Protein AF-A0A2V1DFB5-F1 (afdb_monomer_lite)

Structure (mmCIF, N/CA/C/O backbone):
data_AF-A0A2V1DFB5-F1
#
_entry.id   AF-A0A2V1DFB5-F1
#
loop_
_atom_site.group_PDB
_atom_site.id
_atom_site.type_symbol
_atom_site.label_atom_id
_atom_site.label_alt_id
_atom_site.label_comp_id
_atom_site.label_asym_id
_atom_site.label_entity_id
_atom_site.label_seq_id
_atom_site.pdbx_PDB_ins_code
_atom_site.Cartn_x
_atom_site.Cartn_y
_atom_site.Cartn_z
_atom_site.occupancy
_atom_site.B_iso_or_equiv
_atom_site.auth_seq_id
_atom_site.auth_comp_id
_atom_site.auth_asym_id
_atom_site.auth_atom_id
_atom_site.pdbx_PDB_model_num
ATOM 1 N N . MET A 1 1 ? 1.384 6.848 34.977 1.00 49.12 1 MET A N 1
ATOM 2 C CA . MET A 1 1 ? 0.399 6.509 36.018 1.00 49.12 1 MET A CA 1
ATOM 3 C C . MET A 1 1 ? -0.889 6.221 35.273 1.00 49.12 1 MET A C 1
ATOM 5 O O . MET A 1 1 ? -1.389 7.138 34.641 1.00 49.12 1 MET A O 1
ATOM 9 N N . TYR A 1 2 ? -1.302 4.958 35.193 1.00 61.12 2 TYR A N 1
ATOM 10 C CA . TYR A 1 2 ? -2.570 4.574 34.565 1.00 61.12 2 TYR A CA 1
ATOM 11 C C . TYR A 1 2 ? -3.671 4.611 35.627 1.00 61.12 2 TYR A C 1
ATOM 13 O O . TYR A 1 2 ? -3.387 4.361 36.799 1.00 61.12 2 TYR A O 1
ATOM 21 N N . ILE A 1 3 ? -4.899 4.942 35.231 1.00 80.81 3 ILE A N 1
ATOM 22 C CA . ILE A 1 3 ? -6.068 4.782 36.099 1.00 80.81 3 ILE A CA 1
ATOM 23 C C . ILE A 1 3 ? -6.546 3.346 35.912 1.00 80.81 3 ILE A C 1
ATOM 25 O O . ILE A 1 3 ? -6.857 2.950 34.791 1.00 80.81 3 ILE A O 1
ATOM 29 N N . GLU A 1 4 ? -6.554 2.558 36.980 1.00 89.75 4 GLU A N 1
ATOM 30 C CA . GLU A 1 4 ? -7.180 1.237 36.982 1.00 89.75 4 GLU A CA 1
ATOM 31 C C . GLU A 1 4 ? -8.681 1.412 37.240 1.00 89.75 4 GLU A C 1
ATOM 33 O O . GLU A 1 4 ? -9.066 2.104 38.180 1.00 89.75 4 GLU A O 1
ATOM 38 N N . LEU A 1 5 ? -9.507 0.860 36.350 1.00 92.69 5 LEU A N 1
ATOM 39 C CA . LEU A 1 5 ? -10.963 0.992 36.358 1.00 92.69 5 LEU A CA 1
ATOM 40 C C . LEU A 1 5 ? -11.615 -0.317 36.790 1.00 92.69 5 LEU A C 1
ATOM 42 O O . LEU A 1 5 ? -11.270 -1.388 36.276 1.00 92.69 5 LEU A O 1
ATOM 46 N N . GLU A 1 6 ? -12.630 -0.213 37.640 1.00 94.62 6 GLU A N 1
ATOM 47 C CA . GLU A 1 6 ? -13.480 -1.346 38.009 1.00 94.62 6 GLU A CA 1
ATOM 48 C C . GLU A 1 6 ? -14.325 -1.838 36.817 1.00 94.62 6 GLU A C 1
ATOM 50 O O . GLU A 1 6 ? -14.562 -1.112 35.846 1.00 94.62 6 GLU A O 1
ATOM 55 N N . GLU A 1 7 ? -14.816 -3.084 36.871 1.00 93.75 7 GLU A N 1
ATOM 56 C CA . GLU A 1 7 ? -15.579 -3.700 35.764 1.00 93.75 7 GLU A CA 1
ATOM 57 C C . GLU A 1 7 ? -16.826 -2.876 35.376 1.00 93.75 7 GLU A C 1
ATOM 59 O O . GLU A 1 7 ? -17.157 -2.738 34.194 1.00 93.75 7 GLU A O 1
ATOM 64 N N . SER A 1 8 ? -17.487 -2.267 36.365 1.00 95.50 8 SER A N 1
ATOM 65 C CA . SER A 1 8 ? -18.646 -1.386 36.181 1.00 95.50 8 SER A CA 1
ATOM 66 C C . SER A 1 8 ? -18.286 -0.061 35.499 1.00 95.50 8 SER A C 1
ATOM 68 O O . SER A 1 8 ? -19.004 0.380 34.601 1.00 95.50 8 SER A O 1
ATOM 70 N N . GLU A 1 9 ? -17.164 0.555 35.873 1.00 96.19 9 GLU A N 1
ATOM 71 C CA . GLU A 1 9 ? -16.670 1.804 35.283 1.00 96.19 9 GLU A CA 1
ATOM 72 C C . GLU A 1 9 ? -16.213 1.584 33.838 1.00 96.19 9 GLU A C 1
ATOM 74 O O . GLU A 1 9 ? -16.610 2.322 32.932 1.00 96.19 9 GLU A O 1
ATOM 79 N N . ALA A 1 10 ? -15.441 0.518 33.606 1.00 95.56 10 ALA A N 1
ATOM 80 C CA . ALA A 1 10 ? -14.996 0.097 32.283 1.00 95.56 10 ALA A CA 1
ATOM 81 C C . ALA A 1 10 ? -16.187 -0.173 31.345 1.00 95.56 10 ALA A C 1
ATOM 83 O O . ALA A 1 10 ? -16.200 0.290 30.200 1.00 95.56 10 ALA A O 1
ATOM 84 N N . THR A 1 11 ? -17.222 -0.856 31.845 1.00 97.06 11 THR A N 1
ATOM 85 C CA . THR A 1 11 ? -18.464 -1.104 31.098 1.00 97.06 11 THR A CA 1
ATOM 86 C C . THR A 1 11 ? -19.204 0.199 30.788 1.00 97.06 11 THR A C 1
ATOM 88 O O . THR A 1 11 ? -19.535 0.445 29.629 1.00 97.06 11 THR A O 1
ATOM 91 N N . ALA A 1 12 ? -19.391 1.083 31.774 1.00 97.06 12 ALA A N 1
ATOM 92 C CA . ALA A 1 12 ? -20.092 2.356 31.586 1.00 97.06 12 ALA A CA 1
ATOM 93 C C . ALA A 1 12 ? -19.401 3.278 30.561 1.00 97.06 12 ALA A C 1
ATOM 95 O O . ALA A 1 12 ? -20.073 3.918 29.744 1.00 97.06 12 ALA A O 1
ATOM 96 N N . VAL A 1 13 ? -18.061 3.323 30.555 1.00 95.81 13 VAL A N 1
ATOM 97 C CA . VAL A 1 13 ? -17.281 4.056 29.542 1.00 95.81 13 VAL A CA 1
ATOM 98 C C . VAL A 1 13 ? -17.542 3.485 28.148 1.00 95.81 13 VAL A C 1
ATOM 100 O O . VAL A 1 13 ? -17.885 4.240 27.234 1.00 95.81 13 VAL A O 1
ATOM 103 N N . LEU A 1 14 ? -17.436 2.162 27.981 1.00 96.56 14 LEU A N 1
ATOM 104 C CA . LEU A 1 14 ? -17.668 1.501 26.695 1.00 96.56 14 LEU A CA 1
ATOM 105 C C . LEU A 1 14 ? -19.101 1.697 26.191 1.00 96.56 14 LEU A C 1
ATOM 107 O O . LEU A 1 14 ? -19.289 2.031 25.022 1.00 96.56 14 LEU A O 1
ATOM 111 N N . GLU A 1 15 ? -20.116 1.541 27.039 1.00 96.25 15 GLU A N 1
ATOM 112 C CA . GLU A 1 15 ? -21.518 1.757 26.661 1.00 96.25 15 GLU A CA 1
ATOM 113 C C . GLU A 1 15 ? -21.765 3.198 26.203 1.00 96.25 15 GLU A C 1
ATOM 115 O O . GLU A 1 15 ? -22.344 3.424 25.134 1.00 96.25 15 GLU A O 1
ATOM 120 N N . GLN A 1 16 ? -21.262 4.185 26.955 1.00 96.75 16 GLN A N 1
ATOM 121 C CA . GLN A 1 16 ? -21.379 5.597 26.592 1.00 96.75 16 GLN A CA 1
ATOM 122 C C . GLN A 1 16 ? -20.705 5.890 25.241 1.00 96.75 16 GLN A C 1
ATOM 124 O O . GLN A 1 16 ? -21.236 6.651 24.426 1.00 96.75 16 GLN A O 1
ATOM 129 N N . TYR A 1 17 ? -19.540 5.288 25.001 1.00 95.44 17 TYR A N 1
ATOM 130 C CA . TYR A 1 17 ? -18.753 5.472 23.786 1.00 95.44 17 TYR A CA 1
ATOM 131 C C . TYR A 1 17 ? -19.462 4.831 22.580 1.00 95.44 17 TYR A C 1
ATOM 133 O O . TYR A 1 17 ? -19.752 5.517 21.595 1.00 95.44 17 TYR A O 1
ATOM 141 N N . ASN A 1 18 ? -19.856 3.560 22.681 1.00 95.00 18 ASN A N 1
ATOM 142 C CA . ASN A 1 18 ? -20.587 2.853 21.626 1.00 95.00 18 ASN A CA 1
ATOM 143 C C . ASN A 1 18 ? -21.924 3.518 21.281 1.00 95.00 18 ASN A C 1
ATOM 145 O O . ASN A 1 18 ? -22.264 3.623 20.101 1.00 95.00 18 ASN A O 1
ATOM 149 N N . LYS A 1 19 ? -22.663 4.012 22.283 1.00 96.00 19 LYS A N 1
ATOM 150 C CA . LYS A 1 19 ? -23.903 4.769 22.067 1.00 96.00 19 LYS A CA 1
ATOM 151 C C . LYS A 1 19 ? -23.648 6.010 21.205 1.00 96.00 19 LYS A C 1
ATOM 153 O O . LYS A 1 19 ? -24.245 6.136 20.137 1.00 96.00 19 LYS A O 1
ATOM 158 N N . LYS A 1 20 ? -22.689 6.861 21.598 1.00 97.00 20 LYS A N 1
ATOM 159 C CA . LYS A 1 20 ? -22.300 8.069 20.842 1.00 97.00 20 LYS A CA 1
ATOM 160 C C . LYS A 1 20 ? -21.826 7.746 19.420 1.00 97.00 20 LYS A C 1
ATOM 162 O O . LYS A 1 20 ? -22.148 8.489 18.489 1.00 97.00 20 LYS A O 1
ATOM 167 N N . ALA A 1 21 ? -21.079 6.653 19.240 1.00 96.19 21 ALA A N 1
ATOM 168 C CA . ALA A 1 21 ? -20.609 6.198 17.931 1.00 96.19 21 ALA A CA 1
ATOM 169 C C . ALA A 1 21 ? -21.779 5.800 17.017 1.00 96.19 21 ALA A C 1
ATOM 171 O O . ALA A 1 21 ? -21.898 6.316 15.905 1.00 96.19 21 ALA A O 1
ATOM 172 N N . ARG A 1 22 ? -22.681 4.936 17.507 1.00 95.94 22 ARG A N 1
ATOM 173 C CA . ARG A 1 22 ? -23.849 4.441 16.756 1.00 95.94 22 ARG A CA 1
ATOM 174 C C . ARG A 1 22 ? -24.841 5.561 16.431 1.00 95.94 22 ARG A C 1
ATOM 176 O O . ARG A 1 22 ? -25.293 5.643 15.293 1.00 95.94 22 ARG A O 1
ATOM 183 N N . GLU A 1 23 ? -25.120 6.465 17.372 1.00 97.56 23 GLU A N 1
ATOM 184 C CA . GLU A 1 23 ? -25.956 7.658 17.142 1.00 97.56 23 GLU A CA 1
ATOM 185 C C . GLU A 1 23 ? -25.367 8.570 16.052 1.00 97.56 23 GLU A C 1
ATOM 187 O O . GLU A 1 23 ? -26.082 9.023 15.156 1.00 97.56 23 GLU A O 1
ATOM 192 N N . SER A 1 24 ? -24.049 8.802 16.088 1.00 97.88 24 SER A N 1
ATOM 193 C CA . SER A 1 24 ? -23.359 9.627 15.088 1.00 97.88 24 SER A CA 1
ATOM 194 C C . SER A 1 24 ? -23.340 8.955 13.711 1.00 97.88 24 SER A C 1
ATOM 196 O O . SER A 1 24 ? -23.660 9.604 12.718 1.00 97.88 24 SER A O 1
ATOM 198 N N . GLN A 1 25 ? -23.042 7.651 13.636 1.00 97.25 25 GLN A N 1
ATOM 199 C CA . GLN A 1 25 ? -23.090 6.899 12.378 1.00 97.25 25 GLN A CA 1
ATOM 200 C C . GLN A 1 25 ? -24.505 6.872 11.785 1.00 97.25 25 GLN A C 1
ATOM 202 O O . GLN A 1 25 ? -24.658 7.082 10.584 1.00 97.25 25 GLN A O 1
ATOM 207 N N . GLN A 1 26 ? -25.539 6.651 12.601 1.00 97.50 26 GLN A N 1
ATOM 208 C CA . GLN A 1 26 ? -26.917 6.603 12.111 1.00 97.50 26 GLN A CA 1
ATOM 209 C C . GLN A 1 26 ? -27.374 7.965 11.571 1.00 97.50 26 GLN A C 1
ATOM 211 O O . GLN A 1 26 ? -27.994 8.012 10.510 1.00 97.50 26 GLN A O 1
ATOM 216 N N . TYR A 1 27 ? -27.005 9.069 12.232 1.00 97.44 27 TYR A N 1
ATOM 217 C CA . TYR A 1 27 ? -27.226 10.417 11.701 1.00 97.44 27 TYR A CA 1
ATOM 218 C C . TYR A 1 27 ? -26.557 10.606 10.328 1.00 97.44 27 TYR A C 1
ATOM 220 O O . TYR A 1 27 ? -27.208 11.039 9.377 1.00 97.44 27 TYR A O 1
ATOM 228 N N . LEU A 1 28 ? -25.278 10.229 10.201 1.00 97.12 28 LEU A N 1
ATOM 229 C CA . LEU A 1 28 ? -24.540 10.331 8.936 1.00 97.12 28 LEU A CA 1
ATOM 230 C C . LEU A 1 28 ? -25.157 9.466 7.831 1.00 97.12 28 LEU A C 1
ATOM 232 O O . LEU A 1 28 ? -25.250 9.917 6.692 1.00 97.12 28 LEU A O 1
ATOM 236 N N . ARG A 1 29 ? -25.615 8.253 8.160 1.00 95.81 29 ARG A N 1
ATOM 237 C CA . ARG A 1 29 ? -26.290 7.344 7.224 1.00 95.81 29 ARG A CA 1
ATOM 238 C C . ARG A 1 29 ? -27.566 7.968 6.665 1.00 95.81 29 ARG A C 1
ATOM 240 O O . ARG A 1 29 ? -27.700 8.043 5.445 1.00 95.81 29 ARG A O 1
ATOM 247 N N . CYS A 1 30 ? -28.438 8.492 7.529 1.00 94.12 30 CYS A N 1
ATOM 248 C CA . CYS A 1 30 ? -29.645 9.201 7.100 1.00 94.12 30 CYS A CA 1
ATOM 249 C C . CYS A 1 30 ? -29.307 10.436 6.244 1.00 94.12 30 CYS A C 1
ATOM 251 O O . CYS A 1 30 ? -29.884 10.620 5.176 1.00 94.12 30 CYS A O 1
ATOM 253 N N . ALA A 1 31 ? -28.336 11.254 6.663 1.00 93.69 31 ALA A N 1
ATOM 254 C CA . ALA A 1 31 ? -27.957 12.470 5.941 1.00 93.69 31 ALA A CA 1
ATOM 255 C C . ALA A 1 31 ? -27.337 12.191 4.556 1.00 93.69 31 ALA A C 1
ATOM 257 O O . ALA A 1 31 ? -27.604 12.929 3.607 1.00 93.69 31 ALA A O 1
ATOM 258 N N . VAL A 1 32 ? -26.543 11.123 4.412 1.00 92.88 32 VAL A N 1
ATOM 259 C CA . VAL A 1 32 ? -25.976 10.695 3.120 1.00 92.88 32 VAL A CA 1
ATOM 260 C C . VAL A 1 32 ? -27.054 10.118 2.200 1.00 92.88 32 VAL A C 1
ATOM 262 O O . VAL A 1 32 ? -27.052 10.436 1.014 1.00 92.88 32 VAL A O 1
ATOM 265 N N . GLN A 1 33 ? -27.994 9.327 2.728 1.00 91.19 33 GLN A N 1
ATOM 266 C CA . GLN A 1 33 ? -29.121 8.799 1.948 1.00 91.19 33 GLN A CA 1
ATOM 267 C C . GLN A 1 33 ? -30.043 9.923 1.449 1.00 91.19 33 GLN A C 1
ATOM 269 O O . GLN A 1 33 ? -30.415 9.945 0.277 1.00 91.19 33 GLN A O 1
ATOM 274 N N . GLN A 1 34 ? -30.367 10.887 2.314 1.00 91.25 34 GLN A N 1
ATOM 275 C CA . GLN A 1 34 ? -31.292 11.974 1.997 1.00 91.25 34 GLN A CA 1
ATOM 276 C C . GLN A 1 34 ? -30.652 13.056 1.104 1.00 91.25 34 GLN A C 1
ATOM 278 O O . GLN A 1 34 ? -31.250 13.476 0.114 1.00 91.25 34 GLN A O 1
ATOM 283 N N . HIS A 1 35 ? -29.419 13.483 1.411 1.00 92.44 35 HIS A N 1
ATOM 284 C CA . HIS A 1 35 ? -28.790 14.678 0.824 1.00 92.44 35 HIS A CA 1
ATOM 285 C C . HIS A 1 35 ? -27.415 14.433 0.170 1.00 92.44 35 HIS A C 1
ATOM 287 O O . HIS A 1 35 ? -26.695 15.396 -0.107 1.00 92.44 35 HIS A O 1
ATOM 293 N N . GLY A 1 36 ? -27.008 13.185 -0.082 1.00 92.06 36 GLY A N 1
ATOM 294 C CA . GLY A 1 36 ? -25.667 12.834 -0.577 1.00 92.06 36 GLY A CA 1
ATOM 295 C C . GLY A 1 36 ? -25.199 13.620 -1.812 1.00 92.06 36 GLY A C 1
ATOM 296 O O . GLY A 1 36 ? -24.069 14.116 -1.850 1.00 92.06 36 GLY A O 1
ATOM 297 N N . ASP A 1 37 ? -26.081 13.825 -2.790 1.00 92.31 37 ASP A N 1
ATOM 298 C CA . ASP A 1 37 ? -25.801 14.588 -4.011 1.00 92.31 37 ASP A CA 1
ATOM 299 C C . ASP A 1 37 ? -25.687 16.100 -3.755 1.00 92.31 37 ASP A C 1
ATOM 301 O O . ASP A 1 37 ? -24.896 16.785 -4.417 1.00 92.31 37 ASP A O 1
ATOM 305 N N . ASP A 1 38 ? -26.452 16.635 -2.798 1.00 92.50 38 ASP A N 1
ATOM 306 C CA . ASP A 1 38 ? -26.371 18.041 -2.386 1.00 92.50 38 ASP A CA 1
ATOM 307 C C . ASP A 1 38 ? -25.082 18.299 -1.605 1.00 92.50 38 ASP A C 1
ATOM 309 O O . ASP A 1 38 ? -24.395 19.284 -1.879 1.00 92.50 38 ASP A O 1
ATOM 313 N N . ILE A 1 39 ? -24.712 17.391 -0.694 1.00 93.69 39 ILE A N 1
ATOM 314 C CA . ILE A 1 39 ? -23.444 17.395 0.050 1.00 93.69 39 ILE A CA 1
ATOM 315 C C . ILE A 1 39 ? -22.273 17.387 -0.940 1.00 93.69 39 ILE A C 1
ATOM 317 O O . ILE A 1 39 ? -21.429 18.290 -0.912 1.00 93.69 39 ILE A O 1
ATOM 321 N N . LEU A 1 40 ? -22.264 16.436 -1.883 1.00 92.19 40 LEU A N 1
ATOM 322 C CA . LEU A 1 40 ? -21.267 16.341 -2.953 1.00 92.19 40 LEU A CA 1
ATOM 323 C C . LEU A 1 40 ? -21.186 17.637 -3.776 1.00 92.19 40 LEU A C 1
ATOM 325 O O . LEU A 1 40 ? -20.095 18.160 -4.028 1.00 92.19 40 LEU A O 1
ATOM 329 N N . THR A 1 41 ? -22.336 18.180 -4.182 1.00 91.94 41 THR A N 1
ATOM 330 C CA . THR A 1 41 ? -22.415 19.387 -5.016 1.00 91.94 41 THR A CA 1
ATOM 331 C C . THR A 1 41 ? -21.947 20.635 -4.264 1.00 91.94 41 THR A C 1
ATOM 333 O O . THR A 1 41 ? -21.150 21.411 -4.800 1.00 91.94 41 THR A O 1
ATOM 336 N N . ARG A 1 42 ? -22.397 20.833 -3.019 1.00 93.94 42 ARG A N 1
ATOM 337 C CA . ARG A 1 42 ? -22.006 21.959 -2.155 1.00 93.94 42 ARG A CA 1
ATOM 338 C C . ARG A 1 42 ? -20.515 21.897 -1.813 1.00 93.94 42 ARG A C 1
ATOM 340 O O . ARG A 1 42 ? -19.849 22.931 -1.873 1.00 93.94 42 ARG A O 1
ATOM 347 N N . TRP A 1 43 ? -19.964 20.713 -1.535 1.00 94.06 43 TRP A N 1
ATOM 348 C CA . TRP A 1 43 ? -18.533 20.540 -1.260 1.00 94.06 43 TRP A CA 1
ATOM 349 C C . TRP A 1 43 ? -17.655 20.801 -2.492 1.00 94.06 43 TRP A C 1
ATOM 351 O O . TRP A 1 43 ? -16.703 21.589 -2.429 1.00 94.06 43 TRP A O 1
ATOM 361 N N . ARG A 1 44 ? -18.005 20.217 -3.648 1.00 91.38 44 ARG A N 1
ATOM 362 C CA . ARG A 1 44 ? -17.266 20.423 -4.906 1.00 91.38 44 ARG A CA 1
ATOM 363 C C . ARG A 1 44 ? -17.255 21.888 -5.341 1.00 91.38 44 ARG A C 1
ATOM 365 O O . ARG A 1 44 ? -16.193 22.377 -5.720 1.00 91.38 44 ARG A O 1
ATOM 372 N N . LYS A 1 45 ? -18.382 22.603 -5.219 1.00 93.31 45 LYS A N 1
ATOM 373 C CA . LYS A 1 45 ? -18.502 24.034 -5.574 1.00 93.31 45 LYS A CA 1
ATOM 374 C C . LYS A 1 45 ? -17.704 24.985 -4.665 1.00 93.31 45 LYS A C 1
ATOM 376 O O . LYS A 1 45 ? -17.466 26.126 -5.059 1.00 93.31 45 LYS A O 1
ATOM 381 N N . ARG A 1 46 ? -17.282 24.569 -3.463 1.00 94.38 46 ARG A N 1
ATOM 382 C CA . ARG A 1 46 ? -16.434 25.400 -2.586 1.00 94.38 46 ARG A CA 1
ATOM 383 C C . ARG A 1 46 ? -14.995 25.456 -3.110 1.00 94.38 46 ARG A C 1
ATOM 385 O O . ARG A 1 46 ? -14.422 24.439 -3.492 1.00 94.38 46 ARG A O 1
ATOM 392 N N . THR A 1 47 ? -14.402 26.652 -3.087 1.00 95.00 47 THR A N 1
ATOM 393 C CA . THR A 1 47 ? -12.966 26.863 -3.340 1.00 95.00 47 THR A CA 1
ATOM 394 C C . THR A 1 47 ? -12.125 26.268 -2.210 1.00 95.00 47 THR A C 1
ATOM 396 O O . THR A 1 47 ? -12.639 26.063 -1.110 1.00 95.00 47 THR A O 1
ATOM 399 N N . LYS A 1 48 ? -10.822 26.045 -2.436 1.00 94.25 48 LYS A N 1
ATOM 400 C CA . LYS A 1 48 ? -9.919 25.477 -1.418 1.00 94.25 48 LYS A CA 1
ATOM 401 C C . LYS A 1 48 ? -9.981 26.226 -0.076 1.00 94.25 48 LYS A C 1
ATOM 403 O O . LYS A 1 48 ? -10.232 25.608 0.951 1.00 94.25 48 LYS A O 1
ATOM 408 N N . ALA A 1 49 ? -9.906 27.559 -0.099 1.00 95.88 49 ALA A N 1
ATOM 409 C CA . ALA A 1 49 ? -10.050 28.390 1.102 1.00 95.88 49 ALA A CA 1
ATOM 410 C C . ALA A 1 49 ? -11.423 28.234 1.796 1.00 95.88 49 ALA A C 1
ATOM 412 O O . ALA A 1 49 ? -11.490 28.125 3.017 1.00 95.88 49 ALA A O 1
ATOM 413 N N . LYS A 1 50 ? -12.527 28.150 1.033 1.00 96.12 50 LYS A N 1
ATOM 414 C CA . LYS A 1 50 ? -13.882 27.926 1.583 1.00 96.12 50 LYS A CA 1
ATOM 415 C C . LYS A 1 50 ? -14.103 26.505 2.116 1.00 96.12 50 LYS A C 1
ATOM 417 O O . LYS A 1 50 ? -15.052 26.303 2.872 1.00 96.12 50 LYS A O 1
ATOM 422 N N . ARG A 1 51 ? -13.289 25.531 1.691 1.00 96.38 51 ARG A N 1
ATOM 423 C CA . ARG A 1 51 ? -13.239 24.176 2.259 1.00 96.38 51 ARG A CA 1
ATOM 424 C C . ARG A 1 51 ? -12.459 24.185 3.570 1.00 96.38 51 ARG A C 1
ATOM 426 O O . ARG A 1 51 ? -13.019 23.774 4.577 1.00 96.38 51 ARG A O 1
ATOM 433 N N . ALA A 1 52 ? -11.245 24.740 3.573 1.00 96.06 52 ALA A N 1
ATOM 434 C CA . ALA A 1 52 ? -10.415 24.875 4.772 1.00 96.06 52 ALA A CA 1
ATOM 435 C C . ALA A 1 52 ? -11.167 25.582 5.914 1.00 96.06 52 ALA A C 1
ATOM 437 O O . ALA A 1 52 ? -11.281 25.027 6.997 1.00 96.06 52 ALA A O 1
ATOM 438 N N . ALA A 1 53 ? -11.795 26.733 5.641 1.00 96.38 53 ALA A N 1
ATOM 439 C CA . ALA A 1 53 ? -12.568 27.471 6.644 1.00 96.38 53 ALA A CA 1
ATOM 440 C C . ALA A 1 53 ? -13.748 26.670 7.240 1.00 96.38 53 ALA A C 1
ATOM 442 O O . ALA A 1 53 ? -14.030 26.800 8.427 1.00 96.38 53 ALA A O 1
ATOM 443 N N . LEU A 1 54 ? -14.421 25.826 6.443 1.00 96.81 54 LEU A N 1
ATOM 444 C CA . LEU A 1 54 ? -15.498 24.952 6.930 1.00 96.81 54 LEU A CA 1
ATOM 445 C C . LEU A 1 54 ? -14.941 23.846 7.836 1.00 96.81 54 LEU A C 1
ATOM 447 O O . LEU A 1 54 ? -15.512 23.573 8.890 1.00 96.81 54 LEU A O 1
ATOM 451 N N . LEU A 1 55 ? -13.811 23.245 7.448 1.00 95.75 55 LEU A N 1
ATOM 452 C CA . LEU A 1 55 ? -13.129 22.222 8.243 1.00 95.75 55 LEU A CA 1
ATOM 453 C C . LEU A 1 55 ? -12.634 22.791 9.578 1.00 95.75 55 LEU A C 1
ATOM 455 O O . LEU A 1 55 ? -12.929 22.204 10.609 1.00 95.75 55 LEU A O 1
ATOM 459 N N . SER A 1 56 ? -11.991 23.963 9.579 1.00 93.81 56 SER A N 1
ATOM 460 C CA . SER A 1 56 ? -11.561 24.651 10.807 1.00 93.81 56 SER A CA 1
ATOM 461 C C . SER A 1 56 ? -12.725 25.096 11.698 1.00 93.81 56 SER A C 1
ATOM 463 O O . SER A 1 56 ? -12.554 25.189 12.907 1.00 93.81 56 SER A O 1
ATOM 465 N N . HIS A 1 57 ? -13.910 25.365 11.138 1.00 94.19 57 HIS A N 1
ATOM 466 C CA . HIS A 1 57 ? -15.109 25.630 11.941 1.00 94.19 57 HIS A CA 1
ATOM 467 C C . HIS A 1 57 ? -15.717 24.341 12.522 1.00 94.19 57 HIS A C 1
ATOM 469 O O . HIS A 1 57 ? -16.244 24.357 13.630 1.00 94.19 57 HIS A O 1
ATOM 475 N N . ALA A 1 58 ? -15.636 23.219 11.797 1.00 94.25 58 ALA A N 1
ATOM 476 C CA . ALA A 1 58 ? -16.092 21.914 12.282 1.00 94.25 58 ALA A CA 1
ATOM 477 C C . ALA A 1 58 ? -15.145 21.300 13.327 1.00 94.25 58 ALA A C 1
ATOM 479 O O . ALA A 1 58 ? -15.596 20.574 14.211 1.00 94.25 58 ALA A O 1
ATOM 480 N N . GLU A 1 59 ? -13.844 21.550 13.197 1.00 92.31 59 GLU A N 1
ATOM 481 C CA . GLU A 1 59 ? -12.794 21.044 14.074 1.00 92.31 59 GLU A CA 1
ATOM 482 C C . GLU A 1 59 ? -11.600 22.017 14.071 1.00 92.31 59 GLU A C 1
ATOM 484 O O . GLU A 1 59 ? -10.730 21.927 13.198 1.00 92.31 59 GLU A O 1
ATOM 489 N N . PRO A 1 60 ? -11.541 22.968 15.024 1.00 90.00 60 PRO A N 1
ATOM 490 C CA . PRO A 1 60 ? -10.450 23.942 15.113 1.00 90.00 60 PRO A CA 1
ATOM 491 C C . PRO A 1 60 ? -9.078 23.288 15.287 1.00 90.00 60 PRO A C 1
ATOM 493 O O . PRO A 1 60 ? -8.071 23.817 14.819 1.00 90.00 60 PRO A O 1
ATOM 496 N N . ASP A 1 61 ? -9.046 22.119 15.928 1.00 86.06 61 ASP A N 1
ATOM 497 C CA . ASP A 1 61 ? -7.828 21.378 16.232 1.00 86.06 61 ASP A CA 1
ATOM 498 C C . ASP A 1 61 ? -7.346 20.466 15.087 1.00 86.06 61 ASP A C 1
ATOM 500 O O . ASP A 1 61 ? -6.313 19.803 15.227 1.00 86.06 61 ASP A O 1
ATOM 504 N N . LEU A 1 62 ? -8.041 20.428 13.945 1.00 89.31 62 LEU A N 1
ATOM 505 C CA . LEU A 1 62 ? -7.711 19.535 12.833 1.00 89.31 62 LEU A CA 1
ATOM 506 C C . LEU A 1 62 ? -6.275 19.790 12.318 1.00 89.31 62 LEU A C 1
ATOM 508 O O . LEU A 1 62 ? -5.921 20.945 12.046 1.00 89.31 62 LEU A O 1
ATOM 512 N N . PRO A 1 63 ? -5.432 18.749 12.147 1.00 90.12 63 PRO A N 1
ATOM 513 C CA . PRO A 1 63 ? -4.095 18.915 11.586 1.00 90.12 63 PRO A CA 1
ATOM 514 C C . PRO A 1 63 ? -4.145 19.611 10.228 1.00 90.12 63 PRO A C 1
ATOM 516 O O . PRO A 1 63 ? -4.931 19.239 9.360 1.00 90.12 63 PRO A O 1
ATOM 519 N N . GLN A 1 64 ? -3.309 20.629 10.035 1.00 89.19 64 GLN A N 1
ATOM 520 C CA . GLN A 1 64 ? -3.287 21.358 8.766 1.00 89.19 64 GLN A CA 1
ATOM 521 C C . GLN A 1 64 ? -2.558 20.551 7.682 1.00 89.19 64 GLN A C 1
ATOM 523 O O . GLN A 1 64 ? -3.104 20.346 6.602 1.00 89.19 64 GLN A O 1
ATOM 528 N N . ARG A 1 65 ? -1.367 20.042 8.025 1.00 86.44 65 ARG A N 1
ATOM 529 C CA . ARG A 1 65 ? -0.415 19.379 7.122 1.00 86.44 65 ARG A CA 1
ATOM 530 C C . ARG A 1 65 ? -0.654 17.877 6.995 1.00 86.44 65 ARG A C 1
ATOM 532 O O . ARG A 1 65 ? -1.014 17.228 7.975 1.00 86.44 65 ARG A O 1
ATOM 539 N N . GLU A 1 66 ? -0.326 17.314 5.834 1.00 82.50 66 GLU A N 1
ATOM 540 C CA . GLU A 1 66 ? -0.320 15.859 5.608 1.00 82.50 66 GLU A CA 1
ATOM 541 C C . GLU A 1 66 ? 0.755 15.140 6.445 1.00 82.50 66 GLU A C 1
ATOM 543 O O . GLU A 1 66 ? 0.491 14.119 7.073 1.00 82.50 66 GLU A O 1
ATOM 548 N N . ASP A 1 67 ? 1.943 15.733 6.560 1.00 85.12 67 ASP A N 1
ATOM 549 C CA . ASP A 1 67 ? 3.097 15.175 7.279 1.00 85.12 67 ASP A CA 1
ATOM 550 C C . ASP A 1 67 ? 3.119 15.456 8.800 1.00 85.12 67 ASP A C 1
ATOM 552 O O . ASP A 1 67 ? 4.169 15.343 9.439 1.00 85.12 67 ASP A O 1
ATOM 556 N N . PHE A 1 68 ? 1.982 15.819 9.410 1.00 85.88 68 PHE A N 1
ATOM 557 C CA . PHE A 1 68 ? 1.945 16.383 10.769 1.00 85.88 68 PHE A CA 1
ATOM 558 C C . PHE A 1 68 ? 2.558 15.482 11.856 1.00 85.88 68 PHE A C 1
ATOM 560 O O . PHE A 1 68 ? 3.248 15.994 12.734 1.00 85.88 68 PHE A O 1
ATOM 567 N N . ILE A 1 69 ? 2.366 14.159 11.791 1.00 85.44 69 ILE A N 1
ATOM 568 C CA . ILE A 1 69 ? 2.956 13.204 12.751 1.00 85.44 69 ILE A CA 1
ATOM 569 C C . ILE A 1 69 ? 4.483 13.231 12.670 1.00 85.44 69 ILE A C 1
ATOM 571 O O . ILE A 1 69 ? 5.165 13.329 13.689 1.00 85.44 69 ILE A O 1
ATOM 575 N N . VAL A 1 70 ? 5.028 13.195 11.453 1.00 86.50 70 VAL A N 1
ATOM 576 C CA . VAL A 1 70 ? 6.474 13.282 11.223 1.00 86.50 70 VAL A CA 1
ATOM 577 C C . VAL A 1 70 ? 7.001 14.642 11.661 1.00 86.50 70 VAL A C 1
ATOM 579 O O . VAL A 1 70 ? 8.055 14.714 12.293 1.00 86.50 70 VAL A O 1
ATOM 582 N N . HIS A 1 71 ? 6.268 15.715 11.360 1.00 84.12 71 HIS A N 1
ATOM 583 C CA . HIS A 1 71 ? 6.641 17.062 11.762 1.00 84.12 71 HIS A CA 1
ATOM 584 C C . HIS A 1 71 ? 6.724 17.196 13.288 1.00 84.12 71 HIS A C 1
ATOM 586 O O . HIS A 1 71 ? 7.766 17.618 13.773 1.00 84.12 71 HIS A O 1
ATOM 592 N N . LEU A 1 72 ? 5.698 16.772 14.038 1.00 79.56 72 LEU A N 1
ATOM 593 C CA . LEU A 1 72 ? 5.686 16.802 15.509 1.00 79.56 72 LEU A CA 1
ATOM 594 C C . LEU A 1 72 ? 6.849 15.992 16.103 1.00 79.56 72 LEU A C 1
ATOM 596 O O . LEU A 1 72 ? 7.620 16.510 16.911 1.00 79.56 72 LEU A O 1
ATOM 600 N N . ASN A 1 73 ? 7.049 14.760 15.623 1.00 79.44 73 ASN A N 1
ATOM 601 C CA . ASN A 1 73 ? 8.127 13.886 16.094 1.00 79.44 73 ASN A CA 1
ATOM 602 C C . ASN A 1 73 ? 9.536 14.464 15.823 1.00 79.44 73 ASN A C 1
ATOM 604 O O . ASN A 1 73 ? 10.469 14.179 16.568 1.00 79.44 73 ASN A O 1
ATOM 608 N N . ASN A 1 74 ? 9.702 15.289 14.779 1.00 78.00 74 ASN A N 1
ATOM 609 C CA . ASN A 1 74 ? 10.972 15.940 14.412 1.00 78.00 74 ASN A CA 1
ATOM 610 C C . ASN A 1 74 ? 11.047 17.436 14.801 1.00 78.00 74 ASN A C 1
ATOM 612 O O . ASN A 1 74 ? 12.027 18.115 14.473 1.00 78.00 74 ASN A O 1
ATOM 616 N N . ALA A 1 75 ? 10.026 17.964 15.481 1.00 73.56 75 ALA A N 1
ATOM 617 C CA . ALA A 1 75 ? 9.979 19.336 15.991 1.00 73.56 75 ALA A CA 1
ATOM 618 C C . ALA A 1 75 ? 10.483 19.451 17.441 1.00 73.56 75 ALA A C 1
ATOM 620 O O . ALA A 1 75 ? 10.563 20.559 17.963 1.00 73.56 75 ALA A O 1
ATOM 621 N N . GLY A 1 76 ? 10.815 18.329 18.093 1.00 68.12 76 GLY A N 1
ATOM 622 C CA . GLY A 1 76 ? 11.188 18.308 19.511 1.00 68.12 76 GLY A CA 1
ATOM 623 C C . GLY A 1 76 ? 10.007 18.597 20.444 1.00 68.12 76 GLY A C 1
ATOM 624 O O . GLY A 1 76 ? 10.207 19.086 21.552 1.00 68.12 76 GLY A O 1
ATOM 625 N N . THR A 1 77 ? 8.770 18.342 19.998 1.00 71.62 77 THR A N 1
ATOM 626 C CA . THR A 1 77 ? 7.567 18.573 20.806 1.00 71.62 77 THR A CA 1
ATOM 627 C C . THR A 1 77 ? 7.609 17.712 22.079 1.00 71.62 77 THR A C 1
ATOM 629 O O . THR A 1 77 ? 7.756 16.493 21.969 1.00 71.62 77 THR A O 1
ATOM 632 N N . PRO A 1 78 ? 7.459 18.295 23.286 1.00 71.69 78 PRO A N 1
ATOM 633 C CA . PRO A 1 78 ? 7.496 17.536 24.533 1.00 71.69 78 PRO A CA 1
ATOM 634 C C . PRO A 1 78 ? 6.452 16.415 24.578 1.00 71.69 78 PRO A C 1
ATOM 636 O O . PRO A 1 78 ? 5.298 16.612 24.190 1.00 71.69 78 PRO A O 1
ATOM 639 N N . TRP A 1 79 ? 6.832 15.254 25.119 1.00 68.75 79 TRP A N 1
ATOM 640 C CA . TRP A 1 79 ? 5.989 14.049 25.126 1.00 68.75 79 TRP A CA 1
ATOM 641 C C . TRP A 1 79 ? 4.607 14.265 25.768 1.00 68.75 79 TRP A C 1
ATOM 643 O O . TRP A 1 79 ? 3.624 13.688 25.315 1.00 68.75 79 TRP A O 1
ATOM 653 N N . HIS A 1 80 ? 4.498 15.123 26.786 1.00 70.62 80 HIS A N 1
ATOM 654 C CA . HIS A 1 80 ? 3.222 15.416 27.447 1.00 70.62 80 HIS A CA 1
ATOM 655 C C . HIS A 1 80 ? 2.278 16.232 26.549 1.00 70.62 80 HIS A C 1
ATOM 657 O O . HIS A 1 80 ? 1.069 16.009 26.562 1.00 70.62 80 HIS A O 1
ATOM 663 N N . MET A 1 81 ? 2.817 17.130 25.712 1.00 69.12 81 MET A N 1
ATOM 664 C CA . MET A 1 81 ? 2.024 17.811 24.687 1.00 69.12 81 MET A CA 1
ATOM 665 C C . MET A 1 81 ? 1.573 16.809 23.627 1.00 69.12 81 MET A C 1
ATOM 667 O O . MET A 1 81 ? 0.393 16.781 23.293 1.00 69.12 81 MET A O 1
ATOM 671 N N . VAL A 1 82 ? 2.482 15.948 23.155 1.00 69.06 82 VAL A N 1
ATOM 672 C CA . VAL A 1 82 ? 2.183 14.865 22.203 1.00 69.06 82 VAL A CA 1
ATOM 673 C C . VAL A 1 82 ? 1.018 13.992 22.699 1.00 69.06 82 VAL A C 1
ATOM 675 O O . VAL A 1 82 ? 0.059 13.793 21.956 1.00 69.06 82 VAL A O 1
ATOM 678 N N . ARG A 1 83 ? 1.033 13.567 23.971 1.00 67.94 83 ARG A N 1
ATOM 679 C CA . ARG A 1 83 ? -0.031 12.743 24.578 1.00 67.94 83 ARG A CA 1
ATOM 680 C C . ARG A 1 83 ? -1.388 13.421 24.701 1.00 67.94 83 ARG A C 1
ATOM 682 O O . ARG A 1 83 ? -2.410 12.765 24.517 1.00 67.94 83 ARG A O 1
ATOM 689 N N . ALA A 1 84 ? -1.419 14.728 24.957 1.00 63.00 84 ALA A N 1
ATOM 690 C CA . ALA A 1 84 ? -2.675 15.475 25.039 1.00 63.00 84 ALA A CA 1
ATOM 691 C C . ALA A 1 84 ? -3.437 15.540 23.693 1.00 63.00 84 ALA A C 1
ATOM 693 O O . ALA A 1 84 ? -4.618 15.888 23.659 1.00 63.00 84 ALA A O 1
ATOM 694 N N . HIS A 1 85 ? -2.785 15.218 22.569 1.00 65.62 85 HIS A N 1
ATOM 695 C CA . HIS A 1 85 ? -3.342 15.399 21.232 1.00 65.62 85 HIS A CA 1
ATOM 696 C C . HIS A 1 85 ? -3.965 14.110 20.674 1.00 65.62 85 HIS A C 1
ATOM 698 O O . HIS A 1 85 ? -3.299 13.298 20.034 1.00 65.62 85 HIS A O 1
ATOM 704 N N . ARG A 1 86 ? -5.300 14.002 20.730 1.00 72.12 86 ARG A N 1
ATOM 705 C CA . ARG A 1 86 ? -6.096 12.943 20.052 1.00 72.12 86 ARG A CA 1
ATOM 706 C C . ARG A 1 86 ? -5.904 12.872 18.523 1.00 72.12 86 ARG A C 1
ATOM 708 O O . ARG A 1 86 ? -6.384 11.954 17.867 1.00 72.12 86 ARG A O 1
ATOM 715 N N . LYS A 1 87 ? -5.166 13.825 17.947 1.00 72.19 87 LYS A N 1
ATOM 716 C CA . LYS A 1 87 ? -4.805 13.928 16.524 1.00 72.19 87 LYS A CA 1
ATOM 717 C C . LYS A 1 87 ? -4.025 12.701 16.023 1.00 72.19 87 LYS A C 1
ATOM 719 O O . LYS A 1 87 ? -4.141 12.352 14.854 1.00 72.19 87 LYS A O 1
ATOM 724 N N . TYR A 1 88 ? -3.304 11.999 16.903 1.00 77.12 88 TYR A N 1
ATOM 725 C CA . TYR A 1 88 ? -2.607 10.748 16.568 1.00 77.12 88 TYR A CA 1
ATOM 726 C C . TYR A 1 88 ? -3.540 9.564 16.256 1.00 77.12 88 TYR A C 1
ATOM 728 O O . TYR A 1 88 ? -3.093 8.596 15.650 1.00 77.12 88 TYR A O 1
ATOM 736 N N . PHE A 1 89 ? -4.829 9.626 16.614 1.00 83.94 89 PHE A N 1
ATOM 737 C CA . PHE A 1 89 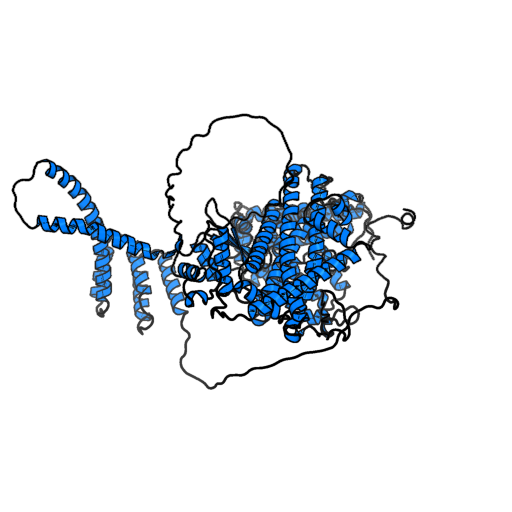? -5.781 8.542 16.337 1.00 83.94 89 PHE A CA 1
ATOM 738 C C . PHE A 1 89 ? -6.101 8.380 14.842 1.00 83.94 89 PHE A C 1
ATOM 740 O O . PHE A 1 89 ? -6.481 7.298 14.400 1.00 83.94 89 PHE A O 1
ATOM 747 N N . LEU A 1 90 ? -5.977 9.460 14.064 1.00 89.69 90 LEU A N 1
ATOM 748 C CA . LEU A 1 90 ? -6.456 9.550 12.683 1.00 89.69 90 LEU A CA 1
ATOM 749 C C . LEU A 1 90 ? -5.330 10.090 11.775 1.00 89.69 90 LEU A C 1
ATOM 751 O O . LEU A 1 90 ? -5.426 11.210 11.276 1.00 89.69 90 LEU A O 1
ATOM 755 N N . PRO A 1 91 ? -4.250 9.313 11.541 1.00 87.38 91 PRO A N 1
ATOM 756 C CA . PRO A 1 91 ? -3.033 9.777 10.857 1.00 87.38 91 PRO A CA 1
ATOM 757 C C . PRO A 1 91 ? -3.263 10.260 9.414 1.00 87.38 91 PRO A C 1
ATOM 759 O O . PRO A 1 91 ? -2.468 11.025 8.880 1.00 87.38 91 PRO A O 1
ATOM 762 N N . TYR A 1 92 ? -4.357 9.831 8.784 1.00 87.94 92 TYR A N 1
ATOM 763 C CA . TYR A 1 92 ? -4.766 10.209 7.428 1.00 87.94 92 TYR A CA 1
ATOM 764 C C . TYR A 1 92 ? -5.682 11.450 7.374 1.00 87.94 92 TYR A C 1
ATOM 766 O O . TYR A 1 92 ? -6.108 11.846 6.287 1.00 87.94 92 TYR A O 1
ATOM 774 N N . LEU A 1 93 ? -6.043 12.044 8.520 1.00 90.75 93 LEU A N 1
ATOM 775 C CA . LEU A 1 93 ? -7.038 13.114 8.606 1.00 90.75 93 LEU A CA 1
ATOM 776 C C . LEU A 1 93 ? -6.380 14.487 8.817 1.00 90.75 93 LEU A C 1
ATOM 778 O O . LEU A 1 93 ? -5.967 14.835 9.920 1.00 90.75 93 LEU A O 1
ATOM 782 N N . ASN A 1 94 ? -6.318 15.284 7.751 1.00 90.81 94 ASN A N 1
ATOM 783 C CA . ASN A 1 94 ? -5.749 16.633 7.763 1.00 90.81 94 ASN A CA 1
ATOM 784 C C . ASN A 1 94 ? -6.427 17.554 6.727 1.00 90.81 94 ASN A C 1
ATOM 786 O O . ASN A 1 94 ? -7.100 17.084 5.805 1.00 90.81 94 ASN A O 1
ATOM 790 N N . VAL A 1 95 ? -6.265 18.871 6.885 1.00 92.44 95 VAL A N 1
ATOM 791 C CA . VAL A 1 95 ? -6.884 19.883 6.012 1.00 92.44 95 VAL A CA 1
ATOM 792 C C . VAL A 1 95 ? -6.359 19.786 4.583 1.00 92.44 95 VAL A C 1
ATOM 794 O O . VAL A 1 95 ? -7.180 19.741 3.665 1.00 92.44 95 VAL A O 1
ATOM 797 N N . ASP A 1 96 ? -5.042 19.710 4.379 1.00 88.25 96 ASP A N 1
ATOM 798 C CA . ASP A 1 96 ? -4.437 19.672 3.041 1.00 88.25 96 ASP A CA 1
ATOM 799 C C . ASP A 1 96 ? -5.043 18.550 2.175 1.00 88.25 96 ASP A C 1
ATOM 801 O O . ASP A 1 96 ? -5.543 18.817 1.075 1.00 88.25 96 ASP A O 1
ATOM 805 N N . LYS A 1 97 ? -5.143 17.321 2.705 1.00 86.19 97 LYS A N 1
ATOM 806 C CA . LYS A 1 97 ? -5.718 16.154 2.007 1.00 86.19 97 LYS A CA 1
ATOM 807 C C . LYS A 1 97 ? -7.187 16.331 1.627 1.00 86.19 97 LYS A C 1
ATOM 809 O O . LYS A 1 97 ? -7.591 16.005 0.505 1.00 86.19 97 LYS A O 1
ATOM 814 N N . LEU A 1 98 ? -7.997 16.832 2.562 1.00 89.88 98 LEU A N 1
ATOM 815 C CA . LEU A 1 98 ? -9.445 17.004 2.384 1.00 89.88 98 LEU A CA 1
ATOM 816 C C . LEU A 1 98 ? -9.776 18.180 1.452 1.00 89.88 98 LEU A C 1
ATOM 818 O O . LEU A 1 98 ? -10.791 18.172 0.750 1.00 89.88 98 LEU A O 1
ATOM 822 N N . VAL A 1 99 ? -8.925 19.207 1.433 1.00 91.19 99 VAL A N 1
ATOM 823 C CA . VAL A 1 99 ? -9.096 20.409 0.611 1.00 91.19 99 VAL A CA 1
ATOM 824 C C . VAL A 1 99 ? -8.614 20.189 -0.823 1.00 91.19 99 VAL A C 1
ATOM 826 O O . VAL A 1 99 ? -9.289 20.642 -1.760 1.00 91.19 99 VAL A O 1
ATOM 829 N N . GLN A 1 100 ? -7.476 19.505 -0.996 1.00 84.12 100 GLN A N 1
ATOM 830 C CA . GLN A 1 100 ? -6.811 19.282 -2.282 1.00 84.12 100 GLN A CA 1
ATOM 831 C C . GLN A 1 100 ? -7.686 18.470 -3.244 1.00 84.12 100 GLN A C 1
ATOM 833 O O . GLN A 1 100 ? -7.987 18.955 -4.339 1.00 84.12 100 GLN A O 1
ATOM 838 N N . ASN A 1 101 ? -8.147 17.287 -2.824 1.00 81.62 101 ASN A N 1
ATOM 839 C CA . ASN A 1 101 ? -9.039 16.437 -3.612 1.00 81.62 101 ASN A CA 1
ATOM 840 C C . ASN A 1 101 ? -10.439 16.402 -2.961 1.00 81.62 101 ASN A C 1
ATOM 842 O O . ASN A 1 101 ? -10.602 15.791 -1.909 1.00 81.62 101 ASN A O 1
ATOM 846 N N . PRO A 1 102 ? -11.486 17.002 -3.566 1.00 84.19 102 PRO A N 1
ATOM 847 C CA . PRO A 1 102 ? -12.819 17.029 -2.962 1.00 84.19 102 PRO A CA 1
ATOM 848 C C . PRO A 1 102 ? -13.459 15.645 -2.797 1.00 84.19 102 PRO A C 1
ATOM 850 O O . PRO A 1 102 ? -14.414 15.525 -2.032 1.00 84.19 102 PRO A O 1
ATOM 853 N N . SER A 1 103 ? -12.981 14.620 -3.507 1.00 84.69 103 SER A N 1
ATOM 854 C CA . SER A 1 103 ? -13.502 13.259 -3.391 1.00 84.69 103 SER A CA 1
ATOM 855 C C . SER A 1 103 ? -13.079 12.571 -2.084 1.00 84.69 103 SER A C 1
ATOM 857 O O . SER A 1 103 ? -13.789 11.669 -1.657 1.00 84.69 103 SER A O 1
ATOM 859 N N . THR A 1 104 ? -11.993 12.983 -1.410 1.00 87.38 104 THR A N 1
ATOM 860 C CA . THR A 1 104 ? -11.500 12.296 -0.192 1.00 87.38 104 THR A CA 1
ATOM 861 C C . THR A 1 104 ? -12.452 12.455 0.991 1.00 87.38 104 THR A C 1
ATOM 863 O O . THR A 1 104 ? -12.842 11.454 1.585 1.00 87.38 104 THR A O 1
ATOM 866 N N . LEU A 1 105 ? -12.915 13.679 1.286 1.00 92.50 105 LEU A N 1
ATOM 867 C CA . LEU A 1 105 ? -13.918 13.922 2.336 1.00 92.50 105 LEU A CA 1
ATOM 868 C C . LEU A 1 105 ? -15.227 13.172 2.056 1.00 92.50 105 LEU A C 1
ATOM 870 O O . LEU A 1 105 ? -15.820 12.595 2.963 1.00 92.50 105 LEU A O 1
ATOM 874 N N . VAL A 1 106 ? -15.681 13.189 0.800 1.00 91.44 106 VAL A N 1
ATOM 875 C CA . VAL A 1 106 ? -16.932 12.536 0.395 1.00 91.44 106 VAL A CA 1
ATOM 876 C C . VAL A 1 106 ? -16.807 11.013 0.498 1.00 91.44 106 VAL A C 1
ATOM 878 O O . VAL A 1 106 ? -17.723 10.365 0.997 1.00 91.44 106 VAL A O 1
ATOM 881 N N . GLY A 1 107 ? -15.660 10.457 0.098 1.00 90.31 107 GLY A N 1
ATOM 882 C CA . GLY A 1 107 ? -15.317 9.050 0.287 1.00 90.31 107 GLY A CA 1
ATOM 883 C C . GLY A 1 107 ? -15.307 8.649 1.759 1.00 90.31 107 GLY A C 1
ATOM 884 O O . GLY A 1 107 ? -16.012 7.719 2.139 1.00 90.31 107 GLY A O 1
ATOM 885 N N . LEU A 1 108 ? -14.597 9.411 2.599 1.00 93.50 108 LEU A N 1
ATOM 886 C CA . LEU A 1 108 ? -14.540 9.206 4.051 1.00 93.50 108 LEU A CA 1
ATOM 887 C C . LEU A 1 108 ? -15.938 9.174 4.681 1.00 93.50 108 LEU A C 1
ATOM 889 O O . LEU A 1 108 ? -16.268 8.256 5.429 1.00 93.50 108 LEU A O 1
ATOM 893 N N . LEU A 1 109 ? -16.761 10.172 4.348 1.00 95.06 109 LEU A N 1
ATOM 894 C CA . LEU A 1 109 ? -18.133 10.298 4.825 1.00 95.06 109 LEU A CA 1
ATOM 895 C C . LEU A 1 109 ? -18.982 9.094 4.405 1.00 95.06 109 LEU A C 1
ATOM 897 O O . LEU A 1 109 ? -19.592 8.449 5.256 1.00 95.06 109 LEU A O 1
ATOM 901 N N . HIS A 1 110 ? -19.003 8.772 3.111 1.00 92.25 110 HIS A N 1
ATOM 902 C CA . HIS A 1 110 ? -19.780 7.654 2.585 1.00 92.25 110 HIS A CA 1
ATOM 903 C C . HIS A 1 110 ? -19.342 6.319 3.208 1.00 92.25 110 HIS A C 1
ATOM 905 O O . HIS A 1 110 ? -20.178 5.564 3.698 1.00 92.25 110 HIS A O 1
ATOM 911 N N . ALA A 1 111 ? -18.037 6.041 3.248 1.00 91.94 111 ALA A N 1
ATOM 912 C CA . ALA A 1 111 ? -17.495 4.772 3.728 1.00 91.94 111 ALA A CA 1
ATOM 913 C C . ALA A 1 111 ? -17.683 4.563 5.248 1.00 91.94 111 ALA A C 1
ATOM 915 O O . ALA A 1 111 ? -17.849 3.432 5.702 1.00 91.94 111 ALA A O 1
ATOM 916 N N . ARG A 1 112 ? -17.715 5.643 6.045 1.00 95.12 112 ARG A N 1
ATOM 917 C CA . ARG A 1 112 ? -18.010 5.583 7.493 1.00 95.12 112 ARG A CA 1
ATOM 918 C C . ARG A 1 112 ? -19.506 5.627 7.827 1.00 95.12 112 ARG A C 1
ATOM 920 O O . ARG A 1 112 ? -19.888 5.200 8.915 1.00 95.12 112 ARG A O 1
ATOM 927 N N . ALA A 1 113 ? -20.352 6.113 6.917 1.00 94.62 113 ALA A N 1
ATOM 928 C CA . ALA A 1 113 ? -21.813 6.078 7.045 1.00 94.62 113 ALA A CA 1
ATOM 929 C C . ALA A 1 113 ? -22.423 4.740 6.578 1.00 94.62 113 ALA A C 1
ATOM 931 O O . ALA A 1 113 ? -23.443 4.292 7.110 1.00 94.62 113 ALA A O 1
ATOM 932 N N . LYS A 1 114 ? -21.805 4.102 5.578 1.00 92.19 114 LYS A N 1
ATOM 933 C CA . LYS A 1 114 ? -22.236 2.825 5.003 1.00 92.19 114 LYS A CA 1
ATOM 934 C C . LYS A 1 114 ? -21.898 1.655 5.928 1.00 92.19 114 LYS A C 1
ATOM 936 O O . LYS A 1 114 ? -22.803 1.113 6.563 1.00 92.19 114 LYS A O 1
ATOM 941 N N . ASP A 1 115 ? -20.620 1.290 5.991 1.00 93.62 115 ASP A N 1
ATOM 942 C CA . ASP A 1 115 ? -20.122 0.083 6.655 1.00 93.62 115 ASP A CA 1
ATOM 943 C C . ASP A 1 115 ? -20.137 0.208 8.197 1.00 93.62 115 ASP A C 1
ATOM 945 O O . ASP A 1 115 ? -20.146 1.309 8.755 1.00 93.62 115 ASP A O 1
ATOM 949 N N . SER A 1 116 ? -20.190 -0.919 8.905 1.00 94.00 116 SER A N 1
ATOM 950 C CA . SER A 1 116 ? -20.355 -0.977 10.368 1.00 94.00 116 SER A CA 1
ATOM 951 C C . SER A 1 116 ? -19.089 -0.608 11.157 1.00 94.00 116 SER A C 1
ATOM 953 O O . SER A 1 116 ? -17.976 -0.589 10.629 1.00 94.00 116 SER A O 1
ATOM 955 N N . LEU A 1 117 ? -19.250 -0.316 12.454 1.00 95.50 117 LEU A N 1
ATOM 956 C CA . LEU A 1 117 ? -18.122 -0.019 13.348 1.00 95.50 117 LEU A CA 1
ATOM 957 C C . LEU A 1 117 ? -17.194 -1.232 13.514 1.00 95.50 117 LEU A C 1
ATOM 959 O O . LEU A 1 117 ? -15.973 -1.059 13.543 1.00 95.50 117 LEU A O 1
ATOM 963 N N . GLU A 1 118 ? -17.751 -2.449 13.570 1.00 93.88 118 GLU A N 1
ATOM 964 C CA . GLU A 1 118 ? -16.952 -3.672 13.664 1.00 93.88 118 GLU A CA 1
ATOM 965 C C . GLU A 1 118 ? -16.146 -3.981 12.390 1.00 93.88 118 GLU A C 1
ATOM 967 O O . GLU A 1 118 ? -14.997 -4.406 12.493 1.00 93.88 118 GLU A O 1
ATOM 972 N N . GLU A 1 119 ? -16.676 -3.707 11.190 1.00 92.94 119 GLU A N 1
ATOM 973 C CA . GLU A 1 119 ? -15.931 -3.878 9.927 1.00 92.94 119 GLU A CA 1
ATOM 974 C C . GLU A 1 119 ? -14.715 -2.940 9.842 1.00 92.94 119 GLU A C 1
ATOM 976 O O . GLU A 1 119 ? -13.686 -3.288 9.260 1.00 92.94 119 GLU A O 1
ATOM 981 N N . TRP A 1 120 ? -14.807 -1.755 10.449 1.00 94.75 120 TRP A N 1
ATOM 982 C CA . TRP A 1 120 ? -13.714 -0.784 10.501 1.00 94.75 120 TRP A CA 1
ATOM 983 C C . TRP A 1 120 ? -12.691 -1.046 11.617 1.00 94.75 120 TRP A C 1
ATOM 985 O O . TRP A 1 120 ? -11.547 -0.593 11.509 1.00 94.75 120 TRP A O 1
ATOM 995 N N . ALA A 1 121 ? -13.049 -1.806 12.655 1.00 94.19 121 ALA A N 1
ATOM 996 C CA . ALA A 1 121 ? -12.207 -2.012 13.832 1.00 94.19 121 ALA A CA 1
ATOM 997 C C . ALA A 1 121 ? -10.790 -2.564 13.539 1.00 94.19 121 ALA A C 1
ATOM 999 O O . ALA A 1 121 ? -9.844 -2.060 14.148 1.00 94.19 121 ALA A O 1
ATOM 1000 N N . PRO A 1 122 ? -10.563 -3.510 12.596 1.00 92.38 122 PRO A N 1
ATOM 1001 C CA . PRO A 1 122 ? -9.210 -3.948 12.233 1.00 92.38 122 PRO A CA 1
ATOM 1002 C C . PRO A 1 122 ? -8.344 -2.825 11.642 1.00 92.38 122 PRO A C 1
ATOM 1004 O O . PRO A 1 122 ? -7.158 -2.726 11.954 1.00 92.38 122 PRO A O 1
ATOM 1007 N N . PHE A 1 123 ? -8.936 -1.956 10.815 1.00 93.19 123 PHE A N 1
ATOM 1008 C CA . PHE A 1 123 ? -8.238 -0.819 10.215 1.00 93.19 123 PHE A CA 1
ATOM 1009 C C . PHE A 1 123 ? -7.886 0.236 11.265 1.00 93.19 123 PHE A C 1
ATOM 1011 O O . PHE A 1 123 ? -6.741 0.692 11.311 1.00 93.19 123 PHE A O 1
ATOM 1018 N N . ASP A 1 124 ? -8.862 0.597 12.105 1.00 94.62 124 ASP A N 1
ATOM 1019 C CA . ASP A 1 124 ? -8.707 1.596 13.167 1.00 94.62 124 ASP A CA 1
ATOM 1020 C C . ASP A 1 124 ? -7.688 1.131 14.224 1.00 94.62 124 ASP A C 1
ATOM 1022 O O . ASP A 1 124 ? -6.881 1.929 14.700 1.00 94.62 124 ASP A O 1
ATOM 1026 N N . HIS A 1 125 ? -7.630 -0.178 14.503 1.00 93.06 125 HIS A N 1
ATOM 1027 C CA . HIS A 1 125 ? -6.594 -0.780 15.343 1.00 93.06 125 HIS A CA 1
ATOM 1028 C C . HIS A 1 125 ? -5.175 -0.537 14.791 1.00 93.06 125 HIS A C 1
ATOM 1030 O O . HIS A 1 125 ? -4.295 -0.096 15.534 1.00 93.06 125 HIS A O 1
ATOM 1036 N N . GLU A 1 126 ? -4.936 -0.766 13.496 1.00 90.88 126 GLU A N 1
ATOM 1037 C CA . GLU A 1 126 ? -3.605 -0.563 12.893 1.00 90.88 126 GLU A CA 1
ATOM 1038 C C . GLU A 1 126 ? -3.188 0.916 12.861 1.00 90.88 126 GLU A C 1
ATOM 1040 O O . GLU A 1 126 ? -1.998 1.215 12.961 1.00 90.88 126 GLU A O 1
ATOM 1045 N N . GLN A 1 127 ? -4.132 1.865 12.783 1.00 89.88 127 GLN A N 1
ATOM 1046 C CA . GLN A 1 127 ? -3.785 3.297 12.803 1.00 89.88 127 GLN A CA 1
ATOM 1047 C C . GLN A 1 127 ? -3.126 3.707 14.122 1.00 89.88 127 GLN A C 1
ATOM 1049 O O . GLN A 1 127 ? -2.165 4.474 14.133 1.00 89.88 127 GLN A O 1
ATOM 1054 N N . LEU A 1 128 ? -3.604 3.140 15.231 1.00 90.56 128 LEU A N 1
ATOM 1055 C CA . LEU A 1 128 ? -3.132 3.431 16.584 1.00 90.56 128 LEU A CA 1
ATOM 1056 C C . LEU A 1 128 ? -1.790 2.762 16.919 1.00 90.56 128 LEU A C 1
ATOM 1058 O O . LEU A 1 128 ? -1.314 2.882 18.048 1.00 90.56 128 LEU A O 1
ATOM 1062 N N . ARG A 1 129 ? -1.208 1.976 16.004 1.00 90.00 129 ARG A N 1
ATOM 1063 C CA . ARG A 1 129 ? -0.009 1.156 16.236 1.00 90.00 129 ARG A CA 1
ATOM 1064 C C . ARG A 1 129 ? 1.220 1.991 16.596 1.00 90.00 129 ARG A C 1
ATOM 1066 O O . ARG A 1 129 ? 1.758 1.845 17.688 1.00 90.00 129 ARG A O 1
ATOM 1073 N N . ASN A 1 130 ? 1.591 2.937 15.733 1.00 88.06 130 ASN A N 1
ATOM 1074 C CA . ASN A 1 130 ? 2.784 3.768 15.921 1.00 88.06 130 ASN A CA 1
ATOM 1075 C C . ASN A 1 130 ? 2.733 4.599 17.215 1.00 88.06 130 ASN A C 1
ATOM 1077 O O . ASN A 1 130 ? 3.668 4.587 18.011 1.00 88.06 130 ASN A O 1
ATOM 1081 N N . SER A 1 131 ? 1.615 5.283 17.453 1.00 85.44 131 SER A N 1
ATOM 1082 C CA . SER A 1 131 ? 1.402 6.112 18.643 1.00 85.44 131 SER A CA 1
ATOM 1083 C C . SER A 1 131 ? 1.361 5.302 19.943 1.00 85.44 131 SER A C 1
ATOM 1085 O O . SER A 1 131 ? 1.740 5.807 20.994 1.00 85.44 131 SER A O 1
ATOM 1087 N N . TRP A 1 132 ? 0.944 4.036 19.886 1.00 87.88 132 TRP A N 1
ATOM 1088 C CA . TRP A 1 132 ? 0.989 3.118 21.025 1.00 87.88 132 TRP A CA 1
ATOM 1089 C C . TRP A 1 132 ? 2.404 2.603 21.294 1.00 87.88 132 TRP A C 1
ATOM 1091 O O . TRP A 1 132 ? 2.885 2.728 22.416 1.00 87.88 132 TRP A O 1
ATOM 1101 N N . GLY A 1 133 ? 3.112 2.124 20.265 1.00 87.69 133 GLY A N 1
ATOM 1102 C CA . GLY A 1 133 ? 4.500 1.658 20.384 1.00 87.69 133 GLY A CA 1
ATOM 1103 C C . GLY A 1 133 ? 5.491 2.734 20.844 1.00 87.69 133 GLY A C 1
ATOM 1104 O O . GLY A 1 133 ? 6.541 2.410 21.401 1.00 87.69 133 GLY A O 1
ATOM 1105 N N . LEU A 1 134 ? 5.159 4.011 20.632 1.00 83.50 134 LEU A N 1
ATOM 1106 C CA . LEU A 1 134 ? 5.912 5.173 21.115 1.00 83.50 134 LEU A CA 1
ATOM 1107 C C . LEU A 1 134 ? 5.428 5.708 22.479 1.00 83.50 134 LEU A C 1
ATOM 1109 O O . LEU A 1 134 ? 6.029 6.640 23.009 1.00 83.50 134 LEU A O 1
ATOM 1113 N N . GLY A 1 135 ? 4.362 5.149 23.064 1.00 82.38 135 GLY A N 1
ATOM 1114 C CA . GLY A 1 135 ? 3.807 5.626 24.336 1.00 82.38 135 GLY A CA 1
ATOM 1115 C C . GLY A 1 135 ? 3.269 7.061 24.260 1.00 82.38 135 GLY A C 1
ATOM 1116 O O . GLY A 1 135 ? 3.435 7.834 25.205 1.00 82.38 135 GLY A O 1
ATOM 1117 N N . PHE A 1 136 ? 2.666 7.432 23.127 1.00 81.00 136 PHE A N 1
ATOM 1118 C CA . PHE A 1 136 ? 2.108 8.759 22.827 1.00 81.00 136 PHE A CA 1
ATOM 1119 C C . PHE A 1 136 ? 0.605 8.874 23.119 1.00 81.00 136 PHE A C 1
ATOM 1121 O O . PHE A 1 136 ? -0.018 9.858 22.736 1.00 81.00 136 PHE A O 1
ATOM 1128 N N . ILE A 1 137 ? 0.008 7.890 23.788 1.00 80.94 137 ILE A N 1
ATOM 1129 C CA . ILE A 1 137 ? -1.405 7.904 24.174 1.00 80.94 137 ILE A CA 1
ATOM 1130 C C . ILE A 1 137 ? -1.496 7.490 25.643 1.00 80.94 137 ILE A C 1
ATOM 1132 O O . ILE A 1 137 ? -0.931 6.464 26.022 1.00 80.94 137 ILE A O 1
ATOM 1136 N N . ASP A 1 138 ? -2.190 8.282 26.461 1.00 79.12 138 ASP A N 1
ATOM 1137 C CA . ASP A 1 138 ? -2.534 7.888 27.829 1.00 79.12 138 ASP A CA 1
ATOM 1138 C C . ASP A 1 138 ? -3.710 6.903 27.821 1.00 79.12 138 ASP A C 1
ATOM 1140 O O . ASP A 1 138 ? -4.628 7.006 27.005 1.00 79.12 138 ASP A O 1
ATOM 1144 N N . VAL A 1 139 ? -3.656 5.916 28.715 1.00 82.75 139 VAL A N 1
ATOM 1145 C CA . VAL A 1 139 ? -4.580 4.779 28.734 1.00 82.75 139 VAL A CA 1
ATOM 1146 C C . VAL A 1 139 ? -5.067 4.482 30.143 1.00 82.75 139 VAL A C 1
ATOM 1148 O O . VAL A 1 139 ? -4.281 4.453 31.092 1.00 82.75 139 VAL A O 1
ATOM 1151 N N . ASP A 1 140 ? -6.362 4.196 30.241 1.00 88.56 140 ASP A N 1
ATOM 1152 C CA . ASP A 1 140 ? -6.970 3.641 31.444 1.00 88.56 140 ASP A CA 1
ATOM 1153 C C . ASP A 1 140 ? -6.944 2.110 31.348 1.00 88.56 140 ASP A C 1
ATOM 1155 O O . ASP A 1 140 ? -7.172 1.531 30.278 1.00 88.56 140 ASP A O 1
ATOM 1159 N N . PHE A 1 141 ? -6.632 1.455 32.461 1.00 92.19 141 PHE A N 1
ATOM 1160 C CA . PHE A 1 141 ? -6.411 0.020 32.547 1.00 92.19 141 PHE A CA 1
ATOM 1161 C C . PHE A 1 141 ? -7.627 -0.717 33.111 1.00 92.19 141 PHE A C 1
ATOM 1163 O O . PHE A 1 141 ? -8.276 -0.260 34.043 1.00 92.19 141 PHE A O 1
ATOM 1170 N N . ASN A 1 142 ? -7.904 -1.891 32.553 1.00 95.31 142 ASN A N 1
ATOM 1171 C CA . ASN A 1 142 ? -8.775 -2.906 33.130 1.00 95.31 142 ASN A CA 1
ATOM 1172 C C . ASN A 1 142 ? -8.281 -4.264 32.603 1.00 95.31 142 ASN A C 1
ATOM 1174 O O . ASN A 1 142 ? -7.867 -4.356 31.444 1.00 95.31 142 ASN A O 1
ATOM 1178 N N . ALA A 1 143 ? -8.315 -5.309 33.434 1.00 93.81 143 ALA A N 1
ATOM 1179 C CA . ALA A 1 143 ? -7.813 -6.642 33.077 1.00 93.81 143 ALA A CA 1
ATOM 1180 C C . ALA A 1 143 ? -8.699 -7.403 32.061 1.00 93.81 143 ALA A C 1
ATOM 1182 O O . ALA A 1 143 ? -8.335 -8.483 31.592 1.00 93.81 143 ALA A O 1
ATOM 1183 N N . GLY A 1 144 ? -9.876 -6.864 31.739 1.00 95.75 144 GLY A N 1
ATOM 1184 C CA . GLY A 1 144 ? -10.793 -7.402 30.748 1.00 95.75 144 GLY A CA 1
ATOM 1185 C C . GLY A 1 144 ? -10.383 -7.141 29.295 1.00 95.75 144 GLY A C 1
ATOM 1186 O O . GLY A 1 144 ? -9.401 -6.476 28.954 1.00 95.75 144 GLY A O 1
ATOM 1187 N N . ALA A 1 145 ? -11.208 -7.674 28.408 1.00 97.56 145 ALA A N 1
ATOM 1188 C CA . ALA A 1 145 ? -11.130 -7.529 26.967 1.00 97.56 145 ALA A CA 1
ATOM 1189 C C . ALA A 1 145 ? -12.473 -7.037 26.426 1.00 97.56 145 ALA A C 1
ATOM 1191 O O . ALA A 1 145 ? -13.478 -7.034 27.132 1.00 97.56 145 ALA A O 1
ATOM 1192 N N . VAL A 1 146 ? -12.512 -6.642 25.162 1.00 98.25 146 VAL A N 1
ATOM 1193 C CA . VAL A 1 146 ? -13.715 -6.125 24.506 1.00 98.25 146 VAL A CA 1
ATOM 1194 C C . VAL A 1 146 ? -13.939 -6.881 23.207 1.00 98.25 146 VAL A C 1
ATOM 1196 O O . VAL A 1 146 ? -12.989 -7.130 22.464 1.00 98.25 146 VAL A O 1
ATOM 1199 N N . PHE A 1 147 ? -15.189 -7.246 22.928 1.00 97.56 147 PHE A N 1
ATOM 1200 C CA . PHE A 1 147 ? -15.572 -7.869 21.661 1.00 97.56 147 PHE A CA 1
ATOM 1201 C C . PHE A 1 147 ? -15.429 -6.894 20.493 1.00 97.56 147 PHE A C 1
ATOM 1203 O O . PHE A 1 147 ? -15.988 -5.798 20.524 1.00 97.56 147 PHE A O 1
ATOM 1210 N N . MET A 1 148 ? -14.739 -7.324 19.434 1.00 95.75 148 MET A N 1
ATOM 1211 C CA . MET A 1 148 ? -14.449 -6.489 18.260 1.00 95.75 148 MET A CA 1
ATOM 1212 C C . MET A 1 148 ? -15.241 -6.897 17.006 1.00 95.75 148 MET A C 1
ATOM 1214 O O . MET A 1 148 ? -14.915 -6.454 15.909 1.00 95.75 148 MET A O 1
ATOM 1218 N N . TYR A 1 149 ? -16.295 -7.711 17.151 1.00 93.56 149 TYR A N 1
ATOM 1219 C CA . TYR A 1 149 ? -17.141 -8.164 16.040 1.00 93.56 149 TYR A CA 1
ATOM 1220 C C . TYR A 1 149 ? -18.631 -8.265 16.404 1.00 93.56 149 TYR A C 1
ATOM 1222 O O . TYR A 1 149 ? -19.003 -8.560 17.544 1.00 93.56 149 TYR A O 1
ATOM 1230 N N . GLY A 1 150 ? -19.479 -8.093 15.386 1.00 91.06 150 GLY A N 1
ATOM 1231 C CA . GLY A 1 150 ? -20.905 -8.416 15.409 1.00 91.06 150 GLY A CA 1
ATOM 1232 C C . GLY A 1 150 ? -21.736 -7.644 16.447 1.00 91.06 150 GLY A C 1
ATOM 1233 O O . GLY A 1 150 ? -21.316 -6.610 16.967 1.00 91.06 150 GLY A O 1
ATOM 1234 N N . PRO A 1 151 ? -22.914 -8.174 16.837 1.00 92.12 151 PRO A N 1
ATOM 1235 C CA . PRO A 1 151 ? -23.822 -7.500 17.771 1.00 92.12 151 PRO A CA 1
ATOM 1236 C C . PRO A 1 151 ? -23.214 -7.184 19.145 1.00 92.12 151 PRO A C 1
ATOM 1238 O O . PRO A 1 151 ? -23.700 -6.294 19.836 1.00 92.12 151 PRO A O 1
ATOM 1241 N N . ARG A 1 152 ? -22.151 -7.901 19.536 1.00 93.94 152 ARG A N 1
ATOM 1242 C CA . ARG A 1 152 ? -21.419 -7.701 20.795 1.00 93.94 152 ARG A CA 1
ATOM 1243 C C . ARG A 1 152 ? -20.326 -6.634 20.701 1.00 93.94 152 ARG A C 1
ATOM 1245 O O . ARG A 1 152 ? -19.680 -6.382 21.717 1.00 93.94 152 ARG A O 1
ATOM 1252 N N . TYR A 1 153 ? -20.108 -6.022 19.532 1.00 96.31 153 TYR A N 1
ATOM 1253 C CA . TYR A 1 153 ? -19.076 -5.008 19.324 1.00 96.31 153 TYR A CA 1
ATOM 1254 C C . TYR A 1 153 ? -19.091 -3.943 20.422 1.00 96.31 153 TYR A C 1
ATOM 1256 O O . TYR A 1 153 ? -20.111 -3.281 20.645 1.00 96.31 153 TYR A O 1
ATOM 1264 N N . GLY A 1 154 ? -17.948 -3.794 21.090 1.00 96.88 154 GLY A N 1
ATOM 1265 C CA . GLY A 1 154 ? -17.747 -2.821 22.149 1.00 96.88 154 GLY A CA 1
ATOM 1266 C C . GLY A 1 154 ? -18.205 -3.254 23.546 1.00 96.88 154 GLY A C 1
ATOM 1267 O O . GLY A 1 154 ? -18.119 -2.442 24.459 1.00 96.88 154 GLY A O 1
ATOM 1268 N N . THR A 1 155 ? -18.659 -4.498 23.746 1.00 97.38 155 THR A N 1
ATOM 1269 C CA . THR A 1 155 ? -19.011 -5.029 25.081 1.00 97.38 155 THR A CA 1
ATOM 1270 C C . THR A 1 155 ? -17.816 -5.674 25.787 1.00 97.38 155 THR A C 1
ATOM 1272 O O . THR A 1 155 ? -16.994 -6.334 25.145 1.00 97.38 155 THR A O 1
ATOM 1275 N N . LEU A 1 156 ? -17.727 -5.482 27.109 1.00 97.81 156 LEU A N 1
ATOM 1276 C CA . LEU A 1 156 ? -16.668 -6.031 27.962 1.00 97.81 156 LEU A CA 1
ATOM 1277 C C . LEU A 1 156 ? -16.804 -7.559 28.126 1.00 97.81 156 LEU A C 1
ATOM 1279 O O . LEU A 1 156 ? -17.897 -8.127 28.062 1.00 97.81 156 LEU A O 1
ATOM 1283 N N . THR A 1 157 ? -15.676 -8.237 28.317 1.00 97.12 157 THR A N 1
ATOM 1284 C CA . THR A 1 157 ? -15.568 -9.682 28.534 1.00 97.12 157 THR A CA 1
ATOM 1285 C C . THR A 1 157 ? -14.263 -10.034 29.244 1.00 97.12 157 THR A C 1
ATOM 1287 O O . THR A 1 157 ? -13.347 -9.221 29.340 1.00 97.12 157 THR A O 1
ATOM 1290 N N . LYS A 1 158 ? -14.139 -11.275 29.718 1.00 96.50 158 LYS A N 1
ATOM 1291 C CA . LYS A 1 158 ? -12.867 -11.804 30.226 1.00 96.50 158 LYS A CA 1
ATOM 1292 C C . LYS A 1 158 ? -11.889 -12.051 29.074 1.00 96.50 158 LYS A C 1
ATOM 1294 O O . LYS A 1 158 ? -12.310 -12.393 27.967 1.00 96.50 158 LYS A O 1
ATOM 1299 N N . TRP A 1 159 ? -10.595 -11.884 29.346 1.00 94.94 159 TRP A N 1
ATOM 1300 C CA . TRP A 1 159 ? -9.520 -12.216 28.410 1.00 94.94 159 TRP A CA 1
ATOM 1301 C C . TRP A 1 159 ? -9.469 -13.728 28.134 1.00 94.94 159 TRP A C 1
ATOM 1303 O O . TRP A 1 159 ? -9.608 -14.541 29.047 1.00 94.94 159 TRP A O 1
ATOM 1313 N N . GLU A 1 160 ? -9.264 -14.100 26.871 1.00 95.38 160 GLU A N 1
ATOM 1314 C CA . GLU A 1 160 ? -9.165 -15.483 26.391 1.00 95.38 160 GLU A CA 1
ATOM 1315 C C . GLU A 1 160 ? -8.155 -15.510 25.235 1.00 95.38 160 GLU A C 1
ATOM 1317 O O . GLU A 1 160 ? -8.321 -14.796 24.243 1.00 95.38 160 GLU A O 1
ATOM 1322 N N . ALA A 1 161 ? -7.080 -16.288 25.374 1.00 93.81 161 ALA A N 1
ATOM 1323 C CA . ALA A 1 161 ? -5.920 -16.202 24.485 1.00 93.81 161 ALA A CA 1
ATOM 1324 C C . ALA A 1 161 ? -6.239 -16.573 23.024 1.00 93.81 161 ALA A C 1
ATOM 1326 O O . ALA A 1 161 ? -5.743 -15.933 22.099 1.00 93.81 161 ALA A O 1
ATOM 1327 N N . GLY A 1 162 ? -7.094 -17.570 22.791 1.00 93.00 162 GLY A N 1
ATOM 1328 C CA . GLY A 1 162 ? -7.525 -17.976 21.456 1.00 93.00 162 GLY A CA 1
ATOM 1329 C C . GLY A 1 162 ? -8.321 -16.882 20.742 1.00 93.00 162 GLY A C 1
ATOM 1330 O O . GLY A 1 162 ? -8.020 -16.556 19.594 1.00 93.00 162 GLY A O 1
ATOM 1331 N N . ALA A 1 163 ? -9.315 -16.294 21.408 1.00 94.62 163 ALA A N 1
ATOM 1332 C CA . ALA A 1 163 ? -10.089 -15.165 20.898 1.00 94.62 163 ALA A CA 1
ATOM 1333 C C . ALA A 1 163 ? -9.213 -13.928 20.653 1.00 94.62 163 ALA A C 1
ATOM 1335 O O . ALA A 1 163 ? -9.377 -13.260 19.631 1.00 94.62 163 ALA A O 1
ATOM 1336 N N . ALA A 1 164 ? -8.248 -13.652 21.534 1.00 94.06 164 ALA A N 1
ATOM 1337 C CA . ALA A 1 164 ? -7.291 -12.566 21.348 1.00 94.06 164 ALA A CA 1
ATOM 1338 C C . ALA A 1 164 ? -6.400 -12.788 20.113 1.00 94.06 164 ALA A C 1
ATOM 1340 O O . ALA A 1 164 ? -6.302 -11.912 19.253 1.00 94.06 164 ALA A O 1
ATOM 1341 N N . HIS A 1 165 ? -5.820 -13.984 19.956 1.00 91.75 165 HIS A N 1
ATOM 1342 C CA . HIS A 1 165 ? -5.005 -14.330 18.785 1.00 91.75 165 HIS A CA 1
ATOM 1343 C C . HIS A 1 165 ? -5.800 -14.250 17.472 1.00 91.75 165 HIS A C 1
ATOM 1345 O O . HIS A 1 165 ? -5.275 -13.757 16.474 1.00 91.75 165 HIS A O 1
ATOM 1351 N N . ARG A 1 166 ? -7.085 -14.638 17.481 1.00 93.25 166 ARG A N 1
ATOM 1352 C CA . ARG A 1 166 ? -8.006 -14.484 16.336 1.00 93.25 166 ARG A CA 1
ATOM 1353 C C . ARG A 1 166 ? -8.465 -13.039 16.088 1.00 93.25 166 ARG A C 1
ATOM 1355 O O . ARG A 1 166 ? -9.056 -12.781 15.038 1.00 93.25 166 ARG A O 1
ATOM 1362 N N . HIS A 1 167 ? -8.172 -12.103 17.000 1.00 92.88 167 HIS A N 1
ATOM 1363 C CA . HIS A 1 167 ? -8.707 -10.729 17.041 1.00 92.88 167 HIS A CA 1
ATOM 1364 C C . HIS A 1 167 ? -10.246 -10.670 17.146 1.00 92.88 167 HIS A C 1
ATOM 1366 O O . HIS A 1 167 ? -10.870 -9.700 16.720 1.00 92.88 167 HIS A O 1
ATOM 1372 N N . ASP A 1 168 ? -10.855 -11.694 17.749 1.00 95.00 168 ASP A N 1
ATOM 1373 C CA . ASP A 1 168 ? -12.269 -11.696 18.156 1.00 95.00 168 ASP A CA 1
ATOM 1374 C C . ASP A 1 168 ? -12.498 -10.732 19.338 1.00 95.00 168 ASP A C 1
ATOM 1376 O O . ASP A 1 168 ? -13.544 -10.085 19.456 1.00 95.00 168 ASP A O 1
ATOM 1380 N N . ILE A 1 169 ? -11.494 -10.629 20.213 1.00 97.00 169 ILE A N 1
ATOM 1381 C CA . ILE A 1 169 ? -11.431 -9.685 21.330 1.00 97.00 169 ILE A CA 1
ATOM 1382 C C . ILE A 1 169 ? -10.109 -8.914 21.294 1.00 97.00 169 ILE A C 1
ATOM 1384 O O . ILE A 1 169 ? -9.108 -9.403 20.771 1.00 97.00 169 ILE A O 1
ATOM 1388 N N . VAL A 1 170 ? -10.097 -7.720 21.882 1.00 96.94 170 VAL A N 1
ATOM 1389 C CA . VAL A 1 170 ? -8.891 -6.904 22.103 1.00 96.94 170 VAL A CA 1
ATOM 1390 C C . VAL A 1 170 ? -8.873 -6.445 23.564 1.00 96.94 170 VAL A C 1
ATOM 1392 O O . VAL A 1 170 ? -9.928 -6.169 24.133 1.00 96.94 170 VAL A O 1
ATOM 1395 N N . GLY A 1 171 ? -7.693 -6.385 24.190 1.00 96.50 171 GLY A N 1
ATOM 1396 C CA . GLY A 1 171 ? -7.550 -5.967 25.592 1.00 96.50 171 GLY A CA 1
ATOM 1397 C C . GLY A 1 171 ? -8.114 -4.561 25.825 1.00 96.50 171 GLY A C 1
ATOM 1398 O O . GLY A 1 171 ? -7.948 -3.681 24.974 1.00 96.50 171 GLY A O 1
ATOM 1399 N N . TYR A 1 172 ? -8.783 -4.345 26.963 1.00 96.69 172 TYR A N 1
ATOM 1400 C CA . TYR A 1 172 ? -9.580 -3.138 27.221 1.00 96.69 172 TYR A CA 1
ATOM 1401 C C . TYR A 1 172 ? -8.886 -1.803 26.877 1.00 96.69 172 TYR A C 1
ATOM 1403 O O . TYR A 1 172 ? -9.494 -1.017 26.139 1.00 96.69 172 TYR A O 1
ATOM 1411 N N . PRO A 1 173 ? -7.626 -1.539 27.294 1.00 93.62 173 PRO A N 1
ATOM 1412 C CA . PRO A 1 173 ? -6.982 -0.246 27.043 1.00 93.62 173 PRO A CA 1
ATOM 1413 C C . PRO A 1 173 ? -6.864 0.063 25.547 1.00 93.62 173 PRO A C 1
ATOM 1415 O O . PRO A 1 173 ? -7.040 1.197 25.107 1.00 93.62 173 PRO A O 1
ATOM 1418 N N . ARG A 1 174 ? -6.607 -0.972 24.742 1.00 94.00 174 ARG A N 1
ATOM 1419 C CA . ARG A 1 174 ? -6.453 -0.876 23.290 1.00 94.00 174 ARG A CA 1
ATOM 1420 C C . ARG A 1 174 ? -7.807 -0.776 22.586 1.00 94.00 174 ARG A C 1
ATOM 1422 O O . ARG A 1 174 ? -7.955 0.023 21.664 1.00 94.00 174 ARG A O 1
ATOM 1429 N N . ALA A 1 175 ? -8.797 -1.544 23.039 1.00 96.44 175 ALA A N 1
ATOM 1430 C CA . ALA A 1 175 ? -10.142 -1.542 22.470 1.00 96.44 175 ALA A CA 1
ATOM 1431 C C . ALA A 1 175 ? -10.880 -0.214 22.684 1.00 96.44 175 ALA A C 1
ATOM 1433 O O . ALA A 1 175 ? -11.513 0.292 21.756 1.00 96.44 175 ALA A O 1
ATOM 1434 N N . ARG A 1 176 ? -10.743 0.398 23.869 1.00 94.38 176 ARG A N 1
ATOM 1435 C CA . ARG A 1 176 ? -11.299 1.729 24.140 1.00 94.38 176 ARG A CA 1
ATOM 1436 C C . ARG A 1 176 ? -10.784 2.767 23.144 1.00 94.38 176 ARG A C 1
ATOM 1438 O O . ARG A 1 176 ? -11.596 3.499 22.588 1.00 94.38 176 ARG A O 1
ATOM 1445 N N . LEU A 1 177 ? -9.475 2.800 22.878 1.00 93.19 177 LEU A N 1
ATOM 1446 C CA . LEU A 1 177 ? -8.881 3.752 21.931 1.00 93.19 177 LEU A CA 1
ATOM 1447 C C . LEU A 1 177 ? -9.410 3.581 20.500 1.00 93.19 177 LEU A C 1
ATOM 1449 O O . LEU A 1 177 ? -9.584 4.573 19.797 1.00 93.19 177 LEU A O 1
ATOM 1453 N N . ILE A 1 178 ? -9.701 2.348 20.072 1.00 95.88 178 ILE A N 1
ATOM 1454 C CA . ILE A 1 178 ? -10.305 2.070 18.756 1.00 95.88 178 ILE A CA 1
ATOM 1455 C C . ILE A 1 178 ? -11.694 2.715 18.666 1.00 95.88 178 ILE A C 1
ATOM 1457 O O . ILE A 1 178 ? -11.981 3.450 17.720 1.00 95.88 178 ILE A O 1
ATOM 1461 N N . ILE A 1 179 ? -12.539 2.495 19.675 1.00 96.06 179 ILE A N 1
ATOM 1462 C CA . ILE A 1 179 ? -13.898 3.056 19.721 1.00 96.06 179 ILE A CA 1
ATOM 1463 C C . ILE A 1 179 ? -13.839 4.588 19.873 1.00 96.06 179 ILE A C 1
ATOM 1465 O O . ILE A 1 179 ? -14.615 5.310 19.250 1.00 96.06 179 ILE A O 1
ATOM 1469 N N . GLU A 1 180 ? -12.882 5.111 20.641 1.00 93.62 180 GLU A N 1
ATOM 1470 C CA . GLU A 1 180 ? -12.654 6.548 20.803 1.00 93.62 180 GLU A CA 1
ATOM 1471 C C . GLU A 1 180 ? -12.252 7.228 19.485 1.00 93.62 180 GLU A C 1
ATOM 1473 O O . GLU A 1 180 ? -12.850 8.240 19.113 1.00 93.62 180 GLU A O 1
ATOM 1478 N N . ALA A 1 181 ? -11.324 6.631 18.728 1.00 94.25 181 ALA A N 1
ATOM 1479 C CA . ALA A 1 181 ? -10.937 7.090 17.395 1.00 94.25 181 ALA A CA 1
ATOM 1480 C C . ALA A 1 181 ? -12.135 7.128 16.428 1.00 94.25 181 ALA A C 1
ATOM 1482 O O . ALA A 1 181 ? -12.322 8.112 15.703 1.00 94.25 181 ALA A O 1
ATOM 1483 N N . GLN A 1 182 ? -12.990 6.097 16.463 1.00 96.19 182 GLN A N 1
ATOM 1484 C CA . GLN A 1 182 ? -14.228 6.046 15.680 1.00 96.19 182 GLN A CA 1
ATOM 1485 C C . GLN A 1 182 ? -15.198 7.173 16.059 1.00 96.19 182 GLN A C 1
ATOM 1487 O O . GLN A 1 182 ? -15.732 7.837 15.170 1.00 96.19 182 GLN A O 1
ATOM 1492 N N . ILE A 1 183 ? -15.402 7.445 17.353 1.00 95.38 183 ILE A N 1
ATOM 1493 C CA . ILE A 1 183 ? -16.267 8.544 17.816 1.00 95.38 183 ILE A CA 1
ATOM 1494 C C . ILE A 1 183 ? -15.716 9.895 17.368 1.00 95.38 183 ILE A C 1
ATOM 1496 O O . ILE A 1 183 ? -16.472 10.697 16.822 1.00 95.38 183 ILE A O 1
ATOM 1500 N N . THR A 1 184 ? -14.417 10.146 17.564 1.00 93.69 184 THR A N 1
ATOM 1501 C CA . THR A 1 184 ? -13.766 11.394 17.140 1.00 93.69 184 THR A CA 1
ATOM 1502 C C . THR A 1 184 ? -13.981 11.639 15.646 1.00 93.69 184 THR A C 1
ATOM 1504 O O . THR A 1 184 ? -14.412 12.729 15.264 1.00 93.69 184 THR A O 1
ATOM 1507 N N . LEU A 1 185 ? -13.786 10.615 14.810 1.00 95.75 185 LEU A N 1
ATOM 1508 C CA . LEU A 1 185 ? -14.020 10.699 13.369 1.00 95.75 185 LEU A CA 1
ATOM 1509 C C . LEU A 1 185 ? -15.495 10.957 13.019 1.00 95.75 185 LEU A C 1
ATOM 1511 O O . LEU A 1 185 ? -15.795 11.862 12.239 1.00 95.75 185 LEU A O 1
ATOM 1515 N N . LEU A 1 186 ? -16.425 10.184 13.585 1.00 97.25 186 LEU A N 1
ATOM 1516 C CA . LEU A 1 186 ? -17.854 10.281 13.267 1.00 97.25 186 LEU A CA 1
ATOM 1517 C C . LEU A 1 186 ? -18.463 11.609 13.737 1.00 97.25 186 LEU A C 1
ATOM 1519 O O . LEU A 1 186 ? -19.293 12.184 13.034 1.00 97.25 186 LEU A O 1
ATOM 1523 N N . GLN A 1 187 ? -18.029 12.136 14.884 1.00 96.06 187 GLN A N 1
ATOM 1524 C CA . GLN A 1 187 ? -18.470 13.441 15.378 1.00 96.06 187 GLN A CA 1
ATOM 1525 C C . GLN A 1 187 ? -17.914 14.599 14.541 1.00 96.06 187 GLN A C 1
ATOM 1527 O O . GLN A 1 187 ? -18.653 15.541 14.255 1.00 96.06 187 GLN A O 1
ATOM 1532 N N . PHE A 1 188 ? -16.654 14.522 14.099 1.00 95.56 188 PHE A N 1
ATOM 1533 C CA . PHE A 1 188 ? -16.094 15.471 13.131 1.00 95.56 188 PHE A CA 1
ATOM 1534 C C . PHE A 1 188 ? -16.899 15.468 11.821 1.00 95.56 188 PHE A C 1
ATOM 1536 O O . PHE A 1 188 ? -17.369 16.518 11.378 1.00 95.56 188 PHE A O 1
ATOM 1543 N N . LEU A 1 189 ? -17.129 14.285 11.237 1.00 97.31 189 LEU A N 1
ATOM 1544 C CA . LEU A 1 189 ? -17.922 14.141 10.013 1.00 97.31 189 LEU A CA 1
ATOM 1545 C C . LEU A 1 189 ? -19.348 14.679 10.198 1.00 97.31 189 LEU A C 1
ATOM 1547 O O . LEU A 1 189 ? -19.863 15.342 9.301 1.00 97.31 189 LEU A O 1
ATOM 1551 N N . LYS A 1 190 ? -19.963 14.461 11.368 1.00 97.38 190 LYS A N 1
ATOM 1552 C CA . LYS A 1 190 ? -21.283 15.007 11.711 1.00 97.38 190 LYS A CA 1
ATOM 1553 C C . LYS A 1 190 ? -21.284 16.540 11.697 1.00 97.38 190 LYS A C 1
ATOM 1555 O O . LYS A 1 190 ? -22.083 17.109 10.959 1.00 97.38 190 LYS A O 1
ATOM 1560 N N . ARG A 1 191 ? -20.339 17.196 12.385 1.00 97.31 191 ARG A N 1
ATOM 1561 C CA . ARG A 1 191 ? -20.194 18.671 12.388 1.00 97.31 191 ARG A CA 1
ATOM 1562 C C . ARG A 1 191 ? -19.957 19.258 10.990 1.00 97.31 191 ARG A C 1
ATOM 1564 O O . ARG A 1 191 ? -20.400 20.367 10.687 1.00 97.31 191 ARG A O 1
ATOM 1571 N N . VAL A 1 192 ? -19.258 18.523 10.123 1.00 97.12 192 VAL A N 1
ATOM 1572 C CA . VAL A 1 192 ? -19.055 18.898 8.712 1.00 97.12 192 VAL A CA 1
ATOM 1573 C C . VAL A 1 192 ? -20.347 18.756 7.900 1.00 97.12 192 VAL A C 1
ATOM 1575 O O . VAL A 1 192 ? -20.682 19.657 7.129 1.00 97.12 192 VAL A O 1
ATOM 1578 N N . VAL A 1 193 ? -21.086 17.655 8.067 1.00 96.75 193 VAL A N 1
ATOM 1579 C CA . VAL A 1 193 ? -22.358 17.413 7.364 1.00 96.75 193 VAL A CA 1
ATOM 1580 C C . VAL A 1 193 ? -23.427 18.411 7.788 1.00 96.75 193 VAL A C 1
ATOM 1582 O O . VAL A 1 193 ? -24.056 18.992 6.908 1.00 96.75 193 VAL A O 1
ATOM 1585 N N . GLU A 1 194 ? -23.570 18.687 9.087 1.00 95.81 194 GLU A N 1
ATOM 1586 C CA . GLU A 1 194 ? -24.494 19.692 9.632 1.00 95.81 194 GLU A CA 1
ATOM 1587 C C . GLU A 1 194 ? -24.322 21.042 8.914 1.00 95.81 194 GLU A C 1
ATOM 1589 O O . GLU A 1 194 ? -25.281 21.570 8.353 1.00 95.81 194 GLU A O 1
ATOM 1594 N N . GLN A 1 195 ? -23.083 21.538 8.792 1.00 95.44 195 GLN A N 1
ATOM 1595 C CA . GLN A 1 195 ? -22.761 22.757 8.032 1.00 95.44 195 GLN A CA 1
ATOM 1596 C C . GLN A 1 195 ? -23.033 22.664 6.522 1.00 95.44 195 GLN A C 1
ATOM 1598 O O . GLN A 1 195 ? -23.304 23.678 5.871 1.00 95.44 195 GLN A O 1
ATOM 1603 N N . LEU A 1 196 ? -22.911 21.474 5.928 1.00 94.44 196 LEU A N 1
ATOM 1604 C CA . LEU A 1 196 ? -23.153 21.268 4.501 1.00 94.44 196 LEU A CA 1
ATOM 1605 C C . LEU A 1 196 ? -24.641 21.150 4.164 1.00 94.44 196 LEU A C 1
ATOM 1607 O O . LEU A 1 196 ? -24.995 21.510 3.041 1.00 94.44 196 LEU A O 1
ATOM 1611 N N . ILE A 1 197 ? -25.503 20.734 5.096 1.00 93.12 197 ILE A N 1
ATOM 1612 C CA . ILE A 1 197 ? -26.953 20.609 4.867 1.00 93.12 197 ILE A CA 1
ATOM 1613 C C . ILE A 1 197 ? -27.771 21.841 5.284 1.00 93.12 197 ILE A C 1
ATOM 1615 O O . ILE A 1 197 ? -28.903 21.956 4.828 1.00 93.12 197 ILE A O 1
ATOM 1619 N N . VAL A 1 198 ? -27.220 22.801 6.048 1.00 91.50 198 VAL A N 1
ATOM 1620 C CA . VAL A 1 198 ? -27.947 24.024 6.478 1.00 91.50 198 VAL A CA 1
ATOM 1621 C C . VAL A 1 198 ? -28.736 24.667 5.328 1.00 91.50 198 VAL A C 1
ATOM 1623 O O . VAL A 1 198 ? -28.181 24.959 4.260 1.00 91.50 198 VAL A O 1
ATOM 1626 N N . GLY A 1 199 ? -30.031 24.902 5.546 1.00 84.88 199 GLY A N 1
ATOM 1627 C CA . GLY A 1 199 ? -30.920 25.523 4.561 1.00 84.88 199 GLY A CA 1
ATOM 1628 C C . GLY A 1 199 ? -31.197 24.661 3.323 1.00 84.88 199 GLY A C 1
ATOM 1629 O O . GLY A 1 199 ? -31.445 25.209 2.249 1.00 84.88 199 GLY A O 1
ATOM 1630 N N . LEU A 1 200 ? -31.079 23.335 3.423 1.00 86.88 200 LEU A N 1
ATOM 1631 C CA . LEU A 1 200 ? -31.782 22.410 2.531 1.00 86.88 200 LEU A CA 1
ATOM 1632 C C . LEU A 1 200 ? -33.189 22.132 3.097 1.00 86.88 200 LEU A C 1
ATOM 1634 O O . LEU A 1 200 ? -33.349 22.157 4.314 1.00 86.88 200 LEU A O 1
ATOM 1638 N N . PRO A 1 201 ? -34.195 21.891 2.240 1.00 80.44 201 PRO A N 1
ATOM 1639 C CA . PRO A 1 201 ? -35.523 21.473 2.678 1.00 80.44 201 PRO A CA 1
ATOM 1640 C C . PRO A 1 201 ? -35.524 20.009 3.152 1.00 80.44 201 PRO A C 1
ATOM 1642 O O . PRO A 1 201 ? -34.969 19.137 2.474 1.00 80.44 201 PRO A O 1
ATOM 1645 N N . ASP A 1 202 ? -36.159 19.751 4.298 1.00 72.38 202 ASP A N 1
ATOM 1646 C CA . ASP A 1 202 ? -36.219 18.428 4.944 1.00 72.38 202 ASP A CA 1
ATOM 1647 C C . ASP A 1 202 ? -37.101 17.422 4.171 1.00 72.38 202 ASP A C 1
ATOM 1649 O O . ASP A 1 202 ? -36.853 16.216 4.199 1.00 72.38 202 ASP A O 1
ATOM 1653 N N . ASP A 1 203 ? -38.102 17.918 3.437 1.00 74.44 203 ASP A N 1
ATOM 1654 C CA . ASP A 1 203 ? -39.111 17.163 2.676 1.00 74.44 203 ASP A CA 1
ATOM 1655 C C . ASP A 1 203 ? -38.666 16.761 1.255 1.00 74.44 203 ASP A C 1
ATOM 1657 O O . ASP A 1 203 ? -39.433 16.176 0.485 1.00 74.44 203 ASP A O 1
ATOM 1661 N N . LYS A 1 204 ? -37.411 17.044 0.888 1.00 76.56 204 LYS A N 1
ATOM 1662 C CA . LYS A 1 204 ? -36.846 16.681 -0.418 1.00 76.56 204 LYS A CA 1
ATOM 1663 C C . LYS A 1 204 ? -36.789 15.148 -0.599 1.00 76.56 204 LYS A C 1
ATOM 1665 O O . LYS A 1 204 ? -36.432 14.444 0.343 1.00 76.56 204 LYS A O 1
ATOM 1670 N N . PRO A 1 205 ? -37.045 14.593 -1.802 1.00 80.69 205 PRO A N 1
ATOM 1671 C CA . PRO A 1 205 ? -36.757 13.184 -2.072 1.00 80.69 205 PRO A CA 1
ATOM 1672 C C . PRO A 1 205 ? -35.260 12.869 -1.930 1.00 80.69 205 PRO A C 1
ATOM 1674 O O . PRO A 1 205 ? -34.407 13.683 -2.297 1.00 80.69 205 PRO A O 1
ATOM 1677 N N . ALA A 1 206 ? -34.965 11.659 -1.450 1.00 84.81 206 ALA A N 1
ATOM 1678 C CA . ALA A 1 206 ? -33.612 11.141 -1.275 1.00 84.81 206 ALA A CA 1
ATOM 1679 C C . ALA A 1 206 ? -32.778 11.243 -2.567 1.00 84.81 206 ALA A C 1
ATOM 1681 O O . ALA A 1 206 ? -33.225 10.850 -3.647 1.00 84.81 206 ALA A O 1
ATOM 1682 N N . SER A 1 207 ? -31.556 11.769 -2.454 1.00 82.44 207 SER A N 1
ATOM 1683 C CA . SER A 1 207 ? -30.674 12.053 -3.592 1.00 82.44 207 SER A CA 1
ATOM 1684 C C . SER A 1 207 ? -29.244 11.621 -3.262 1.00 82.44 207 SER A C 1
ATOM 1686 O O . SER A 1 207 ? -28.491 12.387 -2.659 1.00 82.44 207 SER A O 1
ATOM 1688 N N . ALA A 1 208 ? -28.873 10.398 -3.655 1.00 84.69 208 ALA A N 1
ATOM 1689 C CA . ALA A 1 208 ? -27.556 9.804 -3.381 1.00 84.69 208 ALA A CA 1
ATOM 1690 C C . ALA A 1 208 ? -26.875 9.137 -4.602 1.00 84.69 208 ALA A C 1
ATOM 1692 O O . ALA A 1 208 ? -25.783 8.583 -4.483 1.00 84.69 208 ALA A O 1
ATOM 1693 N N . THR A 1 209 ? -27.470 9.188 -5.795 1.00 86.69 209 THR A N 1
ATOM 1694 C CA . THR A 1 209 ? -26.965 8.431 -6.955 1.00 86.69 209 THR A CA 1
ATOM 1695 C C . THR A 1 209 ? -25.597 8.925 -7.442 1.00 86.69 209 THR A C 1
ATOM 1697 O O . THR A 1 209 ? -24.736 8.124 -7.793 1.00 86.69 209 THR A O 1
ATOM 1700 N N . LYS A 1 210 ? -25.335 10.239 -7.418 1.00 85.12 210 LYS A N 1
ATOM 1701 C CA . LYS A 1 210 ? -24.075 10.817 -7.933 1.00 85.12 210 LYS A CA 1
ATOM 1702 C C . LYS A 1 210 ? -22.916 10.621 -6.965 1.00 85.12 210 LYS A C 1
ATOM 1704 O O . LYS A 1 210 ? -21.759 10.582 -7.392 1.00 85.12 210 LYS A O 1
ATOM 1709 N N . ILE A 1 211 ? -23.202 10.549 -5.662 1.00 84.75 211 ILE A N 1
ATOM 1710 C CA . ILE A 1 211 ? -22.196 10.145 -4.676 1.00 84.75 211 ILE A CA 1
ATOM 1711 C C . ILE A 1 211 ? -21.864 8.658 -4.847 1.00 84.75 211 ILE A C 1
ATOM 1713 O O . ILE A 1 211 ? -20.683 8.339 -4.928 1.00 84.75 211 ILE A O 1
ATOM 1717 N N . GLU A 1 212 ? -22.846 7.774 -5.038 1.00 83.69 212 GLU A N 1
ATOM 1718 C CA . GLU A 1 212 ? -22.598 6.349 -5.321 1.00 83.69 212 GLU A CA 1
ATOM 1719 C C . GLU A 1 212 ? -21.781 6.132 -6.610 1.00 83.69 212 GLU A C 1
ATOM 1721 O O . GLU A 1 212 ? -20.766 5.433 -6.577 1.00 83.69 212 GLU A O 1
ATOM 1726 N N . GLU A 1 213 ? -22.134 6.798 -7.716 1.00 82.62 213 GLU A N 1
ATOM 1727 C CA . GLU A 1 213 ? -21.371 6.776 -8.978 1.00 82.62 213 GLU A CA 1
ATOM 1728 C C . GLU A 1 213 ? -19.898 7.194 -8.791 1.00 82.62 213 GLU A C 1
ATOM 1730 O O . GLU A 1 213 ? -18.992 6.570 -9.350 1.00 82.62 213 GLU A O 1
ATOM 1735 N N . LEU A 1 214 ? -19.633 8.219 -7.971 1.00 80.44 214 LEU A N 1
ATOM 1736 C CA . LEU A 1 214 ? -18.272 8.673 -7.657 1.00 80.44 214 LEU A CA 1
ATOM 1737 C C . LEU A 1 214 ? -17.476 7.652 -6.828 1.00 80.44 214 LEU A C 1
ATOM 1739 O O . LEU A 1 214 ? -16.263 7.502 -7.012 1.00 80.44 214 LEU A O 1
ATOM 1743 N N . ILE A 1 215 ? -18.132 6.967 -5.892 1.00 77.06 215 ILE A N 1
ATOM 1744 C CA . ILE A 1 215 ? -17.492 5.910 -5.100 1.00 77.06 215 ILE A CA 1
ATOM 1745 C C . ILE A 1 215 ? -17.157 4.723 -6.010 1.00 77.06 215 ILE A C 1
ATOM 1747 O O . ILE A 1 215 ? -16.030 4.226 -5.972 1.00 77.06 215 ILE A O 1
ATOM 1751 N N . LEU A 1 216 ? -18.084 4.325 -6.889 1.00 73.88 216 LEU A N 1
ATOM 1752 C CA . LEU A 1 216 ? -17.878 3.265 -7.883 1.00 73.88 216 LEU A CA 1
ATOM 1753 C C . LEU A 1 216 ? -16.757 3.599 -8.882 1.00 73.88 216 LEU A C 1
ATOM 1755 O O . LEU A 1 216 ? -16.037 2.700 -9.314 1.00 73.88 216 LEU A O 1
ATOM 1759 N N . SER A 1 217 ? -16.528 4.882 -9.193 1.00 67.94 217 SER A N 1
ATOM 1760 C CA . SER A 1 217 ? -15.375 5.319 -9.998 1.00 67.94 217 SER A CA 1
ATOM 1761 C C . SER A 1 217 ? -14.036 5.311 -9.235 1.00 67.94 217 SER A C 1
ATOM 1763 O O . SER A 1 217 ? -13.012 5.737 -9.780 1.00 67.94 217 SER A O 1
ATOM 1765 N N . GLY A 1 218 ? -14.019 4.866 -7.973 1.00 65.44 218 GLY A N 1
ATOM 1766 C CA . GLY A 1 218 ? -12.828 4.786 -7.127 1.00 65.44 218 GLY A CA 1
ATOM 1767 C C . GLY A 1 218 ? -12.280 6.151 -6.710 1.00 65.44 218 GLY A C 1
ATOM 1768 O O . GLY A 1 218 ? -11.064 6.322 -6.676 1.00 65.44 218 GLY A O 1
ATOM 1769 N N . LEU A 1 219 ? -13.158 7.139 -6.470 1.00 66.81 219 LEU A N 1
ATOM 1770 C CA . LEU A 1 219 ? -12.835 8.535 -6.104 1.00 66.81 219 LEU A CA 1
ATOM 1771 C C . LEU A 1 219 ? -12.039 9.347 -7.144 1.00 66.81 219 LEU A C 1
ATOM 1773 O O . LEU A 1 219 ? -11.740 10.523 -6.911 1.00 66.81 219 LEU A O 1
ATOM 1777 N N . ARG A 1 220 ? -11.722 8.748 -8.297 1.00 56.53 220 ARG A N 1
ATOM 1778 C CA . ARG A 1 220 ? -10.881 9.333 -9.349 1.00 56.53 220 ARG A CA 1
ATOM 1779 C C . ARG A 1 220 ? -11.466 10.645 -9.874 1.00 56.53 220 ARG A C 1
ATOM 1781 O O . ARG A 1 220 ? -12.626 10.701 -10.281 1.00 56.53 220 ARG A O 1
ATOM 1788 N N . VAL A 1 221 ? -10.639 11.687 -9.926 1.00 46.91 221 VAL A N 1
ATOM 1789 C CA . VAL A 1 221 ? -10.945 12.941 -10.631 1.00 46.91 221 VAL A CA 1
ATOM 1790 C C . VAL A 1 221 ? -10.279 12.904 -12.010 1.00 46.91 221 VAL A C 1
ATOM 1792 O O . VAL A 1 221 ? -9.194 12.348 -12.175 1.00 46.91 221 VAL A O 1
ATOM 1795 N N . ALA A 1 222 ? -10.921 13.471 -13.033 1.00 31.69 222 ALA A N 1
ATOM 1796 C CA . ALA A 1 222 ? -10.324 13.550 -14.365 1.00 31.69 222 ALA A CA 1
ATOM 1797 C C . ALA A 1 222 ? -9.042 14.404 -14.332 1.00 31.69 222 ALA A C 1
ATOM 1799 O O . ALA A 1 222 ? -9.085 15.569 -13.938 1.00 31.69 222 ALA A O 1
ATOM 1800 N N . GLY A 1 223 ? -7.916 13.821 -14.754 1.00 37.81 223 GLY A N 1
ATOM 1801 C CA . GLY A 1 223 ? -6.596 14.461 -14.716 1.00 37.81 223 GLY A CA 1
ATOM 1802 C C . GLY A 1 223 ? -5.818 14.280 -13.407 1.00 37.81 223 GLY A C 1
ATOM 1803 O O . GLY A 1 223 ? -4.732 14.841 -13.292 1.00 37.81 223 GLY A O 1
ATOM 1804 N N . ASP A 1 224 ? -6.333 13.509 -12.443 1.00 43.84 224 ASP A N 1
ATOM 1805 C CA . ASP A 1 224 ? -5.586 13.175 -11.227 1.00 43.84 224 ASP A CA 1
ATOM 1806 C C . ASP A 1 224 ? -4.379 12.282 -11.570 1.00 43.84 224 ASP A C 1
ATOM 1808 O O . ASP A 1 224 ? -4.481 11.345 -12.373 1.00 43.84 224 ASP A O 1
ATOM 1812 N N . GLY A 1 225 ? -3.220 12.592 -10.988 1.00 48.22 225 GLY A N 1
ATOM 1813 C CA . GLY A 1 225 ? -1.992 11.833 -11.218 1.00 48.22 225 GLY A CA 1
ATOM 1814 C C . GLY A 1 225 ? -2.134 10.394 -10.718 1.00 48.22 225 GLY A C 1
ATOM 1815 O O . GLY A 1 225 ? -2.828 10.132 -9.737 1.00 48.22 225 GLY A O 1
ATOM 1816 N N . ALA A 1 226 ? -1.473 9.440 -11.378 1.00 46.12 226 ALA A N 1
ATOM 1817 C CA . ALA A 1 226 ? -1.455 8.057 -10.908 1.00 46.12 226 ALA A CA 1
ATOM 1818 C C . ALA A 1 226 ? -0.848 7.991 -9.496 1.00 46.12 226 ALA A C 1
ATOM 1820 O O . ALA A 1 226 ? 0.355 8.180 -9.331 1.00 46.12 226 ALA A O 1
ATOM 1821 N N . CYS A 1 227 ? -1.680 7.727 -8.488 1.00 53.62 227 CYS A N 1
ATOM 1822 C CA . CYS A 1 227 ? -1.219 7.547 -7.119 1.00 53.62 227 CYS A CA 1
ATOM 1823 C C . CYS A 1 227 ? -0.285 6.325 -7.025 1.00 53.62 227 CYS A C 1
ATOM 1825 O O . CYS A 1 227 ? -0.579 5.257 -7.571 1.00 53.62 227 CYS A O 1
ATOM 1827 N N . TRP A 1 228 ? 0.823 6.472 -6.296 1.00 55.00 228 TRP A N 1
ATOM 1828 C CA . TRP A 1 228 ? 1.848 5.449 -6.080 1.00 55.00 228 TRP A CA 1
ATOM 1829 C C . TRP A 1 228 ? 1.275 4.141 -5.531 1.00 55.00 228 TRP A C 1
ATOM 1831 O O . TRP A 1 228 ? 1.774 3.063 -5.841 1.00 55.00 228 TRP A O 1
ATOM 1841 N N . SER A 1 229 ? 0.206 4.198 -4.740 1.00 62.16 229 SER A N 1
ATOM 1842 C CA . SER A 1 229 ? -0.511 2.997 -4.332 1.00 62.16 229 SER A CA 1
ATOM 1843 C C . SER A 1 229 ? -1.943 3.318 -3.933 1.00 62.16 229 SER A C 1
ATOM 1845 O O . SER A 1 229 ? -2.186 4.265 -3.190 1.00 62.16 229 SER A O 1
ATOM 1847 N N . ASN A 1 230 ? -2.892 2.466 -4.332 1.00 65.56 230 ASN A N 1
ATOM 1848 C CA . ASN A 1 230 ? -4.272 2.535 -3.838 1.00 65.56 230 ASN A CA 1
ATOM 1849 C C . ASN A 1 230 ? -4.357 2.331 -2.310 1.00 65.56 230 ASN A C 1
ATOM 1851 O O . ASN A 1 230 ? -5.364 2.679 -1.697 1.00 65.56 230 ASN A O 1
ATOM 1855 N N . PHE A 1 231 ? -3.290 1.816 -1.691 1.00 69.50 231 PHE A N 1
ATOM 1856 C CA . PHE A 1 231 ? -3.134 1.635 -0.251 1.00 69.50 231 PHE A CA 1
ATOM 1857 C C . PHE A 1 231 ? -3.367 2.920 0.564 1.00 69.50 231 PHE A C 1
ATOM 1859 O O . PHE A 1 231 ? -3.953 2.840 1.641 1.00 69.50 231 PHE A O 1
ATOM 1866 N N . VAL A 1 232 ? -3.002 4.099 0.038 1.00 75.69 232 VAL A N 1
ATOM 1867 C CA . VAL A 1 232 ? -3.231 5.389 0.728 1.00 75.69 232 VAL A CA 1
ATOM 1868 C C . VAL A 1 232 ? -4.709 5.800 0.742 1.00 75.69 232 VAL A C 1
ATOM 1870 O O . VAL A 1 232 ? -5.146 6.533 1.622 1.00 75.69 232 VAL A O 1
ATOM 1873 N N . ASN A 1 233 ? -5.509 5.284 -0.200 1.00 79.19 233 ASN A N 1
ATOM 1874 C CA . ASN A 1 233 ? -6.918 5.651 -0.359 1.00 79.19 233 ASN A CA 1
ATOM 1875 C C . ASN A 1 233 ? -7.881 4.802 0.488 1.00 79.19 233 ASN A C 1
ATOM 1877 O O . ASN A 1 233 ? -9.077 5.089 0.517 1.00 79.19 233 ASN A O 1
ATOM 1881 N N . ARG A 1 234 ? -7.378 3.787 1.207 1.00 83.06 234 ARG A N 1
ATOM 1882 C CA . ARG A 1 234 ? -8.189 2.876 2.038 1.00 83.06 234 ARG A CA 1
ATOM 1883 C C . ARG A 1 234 ? -9.098 3.572 3.074 1.00 83.06 234 ARG A C 1
ATOM 1885 O O . ARG A 1 234 ? -10.247 3.150 3.167 1.00 83.06 234 ARG A O 1
ATOM 1892 N N . PRO A 1 235 ? -8.707 4.667 3.767 1.00 88.38 235 PRO A N 1
ATOM 1893 C CA . PRO A 1 235 ? -9.620 5.369 4.677 1.00 88.38 235 PRO A CA 1
ATOM 1894 C C . PRO A 1 235 ? -10.865 5.957 3.986 1.00 88.38 235 PRO A C 1
ATOM 1896 O O . PRO A 1 235 ? -11.850 6.265 4.653 1.00 88.38 235 PRO A O 1
ATOM 1899 N N . PHE A 1 236 ? -10.814 6.142 2.663 1.00 86.94 236 PHE A N 1
ATOM 1900 C CA . PHE A 1 236 ? -11.818 6.859 1.875 1.00 86.94 236 PHE A CA 1
ATOM 1901 C C . PHE A 1 236 ? -12.687 5.938 1.004 1.00 86.94 236 PHE A C 1
ATOM 1903 O O . PHE A 1 236 ? -13.675 6.401 0.440 1.00 86.94 236 PHE A O 1
ATOM 1910 N N . THR A 1 237 ? -12.325 4.660 0.849 1.00 82.56 237 THR A N 1
ATOM 1911 C CA . THR A 1 237 ? -12.985 3.735 -0.092 1.00 82.56 237 THR A CA 1
ATOM 1912 C C . THR A 1 237 ? -13.820 2.647 0.581 1.00 82.56 237 THR A C 1
ATOM 1914 O O . THR A 1 237 ? -14.842 2.255 0.020 1.00 82.56 237 THR A O 1
ATOM 1917 N N . GLY A 1 238 ? -13.431 2.175 1.768 1.00 84.75 238 GLY A N 1
ATOM 1918 C CA . GLY A 1 238 ? -14.165 1.150 2.516 1.00 84.75 238 GLY A CA 1
ATOM 1919 C C . GLY A 1 238 ? -13.300 0.429 3.556 1.00 84.75 238 GLY A C 1
ATOM 1920 O O . GLY A 1 238 ? -12.073 0.565 3.529 1.00 84.75 238 GLY A O 1
ATOM 1921 N N . PRO A 1 239 ? -13.916 -0.353 4.460 1.00 88.00 239 PRO A N 1
ATOM 1922 C CA . PRO A 1 239 ? -13.189 -1.170 5.427 1.00 88.00 239 PRO A CA 1
ATOM 1923 C C . PRO A 1 239 ? -12.334 -2.247 4.731 1.00 88.00 239 PRO A C 1
ATOM 1925 O O . PRO A 1 239 ? -12.560 -2.560 3.555 1.00 88.00 239 PRO A O 1
ATOM 1928 N N . PRO A 1 240 ? -11.366 -2.864 5.437 1.00 82.94 240 PRO A N 1
ATOM 1929 C CA . PRO A 1 240 ? -10.579 -3.964 4.893 1.00 82.94 240 PRO A CA 1
ATOM 1930 C C . PRO A 1 240 ? -11.484 -5.128 4.478 1.00 82.94 240 PRO A C 1
ATOM 1932 O O . PRO A 1 240 ? -12.207 -5.688 5.297 1.00 82.94 240 PRO A O 1
ATOM 1935 N N . ARG A 1 241 ? -11.418 -5.525 3.207 1.00 83.56 241 ARG A N 1
ATOM 1936 C CA . ARG A 1 241 ? -12.122 -6.699 2.679 1.00 83.56 241 ARG A CA 1
ATOM 1937 C C . ARG A 1 241 ? -11.094 -7.675 2.123 1.00 83.56 241 ARG A C 1
ATOM 1939 O O . ARG A 1 241 ? -10.222 -7.280 1.351 1.00 83.56 241 ARG A O 1
ATOM 1946 N N . PHE A 1 242 ? -11.184 -8.937 2.535 1.00 89.81 242 PHE A N 1
ATOM 1947 C CA . PHE A 1 242 ? -10.319 -9.996 2.026 1.00 89.81 242 PHE A CA 1
ATOM 1948 C C . PHE A 1 242 ? -10.959 -10.639 0.793 1.00 89.81 242 PHE A C 1
ATOM 1950 O O . PHE A 1 242 ? -11.948 -11.362 0.901 1.00 89.81 242 PHE A O 1
ATOM 1957 N N . ASP A 1 243 ? -10.390 -10.356 -0.375 1.00 90.94 243 ASP A N 1
ATOM 1958 C CA . ASP A 1 243 ? -10.796 -10.916 -1.662 1.00 90.94 243 ASP A CA 1
ATOM 1959 C C . ASP A 1 243 ? -9.630 -11.734 -2.228 1.00 90.94 243 ASP A C 1
ATOM 1961 O O . ASP A 1 243 ? -8.644 -11.192 -2.734 1.00 90.94 243 ASP A O 1
ATOM 1965 N N . ILE A 1 244 ? -9.722 -13.058 -2.097 1.00 94.00 244 ILE A N 1
ATOM 1966 C CA . ILE A 1 244 ? -8.665 -13.970 -2.540 1.00 94.00 244 ILE A CA 1
ATOM 1967 C C . ILE A 1 244 ? -8.506 -13.990 -4.066 1.00 94.00 244 ILE A C 1
ATOM 1969 O O . ILE A 1 244 ? -7.393 -14.181 -4.554 1.00 94.00 244 ILE A O 1
ATOM 1973 N N . ASP A 1 245 ? -9.575 -13.737 -4.823 1.00 93.56 245 ASP A N 1
ATOM 1974 C CA . ASP A 1 245 ? -9.543 -13.751 -6.285 1.00 93.56 245 ASP A CA 1
ATOM 1975 C C . ASP A 1 245 ? -8.831 -12.497 -6.816 1.00 93.56 245 ASP A C 1
ATOM 1977 O O . ASP A 1 245 ? -7.969 -12.588 -7.699 1.00 93.56 245 ASP A O 1
ATOM 1981 N N . ALA A 1 246 ? -9.100 -11.336 -6.209 1.00 90.12 246 ALA A N 1
ATOM 1982 C CA . ALA A 1 246 ? -8.366 -10.100 -6.474 1.00 90.12 246 ALA A CA 1
ATOM 1983 C C . ALA A 1 246 ? -6.875 -10.219 -6.104 1.00 90.12 246 ALA A C 1
ATOM 1985 O O . ALA A 1 246 ? -6.011 -9.797 -6.880 1.00 90.12 246 ALA A O 1
ATOM 1986 N N . LEU A 1 247 ? -6.555 -10.838 -4.960 1.00 93.25 247 LEU A N 1
ATOM 1987 C CA . LEU A 1 247 ? -5.171 -11.058 -4.520 1.00 93.25 247 LEU A CA 1
ATOM 1988 C C . LEU A 1 247 ? -4.414 -12.015 -5.459 1.00 93.25 247 LEU A C 1
ATOM 1990 O O . LEU A 1 247 ? -3.303 -11.697 -5.888 1.00 93.25 247 LEU A O 1
ATOM 1994 N N . VAL A 1 248 ? -5.025 -13.135 -5.871 1.00 95.38 248 VAL A N 1
ATOM 1995 C CA . VAL A 1 248 ? -4.463 -14.038 -6.896 1.00 95.38 248 VAL A CA 1
ATOM 1996 C C . VAL A 1 248 ? -4.231 -13.285 -8.210 1.00 95.38 248 VAL A C 1
ATOM 1998 O O . VAL A 1 248 ? -3.161 -13.408 -8.811 1.00 95.38 248 VAL A O 1
ATOM 2001 N N . ALA A 1 249 ? -5.178 -12.447 -8.645 1.00 90.81 249 ALA A N 1
ATOM 2002 C CA . ALA A 1 249 ? -5.039 -11.655 -9.866 1.00 90.81 249 ALA A CA 1
ATOM 2003 C C . ALA A 1 249 ? -3.907 -10.608 -9.796 1.00 90.81 249 ALA A C 1
ATOM 2005 O O . ALA A 1 249 ? -3.263 -10.360 -10.825 1.00 90.81 249 ALA A O 1
ATOM 2006 N N . GLN A 1 250 ? -3.653 -10.024 -8.616 1.00 89.44 250 GLN A N 1
ATOM 2007 C CA . GLN A 1 250 ? -2.563 -9.074 -8.346 1.00 89.44 250 GLN A CA 1
ATOM 2008 C C . GLN A 1 250 ? -1.190 -9.766 -8.304 1.00 89.44 250 GLN A C 1
ATOM 2010 O O . GLN A 1 250 ? -0.223 -9.277 -8.892 1.00 89.44 250 GLN A O 1
ATOM 2015 N N . VAL A 1 251 ? -1.100 -10.928 -7.658 1.00 94.31 251 VAL A N 1
ATOM 2016 C CA . VAL A 1 251 ? 0.149 -11.700 -7.533 1.00 94.31 251 VAL A CA 1
ATOM 2017 C C . VAL A 1 251 ? 0.539 -12.321 -8.871 1.00 94.31 251 VAL A C 1
ATOM 2019 O O . VAL A 1 251 ? 1.691 -12.204 -9.285 1.00 94.31 251 VAL A O 1
ATOM 2022 N N . LYS A 1 252 ? -0.429 -12.884 -9.605 1.00 93.06 252 LYS A N 1
ATOM 2023 C CA . LYS A 1 252 ? -0.222 -13.361 -10.979 1.00 93.06 252 LYS A CA 1
ATOM 2024 C C . LYS A 1 252 ? 0.270 -12.237 -11.893 1.00 93.06 252 LYS A C 1
ATOM 2026 O O . LYS A 1 252 ? 1.225 -12.432 -12.630 1.00 93.06 252 LYS A O 1
ATOM 2031 N N . ALA A 1 253 ? -0.307 -11.038 -11.787 1.00 89.69 253 ALA A N 1
ATOM 2032 C CA . ALA A 1 253 ? 0.166 -9.869 -12.529 1.00 89.69 253 ALA A CA 1
ATOM 2033 C C . ALA A 1 253 ? 1.657 -9.557 -12.270 1.00 89.69 253 ALA A C 1
ATOM 2035 O O . ALA A 1 253 ? 2.396 -9.314 -13.223 1.00 89.69 253 ALA A O 1
ATOM 2036 N N . ARG A 1 254 ? 2.127 -9.620 -11.016 1.00 90.88 254 ARG A N 1
ATOM 2037 C CA . ARG A 1 254 ? 3.559 -9.460 -10.686 1.00 90.88 254 ARG A CA 1
ATOM 2038 C C . ARG A 1 254 ? 4.417 -10.620 -11.210 1.00 90.88 254 ARG A C 1
ATOM 2040 O O . ARG A 1 254 ? 5.504 -10.380 -11.741 1.00 90.88 254 ARG A O 1
ATOM 2047 N N . ALA A 1 255 ? 3.930 -11.858 -11.127 1.00 93.69 255 ALA A N 1
ATOM 2048 C CA . ALA A 1 255 ? 4.612 -13.034 -11.670 1.00 93.69 255 ALA A CA 1
ATOM 2049 C C . ALA A 1 255 ? 4.760 -12.977 -13.204 1.00 93.69 255 ALA A C 1
ATOM 2051 O O . ALA A 1 255 ? 5.829 -13.301 -13.723 1.00 93.69 255 ALA A O 1
ATOM 2052 N N . ASP A 1 256 ? 3.737 -12.506 -13.924 1.00 91.88 256 ASP A N 1
ATOM 2053 C CA . ASP A 1 256 ? 3.749 -12.341 -15.383 1.00 91.88 256 ASP A CA 1
ATOM 2054 C C . ASP A 1 256 ? 4.767 -11.262 -15.819 1.00 91.88 256 ASP A C 1
ATOM 2056 O O . ASP A 1 256 ? 5.584 -11.500 -16.711 1.00 91.88 256 ASP A O 1
ATOM 2060 N N . ILE A 1 257 ? 4.788 -10.097 -15.150 1.00 90.50 257 ILE A N 1
ATOM 2061 C CA . ILE A 1 257 ? 5.742 -9.000 -15.432 1.00 90.50 257 ILE A CA 1
ATOM 2062 C C . ILE A 1 257 ? 7.187 -9.451 -15.217 1.00 90.50 257 ILE A C 1
ATOM 2064 O O . ILE A 1 257 ? 8.042 -9.241 -16.076 1.00 90.50 257 ILE A O 1
ATOM 2068 N N . THR A 1 258 ? 7.466 -10.076 -14.073 1.00 93.31 258 THR A N 1
ATOM 2069 C CA . THR A 1 258 ? 8.830 -10.473 -13.695 1.00 93.31 258 THR A CA 1
ATOM 2070 C C . THR A 1 258 ? 9.317 -11.676 -14.509 1.00 93.31 258 THR A C 1
ATOM 2072 O O . THR A 1 258 ? 10.495 -11.743 -14.864 1.00 93.31 258 THR A O 1
ATOM 2075 N N . SER A 1 259 ? 8.398 -12.547 -14.943 1.00 94.38 259 SER A N 1
ATOM 2076 C CA . SER A 1 259 ? 8.661 -13.576 -15.957 1.00 94.38 259 SER A CA 1
ATOM 2077 C C . SER A 1 259 ? 9.037 -12.985 -17.313 1.00 94.38 259 SER A C 1
ATOM 2079 O O . SER A 1 259 ? 9.956 -13.483 -17.962 1.00 94.38 259 SER A O 1
ATOM 2081 N N . ASP A 1 260 ? 8.336 -11.941 -17.760 1.00 94.56 260 ASP A N 1
ATOM 2082 C CA . ASP A 1 260 ? 8.639 -11.255 -19.017 1.00 94.56 260 ASP A CA 1
ATOM 2083 C C . ASP A 1 260 ? 9.952 -10.469 -18.954 1.00 94.56 260 ASP A C 1
ATOM 2085 O O . ASP A 1 260 ? 10.700 -10.471 -19.931 1.00 94.56 260 ASP A O 1
ATOM 2089 N N . HIS A 1 261 ? 10.254 -9.834 -17.819 1.00 93.88 261 HIS A N 1
ATOM 2090 C CA . HIS A 1 261 ? 11.532 -9.160 -17.593 1.00 93.88 261 HIS A CA 1
ATOM 2091 C C . HIS A 1 261 ? 12.700 -10.149 -17.702 1.00 93.88 261 HIS A C 1
ATOM 2093 O O . HIS A 1 261 ? 13.612 -9.938 -18.502 1.00 93.88 261 HIS A O 1
ATOM 2099 N N . LEU A 1 262 ? 12.630 -11.272 -16.976 1.00 94.56 262 LEU A N 1
ATOM 2100 C CA . LEU A 1 262 ? 13.662 -12.308 -17.020 1.00 94.56 262 LEU A CA 1
ATOM 2101 C C . LEU A 1 262 ? 13.782 -12.952 -18.411 1.00 94.56 262 LEU A C 1
ATOM 2103 O O . LEU A 1 262 ? 14.893 -13.206 -18.870 1.00 94.56 262 LEU A O 1
ATOM 2107 N N . TRP A 1 263 ? 12.661 -13.170 -19.106 1.00 95.19 263 TRP A N 1
ATOM 2108 C CA . TRP A 1 263 ? 12.661 -13.647 -20.492 1.00 95.19 263 TRP A CA 1
ATOM 2109 C C . TRP A 1 263 ? 13.405 -12.680 -21.423 1.00 95.19 263 TRP A C 1
ATOM 2111 O O . TRP A 1 263 ? 14.306 -13.112 -22.135 1.00 95.19 263 TRP A O 1
ATOM 2121 N N . LEU A 1 264 ? 13.117 -11.374 -21.361 1.00 94.25 264 LEU A N 1
ATOM 2122 C CA . LEU A 1 264 ? 13.822 -10.368 -22.165 1.00 94.25 264 LEU A CA 1
ATOM 2123 C C . LEU A 1 264 ? 15.318 -10.278 -21.820 1.00 94.25 264 LEU A C 1
ATOM 2125 O O . LEU A 1 264 ? 16.134 -10.124 -22.726 1.00 94.25 264 LEU A O 1
ATOM 2129 N N . LEU A 1 265 ? 15.706 -10.401 -20.544 1.00 92.94 265 LEU A N 1
ATOM 2130 C CA . LEU A 1 265 ? 17.123 -10.463 -20.149 1.00 92.94 265 LEU A CA 1
ATOM 2131 C C . LEU A 1 265 ? 17.847 -11.687 -20.740 1.00 92.94 265 LEU A C 1
ATOM 2133 O O . LEU A 1 265 ? 19.044 -11.611 -21.009 1.00 92.94 265 LEU A O 1
ATOM 2137 N N . GLN A 1 266 ? 17.138 -12.802 -20.937 1.00 91.69 266 GLN A N 1
ATOM 2138 C CA . GLN A 1 266 ? 17.689 -14.042 -21.492 1.00 91.69 266 GLN A CA 1
ATOM 2139 C C . GLN A 1 266 ? 17.713 -14.067 -23.024 1.00 91.69 266 GLN A C 1
ATOM 2141 O O . GLN A 1 266 ? 18.633 -14.651 -23.595 1.00 91.69 266 GLN A O 1
ATOM 2146 N N . THR A 1 267 ? 16.719 -13.473 -23.694 1.00 91.38 267 THR A N 1
ATOM 2147 C CA . THR A 1 267 ? 16.569 -13.578 -25.156 1.00 91.38 267 THR A CA 1
ATOM 2148 C C . THR A 1 267 ? 17.009 -12.340 -25.928 1.00 91.38 267 THR A C 1
ATOM 2150 O O . THR A 1 267 ? 17.293 -12.466 -27.113 1.00 91.38 267 THR A O 1
ATOM 2153 N N . GLU A 1 268 ? 17.098 -11.158 -25.308 1.00 91.00 268 GLU A N 1
ATOM 2154 C CA . GLU A 1 268 ? 17.354 -9.900 -26.023 1.00 91.00 268 GLU A CA 1
ATOM 2155 C C . GLU A 1 268 ? 18.659 -9.211 -25.596 1.00 91.00 268 GLU A C 1
ATOM 2157 O O . GLU A 1 268 ? 18.673 -8.462 -24.612 1.00 91.00 268 GLU A O 1
ATOM 2162 N N . PRO A 1 269 ? 19.754 -9.365 -26.372 1.00 91.00 269 PRO A N 1
ATOM 2163 C CA . PRO A 1 269 ? 21.043 -8.745 -26.067 1.00 91.00 269 PRO A CA 1
ATOM 2164 C C . PRO A 1 269 ? 20.963 -7.228 -25.865 1.00 91.00 269 PRO A C 1
ATOM 2166 O O . PRO A 1 269 ? 21.586 -6.701 -24.946 1.00 91.00 269 PRO A O 1
ATOM 2169 N N . SER A 1 270 ? 20.161 -6.514 -26.664 1.00 89.12 270 SER A N 1
ATOM 2170 C CA . SER A 1 270 ? 19.971 -5.062 -26.529 1.00 89.12 270 SER A CA 1
ATOM 2171 C C . SER A 1 270 ? 19.271 -4.676 -25.219 1.00 89.12 270 SER A C 1
ATOM 2173 O O . SER A 1 270 ? 19.638 -3.676 -24.597 1.00 89.12 270 SER A O 1
ATOM 2175 N N . TYR A 1 271 ? 18.311 -5.484 -24.753 1.00 92.62 271 TYR A N 1
ATOM 2176 C CA . TYR A 1 271 ? 17.620 -5.260 -23.481 1.00 92.62 271 TYR A CA 1
ATOM 2177 C C . TYR A 1 271 ? 18.534 -5.561 -22.287 1.00 92.62 271 TYR A C 1
ATOM 2179 O O . TYR A 1 271 ? 18.662 -4.726 -21.389 1.00 92.62 271 TYR A O 1
ATOM 2187 N N . LEU A 1 272 ? 19.254 -6.688 -22.324 1.00 92.31 272 LEU A N 1
ATOM 2188 C CA . LEU A 1 272 ? 20.274 -7.029 -21.329 1.00 92.31 272 LEU A CA 1
ATOM 2189 C C . LEU A 1 272 ? 21.362 -5.943 -21.252 1.00 92.31 272 LEU A C 1
ATOM 2191 O O . LEU A 1 272 ? 21.666 -5.453 -20.167 1.00 92.31 272 LEU A O 1
ATOM 2195 N N . LYS A 1 273 ? 21.887 -5.481 -22.395 1.00 91.00 273 LYS A N 1
ATOM 2196 C CA . LYS A 1 273 ? 22.878 -4.391 -22.493 1.00 91.00 273 LYS A CA 1
ATOM 2197 C C . LYS A 1 273 ? 22.346 -3.078 -21.907 1.00 91.00 273 LYS A C 1
ATOM 2199 O O . LYS A 1 273 ? 23.083 -2.396 -21.195 1.00 91.00 273 LYS A O 1
ATOM 2204 N N . ARG A 1 274 ? 21.073 -2.724 -22.147 1.00 91.19 274 ARG A N 1
ATOM 2205 C CA . ARG A 1 274 ? 20.401 -1.563 -21.521 1.00 91.19 274 ARG A CA 1
ATOM 2206 C C . ARG A 1 274 ? 20.321 -1.714 -20.001 1.00 91.19 274 ARG A C 1
ATOM 2208 O O . ARG A 1 274 ? 20.675 -0.778 -19.290 1.00 91.19 274 ARG A O 1
ATOM 2215 N N . HIS A 1 275 ? 19.887 -2.868 -19.503 1.00 91.38 275 HIS A N 1
ATOM 2216 C CA . HIS A 1 275 ? 19.741 -3.118 -18.068 1.00 91.38 275 HIS A CA 1
ATOM 2217 C C . HIS A 1 275 ? 21.109 -3.142 -17.353 1.00 91.38 275 HIS A C 1
ATOM 2219 O O . HIS A 1 275 ? 21.308 -2.416 -16.380 1.00 91.38 275 HIS A O 1
ATOM 2225 N N . MET A 1 276 ? 22.112 -3.831 -17.911 1.00 88.88 276 MET A N 1
ATOM 2226 C CA . MET A 1 276 ? 23.494 -3.818 -17.404 1.00 88.88 276 MET A CA 1
ATOM 2227 C C . MET A 1 276 ? 24.116 -2.413 -17.394 1.00 88.88 276 MET A C 1
ATOM 2229 O O . MET A 1 276 ? 24.828 -2.078 -16.451 1.00 88.88 276 MET A O 1
ATOM 2233 N N . ARG A 1 277 ? 23.844 -1.567 -18.403 1.00 88.62 277 ARG A N 1
ATOM 2234 C CA . ARG A 1 277 ? 24.293 -0.158 -18.423 1.00 88.62 277 ARG A CA 1
ATOM 2235 C C . ARG A 1 277 ? 23.735 0.648 -17.246 1.00 88.62 277 ARG A C 1
ATOM 2237 O O . ARG A 1 277 ? 24.433 1.528 -16.759 1.00 88.62 277 ARG A O 1
ATOM 2244 N N . LYS A 1 278 ? 22.515 0.348 -16.788 1.00 88.38 278 LYS A N 1
ATOM 2245 C CA . LYS A 1 278 ? 21.889 0.993 -15.621 1.00 88.38 278 LYS A CA 1
ATOM 2246 C C . LYS A 1 278 ? 22.447 0.465 -14.307 1.00 88.38 278 LYS A C 1
ATOM 2248 O O . LYS A 1 278 ? 22.808 1.259 -13.449 1.00 88.38 278 LYS A O 1
ATOM 2253 N N . ILE A 1 279 ? 22.609 -0.854 -14.181 1.00 87.06 279 ILE A N 1
ATOM 2254 C CA . ILE A 1 279 ? 23.305 -1.459 -13.034 1.00 87.06 279 ILE A CA 1
ATOM 2255 C C . ILE A 1 279 ? 24.716 -0.863 -12.889 1.00 87.06 279 ILE A C 1
ATOM 2257 O O . ILE A 1 279 ? 25.137 -0.519 -11.790 1.00 87.06 279 ILE A O 1
ATOM 2261 N N . ALA A 1 280 ? 25.432 -0.655 -13.998 1.00 84.56 280 ALA A N 1
ATOM 2262 C CA . ALA A 1 280 ? 26.779 -0.084 -13.992 1.00 84.56 280 ALA A CA 1
ATOM 2263 C C . ALA A 1 280 ? 26.878 1.373 -13.484 1.00 84.56 280 ALA A C 1
ATOM 2265 O O . ALA A 1 280 ? 27.992 1.837 -13.261 1.00 84.56 280 ALA A O 1
ATOM 2266 N N . GLN A 1 281 ? 25.754 2.073 -13.266 1.00 84.88 281 GLN A N 1
ATOM 2267 C CA . GLN A 1 281 ? 25.700 3.397 -12.620 1.00 84.88 281 GLN A CA 1
ATOM 2268 C C . GLN A 1 281 ? 25.768 3.315 -11.082 1.00 84.88 281 GLN A C 1
ATOM 2270 O O . GLN A 1 281 ? 25.706 4.338 -10.396 1.00 84.88 281 GLN A O 1
ATOM 2275 N N . MET A 1 282 ? 25.868 2.115 -10.500 1.00 80.81 282 MET A N 1
ATOM 2276 C CA . MET A 1 282 ? 26.099 1.979 -9.064 1.00 80.81 282 MET A CA 1
ATOM 2277 C C . MET A 1 282 ? 27.463 2.556 -8.666 1.00 80.81 282 MET A C 1
ATOM 2279 O O . MET A 1 282 ? 28.476 2.292 -9.315 1.00 80.81 282 MET A O 1
ATOM 2283 N N . GLU A 1 283 ? 27.487 3.305 -7.560 1.00 76.75 283 GLU A N 1
ATOM 2284 C CA . GLU A 1 283 ? 28.664 3.982 -6.994 1.00 76.75 283 GLU A CA 1
ATOM 2285 C C . GLU A 1 283 ? 29.920 3.102 -7.010 1.00 76.75 283 GLU A C 1
ATOM 2287 O O . GLU A 1 283 ? 30.953 3.507 -7.549 1.00 76.75 283 GLU A O 1
ATOM 2292 N N . THR A 1 284 ? 29.817 1.886 -6.468 1.00 72.19 284 THR A N 1
ATOM 2293 C CA . THR A 1 284 ? 30.958 0.970 -6.374 1.00 72.19 284 THR A CA 1
ATOM 2294 C C . THR A 1 284 ? 31.418 0.453 -7.736 1.00 72.19 284 THR A C 1
ATOM 2296 O O . THR A 1 284 ? 32.614 0.258 -7.938 1.00 72.19 284 THR A O 1
ATOM 2299 N N . ILE A 1 285 ? 30.519 0.259 -8.705 1.00 75.19 285 ILE A N 1
ATOM 2300 C CA . ILE A 1 285 ? 30.922 -0.171 -10.054 1.00 75.19 285 ILE A CA 1
ATOM 2301 C C . ILE A 1 285 ? 31.670 0.963 -10.764 1.00 75.19 285 ILE A C 1
ATOM 2303 O O . ILE A 1 285 ? 32.681 0.714 -11.415 1.00 75.19 285 ILE A O 1
ATOM 2307 N N . GLU A 1 286 ? 31.248 2.216 -10.591 1.00 74.75 286 GLU A N 1
ATOM 2308 C CA . GLU A 1 286 ? 31.966 3.361 -11.163 1.00 74.75 286 GLU A CA 1
ATOM 2309 C C . GLU A 1 286 ? 33.335 3.615 -10.516 1.00 74.75 286 GLU A C 1
ATOM 2311 O O . GLU A 1 286 ? 34.254 4.039 -11.213 1.00 74.75 286 GLU A O 1
ATOM 2316 N N . SER A 1 287 ? 33.501 3.389 -9.205 1.00 70.06 287 SER A N 1
ATOM 2317 C CA . SER A 1 287 ? 34.806 3.560 -8.539 1.00 70.06 287 SER A CA 1
ATOM 2318 C C . SER A 1 287 ? 35.764 2.398 -8.788 1.00 70.06 287 SER A C 1
ATOM 2320 O O . SER A 1 287 ? 36.967 2.617 -8.898 1.00 70.06 287 SER A O 1
ATOM 2322 N N . THR A 1 288 ? 35.253 1.168 -8.886 1.00 66.38 288 THR A N 1
ATOM 2323 C CA . THR A 1 288 ? 36.075 -0.037 -9.087 1.00 66.38 288 THR A CA 1
ATOM 2324 C C . THR A 1 288 ? 36.262 -0.409 -10.564 1.00 66.38 288 THR A C 1
ATOM 2326 O O . THR A 1 288 ? 37.154 -1.191 -10.904 1.00 66.38 288 THR A O 1
ATOM 2329 N N . GLY A 1 289 ? 35.452 0.161 -11.459 1.00 63.56 289 GLY A N 1
ATOM 2330 C CA . GLY A 1 289 ? 35.413 -0.174 -12.879 1.00 63.56 289 GLY A CA 1
ATOM 2331 C C . GLY A 1 289 ? 34.921 -1.604 -13.136 1.00 63.56 289 GLY A C 1
ATOM 2332 O O . GLY A 1 289 ? 34.325 -2.261 -12.284 1.00 63.56 289 GLY A O 1
ATOM 2333 N N . ARG A 1 290 ? 35.222 -2.149 -14.322 1.00 61.78 290 ARG A N 1
ATOM 2334 C CA . ARG A 1 290 ? 34.924 -3.557 -14.671 1.00 61.78 290 ARG A CA 1
ATOM 2335 C C . ARG A 1 290 ? 35.920 -4.552 -14.051 1.00 61.78 290 ARG A C 1
ATOM 2337 O O . ARG A 1 290 ? 36.252 -5.562 -14.671 1.00 61.78 290 ARG A O 1
ATOM 2344 N N . ASN A 1 291 ? 36.432 -4.260 -12.856 1.00 65.75 291 ASN A N 1
ATOM 2345 C CA . ASN A 1 291 ? 37.283 -5.187 -12.119 1.00 65.75 291 ASN A CA 1
ATOM 2346 C C . ASN A 1 291 ? 36.444 -6.334 -11.508 1.00 65.75 291 ASN A C 1
ATOM 2348 O O . ASN A 1 291 ? 35.225 -6.409 -11.691 1.00 65.75 291 ASN A O 1
ATOM 2352 N N . ARG A 1 292 ? 37.090 -7.248 -10.772 1.00 64.62 292 ARG A N 1
ATOM 2353 C CA . ARG A 1 292 ? 36.425 -8.413 -10.159 1.00 64.62 292 ARG A CA 1
ATOM 2354 C C . ARG A 1 292 ? 35.239 -8.038 -9.253 1.00 64.62 292 ARG A C 1
ATOM 2356 O O . ARG A 1 292 ? 34.267 -8.784 -9.221 1.00 64.62 292 ARG A O 1
ATOM 2363 N N . ILE A 1 293 ? 35.308 -6.904 -8.552 1.00 65.38 293 ILE A N 1
ATOM 2364 C CA . ILE A 1 293 ? 34.264 -6.426 -7.631 1.00 65.38 293 ILE A CA 1
ATOM 2365 C C . ILE A 1 293 ? 33.081 -5.873 -8.430 1.00 65.38 293 ILE A C 1
ATOM 2367 O O . ILE A 1 293 ? 31.953 -6.316 -8.225 1.00 65.38 293 ILE A O 1
ATOM 2371 N N . GLY A 1 294 ? 33.331 -4.981 -9.395 1.00 66.56 294 GLY A N 1
ATOM 2372 C CA . GLY A 1 294 ? 32.271 -4.426 -10.241 1.00 66.56 294 GLY A CA 1
ATOM 2373 C C . GLY A 1 294 ? 31.507 -5.505 -11.021 1.00 66.56 294 GLY A C 1
ATOM 2374 O O . GLY A 1 294 ? 30.279 -5.482 -11.077 1.00 66.56 294 GLY A O 1
ATOM 2375 N N . LEU A 1 295 ? 32.211 -6.515 -11.546 1.00 70.62 295 LEU A N 1
ATOM 2376 C CA . LEU A 1 295 ? 31.585 -7.668 -12.210 1.00 70.62 295 LEU A CA 1
ATOM 2377 C C . LEU A 1 295 ? 30.770 -8.549 -11.245 1.00 70.62 295 LEU A C 1
ATOM 2379 O O . LEU A 1 295 ? 29.705 -9.040 -11.625 1.00 70.62 295 LEU A O 1
ATOM 2383 N N . ALA A 1 296 ? 31.234 -8.735 -10.006 1.00 69.19 296 ALA A N 1
ATOM 2384 C CA . ALA A 1 296 ? 30.491 -9.480 -8.989 1.00 69.19 296 ALA A CA 1
ATOM 2385 C C . ALA A 1 296 ? 29.186 -8.765 -8.596 1.00 69.19 296 ALA A C 1
ATOM 2387 O O . ALA A 1 296 ? 28.159 -9.424 -8.473 1.00 69.19 296 ALA A O 1
ATOM 2388 N N . LEU A 1 297 ? 29.195 -7.431 -8.487 1.00 71.75 297 LEU A N 1
ATOM 2389 C CA . LEU A 1 297 ? 27.989 -6.638 -8.216 1.00 71.75 297 LEU A CA 1
ATOM 2390 C C . LEU A 1 297 ? 26.977 -6.699 -9.371 1.00 71.75 297 LEU A C 1
ATOM 2392 O O . LEU A 1 297 ? 25.796 -6.915 -9.120 1.00 71.75 297 LEU A O 1
ATOM 2396 N N . ILE A 1 298 ? 27.423 -6.609 -10.632 1.00 78.00 298 ILE A N 1
ATOM 2397 C CA . ILE A 1 298 ? 26.528 -6.808 -11.793 1.00 78.00 298 ILE A CA 1
ATOM 2398 C C . ILE A 1 298 ? 25.901 -8.209 -11.763 1.00 78.00 298 ILE A C 1
ATOM 2400 O O . ILE A 1 298 ? 24.715 -8.368 -12.040 1.00 78.00 298 ILE A O 1
ATOM 2404 N N . THR A 1 299 ? 26.689 -9.223 -11.401 1.00 78.81 299 THR A N 1
ATOM 2405 C CA . THR A 1 299 ? 26.202 -10.606 -11.283 1.00 78.81 299 THR A CA 1
ATOM 2406 C C . THR A 1 299 ? 25.176 -10.741 -10.154 1.00 78.81 299 THR A C 1
ATOM 2408 O O . THR A 1 299 ? 24.155 -11.394 -10.344 1.00 78.81 299 THR A O 1
ATOM 2411 N N . ALA A 1 300 ? 25.408 -10.098 -9.005 1.00 75.94 300 ALA A N 1
ATOM 2412 C CA . ALA A 1 300 ? 24.493 -10.117 -7.866 1.00 75.94 300 ALA A CA 1
ATOM 2413 C C . ALA A 1 300 ? 23.135 -9.468 -8.188 1.00 75.94 300 ALA A C 1
ATOM 2415 O O . ALA A 1 300 ? 22.104 -10.048 -7.860 1.00 75.94 300 ALA A O 1
ATOM 2416 N N . GLU A 1 301 ? 23.116 -8.329 -8.888 1.00 82.12 301 GLU A N 1
ATOM 2417 C CA . GLU A 1 301 ? 21.865 -7.682 -9.321 1.00 82.12 301 GLU A CA 1
ATOM 2418 C C . GLU A 1 301 ? 21.094 -8.561 -10.326 1.00 82.12 301 GLU A C 1
ATOM 2420 O O . GLU A 1 301 ? 19.888 -8.745 -10.182 1.00 82.12 301 GLU A O 1
ATOM 2425 N N . LEU A 1 302 ? 21.777 -9.199 -11.288 1.00 85.19 302 LEU A N 1
ATOM 2426 C CA . LEU A 1 302 ? 21.132 -10.139 -12.221 1.00 85.19 302 LEU A CA 1
ATOM 2427 C C . LEU A 1 302 ? 20.564 -11.386 -11.513 1.00 85.19 302 LEU A C 1
ATOM 2429 O O . LEU A 1 302 ? 19.505 -11.883 -11.898 1.00 85.19 302 LEU A O 1
ATOM 2433 N N . VAL A 1 303 ? 21.229 -11.881 -10.463 1.00 83.12 303 VAL A N 1
ATOM 2434 C CA . VAL A 1 303 ? 20.688 -12.949 -9.603 1.00 83.12 303 VAL A CA 1
ATOM 2435 C C . VAL A 1 303 ? 19.483 -12.446 -8.801 1.00 83.12 303 VAL A C 1
ATOM 2437 O O . VAL A 1 303 ? 18.493 -13.166 -8.691 1.00 83.12 303 VAL A O 1
ATOM 2440 N N . ALA A 1 304 ? 19.497 -11.197 -8.325 1.00 83.12 304 ALA A N 1
ATOM 2441 C CA . ALA A 1 304 ? 18.353 -10.606 -7.633 1.00 83.12 304 ALA A CA 1
ATOM 2442 C C . ALA A 1 304 ? 17.104 -10.507 -8.534 1.00 83.12 304 ALA A C 1
ATOM 2444 O O . ALA A 1 304 ? 16.000 -10.757 -8.050 1.00 83.12 304 ALA A O 1
ATOM 2445 N N . GLU A 1 305 ? 17.251 -10.239 -9.839 1.00 87.56 305 GLU A N 1
ATOM 2446 C CA . GLU A 1 305 ? 16.135 -10.315 -10.804 1.00 87.56 305 GLU A CA 1
ATOM 2447 C C . GLU A 1 305 ? 15.560 -11.737 -10.930 1.00 87.56 305 GLU A C 1
ATOM 2449 O O . GLU A 1 305 ? 14.340 -11.929 -10.995 1.00 87.56 305 GLU A O 1
ATOM 2454 N N . MET A 1 306 ? 16.423 -12.759 -10.911 1.00 89.81 306 MET A N 1
ATOM 2455 C CA . MET A 1 306 ? 15.990 -14.161 -10.906 1.00 89.81 306 MET A CA 1
ATOM 2456 C C . MET A 1 306 ? 15.239 -14.516 -9.616 1.00 89.81 306 MET A C 1
ATOM 2458 O O . MET A 1 306 ? 14.184 -15.151 -9.688 1.00 89.81 306 MET A O 1
ATOM 2462 N N . ASP A 1 307 ? 15.740 -14.072 -8.460 1.00 86.19 307 ASP A N 1
ATOM 2463 C CA . ASP A 1 307 ? 15.109 -14.281 -7.152 1.00 86.19 307 ASP A CA 1
ATOM 2464 C C . ASP A 1 307 ? 13.755 -13.556 -7.038 1.00 86.19 307 ASP A C 1
ATOM 2466 O O . ASP A 1 307 ? 12.823 -14.101 -6.449 1.00 86.19 307 ASP A O 1
ATOM 2470 N N . ILE A 1 308 ? 13.598 -12.368 -7.641 1.00 89.56 308 ILE A N 1
ATOM 2471 C CA . ILE A 1 308 ? 12.311 -11.649 -7.744 1.00 89.56 308 ILE A CA 1
ATOM 2472 C C . ILE A 1 308 ? 11.277 -12.477 -8.509 1.00 89.56 308 ILE A C 1
ATOM 2474 O O . ILE A 1 308 ? 10.192 -12.748 -7.990 1.00 89.56 308 ILE A O 1
ATOM 2478 N N . ASN A 1 309 ? 11.609 -12.924 -9.722 1.00 93.25 309 ASN A N 1
ATOM 2479 C CA . ASN A 1 309 ? 10.706 -13.763 -10.512 1.00 93.25 309 ASN A CA 1
ATOM 2480 C C . ASN A 1 309 ? 10.403 -15.101 -9.805 1.00 93.25 309 ASN A C 1
ATOM 2482 O O . ASN A 1 309 ? 9.264 -15.575 -9.825 1.00 93.25 309 ASN A O 1
ATOM 2486 N N . TRP A 1 310 ? 11.399 -15.707 -9.149 1.00 92.75 310 TRP A N 1
ATOM 2487 C CA . TRP A 1 310 ? 11.203 -16.934 -8.375 1.00 92.75 310 TRP A CA 1
ATOM 2488 C C . TRP A 1 310 ? 10.255 -16.729 -7.189 1.00 92.75 310 TRP A C 1
ATOM 2490 O O . TRP A 1 310 ? 9.366 -17.561 -6.971 1.00 92.75 310 TRP A O 1
ATOM 2500 N N . PHE A 1 311 ? 10.409 -15.626 -6.448 1.00 94.00 311 PHE A N 1
ATOM 2501 C CA . PHE A 1 311 ? 9.498 -15.260 -5.367 1.00 94.00 311 PHE A CA 1
ATOM 2502 C C . PHE A 1 311 ? 8.072 -15.091 -5.890 1.00 94.00 311 PHE A C 1
ATOM 2504 O O . PHE A 1 311 ? 7.183 -15.784 -5.404 1.00 94.00 311 PHE A O 1
ATOM 2511 N N . TRP A 1 312 ? 7.837 -14.252 -6.905 1.00 95.31 312 TRP A N 1
ATOM 2512 C CA . TRP A 1 312 ? 6.472 -13.966 -7.365 1.00 95.31 312 TRP A CA 1
ATOM 2513 C C . TRP A 1 312 ? 5.749 -15.200 -7.915 1.00 95.31 312 TRP A C 1
ATOM 2515 O O . TRP A 1 312 ? 4.575 -15.404 -7.608 1.00 95.31 312 TRP A O 1
ATOM 2525 N N . ARG A 1 313 ? 6.452 -16.081 -8.641 1.00 95.44 313 ARG A N 1
ATOM 2526 C CA . ARG A 1 313 ? 5.902 -17.385 -9.058 1.00 95.44 313 ARG A CA 1
ATOM 2527 C C . ARG A 1 313 ? 5.593 -18.298 -7.871 1.00 95.44 313 ARG A C 1
ATOM 2529 O O . ARG A 1 313 ? 4.586 -18.999 -7.884 1.00 95.44 313 ARG A O 1
ATOM 2536 N N . SER A 1 314 ? 6.443 -18.296 -6.845 1.00 94.56 314 SER A N 1
ATOM 2537 C CA . SER A 1 314 ? 6.212 -19.080 -5.627 1.00 94.56 314 SER A CA 1
ATOM 2538 C C . SER A 1 314 ? 5.029 -18.537 -4.823 1.00 94.56 314 SER A C 1
ATOM 2540 O O . SER A 1 314 ? 4.176 -19.311 -4.399 1.00 94.56 314 SER A O 1
ATOM 2542 N N . ALA A 1 315 ? 4.927 -17.213 -4.681 1.00 96.12 315 ALA A N 1
ATOM 2543 C CA . ALA A 1 315 ? 3.801 -16.538 -4.053 1.00 96.12 315 ALA A CA 1
ATOM 2544 C C . ALA A 1 315 ? 2.495 -16.854 -4.792 1.00 96.12 315 ALA A C 1
ATOM 2546 O O . ALA A 1 315 ? 1.520 -17.221 -4.145 1.00 96.12 315 ALA A O 1
ATOM 2547 N N . GLN A 1 316 ? 2.480 -16.813 -6.132 1.00 96.69 316 GLN A N 1
ATOM 2548 C CA . GLN A 1 316 ? 1.308 -17.204 -6.924 1.00 96.69 316 GLN A CA 1
ATOM 2549 C C . GLN A 1 316 ? 0.824 -18.616 -6.556 1.00 96.69 316 GLN A C 1
ATOM 2551 O O . GLN A 1 316 ? -0.369 -18.808 -6.342 1.00 96.69 316 GLN A O 1
ATOM 2556 N N . VAL A 1 317 ? 1.737 -19.582 -6.404 1.00 96.38 317 VAL A N 1
ATOM 2557 C CA . VAL A 1 317 ? 1.396 -20.954 -5.988 1.00 96.38 317 VAL A CA 1
ATOM 2558 C C . VAL A 1 317 ? 0.804 -21.008 -4.572 1.00 96.38 317 VAL A C 1
ATOM 2560 O O . VAL A 1 317 ? -0.153 -21.752 -4.361 1.00 96.38 317 VAL A O 1
ATOM 2563 N N . GLU A 1 318 ? 1.309 -20.226 -3.611 1.00 96.31 318 GLU A N 1
ATOM 2564 C CA . GLU A 1 318 ? 0.727 -20.155 -2.257 1.00 96.31 318 GLU A CA 1
ATOM 2565 C C . GLU A 1 318 ? -0.661 -19.474 -2.257 1.00 96.31 318 GLU A C 1
ATOM 2567 O O . GLU A 1 318 ? -1.589 -19.974 -1.620 1.00 96.31 318 GLU A O 1
ATOM 2572 N N . PHE A 1 319 ? -0.849 -18.388 -3.017 1.00 97.50 319 PHE A N 1
ATOM 2573 C CA . PHE A 1 319 ? -2.144 -17.702 -3.148 1.00 97.50 319 PHE A CA 1
ATOM 2574 C C . PHE A 1 319 ? -3.195 -18.574 -3.862 1.00 97.50 319 PHE A C 1
ATOM 2576 O O . PHE A 1 319 ? -4.316 -18.702 -3.373 1.00 97.50 319 PHE A O 1
ATOM 2583 N N . GLU A 1 320 ? -2.841 -19.246 -4.964 1.00 96.12 320 GLU A N 1
ATOM 2584 C CA . GLU A 1 320 ? -3.716 -20.222 -5.641 1.00 96.12 320 GLU A CA 1
ATOM 2585 C C . GLU A 1 320 ? -4.016 -21.449 -4.760 1.00 96.12 320 GLU A C 1
ATOM 2587 O O . GLU A 1 320 ? -5.059 -22.091 -4.905 1.00 96.12 320 GLU A O 1
ATOM 2592 N N . HIS A 1 321 ? -3.106 -21.818 -3.854 1.00 94.81 321 HIS A N 1
ATOM 2593 C CA . HIS A 1 321 ? -3.339 -22.879 -2.876 1.00 94.81 321 HIS A CA 1
ATOM 2594 C C . HIS A 1 321 ? -4.365 -22.452 -1.819 1.00 94.81 321 HIS A C 1
ATOM 2596 O O . HIS A 1 321 ? -5.311 -23.197 -1.558 1.00 94.81 321 HIS A O 1
ATOM 2602 N N . LEU A 1 322 ? -4.235 -21.233 -1.285 1.00 95.38 322 LEU A N 1
ATOM 2603 C CA . LEU A 1 322 ? -5.218 -20.647 -0.376 1.00 95.38 322 LEU A CA 1
ATOM 2604 C C . LEU A 1 322 ? -6.595 -20.518 -1.048 1.00 95.38 322 LEU A C 1
ATOM 2606 O O . LEU A 1 322 ? -7.579 -20.983 -0.479 1.00 95.38 322 LEU A O 1
ATOM 2610 N N . GLN A 1 323 ? -6.666 -19.991 -2.276 1.00 95.81 323 GLN A N 1
ATOM 2611 C CA . GLN A 1 323 ? -7.903 -19.834 -3.062 1.00 95.81 323 GLN A CA 1
ATOM 2612 C C . GLN A 1 323 ? -8.733 -21.129 -3.134 1.00 95.81 323 GLN A C 1
ATOM 2614 O O . GLN A 1 323 ? -9.938 -21.114 -2.869 1.00 95.81 323 GLN A O 1
ATOM 2619 N N . LYS A 1 324 ? -8.078 -22.269 -3.406 1.00 91.12 324 LYS A N 1
ATOM 2620 C CA . LYS A 1 324 ? -8.716 -23.599 -3.501 1.00 91.12 324 LYS A CA 1
ATOM 2621 C C . LYS A 1 324 ? -9.424 -24.029 -2.215 1.00 91.12 324 LYS A C 1
ATOM 2623 O O . LYS A 1 324 ? -10.440 -24.719 -2.284 1.00 91.12 324 LYS A O 1
ATOM 2628 N N . PHE A 1 325 ? -8.899 -23.656 -1.047 1.00 89.69 325 PHE A N 1
ATOM 2629 C CA . PHE A 1 325 ? -9.543 -23.950 0.234 1.00 89.69 325 PHE A CA 1
ATOM 2630 C C . PHE A 1 325 ? -10.508 -22.851 0.666 1.00 89.69 325 PHE A C 1
ATOM 2632 O O . PHE A 1 325 ? -11.580 -23.165 1.176 1.00 89.69 325 PHE A O 1
ATOM 2639 N N . TYR A 1 326 ? -10.173 -21.588 0.418 1.00 90.69 326 TYR A N 1
ATOM 2640 C CA . TYR A 1 326 ? -10.974 -20.440 0.828 1.00 90.69 326 TYR A CA 1
ATOM 2641 C C . TYR A 1 326 ? -12.378 -20.480 0.209 1.00 90.69 326 TYR A C 1
ATOM 2643 O O . TYR A 1 326 ? -13.369 -20.387 0.928 1.00 90.69 326 TYR A O 1
ATOM 2651 N N . GLY A 1 327 ? -12.480 -20.750 -1.099 1.00 85.44 327 GLY A N 1
ATOM 2652 C CA . GLY A 1 327 ? -13.776 -20.918 -1.768 1.00 85.44 327 GLY A CA 1
ATOM 2653 C C . GLY A 1 327 ? -14.590 -22.114 -1.251 1.00 85.44 327 GLY A C 1
ATOM 2654 O O . GLY A 1 327 ? -15.813 -22.047 -1.207 1.00 85.44 327 GLY A O 1
ATOM 2655 N N . ARG A 1 328 ? -13.926 -23.191 -0.806 1.00 88.75 328 ARG A N 1
ATOM 2656 C CA . ARG A 1 328 ? -14.576 -24.401 -0.265 1.00 88.75 328 ARG A CA 1
ATOM 2657 C C . ARG A 1 328 ? -15.095 -24.223 1.165 1.00 88.75 328 ARG A C 1
ATOM 2659 O O . ARG A 1 328 ? -16.075 -24.863 1.529 1.00 88.75 328 ARG A O 1
ATOM 2666 N N . TYR A 1 329 ? -14.402 -23.435 1.982 1.00 89.69 329 TYR A N 1
ATOM 2667 C CA . TYR A 1 329 ? -14.691 -23.271 3.410 1.00 89.69 329 TYR A CA 1
ATOM 2668 C C . TYR A 1 329 ? -15.331 -21.921 3.752 1.00 89.69 329 TYR A C 1
ATOM 2670 O O . TYR A 1 329 ? -15.511 -21.642 4.932 1.00 89.69 329 TYR A O 1
ATOM 2678 N N . ARG A 1 330 ? -15.685 -21.101 2.751 1.00 86.81 330 ARG A N 1
ATOM 2679 C CA . ARG A 1 330 ? -16.184 -19.724 2.908 1.00 86.81 330 ARG A CA 1
ATOM 2680 C C . ARG A 1 330 ? -17.227 -19.570 4.017 1.00 86.81 330 ARG A C 1
ATOM 2682 O O . ARG A 1 330 ? -17.048 -18.740 4.899 1.00 86.81 330 ARG A O 1
ATOM 2689 N N . ASP A 1 331 ? -18.257 -20.411 4.014 1.00 88.94 331 ASP A N 1
ATOM 2690 C CA . ASP A 1 331 ? -19.381 -20.330 4.963 1.00 88.94 331 ASP A CA 1
ATOM 2691 C C . ASP A 1 331 ? -19.008 -20.784 6.392 1.00 88.94 331 ASP A C 1
ATOM 2693 O O . ASP A 1 331 ? -19.786 -20.641 7.329 1.00 88.94 331 ASP A O 1
ATOM 2697 N N . SER A 1 332 ? -17.803 -21.338 6.570 1.00 90.19 332 SER A N 1
ATOM 2698 C CA . SER A 1 332 ? -17.205 -21.723 7.856 1.00 90.19 332 SER A CA 1
ATOM 2699 C C . SER A 1 332 ? -16.151 -20.723 8.361 1.00 90.19 332 SER A C 1
ATOM 2701 O O . SER A 1 332 ? -15.489 -21.000 9.359 1.00 90.19 332 SER A O 1
ATOM 2703 N N . ILE A 1 333 ? -15.950 -19.588 7.680 1.00 91.44 333 ILE A N 1
ATOM 2704 C CA . ILE A 1 333 ? -14.993 -18.540 8.070 1.00 91.44 333 ILE A CA 1
ATOM 2705 C C . ILE A 1 333 ? -15.787 -17.349 8.616 1.00 91.44 333 ILE A C 1
ATOM 2707 O O . ILE A 1 333 ? -16.217 -16.480 7.864 1.00 91.44 333 ILE A O 1
ATOM 2711 N N . MET A 1 334 ? -15.991 -17.324 9.935 1.00 89.50 334 MET A N 1
ATOM 2712 C CA . MET A 1 334 ? -16.767 -16.288 10.629 1.00 89.50 334 MET A CA 1
ATOM 2713 C C . MET A 1 334 ? -16.041 -15.828 11.906 1.00 89.50 334 MET A C 1
ATOM 2715 O O . MET A 1 334 ? -15.504 -16.679 12.621 1.00 89.50 334 MET A O 1
ATOM 2719 N N . PRO A 1 335 ? -16.033 -14.519 12.234 1.00 89.75 335 PRO A N 1
ATOM 2720 C CA . PRO A 1 335 ? -15.536 -14.015 13.516 1.00 89.75 335 PRO A CA 1
ATOM 2721 C C . PRO A 1 335 ? -16.202 -14.690 14.723 1.00 89.75 335 PRO A C 1
ATOM 2723 O O . PRO A 1 335 ? -17.367 -15.086 14.669 1.00 89.75 335 PRO A O 1
ATOM 2726 N N . GLY A 1 336 ? -15.457 -14.823 15.820 1.00 89.88 336 GLY A N 1
ATOM 2727 C CA . GLY A 1 336 ? -15.895 -15.495 17.045 1.00 89.88 336 GLY A CA 1
ATOM 2728 C C . GLY A 1 336 ? -15.677 -17.009 17.072 1.00 89.88 336 GLY A C 1
ATOM 2729 O O . GLY A 1 336 ? -15.839 -17.618 18.127 1.00 89.88 336 GLY A O 1
ATOM 2730 N N . SER A 1 337 ? -15.306 -17.625 15.945 1.00 89.94 337 SER A N 1
ATOM 2731 C CA . SER A 1 337 ? -15.034 -19.064 15.836 1.00 89.94 337 SER A CA 1
ATOM 2732 C C . SER A 1 337 ? -13.628 -19.339 15.287 1.00 89.94 337 SER A C 1
ATOM 2734 O O . SER A 1 337 ? -13.123 -18.565 14.471 1.00 89.94 337 SER A O 1
ATOM 2736 N N . PRO A 1 338 ? -12.970 -20.446 15.684 1.00 90.44 338 PRO A N 1
ATOM 2737 C CA . PRO A 1 338 ? -11.740 -20.898 15.041 1.00 90.44 338 PRO A CA 1
ATOM 2738 C C . PRO A 1 338 ? -11.939 -21.166 13.546 1.00 90.44 338 PRO A C 1
ATOM 2740 O O . PRO A 1 338 ? -12.910 -21.801 13.137 1.00 90.44 338 PRO A O 1
ATOM 2743 N N . MET A 1 339 ? -10.986 -20.715 12.731 1.00 93.44 339 MET A N 1
ATOM 2744 C CA . MET A 1 339 ? -10.985 -20.961 11.290 1.00 93.44 339 MET A CA 1
ATOM 2745 C C . MET A 1 339 ? -10.705 -22.450 10.991 1.00 93.44 339 MET A C 1
ATOM 2747 O O . MET A 1 339 ? -9.920 -23.076 11.709 1.00 93.44 339 MET A O 1
ATOM 2751 N N . PRO A 1 340 ? -11.275 -23.046 9.923 1.00 95.06 340 PRO A N 1
ATOM 2752 C CA . PRO A 1 340 ? -10.927 -24.403 9.513 1.00 95.06 340 PRO A CA 1
ATOM 2753 C C . PRO A 1 340 ? -9.415 -24.566 9.304 1.00 95.06 340 PRO A C 1
ATOM 2755 O O . PRO A 1 340 ? -8.825 -23.853 8.492 1.00 95.06 340 PRO A O 1
ATOM 2758 N N . LYS A 1 341 ? -8.798 -25.542 9.990 1.00 93.31 341 LYS A N 1
ATOM 2759 C CA . LYS A 1 341 ? -7.330 -25.687 10.099 1.00 93.31 341 LYS A CA 1
ATOM 2760 C C . LYS A 1 341 ? -6.577 -25.581 8.766 1.00 93.31 341 LYS A C 1
ATOM 2762 O O . LYS A 1 341 ? -5.522 -24.977 8.718 1.00 93.31 341 LYS A O 1
ATOM 2767 N N . ARG A 1 342 ? -7.117 -26.115 7.663 1.00 93.25 342 ARG A N 1
ATOM 2768 C CA . ARG A 1 342 ? -6.473 -26.029 6.334 1.00 93.25 342 ARG A CA 1
ATOM 2769 C C . ARG A 1 342 ? -6.381 -24.607 5.776 1.00 93.25 342 ARG A C 1
ATOM 2771 O O . ARG A 1 342 ? -5.458 -24.324 5.022 1.00 93.25 342 ARG A O 1
ATOM 2778 N N . VAL A 1 343 ? -7.346 -23.748 6.096 1.00 94.88 343 VAL A N 1
ATOM 2779 C CA . VAL A 1 343 ? -7.318 -22.333 5.706 1.00 94.88 343 VAL A CA 1
ATOM 2780 C C . VAL A 1 343 ? -6.367 -21.573 6.630 1.00 94.88 343 VAL A C 1
ATOM 2782 O O . VAL A 1 343 ? -5.558 -20.801 6.132 1.00 94.88 343 VAL A O 1
ATOM 2785 N N . ASP A 1 344 ? -6.388 -21.871 7.934 1.00 94.88 344 ASP A N 1
ATOM 2786 C CA . ASP A 1 344 ? -5.462 -21.304 8.926 1.00 94.88 344 ASP A CA 1
ATOM 2787 C C . ASP A 1 344 ? -3.988 -21.630 8.604 1.00 94.88 344 ASP A C 1
ATOM 2789 O O . ASP A 1 344 ? -3.160 -20.732 8.456 1.00 94.88 344 ASP A O 1
ATOM 2793 N N . ASP A 1 345 ? -3.682 -22.913 8.372 1.00 94.69 345 ASP A N 1
ATOM 2794 C CA . ASP A 1 345 ? -2.363 -23.415 7.969 1.00 94.69 345 ASP A CA 1
ATOM 2795 C C . ASP A 1 345 ? -1.850 -22.696 6.709 1.00 94.69 345 ASP A C 1
ATOM 2797 O O . ASP A 1 345 ? -0.692 -22.266 6.663 1.00 94.69 345 ASP A O 1
ATOM 2801 N N . ALA A 1 346 ? -2.709 -22.554 5.692 1.00 95.19 346 ALA A N 1
ATOM 2802 C CA . ALA A 1 346 ? -2.368 -21.928 4.417 1.00 95.19 346 ALA A CA 1
ATOM 2803 C C . ALA A 1 346 ? -2.197 -20.404 4.537 1.00 95.19 346 ALA A C 1
ATOM 2805 O O . ALA A 1 346 ? -1.248 -19.854 3.978 1.00 95.19 346 ALA A O 1
ATOM 2806 N N . LEU A 1 347 ? -3.074 -19.723 5.282 1.00 95.62 347 LEU A N 1
ATOM 2807 C CA . LEU A 1 347 ? -3.013 -18.276 5.491 1.00 95.62 347 LEU A CA 1
ATOM 2808 C C . LEU A 1 347 ? -1.796 -17.893 6.350 1.00 95.62 347 LEU A C 1
ATOM 2810 O O . LEU A 1 347 ? -1.086 -16.952 6.007 1.00 95.62 347 LEU A O 1
ATOM 2814 N N . GLY A 1 348 ? -1.477 -18.676 7.387 1.00 95.31 348 GLY A N 1
ATOM 2815 C CA . GLY A 1 348 ? -0.277 -18.488 8.208 1.00 95.31 348 GLY A CA 1
ATOM 2816 C C . GLY A 1 348 ? 1.035 -18.807 7.480 1.00 95.31 348 GLY A C 1
ATOM 2817 O O . GLY A 1 348 ? 2.029 -18.103 7.663 1.00 95.31 348 GLY A O 1
ATOM 2818 N N . ALA A 1 349 ? 1.053 -19.817 6.600 1.00 95.44 349 ALA A N 1
ATOM 2819 C CA . ALA A 1 349 ? 2.200 -20.083 5.723 1.00 95.44 349 ALA A CA 1
ATOM 2820 C C . ALA A 1 349 ? 2.408 -18.943 4.706 1.00 95.44 349 ALA A C 1
ATOM 2822 O O . ALA A 1 349 ? 3.542 -18.535 4.426 1.00 95.44 349 ALA A O 1
ATOM 2823 N N . LEU A 1 350 ? 1.310 -18.387 4.187 1.00 96.38 350 LEU A N 1
ATOM 2824 C CA . LEU A 1 350 ? 1.333 -17.242 3.288 1.00 96.38 350 LEU A CA 1
ATOM 2825 C C . LEU A 1 350 ? 1.811 -15.960 3.992 1.00 96.38 350 LEU A C 1
ATOM 2827 O O . LEU A 1 350 ? 2.691 -15.285 3.460 1.00 96.38 350 LEU A O 1
ATOM 2831 N N . GLU A 1 351 ? 1.311 -15.647 5.193 1.00 96.50 351 GLU A N 1
ATOM 2832 C CA . GLU A 1 351 ? 1.795 -14.503 5.982 1.00 96.50 351 GLU A CA 1
ATOM 2833 C C . GLU A 1 351 ? 3.303 -14.621 6.238 1.00 96.50 351 GLU A C 1
ATOM 2835 O O . GLU A 1 351 ? 4.054 -13.698 5.924 1.00 96.50 351 GLU A O 1
ATOM 2840 N N . LEU A 1 352 ? 3.768 -15.784 6.711 1.00 95.44 352 LEU A N 1
ATOM 2841 C CA . LEU A 1 352 ? 5.191 -16.051 6.943 1.00 95.44 352 LEU A CA 1
ATOM 2842 C C . LEU A 1 352 ? 6.038 -15.856 5.673 1.00 95.44 352 LEU A C 1
ATOM 2844 O O . LEU A 1 352 ? 7.152 -15.332 5.740 1.00 95.44 352 LEU A O 1
ATOM 2848 N N . THR A 1 353 ? 5.522 -16.262 4.511 1.00 95.25 353 THR A N 1
ATOM 2849 C CA . THR A 1 353 ? 6.181 -16.046 3.213 1.00 95.25 353 THR A CA 1
ATOM 2850 C C . THR A 1 353 ? 6.336 -14.556 2.910 1.00 95.25 353 THR A C 1
ATOM 2852 O O . THR A 1 353 ? 7.432 -14.108 2.573 1.00 95.25 353 THR A O 1
ATOM 2855 N N . LEU A 1 354 ? 5.263 -13.779 3.078 1.00 96.31 354 LEU A N 1
ATOM 2856 C CA . LEU A 1 354 ? 5.242 -12.342 2.797 1.00 96.31 354 LEU A CA 1
ATOM 2857 C C . LEU A 1 354 ? 6.125 -11.545 3.775 1.00 96.31 354 LEU A C 1
ATOM 2859 O O . LEU A 1 354 ? 6.843 -10.648 3.340 1.00 96.31 354 LEU A O 1
ATOM 2863 N N . VAL A 1 355 ? 6.138 -11.891 5.069 1.00 94.81 355 VAL A N 1
ATOM 2864 C CA . VAL A 1 355 ? 6.988 -11.239 6.091 1.00 94.81 355 VAL A CA 1
ATOM 2865 C C . VAL A 1 355 ? 8.477 -11.493 5.835 1.00 94.81 355 VAL A C 1
ATOM 2867 O O . VAL A 1 355 ? 9.276 -10.555 5.844 1.00 94.81 355 VAL A O 1
ATOM 2870 N N . ASN A 1 356 ? 8.867 -12.744 5.568 1.00 91.88 356 ASN A N 1
ATOM 2871 C CA . ASN A 1 356 ? 10.268 -13.095 5.295 1.00 91.88 356 ASN A CA 1
ATOM 2872 C C . ASN A 1 356 ? 10.790 -12.437 4.012 1.00 91.88 356 ASN A C 1
ATOM 2874 O O . ASN A 1 356 ? 11.931 -11.963 3.964 1.00 91.88 356 ASN A O 1
ATOM 2878 N N . GLU A 1 357 ? 9.946 -12.371 2.985 1.00 93.12 357 GLU A N 1
ATOM 2879 C CA . GLU A 1 357 ? 10.260 -11.632 1.771 1.00 93.12 357 GLU A CA 1
ATOM 2880 C C . GLU A 1 357 ? 10.419 -10.139 2.069 1.00 93.12 357 GLU A C 1
ATOM 2882 O O . GLU A 1 357 ? 11.391 -9.523 1.638 1.00 93.12 357 GLU A O 1
ATOM 2887 N N . LEU A 1 358 ? 9.520 -9.552 2.860 1.00 93.56 358 LEU A N 1
ATOM 2888 C CA . LEU A 1 358 ? 9.552 -8.125 3.162 1.00 93.56 358 LEU A CA 1
ATOM 2889 C C . LEU A 1 358 ? 10.817 -7.728 3.936 1.00 93.56 358 LEU A C 1
ATOM 2891 O O . LEU A 1 358 ? 11.462 -6.747 3.570 1.00 93.56 358 LEU A O 1
ATOM 2895 N N . HIS A 1 359 ? 11.257 -8.538 4.906 1.00 90.06 359 HIS A N 1
ATOM 2896 C CA . HIS A 1 359 ? 12.571 -8.383 5.550 1.00 90.06 359 HIS A CA 1
ATOM 2897 C C . HIS A 1 359 ? 13.743 -8.455 4.555 1.00 90.06 359 HIS A C 1
ATOM 2899 O O . HIS A 1 359 ? 14.748 -7.759 4.721 1.00 90.06 359 HIS A O 1
ATOM 2905 N N . THR A 1 360 ? 13.627 -9.277 3.510 1.00 87.75 360 THR A N 1
ATOM 2906 C CA . THR A 1 360 ? 14.637 -9.383 2.447 1.00 87.75 360 THR A CA 1
ATOM 2907 C C . THR A 1 360 ? 14.635 -8.135 1.559 1.00 87.75 360 THR A C 1
ATOM 2909 O O . THR A 1 360 ? 15.696 -7.563 1.297 1.00 87.75 360 THR A O 1
ATOM 2912 N N . ARG A 1 361 ? 13.453 -7.641 1.165 1.00 87.88 361 ARG A N 1
ATOM 2913 C CA . ARG A 1 361 ? 13.299 -6.425 0.347 1.00 87.88 361 ARG A CA 1
ATOM 2914 C C . ARG A 1 361 ? 13.675 -5.145 1.093 1.00 87.88 361 ARG A C 1
ATOM 2916 O O . ARG A 1 361 ? 14.261 -4.266 0.476 1.00 87.88 361 ARG A O 1
ATOM 2923 N N . ILE A 1 362 ? 13.456 -5.070 2.407 1.00 87.56 362 ILE A N 1
ATOM 2924 C CA . ILE A 1 362 ? 13.956 -3.986 3.272 1.00 87.56 362 ILE A CA 1
ATOM 2925 C C . ILE A 1 362 ? 15.485 -3.868 3.177 1.00 87.56 362 ILE A C 1
ATOM 2927 O O . ILE A 1 362 ? 16.014 -2.792 2.895 1.00 87.56 362 ILE A O 1
ATOM 2931 N N . LYS A 1 363 ? 16.203 -4.988 3.346 1.00 84.88 363 LYS A N 1
ATOM 2932 C CA . LYS A 1 363 ? 17.675 -5.022 3.282 1.00 84.88 363 LYS A CA 1
ATOM 2933 C C . LYS A 1 363 ? 18.194 -4.659 1.891 1.00 84.88 363 LYS A C 1
ATOM 2935 O O . LYS A 1 363 ? 19.169 -3.920 1.774 1.00 84.88 363 LYS A O 1
ATOM 2940 N N . GLN A 1 364 ? 17.524 -5.142 0.844 1.00 83.44 364 GLN A N 1
ATOM 2941 C CA . GLN A 1 364 ? 17.847 -4.785 -0.538 1.00 83.44 364 GLN A CA 1
ATOM 2942 C C . GLN A 1 364 ? 17.579 -3.309 -0.838 1.00 83.44 364 GLN A C 1
ATOM 2944 O O . GLN A 1 364 ? 18.427 -2.677 -1.453 1.00 83.44 364 GLN A O 1
ATOM 2949 N N . LEU A 1 365 ? 16.465 -2.733 -0.372 1.00 87.75 365 LEU A N 1
ATOM 2950 C CA . LEU A 1 365 ? 16.171 -1.309 -0.542 1.00 87.75 365 LEU A CA 1
ATOM 2951 C C . LEU A 1 365 ? 17.268 -0.446 0.095 1.00 87.75 365 LEU A C 1
ATOM 2953 O O . LEU A 1 365 ? 17.787 0.455 -0.561 1.00 87.75 365 LEU A O 1
ATOM 2957 N N . GLY A 1 366 ? 17.674 -0.770 1.327 1.00 85.38 366 GLY A N 1
ATOM 2958 C CA . GLY A 1 366 ? 18.794 -0.104 1.992 1.00 85.38 366 GLY A CA 1
ATOM 2959 C C . GLY A 1 366 ? 20.089 -0.186 1.184 1.00 85.38 366 GLY A C 1
ATOM 2960 O O . GLY A 1 366 ? 20.689 0.846 0.888 1.00 85.38 366 GLY A O 1
ATOM 2961 N N . ALA A 1 367 ? 20.479 -1.391 0.756 1.00 80.50 367 ALA A N 1
ATOM 2962 C CA . ALA A 1 367 ? 21.679 -1.607 -0.054 1.00 80.50 367 ALA A CA 1
ATOM 2963 C C . ALA A 1 367 ? 21.623 -0.902 -1.425 1.00 80.50 367 ALA A C 1
ATOM 2965 O O . ALA A 1 367 ? 22.610 -0.312 -1.854 1.00 80.50 367 ALA A O 1
ATOM 2966 N N . MET A 1 368 ? 20.474 -0.918 -2.105 1.00 81.50 368 MET A N 1
ATOM 2967 C CA . MET A 1 368 ? 20.292 -0.259 -3.399 1.00 81.50 368 MET A CA 1
ATOM 2968 C C . MET A 1 368 ? 20.413 1.258 -3.279 1.00 81.50 368 MET A C 1
ATOM 2970 O O . MET A 1 368 ? 21.147 1.864 -4.059 1.00 81.50 368 MET A O 1
ATOM 2974 N N . VAL A 1 369 ? 19.714 1.873 -2.315 1.00 88.62 369 VAL A N 1
ATOM 2975 C CA . VAL A 1 369 ? 19.707 3.334 -2.131 1.00 88.62 369 VAL A CA 1
ATOM 2976 C C . VAL A 1 369 ? 21.122 3.859 -1.898 1.00 88.62 369 VAL A C 1
ATOM 2978 O O . VAL A 1 369 ? 21.465 4.888 -2.475 1.00 88.62 369 VAL A O 1
ATOM 2981 N N . THR A 1 370 ? 21.979 3.137 -1.162 1.00 84.12 370 THR A N 1
ATOM 2982 C CA . THR A 1 370 ? 23.369 3.584 -0.948 1.00 84.12 370 THR A CA 1
ATOM 2983 C C . THR A 1 370 ? 24.239 3.527 -2.200 1.00 84.12 370 THR A C 1
ATOM 2985 O O . THR A 1 370 ? 25.233 4.241 -2.285 1.00 84.12 370 THR A O 1
ATOM 2988 N N . GLN A 1 371 ? 23.877 2.701 -3.185 1.00 80.31 371 GLN A N 1
ATOM 2989 C CA . GLN A 1 371 ? 24.627 2.571 -4.432 1.00 80.31 371 GLN A CA 1
ATOM 2990 C C . GLN A 1 371 ? 24.126 3.497 -5.548 1.00 80.31 371 GLN A C 1
ATOM 2992 O O . GLN A 1 371 ? 24.848 3.690 -6.530 1.00 80.31 371 GLN A O 1
ATOM 2997 N N . ARG A 1 372 ? 22.915 4.068 -5.454 1.00 86.38 372 ARG A N 1
ATOM 2998 C CA . ARG A 1 372 ? 22.327 4.842 -6.564 1.00 86.38 372 ARG A CA 1
ATOM 2999 C C . ARG A 1 372 ? 22.904 6.259 -6.682 1.00 86.38 372 ARG A C 1
ATOM 3001 O O . ARG A 1 372 ? 23.128 6.923 -5.669 1.00 86.38 372 ARG A O 1
ATOM 3008 N N . PRO A 1 373 ? 23.116 6.764 -7.918 1.00 86.12 373 PRO A N 1
ATOM 3009 C CA . PRO A 1 373 ? 23.749 8.063 -8.154 1.00 86.12 373 PRO A CA 1
ATOM 3010 C C . PRO A 1 373 ? 23.034 9.230 -7.464 1.00 86.12 373 PRO A C 1
ATOM 3012 O O . PRO A 1 373 ? 23.702 10.140 -6.982 1.00 86.12 373 PRO A O 1
ATOM 3015 N N . GLY A 1 374 ? 21.705 9.166 -7.335 1.00 90.00 374 GLY A N 1
ATOM 3016 C CA . GLY A 1 374 ? 20.894 10.195 -6.682 1.00 90.00 374 GLY A CA 1
ATOM 3017 C C . GLY A 1 374 ? 21.119 10.379 -5.175 1.00 90.00 374 GLY A C 1
ATOM 3018 O O . GLY A 1 374 ? 20.668 11.386 -4.633 1.00 90.00 374 GLY A O 1
ATOM 3019 N N . PHE A 1 375 ? 21.795 9.454 -4.483 1.00 91.38 375 PHE A N 1
ATOM 3020 C CA . PHE A 1 375 ? 21.938 9.499 -3.017 1.00 91.38 375 PHE A CA 1
ATOM 3021 C C . PHE A 1 375 ? 23.388 9.473 -2.516 1.00 91.38 375 PHE A C 1
ATOM 3023 O O . PHE A 1 375 ? 23.608 9.576 -1.312 1.00 91.38 375 PHE A O 1
ATOM 3030 N N . ARG A 1 376 ? 24.385 9.421 -3.412 1.00 84.25 376 ARG A N 1
ATOM 3031 C CA . ARG A 1 376 ? 25.824 9.373 -3.064 1.00 84.25 376 ARG A CA 1
ATOM 3032 C C . ARG A 1 376 ? 26.255 10.478 -2.092 1.00 84.25 376 ARG A C 1
ATOM 3034 O O . ARG A 1 376 ? 27.066 10.247 -1.206 1.00 84.25 376 ARG A O 1
ATOM 3041 N N . SER A 1 377 ? 25.676 11.676 -2.210 1.00 87.00 377 SER A N 1
ATOM 3042 C CA . SER A 1 377 ? 25.952 12.828 -1.336 1.00 87.00 377 SER A CA 1
ATOM 3043 C C . SER A 1 377 ? 25.656 12.585 0.149 1.00 87.00 377 SER A C 1
ATOM 3045 O O . SER A 1 377 ? 26.216 13.292 0.990 1.00 87.00 377 SER A O 1
ATOM 3047 N N . ILE A 1 378 ? 24.801 11.613 0.476 1.00 89.56 378 ILE A N 1
ATOM 3048 C CA . ILE A 1 378 ? 24.322 11.304 1.832 1.00 89.56 378 ILE A CA 1
ATOM 3049 C C . ILE A 1 378 ? 25.235 10.294 2.538 1.00 89.56 378 ILE A C 1
ATOM 3051 O O . ILE A 1 378 ? 25.253 10.221 3.771 1.00 89.56 378 ILE A O 1
ATOM 3055 N N . TYR A 1 379 ? 26.023 9.544 1.768 1.00 86.50 379 TYR A N 1
ATOM 3056 C CA . TYR A 1 379 ? 26.863 8.469 2.268 1.00 86.50 379 TYR A CA 1
ATOM 3057 C C . TYR A 1 379 ? 28.344 8.836 2.224 1.00 86.50 379 TYR A C 1
ATOM 3059 O O . TYR A 1 379 ? 28.859 9.397 1.259 1.00 86.50 379 TYR A O 1
ATOM 3067 N N . ASP A 1 380 ? 29.050 8.442 3.273 1.00 79.19 380 ASP A N 1
ATOM 3068 C CA . ASP A 1 380 ? 30.490 8.293 3.238 1.00 79.19 380 ASP A CA 1
ATOM 3069 C C . ASP A 1 380 ? 30.779 6.863 2.761 1.00 79.19 380 ASP A C 1
ATOM 3071 O O . ASP A 1 380 ? 30.448 5.885 3.447 1.00 79.19 380 ASP A O 1
ATOM 3075 N N . SER A 1 381 ? 31.373 6.705 1.571 1.00 62.06 381 SER A N 1
ATOM 3076 C CA . SER A 1 381 ? 31.957 5.406 1.220 1.00 62.06 381 SER A CA 1
ATOM 3077 C C . SER A 1 381 ? 33.097 5.089 2.168 1.00 62.06 381 SER A C 1
ATOM 3079 O O . SER A 1 381 ? 33.753 5.975 2.708 1.00 62.06 381 SER A O 1
ATOM 3081 N N . ALA A 1 382 ? 33.384 3.806 2.282 1.00 52.19 382 ALA A N 1
ATOM 3082 C CA . ALA A 1 382 ? 34.514 3.305 3.025 1.00 52.19 382 ALA A CA 1
ATOM 3083 C C . ALA A 1 382 ? 35.292 2.329 2.109 1.00 52.19 382 ALA A C 1
ATOM 3085 O O . ALA A 1 382 ? 34.683 1.466 1.476 1.00 52.19 382 ALA A O 1
ATOM 3086 N N . THR A 1 383 ? 36.622 2.462 2.009 1.00 44.78 383 THR A N 1
ATOM 3087 C CA . THR A 1 383 ? 37.534 1.620 1.208 1.00 44.78 383 THR A CA 1
ATOM 3088 C C . THR A 1 383 ? 37.648 0.234 1.832 1.00 44.78 383 THR A C 1
ATOM 3090 O O . THR A 1 383 ? 38.172 0.170 2.940 1.00 44.78 383 THR A O 1
ATOM 3093 N N . PRO A 1 384 ? 37.233 -0.867 1.180 1.00 43.09 384 PRO A N 1
ATOM 3094 C CA . PRO A 1 384 ? 37.258 -2.212 1.772 1.00 43.09 384 PRO A CA 1
ATOM 3095 C C . PRO A 1 384 ? 38.573 -2.516 2.513 1.00 43.09 384 PRO A C 1
ATOM 3097 O O . PRO A 1 384 ? 39.636 -2.178 1.984 1.00 43.09 384 PRO A O 1
ATOM 3100 N N . PRO A 1 385 ? 38.526 -3.142 3.712 1.00 37.00 385 PRO A N 1
ATOM 3101 C CA . PRO A 1 385 ? 39.717 -3.355 4.527 1.00 37.00 385 PRO A CA 1
ATOM 3102 C C . PRO A 1 385 ? 40.766 -4.133 3.733 1.00 37.00 385 PRO A C 1
ATOM 3104 O O . PRO A 1 385 ? 40.528 -5.262 3.277 1.00 37.00 385 PRO A O 1
ATOM 3107 N N . VAL A 1 386 ? 41.921 -3.491 3.558 1.00 32.19 386 VAL A N 1
ATOM 3108 C CA . VAL A 1 386 ? 43.058 -4.015 2.801 1.00 32.19 386 VAL A CA 1
ATOM 3109 C C . VAL A 1 386 ? 43.517 -5.317 3.460 1.00 32.19 386 VAL A C 1
ATOM 3111 O O . VAL A 1 386 ? 43.937 -5.312 4.611 1.00 32.19 386 VAL A O 1
ATOM 3114 N N . GLY A 1 387 ? 43.417 -6.432 2.730 1.00 40.56 387 GLY A N 1
ATOM 3115 C CA . GLY A 1 387 ? 43.843 -7.760 3.196 1.00 40.56 387 GLY A CA 1
ATOM 3116 C C . GLY A 1 387 ? 42.739 -8.815 3.343 1.00 40.56 387 GLY A C 1
ATOM 3117 O O . GLY A 1 387 ? 43.053 -9.974 3.603 1.00 40.56 387 GLY A O 1
ATOM 3118 N N . SER A 1 388 ? 41.459 -8.479 3.132 1.00 37.34 388 SER A N 1
ATOM 3119 C CA . SER A 1 388 ? 40.372 -9.476 3.164 1.00 37.34 388 SER A CA 1
ATOM 3120 C C . SER A 1 388 ? 40.362 -10.399 1.928 1.00 37.34 388 SER A C 1
ATOM 3122 O O . SER A 1 388 ? 39.577 -10.237 0.994 1.00 37.34 388 SER A O 1
ATOM 3124 N N . ASN A 1 389 ? 41.216 -11.431 1.947 1.00 35.91 389 ASN A N 1
ATOM 3125 C CA . ASN A 1 389 ? 41.265 -12.536 0.972 1.00 35.91 389 ASN A CA 1
ATOM 3126 C C . ASN A 1 389 ? 40.052 -13.493 1.083 1.00 35.91 389 ASN A C 1
ATOM 3128 O O . ASN A 1 389 ? 40.192 -14.714 1.044 1.00 35.91 389 ASN A O 1
ATOM 3132 N N . THR A 1 390 ? 38.837 -12.964 1.237 1.00 34.91 390 THR A N 1
ATOM 3133 C CA . THR A 1 390 ? 37.628 -13.780 1.386 1.00 34.91 390 THR A CA 1
ATOM 3134 C C . THR A 1 390 ? 37.121 -14.232 0.016 1.00 34.91 390 THR A C 1
ATOM 3136 O O . THR A 1 390 ? 36.418 -13.515 -0.699 1.00 34.91 390 THR A O 1
ATOM 3139 N N . SER A 1 391 ? 37.480 -15.456 -0.361 1.00 36.56 391 SER A N 1
ATOM 3140 C CA . SER A 1 391 ? 36.952 -16.163 -1.527 1.00 36.56 391 SER A CA 1
ATOM 3141 C C . SER A 1 391 ? 35.471 -16.525 -1.332 1.00 36.56 391 SER A C 1
ATOM 3143 O O . SER A 1 391 ? 35.148 -17.647 -0.954 1.00 36.56 391 SER A O 1
ATOM 3145 N N . GLY A 1 392 ? 34.560 -15.577 -1.584 1.00 34.34 392 GLY A N 1
ATOM 3146 C CA . GLY A 1 392 ? 33.120 -15.840 -1.484 1.00 34.34 392 GLY A CA 1
ATOM 3147 C C . GLY A 1 392 ? 32.209 -14.645 -1.773 1.00 34.34 392 GLY A C 1
ATOM 3148 O O . GLY A 1 392 ? 31.874 -13.915 -0.852 1.00 34.34 392 GLY A O 1
ATOM 3149 N N . VAL A 1 393 ? 31.806 -14.503 -3.045 1.00 34.50 393 VAL A N 1
ATOM 3150 C CA . VAL A 1 393 ? 30.520 -14.032 -3.642 1.00 34.50 393 VAL A CA 1
ATOM 3151 C C . VAL A 1 393 ? 29.742 -12.812 -3.067 1.00 34.50 393 VAL A C 1
ATOM 3153 O O . VAL A 1 393 ? 28.902 -12.280 -3.785 1.00 34.50 393 VAL A O 1
ATOM 3156 N N . MET A 1 394 ? 30.004 -12.277 -1.870 1.00 35.16 394 MET A N 1
ATOM 3157 C CA . MET A 1 394 ? 29.207 -11.195 -1.263 1.00 35.16 394 MET A CA 1
ATOM 3158 C C . MET A 1 394 ? 30.062 -9.998 -0.801 1.00 35.16 394 MET A C 1
ATOM 3160 O O . MET A 1 394 ? 30.433 -9.837 0.368 1.00 35.16 394 MET A O 1
ATOM 3164 N N . TYR A 1 395 ? 30.352 -9.105 -1.749 1.00 46.50 395 TYR A N 1
ATOM 3165 C CA . TYR A 1 395 ? 30.986 -7.809 -1.491 1.00 46.50 395 TYR A CA 1
ATOM 3166 C C . TYR A 1 395 ? 29.971 -6.800 -0.919 1.00 46.50 395 TYR A C 1
ATOM 3168 O O . TYR A 1 395 ? 29.569 -5.857 -1.590 1.00 46.50 395 TYR A O 1
ATOM 3176 N N . GLU A 1 396 ? 29.548 -6.991 0.336 1.00 42.88 396 GLU A N 1
ATOM 3177 C CA . GLU A 1 396 ? 28.848 -5.953 1.110 1.00 42.88 396 GLU A CA 1
ATOM 3178 C C . GLU A 1 396 ? 29.758 -4.717 1.254 1.00 42.88 396 GLU A C 1
ATOM 3180 O O . GLU A 1 396 ? 30.753 -4.746 1.988 1.00 42.88 396 GLU A O 1
ATOM 3185 N N . VAL A 1 397 ? 29.399 -3.646 0.544 1.00 50.69 397 VAL A N 1
ATOM 3186 C CA . VAL A 1 397 ? 30.012 -2.317 0.632 1.00 50.69 397 VAL A CA 1
ATOM 3187 C C . VAL A 1 397 ? 29.355 -1.573 1.790 1.00 50.69 397 VAL A C 1
ATOM 3189 O O . VAL A 1 397 ? 28.221 -1.108 1.685 1.00 50.69 397 VAL A O 1
ATOM 3192 N N . LYS A 1 398 ? 30.065 -1.443 2.912 1.00 54.47 398 LYS A N 1
ATOM 3193 C CA . LYS A 1 398 ? 29.600 -0.687 4.085 1.00 54.47 398 LYS A CA 1
ATOM 3194 C C . LYS A 1 398 ? 29.722 0.823 3.861 1.00 54.47 398 LYS A C 1
ATOM 3196 O O . LYS A 1 398 ? 30.655 1.452 4.353 1.00 54.47 398 LYS A O 1
ATOM 3201 N N . THR A 1 399 ? 28.793 1.399 3.109 1.00 64.06 399 THR A N 1
ATOM 3202 C CA . THR A 1 399 ? 28.532 2.848 3.069 1.00 64.06 399 THR A CA 1
ATOM 3203 C C . THR A 1 399 ? 27.939 3.306 4.402 1.00 64.06 399 THR A C 1
ATOM 3205 O O . THR A 1 399 ? 26.938 2.737 4.845 1.00 64.06 399 THR A O 1
ATOM 3208 N N . ARG A 1 400 ? 28.505 4.336 5.039 1.00 75.25 400 ARG A N 1
ATOM 3209 C CA . ARG A 1 400 ? 27.959 4.914 6.279 1.00 75.25 400 ARG A CA 1
ATOM 3210 C C . ARG A 1 400 ? 27.112 6.140 5.940 1.00 75.25 400 ARG A C 1
ATOM 3212 O O . ARG A 1 400 ? 27.529 6.956 5.130 1.00 75.25 400 ARG A O 1
ATOM 3219 N N . VAL A 1 401 ? 25.939 6.292 6.555 1.00 85.25 401 VAL A N 1
ATOM 3220 C CA . VAL A 1 401 ? 25.187 7.560 6.494 1.00 85.25 401 VAL A CA 1
ATOM 3221 C C . VAL A 1 401 ? 26.013 8.646 7.187 1.00 85.25 401 VAL A C 1
ATOM 3223 O O . VAL A 1 401 ? 26.514 8.411 8.290 1.00 85.25 401 VAL A O 1
ATOM 3226 N N . LYS A 1 402 ? 26.149 9.822 6.563 1.00 87.44 402 LYS A N 1
ATOM 3227 C CA . LYS A 1 402 ? 26.896 10.952 7.133 1.00 87.44 402 LYS A CA 1
ATOM 3228 C C . LYS A 1 402 ? 26.427 11.293 8.544 1.00 87.44 402 LYS A C 1
ATOM 3230 O O . LYS A 1 402 ? 25.226 11.373 8.806 1.00 87.44 402 LYS A O 1
ATOM 3235 N N . SER A 1 403 ? 27.385 11.556 9.433 1.00 85.81 403 SER A N 1
ATOM 3236 C CA . SER A 1 403 ? 27.151 11.770 10.871 1.00 85.81 403 SER A CA 1
ATOM 3237 C C . SER A 1 403 ? 26.093 12.836 11.173 1.00 85.81 403 SER A C 1
ATOM 3239 O O . SER A 1 403 ? 25.285 12.644 12.080 1.00 85.81 403 SER A O 1
ATOM 3241 N N . GLN A 1 404 ? 26.034 13.903 10.369 1.00 89.44 404 GLN A N 1
ATOM 3242 C CA . GLN A 1 404 ? 25.036 14.975 10.475 1.00 89.44 404 GLN A CA 1
ATOM 3243 C C . GLN A 1 404 ? 23.578 14.481 10.416 1.00 89.44 404 GLN A C 1
ATOM 3245 O O . GLN A 1 404 ? 22.701 15.107 10.998 1.00 89.44 404 GLN A O 1
ATOM 3250 N N . PHE A 1 405 ? 23.304 13.356 9.744 1.00 88.75 405 PHE A N 1
ATOM 3251 C CA . PHE A 1 405 ? 21.963 12.767 9.631 1.00 88.75 405 PHE A CA 1
ATOM 3252 C C . PHE A 1 405 ? 21.688 11.674 10.681 1.00 88.75 405 PHE A C 1
ATOM 3254 O O . PHE A 1 405 ? 20.554 11.214 10.825 1.00 88.75 405 PHE A O 1
ATOM 3261 N N . THR A 1 406 ? 22.712 11.264 11.437 1.00 84.31 406 THR A N 1
ATOM 3262 C CA . THR A 1 406 ? 22.614 10.268 12.520 1.00 84.31 406 THR A CA 1
ATOM 3263 C C . THR A 1 406 ? 22.810 10.869 13.914 1.00 84.31 406 THR A C 1
ATOM 3265 O O . THR A 1 406 ? 22.799 10.132 14.894 1.00 84.31 406 THR A O 1
ATOM 3268 N N . GLN A 1 407 ? 23.041 12.180 14.018 1.00 84.56 407 GLN A N 1
ATOM 3269 C CA . GLN A 1 407 ? 23.286 12.866 15.286 1.00 84.56 407 GLN A CA 1
ATOM 3270 C C . GLN A 1 407 ? 22.033 12.890 16.179 1.00 84.56 407 GLN A C 1
ATOM 3272 O O . GLN A 1 407 ? 20.914 13.089 15.701 1.00 84.56 407 GLN A O 1
ATOM 3277 N N . GLN A 1 408 ? 22.246 12.723 17.482 1.00 81.62 408 GLN A N 1
ATOM 3278 C CA . GLN A 1 408 ? 21.246 12.860 18.542 1.00 81.62 408 GLN A CA 1
ATOM 3279 C C . GLN A 1 408 ? 21.693 13.958 19.515 1.00 81.62 408 GLN A C 1
ATOM 3281 O O . GLN A 1 408 ? 22.895 14.188 19.668 1.00 81.62 408 GLN A O 1
ATOM 3286 N N . ASP A 1 409 ? 20.731 14.623 20.148 1.00 76.44 409 ASP A N 1
ATOM 3287 C CA . ASP A 1 409 ? 20.938 15.592 21.227 1.00 76.44 409 ASP A CA 1
ATOM 3288 C C . ASP A 1 409 ? 19.962 15.249 22.363 1.00 76.44 409 ASP A C 1
ATOM 3290 O O . ASP A 1 409 ? 18.754 15.480 22.261 1.00 76.44 409 ASP A O 1
ATOM 3294 N N . GLY A 1 410 ? 20.463 14.546 23.383 1.00 76.00 410 GLY A N 1
ATOM 3295 C CA . GLY A 1 410 ? 19.614 13.794 24.313 1.00 76.00 410 GLY A CA 1
ATOM 3296 C C . GLY A 1 410 ? 18.688 12.821 23.567 1.00 76.00 410 GLY A C 1
ATOM 3297 O O . GLY A 1 410 ? 19.113 12.135 22.637 1.00 76.00 410 GLY A O 1
ATOM 3298 N N . ASP A 1 411 ? 17.406 12.812 23.936 1.00 67.56 411 ASP A N 1
ATOM 3299 C CA . ASP A 1 411 ? 16.366 12.024 23.259 1.00 67.56 411 ASP A CA 1
ATOM 3300 C C . ASP A 1 411 ? 15.911 12.625 21.909 1.00 67.56 411 ASP A C 1
ATOM 3302 O O . ASP A 1 411 ? 15.099 12.023 21.202 1.00 67.56 411 ASP A O 1
ATOM 3306 N N . VAL A 1 412 ? 16.399 13.814 21.522 1.00 69.00 412 VAL A N 1
ATOM 3307 C CA . VAL A 1 412 ? 15.972 14.496 20.291 1.00 69.00 412 VAL A CA 1
ATOM 3308 C C . VAL A 1 412 ? 16.812 14.011 19.099 1.00 69.00 412 VAL A C 1
ATOM 3310 O O . VAL A 1 412 ? 18.032 14.200 19.074 1.00 69.00 412 VAL A O 1
ATOM 3313 N N . PRO A 1 413 ? 16.201 13.432 18.047 1.00 76.25 413 PRO A N 1
ATOM 3314 C CA . PRO A 1 413 ? 16.932 12.903 16.900 1.00 76.25 413 PRO A CA 1
ATOM 3315 C C . PRO A 1 413 ? 17.247 14.022 15.888 1.00 76.25 413 PRO A C 1
ATOM 3317 O O . PRO A 1 413 ? 16.742 14.029 14.764 1.00 76.25 413 PRO A O 1
ATOM 3320 N N . VAL A 1 414 ? 18.077 14.992 16.286 1.00 84.00 414 VAL A N 1
ATOM 3321 C CA . VAL A 1 414 ? 18.375 16.218 15.513 1.00 84.00 414 VAL A CA 1
ATOM 3322 C C . VAL A 1 414 ? 18.835 15.916 14.081 1.00 84.00 414 VAL A C 1
ATOM 3324 O O . VAL A 1 414 ? 18.402 16.589 13.145 1.00 84.00 414 VAL A O 1
ATOM 3327 N N . GLY A 1 415 ? 19.631 14.864 13.872 1.00 87.31 415 GLY A N 1
ATOM 3328 C CA . GLY A 1 415 ? 20.068 14.447 12.538 1.00 87.31 415 GLY A CA 1
ATOM 3329 C C . GLY A 1 415 ? 18.941 13.901 11.652 1.00 87.31 415 GLY A C 1
ATOM 3330 O O . GLY A 1 415 ? 18.915 14.176 10.452 1.00 87.31 415 GLY A O 1
ATOM 3331 N N . GLN A 1 416 ? 17.952 13.209 12.231 1.00 85.81 416 GLN A N 1
ATOM 3332 C CA . GLN A 1 416 ? 16.743 12.800 11.503 1.00 85.81 416 GLN A CA 1
ATOM 3333 C C . GLN A 1 416 ? 15.874 14.011 11.162 1.00 85.81 416 GLN A C 1
ATOM 3335 O O . GLN A 1 416 ? 15.384 14.109 10.038 1.00 85.81 416 GLN A O 1
ATOM 3340 N N . ALA A 1 417 ? 15.755 14.971 12.083 1.00 87.00 417 ALA A N 1
ATOM 3341 C CA . ALA A 1 417 ? 15.039 16.218 11.840 1.00 87.00 417 ALA A CA 1
ATOM 3342 C C . ALA A 1 417 ? 15.710 17.081 10.755 1.00 87.00 417 ALA A C 1
ATOM 3344 O O . ALA A 1 417 ? 15.008 17.751 9.995 1.00 87.00 417 ALA A O 1
ATOM 3345 N N . LEU A 1 418 ? 17.044 17.047 10.646 1.00 90.75 418 LEU A N 1
ATOM 3346 C CA . LEU A 1 418 ? 17.800 17.666 9.554 1.00 90.75 418 LEU A CA 1
ATOM 3347 C C . LEU A 1 418 ? 17.557 16.939 8.224 1.00 90.75 418 LEU A C 1
ATOM 3349 O O . LEU A 1 418 ? 17.207 17.585 7.234 1.00 90.75 418 LEU A O 1
ATOM 3353 N N . ALA A 1 419 ? 17.694 15.609 8.201 1.00 91.88 419 ALA A N 1
ATOM 3354 C CA . ALA A 1 419 ? 17.461 14.790 7.010 1.00 91.88 419 ALA A CA 1
ATOM 3355 C C . ALA A 1 419 ? 16.032 14.947 6.469 1.00 91.88 419 ALA A C 1
ATOM 3357 O O . ALA A 1 419 ? 15.841 15.124 5.273 1.00 91.88 419 ALA A O 1
ATOM 3358 N N . TYR A 1 420 ? 15.029 14.981 7.346 1.00 91.12 420 TYR A N 1
ATOM 3359 C CA . TYR A 1 420 ? 13.635 15.220 6.974 1.00 91.12 420 TYR A CA 1
ATOM 3360 C C . TYR A 1 420 ? 13.420 16.572 6.263 1.00 91.12 420 TYR A C 1
ATOM 3362 O O . TYR A 1 420 ? 12.609 16.665 5.341 1.00 91.12 420 TYR A O 1
ATOM 3370 N N . ARG A 1 421 ? 14.155 17.620 6.667 1.00 89.00 421 ARG A N 1
ATOM 3371 C CA . ARG A 1 421 ? 14.047 18.976 6.092 1.00 89.00 421 ARG A CA 1
ATOM 3372 C C . ARG A 1 421 ? 14.867 19.171 4.815 1.00 89.00 421 ARG A C 1
ATOM 3374 O O . ARG A 1 421 ? 14.464 19.961 3.971 1.00 89.00 421 ARG A O 1
ATOM 3381 N N . THR A 1 422 ? 16.019 18.509 4.700 1.00 91.31 422 THR A N 1
ATOM 3382 C CA . THR A 1 422 ? 17.010 18.755 3.627 1.00 91.31 422 THR A CA 1
ATOM 3383 C C . THR A 1 422 ? 17.089 17.642 2.584 1.00 91.31 422 THR A C 1
ATOM 3385 O O . THR A 1 422 ? 17.458 17.903 1.447 1.00 91.31 422 THR A O 1
ATOM 3388 N N . GLU A 1 423 ? 16.705 16.419 2.946 1.00 93.69 423 GLU A N 1
ATOM 3389 C CA . GLU A 1 423 ? 16.824 15.200 2.140 1.00 93.69 423 GLU A CA 1
ATOM 3390 C C . GLU A 1 423 ? 15.520 14.374 2.226 1.00 93.69 423 GLU A C 1
ATOM 3392 O O . GLU A 1 423 ? 15.540 13.157 2.417 1.00 93.69 423 GLU A O 1
ATOM 3397 N N . ARG A 1 424 ? 14.356 15.044 2.113 1.00 93.31 424 ARG A N 1
ATOM 3398 C CA . ARG A 1 424 ? 13.008 14.467 2.339 1.00 93.31 424 ARG A CA 1
ATOM 3399 C C . ARG A 1 424 ? 12.772 13.159 1.576 1.00 93.31 424 ARG A C 1
ATOM 3401 O O . ARG A 1 424 ? 12.283 12.205 2.177 1.00 93.31 424 ARG A O 1
ATOM 3408 N N . LEU A 1 425 ? 13.164 13.076 0.300 1.00 94.69 425 LEU A N 1
ATOM 3409 C CA . LEU A 1 425 ? 13.060 11.846 -0.496 1.00 94.69 425 LEU A CA 1
ATOM 3410 C C . LEU A 1 425 ? 13.833 10.687 0.139 1.00 94.69 425 LEU A C 1
ATOM 3412 O O . LEU A 1 425 ? 13.272 9.615 0.361 1.00 94.69 425 LEU A O 1
ATOM 3416 N N . TRP A 1 426 ? 15.110 10.904 0.459 1.00 95.06 426 TRP A N 1
ATOM 3417 C CA . TRP A 1 426 ? 15.938 9.890 1.108 1.00 95.06 426 TRP A CA 1
ATOM 3418 C C . TRP A 1 426 ? 15.390 9.509 2.483 1.00 95.06 426 TRP A C 1
ATOM 3420 O O . TRP A 1 426 ? 15.333 8.326 2.807 1.00 95.06 426 TRP A O 1
ATOM 3430 N N . TRP A 1 427 ? 14.936 10.489 3.267 1.00 94.56 427 TRP A N 1
ATOM 3431 C CA . TRP A 1 427 ? 14.349 10.246 4.581 1.00 94.56 427 TRP A CA 1
ATOM 3432 C C . TRP A 1 427 ? 13.120 9.329 4.484 1.00 94.56 427 TRP A C 1
ATOM 3434 O O . TRP A 1 427 ? 13.014 8.373 5.248 1.00 94.56 427 TRP A O 1
ATOM 3444 N N . ILE A 1 428 ? 12.238 9.535 3.498 1.00 94.25 428 ILE A N 1
ATOM 3445 C CA . ILE A 1 428 ? 11.092 8.643 3.254 1.00 94.25 428 ILE A CA 1
ATOM 3446 C C . ILE A 1 428 ? 11.571 7.223 2.900 1.00 94.25 428 ILE A C 1
ATOM 3448 O O . ILE A 1 428 ? 11.097 6.252 3.492 1.00 94.25 428 ILE A O 1
ATOM 3452 N N . LEU A 1 429 ? 12.549 7.085 1.995 1.00 94.31 429 LEU A N 1
ATOM 3453 C CA . LEU A 1 429 ? 13.135 5.784 1.629 1.00 94.31 429 LEU A CA 1
ATOM 3454 C C . LEU A 1 429 ? 13.831 5.085 2.806 1.00 94.31 429 LEU A C 1
ATOM 3456 O O . LEU A 1 429 ? 13.849 3.856 2.864 1.00 94.31 429 LEU A O 1
ATOM 3460 N N . PHE A 1 430 ? 14.397 5.850 3.738 1.00 92.56 430 PHE A N 1
ATOM 3461 C CA . PHE A 1 430 ? 14.997 5.352 4.972 1.00 92.56 430 PHE A CA 1
ATOM 3462 C C . PHE A 1 430 ? 13.924 4.840 5.942 1.00 92.56 430 PHE A C 1
ATOM 3464 O O . PHE A 1 430 ? 14.008 3.705 6.401 1.00 92.56 430 PHE A O 1
ATOM 3471 N N . GLN A 1 431 ? 12.854 5.603 6.186 1.00 92.88 431 GLN A N 1
ATOM 3472 C CA . GLN A 1 431 ? 11.759 5.162 7.066 1.00 92.88 431 GLN A CA 1
ATOM 3473 C C . GLN A 1 431 ? 10.963 3.976 6.497 1.00 92.88 431 GLN A C 1
ATOM 3475 O O . GLN A 1 431 ? 10.458 3.143 7.255 1.00 92.88 431 GLN A O 1
ATOM 3480 N N . LEU A 1 432 ? 10.886 3.844 5.166 1.00 92.94 432 LEU A N 1
ATOM 3481 C CA . LEU A 1 432 ? 10.295 2.673 4.508 1.00 92.94 432 LEU A CA 1
ATOM 3482 C C . LEU A 1 432 ? 11.050 1.365 4.806 1.00 92.94 432 LEU A C 1
ATOM 3484 O O . LEU A 1 432 ? 10.457 0.303 4.630 1.00 92.94 432 LEU A O 1
ATOM 3488 N N . GLN A 1 433 ? 12.300 1.421 5.286 1.00 91.69 433 GLN A N 1
ATOM 3489 C CA . GLN A 1 433 ? 13.102 0.254 5.692 1.00 91.69 433 GLN A CA 1
ATOM 3490 C C . GLN A 1 433 ? 12.820 -0.222 7.128 1.00 91.69 433 GLN A C 1
ATOM 3492 O O . GLN A 1 433 ? 13.425 -1.193 7.575 1.00 91.69 433 GLN A O 1
ATOM 3497 N N . GLY A 1 434 ? 11.920 0.428 7.873 1.00 89.19 434 GLY A N 1
ATOM 3498 C CA . GLY A 1 434 ? 11.531 -0.073 9.190 1.00 89.19 434 GLY A CA 1
ATOM 3499 C C . GLY A 1 434 ? 10.883 -1.462 9.105 1.00 89.19 434 GLY A C 1
ATOM 3500 O O . GLY A 1 434 ? 10.140 -1.756 8.165 1.00 89.19 434 GLY A O 1
ATOM 3501 N N . GLU A 1 435 ? 11.117 -2.292 10.121 1.00 89.69 435 GLU A N 1
ATOM 3502 C CA . GLU A 1 435 ? 10.619 -3.671 10.182 1.00 89.69 435 GLU A CA 1
ATOM 3503 C C . GLU A 1 435 ? 9.075 -3.742 10.246 1.00 89.69 435 GLU A C 1
ATOM 3505 O O . GLU A 1 435 ? 8.447 -2.959 10.971 1.00 89.69 435 GLU A O 1
ATOM 3510 N N . PRO A 1 436 ? 8.426 -4.685 9.533 1.00 89.00 436 PRO A N 1
ATOM 3511 C CA . PRO A 1 436 ? 6.965 -4.808 9.488 1.00 89.00 436 PRO A CA 1
ATOM 3512 C C . PRO A 1 436 ? 6.322 -5.089 10.848 1.00 89.00 436 PRO A C 1
ATOM 3514 O O . PRO A 1 436 ? 5.175 -4.691 11.085 1.00 89.00 436 PRO A O 1
ATOM 3517 N N . ASP A 1 437 ? 7.063 -5.743 11.739 1.00 89.31 437 ASP A N 1
ATOM 3518 C CA . ASP A 1 437 ? 6.609 -6.162 13.065 1.00 89.31 437 ASP A CA 1
ATOM 3519 C C . ASP A 1 437 ? 7.000 -5.165 14.170 1.00 89.31 437 ASP A C 1
ATOM 3521 O O . ASP A 1 437 ? 6.539 -5.288 15.299 1.00 89.31 437 ASP A O 1
ATOM 3525 N N . SER A 1 438 ? 7.742 -4.102 13.836 1.00 90.19 438 SER A N 1
ATOM 3526 C CA . SER A 1 438 ? 8.064 -3.032 14.782 1.00 90.19 438 SER A CA 1
ATOM 3527 C C . SER A 1 438 ? 6.869 -2.107 15.036 1.00 90.19 438 SER A C 1
ATOM 3529 O O . SER A 1 438 ? 6.436 -1.363 14.151 1.00 90.19 438 SER A O 1
ATOM 3531 N N . GLU A 1 439 ? 6.402 -2.078 16.285 1.00 87.75 439 GLU A N 1
ATOM 3532 C CA . GLU A 1 439 ? 5.378 -1.143 16.775 1.00 87.75 439 GLU A CA 1
ATOM 3533 C C . GLU A 1 439 ? 5.797 0.333 16.666 1.00 87.75 439 GLU A C 1
ATOM 3535 O O . GLU A 1 439 ? 4.952 1.219 16.570 1.00 87.75 439 GLU A O 1
ATOM 3540 N N . LYS A 1 440 ? 7.105 0.621 16.650 1.00 87.44 440 LYS A N 1
ATOM 3541 C CA . LYS A 1 440 ? 7.654 1.992 16.651 1.00 87.44 440 LYS A CA 1
ATOM 3542 C C . LYS A 1 440 ? 7.788 2.602 15.251 1.00 87.44 440 LYS A C 1
ATOM 3544 O O . LYS A 1 440 ? 8.126 3.777 15.120 1.00 87.44 440 LYS A O 1
ATOM 3549 N N . ARG A 1 441 ? 7.517 1.832 14.194 1.00 90.69 441 ARG A N 1
ATOM 3550 C CA . ARG A 1 441 ? 7.650 2.263 12.794 1.00 90.69 441 ARG A CA 1
ATOM 3551 C C . ARG A 1 441 ? 6.495 3.177 12.366 1.00 90.69 441 ARG A C 1
ATOM 3553 O O . ARG A 1 441 ? 5.338 2.906 12.680 1.00 90.69 441 ARG A O 1
ATOM 3560 N N . TYR A 1 442 ? 6.792 4.222 11.591 1.00 89.69 442 TYR A N 1
ATOM 3561 C CA . TYR A 1 442 ? 5.774 5.067 10.950 1.00 89.69 442 TYR A CA 1
ATOM 3562 C C . TYR A 1 442 ? 4.835 4.251 10.040 1.00 89.69 442 TYR A C 1
ATOM 3564 O O . TYR A 1 442 ? 5.308 3.332 9.372 1.00 89.69 442 TYR A O 1
ATOM 3572 N N . PRO A 1 443 ? 3.530 4.562 9.926 1.00 89.06 443 PRO A N 1
ATOM 3573 C CA . PRO A 1 443 ? 2.624 3.809 9.054 1.00 89.06 443 PRO A CA 1
ATOM 3574 C C . PRO A 1 443 ? 3.089 3.785 7.585 1.00 89.06 443 PRO A C 1
ATOM 3576 O O . PRO A 1 443 ? 3.328 4.835 6.989 1.00 89.06 443 PRO A O 1
ATOM 3579 N N . TYR A 1 444 ? 3.173 2.597 6.966 1.00 89.38 444 TYR A N 1
ATOM 3580 C CA . TYR A 1 444 ? 3.535 2.474 5.543 1.00 89.38 444 TYR A CA 1
ATOM 3581 C C . TYR A 1 444 ? 2.622 3.281 4.592 1.00 89.38 444 TYR A C 1
ATOM 3583 O O . TYR A 1 444 ? 3.175 3.874 3.666 1.00 89.38 444 TYR A O 1
ATOM 3591 N N . PRO A 1 445 ? 1.279 3.368 4.780 1.00 86.94 445 PRO A N 1
ATOM 3592 C CA . PRO A 1 445 ? 0.445 4.197 3.910 1.00 86.94 445 PRO A CA 1
ATOM 3593 C C . PRO A 1 445 ? 0.880 5.664 3.950 1.00 86.94 445 PRO A C 1
ATOM 3595 O O . PRO A 1 445 ? 1.063 6.261 2.900 1.00 86.94 445 PRO A O 1
ATOM 3598 N N . MET A 1 446 ? 1.134 6.204 5.148 1.00 88.25 446 MET A N 1
ATOM 3599 C CA . MET A 1 446 ? 1.566 7.590 5.353 1.00 88.25 446 MET A CA 1
ATOM 3600 C C . MET A 1 446 ? 2.904 7.878 4.654 1.00 88.25 446 MET A C 1
ATOM 3602 O O . MET A 1 446 ? 3.030 8.885 3.969 1.00 88.25 446 MET A O 1
ATOM 3606 N N . LEU A 1 447 ? 3.887 6.975 4.756 1.00 90.81 447 LEU A N 1
ATOM 3607 C CA . LEU A 1 447 ? 5.177 7.135 4.069 1.00 90.81 447 LEU A CA 1
ATOM 3608 C C . LEU A 1 447 ? 5.045 7.096 2.536 1.00 90.81 447 LEU A C 1
ATOM 3610 O O . LEU A 1 447 ? 5.726 7.849 1.844 1.00 90.81 447 LEU A O 1
ATOM 3614 N N . LEU A 1 448 ? 4.166 6.244 1.997 1.00 88.94 448 LEU A N 1
ATOM 3615 C CA . LEU A 1 448 ? 3.886 6.192 0.557 1.00 88.94 448 LEU A CA 1
ATOM 3616 C C . LEU A 1 448 ? 3.078 7.409 0.072 1.00 88.94 448 LEU A C 1
ATOM 3618 O O . LEU A 1 448 ? 3.229 7.819 -1.077 1.00 88.94 448 LEU A O 1
ATOM 3622 N N . ASP A 1 449 ? 2.260 8.012 0.934 1.00 85.31 449 ASP A N 1
ATOM 3623 C CA . ASP A 1 449 ? 1.527 9.247 0.637 1.00 85.31 449 ASP A CA 1
ATOM 3624 C C . ASP A 1 449 ? 2.459 10.471 0.638 1.00 85.31 449 ASP A C 1
ATOM 3626 O O . ASP A 1 449 ? 2.496 11.228 -0.329 1.00 85.31 449 ASP A O 1
ATOM 3630 N N . MET A 1 450 ? 3.357 10.566 1.624 1.00 89.12 450 MET A N 1
ATOM 3631 C CA . MET A 1 450 ? 4.451 11.546 1.619 1.00 89.12 450 MET A CA 1
ATOM 3632 C C . MET A 1 450 ? 5.367 11.393 0.393 1.00 89.12 450 MET A C 1
ATOM 3634 O O . MET A 1 450 ? 5.870 12.391 -0.125 1.00 89.12 450 MET A O 1
ATOM 3638 N N . LEU A 1 451 ? 5.581 10.164 -0.100 1.00 88.94 451 LEU A N 1
ATOM 3639 C CA . LEU A 1 451 ? 6.325 9.921 -1.342 1.00 88.94 451 LEU A CA 1
ATOM 3640 C C . LEU A 1 451 ? 5.564 10.442 -2.572 1.00 88.94 451 LEU A C 1
ATOM 3642 O O . LEU A 1 451 ? 6.178 11.067 -3.436 1.00 88.94 451 LEU A O 1
ATOM 3646 N N . ASN A 1 452 ? 4.243 10.225 -2.644 1.00 84.44 452 ASN A N 1
ATOM 3647 C CA . ASN A 1 452 ? 3.388 10.802 -3.690 1.00 84.44 452 ASN A CA 1
ATOM 3648 C C . ASN A 1 452 ? 3.492 12.325 -3.718 1.00 84.44 452 ASN A C 1
ATOM 3650 O O . ASN A 1 452 ? 3.769 12.903 -4.767 1.00 84.44 452 ASN A O 1
ATOM 3654 N N . GLU A 1 453 ? 3.253 12.957 -2.568 1.00 84.81 453 GLU A N 1
ATOM 3655 C CA . GLU A 1 453 ? 3.273 14.408 -2.407 1.00 84.81 453 GLU A CA 1
ATOM 3656 C C . GLU A 1 453 ? 4.630 14.975 -2.838 1.00 84.81 453 GLU A C 1
ATOM 3658 O O . GLU A 1 453 ? 4.685 15.842 -3.714 1.00 84.81 453 GLU A O 1
ATOM 3663 N N . HIS A 1 454 ? 5.726 14.428 -2.293 1.00 88.88 454 HIS A N 1
ATOM 3664 C CA . HIS A 1 454 ? 7.086 14.872 -2.598 1.00 88.88 454 HIS A CA 1
ATOM 3665 C C . HIS A 1 454 ? 7.388 14.788 -4.093 1.00 88.88 454 HIS A C 1
ATOM 3667 O O . HIS A 1 454 ? 7.864 15.758 -4.681 1.00 88.88 454 HIS A O 1
ATOM 3673 N N . LEU A 1 455 ? 7.071 13.665 -4.743 1.00 86.44 455 LEU A N 1
ATOM 3674 C CA . LEU A 1 455 ? 7.313 13.498 -6.178 1.00 86.44 455 LEU A CA 1
ATOM 3675 C C . LEU A 1 455 ? 6.387 14.367 -7.042 1.00 86.44 455 LEU A C 1
ATOM 3677 O O . LEU A 1 455 ? 6.803 14.788 -8.118 1.00 86.44 455 LEU A O 1
ATOM 3681 N N . ALA A 1 456 ? 5.168 14.673 -6.593 1.00 82.88 456 ALA A N 1
ATOM 3682 C CA . ALA A 1 456 ? 4.240 15.532 -7.328 1.00 82.88 456 ALA A CA 1
ATOM 3683 C C . ALA A 1 456 ? 4.678 17.008 -7.358 1.00 82.88 456 ALA A C 1
ATOM 3685 O O . ALA A 1 456 ? 4.415 17.694 -8.347 1.00 82.88 456 ALA A O 1
ATOM 3686 N N . ILE A 1 457 ? 5.346 17.492 -6.303 1.00 86.25 457 ILE A N 1
ATOM 3687 C CA . ILE A 1 457 ? 5.852 18.877 -6.213 1.00 86.25 457 ILE A CA 1
ATOM 3688 C C . ILE A 1 457 ? 7.316 19.032 -6.659 1.00 86.25 457 ILE A C 1
ATOM 3690 O O . ILE A 1 457 ? 7.759 20.150 -6.913 1.00 86.25 457 ILE A O 1
ATOM 3694 N N . SER A 1 458 ? 8.066 17.930 -6.751 1.00 90.00 458 SER A N 1
ATOM 3695 C CA . SER A 1 458 ? 9.499 17.939 -7.067 1.00 90.00 458 SER A CA 1
ATOM 3696 C C . SER A 1 458 ? 9.813 18.231 -8.535 1.00 90.00 458 SER A C 1
ATOM 3698 O O . SER A 1 458 ? 9.130 17.786 -9.467 1.00 90.00 458 SER A O 1
ATOM 3700 N N . ASP A 1 459 ? 10.938 18.914 -8.748 1.00 91.44 459 ASP A N 1
ATOM 3701 C CA . ASP A 1 459 ? 11.491 19.136 -10.079 1.00 91.44 459 ASP A CA 1
ATOM 3702 C C . ASP A 1 459 ? 11.991 17.830 -10.741 1.00 91.44 459 ASP A C 1
ATOM 3704 O O . ASP A 1 459 ? 11.870 16.718 -10.216 1.00 91.44 459 ASP A O 1
ATOM 3708 N N . ARG A 1 460 ? 12.522 17.952 -11.962 1.00 88.12 460 ARG A N 1
ATOM 3709 C CA . ARG A 1 460 ? 13.031 16.807 -12.732 1.00 88.12 460 ARG A CA 1
ATOM 3710 C C . ARG A 1 460 ? 14.294 16.186 -12.119 1.00 88.12 460 ARG A C 1
ATOM 3712 O O . ARG A 1 460 ? 14.488 14.982 -12.258 1.00 88.12 460 ARG A O 1
ATOM 3719 N N . HIS A 1 461 ? 15.145 16.983 -11.474 1.00 90.88 461 HIS A N 1
ATOM 3720 C CA . HIS A 1 461 ? 16.396 16.520 -10.878 1.00 90.88 461 HIS A CA 1
ATOM 3721 C C . HIS A 1 461 ? 16.123 15.707 -9.608 1.00 90.88 461 HIS A C 1
ATOM 3723 O O . HIS A 1 461 ? 16.584 14.573 -9.504 1.00 90.88 461 HIS A O 1
ATOM 3729 N N . GLU A 1 462 ? 15.311 16.239 -8.693 1.00 92.56 462 GLU A N 1
ATOM 3730 C CA . GLU A 1 462 ? 14.931 15.565 -7.447 1.00 92.56 462 GLU A CA 1
ATOM 3731 C C . GLU A 1 462 ? 14.145 14.274 -7.726 1.00 92.56 462 GLU A C 1
ATOM 3733 O O . GLU A 1 462 ? 14.482 13.222 -7.180 1.00 92.56 462 GLU A O 1
ATOM 3738 N N . ARG A 1 463 ? 13.187 14.288 -8.671 1.00 90.50 463 ARG A N 1
ATOM 3739 C CA . ARG A 1 463 ? 12.549 13.043 -9.146 1.00 90.50 463 ARG A CA 1
ATOM 3740 C C . ARG A 1 463 ? 13.564 12.072 -9.754 1.00 90.50 463 ARG A C 1
ATOM 3742 O O . ARG A 1 463 ? 13.489 10.875 -9.493 1.00 90.50 463 ARG A O 1
ATOM 3749 N N . GLY A 1 464 ? 14.534 12.570 -10.520 1.00 91.00 464 GLY A N 1
ATOM 3750 C CA . GLY A 1 464 ? 15.585 11.770 -11.158 1.00 91.00 464 GLY A CA 1
ATOM 3751 C C . GLY A 1 464 ? 16.511 11.011 -10.207 1.00 91.00 464 GLY A C 1
ATOM 3752 O O . GLY A 1 464 ? 17.208 10.100 -10.651 1.00 91.00 464 GLY A O 1
ATOM 3753 N N . ARG A 1 465 ? 16.485 11.313 -8.903 1.00 93.12 465 ARG A N 1
ATOM 3754 C CA . ARG A 1 465 ? 17.199 10.539 -7.875 1.00 93.12 465 ARG A CA 1
ATOM 3755 C C . ARG A 1 465 ? 16.604 9.139 -7.686 1.00 93.12 465 ARG A C 1
ATOM 3757 O O . ARG A 1 465 ? 17.343 8.210 -7.365 1.00 93.12 465 ARG A O 1
ATOM 3764 N N . LEU A 1 466 ? 15.301 8.968 -7.941 1.00 91.50 466 LEU A N 1
ATOM 3765 C CA . LEU A 1 466 ? 14.679 7.655 -8.135 1.00 91.50 466 LEU A CA 1
ATOM 3766 C C . LEU A 1 466 ? 14.881 7.199 -9.588 1.00 91.50 466 LEU A C 1
ATOM 3768 O O . LEU A 1 466 ? 14.035 7.440 -10.454 1.00 91.50 466 LEU A O 1
ATOM 3772 N N . ASP A 1 467 ? 16.002 6.530 -9.860 1.00 89.19 467 ASP A N 1
ATOM 3773 C CA . ASP A 1 467 ? 16.229 5.905 -11.168 1.00 89.19 467 ASP A CA 1
ATOM 3774 C C . ASP A 1 467 ? 15.201 4.792 -11.473 1.00 89.19 467 ASP A C 1
ATOM 3776 O O . ASP A 1 467 ? 14.532 4.284 -10.572 1.00 89.19 467 ASP A O 1
ATOM 3780 N N . GLU A 1 468 ? 15.070 4.411 -12.750 1.00 87.62 468 GLU A N 1
ATOM 3781 C CA . GLU A 1 468 ? 14.076 3.423 -13.212 1.00 87.62 468 GLU A CA 1
ATOM 3782 C C . GLU A 1 468 ? 14.119 2.104 -12.416 1.00 87.62 468 GLU A C 1
ATOM 3784 O O . GLU A 1 468 ? 13.061 1.584 -12.076 1.00 87.62 468 GLU A O 1
ATOM 3789 N N . ILE A 1 469 ? 15.305 1.593 -12.050 1.00 87.69 469 ILE A N 1
ATOM 3790 C CA . ILE A 1 469 ? 15.412 0.324 -11.309 1.00 87.69 469 ILE A CA 1
ATOM 3791 C C . ILE A 1 469 ? 14.925 0.519 -9.871 1.00 87.69 469 ILE A C 1
ATOM 3793 O O . ILE A 1 469 ? 14.126 -0.276 -9.379 1.00 87.69 469 ILE A O 1
ATOM 3797 N N . LEU A 1 470 ? 15.379 1.576 -9.187 1.00 89.44 470 LEU A N 1
ATOM 3798 C CA . LEU A 1 470 ? 14.935 1.855 -7.817 1.00 89.44 470 LEU A CA 1
ATOM 3799 C C . LEU A 1 470 ? 13.417 2.093 -7.762 1.00 89.44 470 LEU A C 1
ATOM 3801 O O . LEU A 1 470 ? 12.746 1.595 -6.859 1.00 89.44 470 LEU A O 1
ATOM 3805 N N . TYR A 1 471 ? 12.866 2.787 -8.757 1.00 88.88 471 TYR A N 1
ATOM 3806 C CA . TYR A 1 471 ? 11.431 3.027 -8.886 1.00 88.88 471 TYR A CA 1
ATOM 3807 C C . TYR A 1 471 ? 10.639 1.727 -9.123 1.00 88.88 471 TYR A C 1
ATOM 3809 O O . TYR A 1 471 ? 9.621 1.493 -8.467 1.00 88.88 471 TYR A O 1
ATOM 3817 N N . GLU A 1 472 ? 11.105 0.849 -10.019 1.00 86.50 472 GLU A N 1
ATOM 3818 C CA . GLU A 1 472 ? 10.493 -0.465 -10.263 1.00 86.50 472 GLU A CA 1
ATOM 3819 C C . GLU A 1 472 ? 10.501 -1.337 -8.995 1.00 86.50 472 GLU A C 1
ATOM 3821 O O . GLU A 1 472 ? 9.449 -1.858 -8.609 1.00 86.50 472 GLU A O 1
ATOM 3826 N N . LYS A 1 473 ? 11.628 -1.416 -8.267 1.00 86.88 473 LYS A N 1
ATOM 3827 C CA . LYS A 1 473 ? 11.696 -2.176 -7.001 1.00 86.88 473 LYS A CA 1
ATOM 3828 C C . LYS A 1 473 ? 10.814 -1.585 -5.902 1.00 86.88 473 LYS A C 1
ATOM 3830 O O . LYS A 1 473 ? 10.202 -2.341 -5.152 1.00 86.88 473 LYS A O 1
ATOM 3835 N N . LEU A 1 474 ? 10.678 -0.260 -5.823 1.00 88.62 474 LEU A N 1
ATOM 3836 C CA . LEU A 1 474 ? 9.736 0.384 -4.899 1.00 88.62 474 LEU A CA 1
ATOM 3837 C C . LEU A 1 474 ? 8.264 0.119 -5.273 1.00 88.62 474 LEU A C 1
ATOM 3839 O O . LEU A 1 474 ? 7.413 0.066 -4.384 1.00 88.62 474 LEU A O 1
ATOM 3843 N N . SER A 1 475 ? 7.947 -0.095 -6.556 1.00 86.12 475 SER A N 1
ATOM 3844 C CA . SER A 1 475 ? 6.616 -0.557 -6.975 1.00 86.12 475 SER A CA 1
ATOM 3845 C C . SER A 1 475 ? 6.348 -1.995 -6.512 1.00 86.12 475 SER A C 1
ATOM 3847 O O . SER A 1 475 ? 5.283 -2.254 -5.952 1.00 86.12 475 SER A O 1
ATOM 3849 N N . ASP A 1 476 ? 7.300 -2.918 -6.695 1.00 85.94 476 ASP A N 1
ATOM 3850 C CA . ASP A 1 476 ? 7.195 -4.293 -6.170 1.00 85.94 476 ASP A CA 1
ATOM 3851 C C . ASP A 1 476 ? 7.039 -4.299 -4.641 1.00 85.94 476 ASP A C 1
ATOM 3853 O O . ASP A 1 476 ? 6.148 -4.964 -4.106 1.00 85.94 476 ASP A O 1
ATOM 3857 N N . TYR A 1 477 ? 7.849 -3.495 -3.944 1.00 89.00 477 TYR A N 1
ATOM 3858 C CA . TYR A 1 477 ? 7.800 -3.319 -2.492 1.00 89.00 477 TYR A CA 1
ATOM 3859 C C . TYR A 1 477 ? 6.425 -2.834 -2.013 1.00 89.00 477 TYR A C 1
ATOM 3861 O O . TYR A 1 477 ? 5.850 -3.414 -1.094 1.00 89.00 477 TYR A O 1
ATOM 3869 N N . ALA A 1 478 ? 5.847 -1.825 -2.675 1.00 88.31 478 ALA A N 1
ATOM 3870 C CA . ALA A 1 478 ? 4.521 -1.310 -2.337 1.00 88.31 478 ALA A CA 1
ATOM 3871 C C . ALA A 1 478 ? 3.406 -2.362 -2.506 1.00 88.31 478 ALA A C 1
ATOM 3873 O O . ALA A 1 478 ? 2.483 -2.399 -1.692 1.00 88.31 478 ALA A O 1
ATOM 3874 N N . THR A 1 479 ? 3.493 -3.251 -3.506 1.00 88.62 479 THR A N 1
ATOM 3875 C CA . THR A 1 479 ? 2.554 -4.382 -3.622 1.00 88.62 479 THR A CA 1
ATOM 3876 C C . THR A 1 479 ? 2.794 -5.437 -2.544 1.00 88.62 479 THR A C 1
ATOM 3878 O O . THR A 1 479 ? 1.826 -5.927 -1.974 1.00 88.62 479 THR A O 1
ATOM 3881 N N . LEU A 1 480 ? 4.042 -5.762 -2.196 1.00 91.69 480 LEU A N 1
ATOM 3882 C CA . LEU A 1 480 ? 4.327 -6.712 -1.112 1.00 91.69 480 LEU A CA 1
ATOM 3883 C C . LEU A 1 480 ? 3.769 -6.230 0.242 1.00 91.69 480 LEU A C 1
ATOM 3885 O O . LEU A 1 480 ? 3.157 -7.013 0.970 1.00 91.69 480 LEU A O 1
ATOM 3889 N N . LEU A 1 481 ? 3.909 -4.932 0.534 1.00 91.50 481 LEU A N 1
ATOM 3890 C CA . LEU A 1 481 ? 3.289 -4.273 1.689 1.00 91.50 481 LEU A CA 1
ATOM 3891 C C . LEU A 1 481 ? 1.759 -4.392 1.675 1.00 91.50 481 LEU A C 1
ATOM 3893 O O . LEU A 1 481 ? 1.155 -4.729 2.694 1.00 91.50 481 LEU A O 1
ATOM 3897 N N . GLU A 1 482 ? 1.131 -4.139 0.524 1.00 88.94 482 GLU A N 1
ATOM 3898 C CA . GLU A 1 482 ? -0.322 -4.219 0.364 1.00 88.94 482 GLU A CA 1
ATOM 3899 C C . GLU A 1 482 ? -0.856 -5.646 0.577 1.00 88.94 482 GLU A C 1
ATOM 3901 O O . GLU A 1 482 ? -1.868 -5.831 1.263 1.00 88.94 482 GLU A O 1
ATOM 3906 N N . LEU A 1 483 ? -0.164 -6.652 0.032 1.00 92.38 483 LEU A N 1
ATOM 3907 C CA . LEU A 1 483 ? -0.508 -8.066 0.187 1.00 92.38 483 LEU A CA 1
ATOM 3908 C C . LEU A 1 483 ? -0.409 -8.504 1.653 1.00 92.38 483 LEU A C 1
ATOM 3910 O O . LEU A 1 483 ? -1.377 -9.043 2.191 1.00 92.38 483 LEU A O 1
ATOM 3914 N N . LEU A 1 484 ? 0.720 -8.219 2.319 1.00 93.94 484 LEU A N 1
ATOM 3915 C CA . LEU A 1 484 ? 0.923 -8.567 3.729 1.00 93.94 484 LEU A CA 1
ATOM 3916 C C . LEU A 1 484 ? -0.128 -7.910 4.629 1.00 93.94 484 LEU A C 1
ATOM 3918 O O . LEU A 1 484 ? -0.719 -8.571 5.481 1.00 93.94 484 LEU A O 1
ATOM 3922 N N . TRP A 1 485 ? -0.393 -6.618 4.428 1.00 91.69 485 TRP A N 1
ATOM 3923 C CA . TRP A 1 485 ? -1.404 -5.905 5.203 1.00 91.69 485 TRP A CA 1
ATOM 3924 C C . TRP A 1 485 ? -2.800 -6.494 4.980 1.00 91.69 485 TRP A C 1
ATOM 3926 O O . TRP A 1 485 ? -3.554 -6.664 5.932 1.00 91.69 485 TRP A O 1
ATOM 3936 N N . THR A 1 486 ? -3.146 -6.854 3.740 1.00 92.00 486 THR A N 1
ATOM 3937 C CA . THR A 1 486 ? -4.472 -7.412 3.426 1.00 92.00 486 THR A CA 1
ATOM 3938 C C . THR A 1 486 ? -4.659 -8.807 4.033 1.00 92.00 486 THR A C 1
ATOM 3940 O O . THR A 1 486 ? -5.730 -9.082 4.567 1.00 92.00 486 THR A O 1
ATOM 3943 N N . VAL A 1 487 ? -3.609 -9.639 4.068 1.00 94.00 487 VAL A N 1
ATOM 3944 C CA . VAL A 1 487 ? -3.594 -10.901 4.836 1.00 94.00 487 VAL A CA 1
ATOM 3945 C C . VAL A 1 487 ? -3.784 -10.635 6.336 1.00 94.00 487 VAL A C 1
ATOM 3947 O O . VAL A 1 487 ? -4.671 -11.219 6.951 1.00 94.00 487 VAL A O 1
ATOM 3950 N N . ARG A 1 488 ? -3.049 -9.678 6.920 1.00 92.25 488 ARG A N 1
ATOM 3951 C CA . ARG A 1 488 ? -3.150 -9.320 8.353 1.00 92.25 488 ARG A CA 1
ATOM 3952 C C . ARG A 1 488 ? -4.494 -8.724 8.777 1.00 92.25 488 ARG A C 1
ATOM 3954 O O . ARG A 1 488 ? -4.830 -8.772 9.964 1.00 92.25 488 ARG A O 1
ATOM 3961 N N . MET A 1 489 ? -5.273 -8.188 7.839 1.00 91.19 489 MET A N 1
ATOM 3962 C CA . MET A 1 489 ? -6.639 -7.714 8.091 1.00 91.19 489 MET A CA 1
ATOM 3963 C C . MET A 1 489 ? -7.715 -8.796 7.951 1.00 91.19 489 MET A C 1
ATOM 3965 O O . MET A 1 489 ? -8.869 -8.528 8.275 1.00 91.19 489 MET A O 1
ATOM 3969 N N . HIS A 1 490 ? -7.369 -10.020 7.539 1.00 92.44 490 HIS A N 1
ATOM 3970 C CA . HIS A 1 490 ? -8.311 -11.138 7.552 1.00 92.44 490 HIS A CA 1
ATOM 3971 C C . HIS A 1 490 ? -8.831 -11.412 8.977 1.00 92.44 490 HIS A C 1
ATOM 3973 O O . HIS A 1 490 ? -8.069 -11.369 9.948 1.00 92.44 490 HIS A O 1
ATOM 3979 N N . ARG A 1 491 ? -10.131 -11.698 9.119 1.00 89.56 491 ARG A N 1
ATOM 3980 C CA . ARG A 1 491 ? -10.776 -12.060 10.391 1.00 89.56 491 ARG A CA 1
ATOM 3981 C C . ARG A 1 491 ? -11.651 -13.310 10.191 1.00 89.56 491 ARG A C 1
ATOM 3983 O O . ARG A 1 491 ? -12.459 -13.295 9.266 1.00 89.56 491 ARG A O 1
ATOM 3990 N N . PRO A 1 492 ? -11.526 -14.369 11.019 1.00 92.88 492 PRO A N 1
ATOM 3991 C CA . PRO A 1 492 ? -10.570 -14.548 12.125 1.00 92.88 492 PRO A CA 1
ATOM 3992 C C . PRO A 1 492 ? -9.105 -14.439 11.680 1.00 92.88 492 PRO A C 1
ATOM 3994 O O . PRO A 1 492 ? -8.770 -14.823 10.561 1.00 92.88 492 PRO A O 1
ATOM 3997 N N . ARG A 1 493 ? -8.225 -13.885 12.518 1.00 92.94 493 ARG A N 1
ATOM 3998 C CA . ARG A 1 493 ? -6.787 -13.835 12.212 1.00 92.94 493 ARG A CA 1
ATOM 3999 C C . ARG A 1 493 ? -6.192 -15.247 12.276 1.00 92.94 493 ARG A C 1
ATOM 4001 O O . ARG A 1 493 ? -6.595 -16.043 13.122 1.00 92.94 493 ARG A O 1
ATOM 4008 N N . ASN A 1 494 ? -5.257 -15.545 11.377 1.00 94.12 494 ASN A N 1
ATOM 4009 C CA . ASN A 1 494 ? -4.545 -16.820 11.349 1.00 94.12 494 ASN A CA 1
ATOM 4010 C C . ASN A 1 494 ? -3.569 -16.995 12.519 1.00 94.12 494 ASN A C 1
ATOM 4012 O O . ASN A 1 494 ? -3.036 -16.031 13.072 1.00 94.12 494 ASN A O 1
ATOM 4016 N N . THR A 1 495 ? -3.255 -18.251 12.814 1.00 92.38 495 THR A N 1
ATOM 4017 C CA . THR A 1 495 ? -2.137 -18.639 13.669 1.00 92.38 495 THR A CA 1
ATOM 4018 C C . THR A 1 495 ? -0.811 -18.233 13.010 1.00 92.38 495 THR A C 1
ATOM 4020 O O . THR A 1 495 ? -0.578 -18.487 11.824 1.00 92.38 495 THR A O 1
ATOM 4023 N N . ASN A 1 496 ? 0.090 -17.614 13.778 1.00 89.94 496 ASN A N 1
ATOM 4024 C CA . ASN A 1 496 ? 1.455 -17.333 13.326 1.00 89.94 496 ASN A CA 1
ATOM 4025 C C . ASN A 1 496 ? 2.220 -18.652 13.149 1.00 89.94 496 ASN A C 1
ATOM 4027 O O . ASN A 1 496 ? 2.315 -19.448 14.084 1.00 89.94 496 ASN A O 1
ATOM 4031 N N . ARG A 1 497 ? 2.808 -18.873 11.969 1.00 93.00 497 ARG A N 1
ATOM 4032 C CA . ARG A 1 497 ? 3.604 -20.074 11.676 1.00 93.00 497 ARG A CA 1
ATOM 4033 C C . ARG A 1 497 ? 5.091 -19.755 11.621 1.00 93.00 497 ARG A C 1
ATOM 4035 O O . ARG A 1 497 ? 5.489 -18.63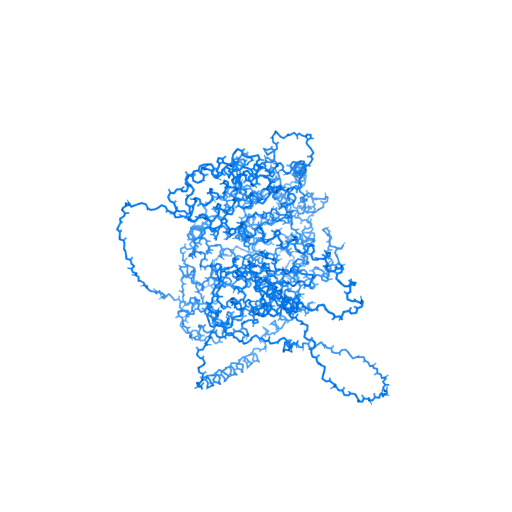2 11.328 1.00 93.00 497 ARG A O 1
ATOM 4042 N N . ILE A 1 498 ? 5.916 -20.771 11.865 1.00 92.75 498 ILE A N 1
ATOM 4043 C CA . ILE A 1 498 ? 7.378 -20.686 11.760 1.00 92.75 498 ILE A CA 1
ATOM 4044 C C . ILE A 1 498 ? 7.895 -21.556 10.612 1.00 92.75 498 ILE A C 1
ATOM 4046 O O . ILE A 1 498 ? 7.270 -22.546 10.223 1.00 92.75 498 ILE A O 1
ATOM 4050 N N . VAL A 1 499 ? 9.072 -21.207 10.084 1.00 89.56 499 VAL A N 1
ATOM 4051 C CA . VAL A 1 499 ? 9.692 -21.883 8.926 1.00 89.56 499 VAL A CA 1
ATOM 4052 C C . VAL A 1 499 ? 9.853 -23.390 9.165 1.00 89.56 499 VAL A C 1
ATOM 4054 O O . VAL A 1 499 ? 9.625 -24.195 8.265 1.00 89.56 499 VAL A O 1
ATOM 4057 N N . ASP A 1 500 ? 10.181 -23.775 10.397 1.00 91.31 500 ASP A N 1
ATOM 4058 C CA . ASP A 1 500 ? 10.388 -25.164 10.814 1.00 91.31 500 ASP A CA 1
ATOM 4059 C C . ASP A 1 500 ? 9.125 -26.027 10.828 1.00 91.31 500 ASP A C 1
ATOM 4061 O O . ASP A 1 500 ? 9.219 -27.242 10.650 1.00 91.31 500 ASP A O 1
ATOM 4065 N N . ASP A 1 501 ? 7.962 -25.416 11.041 1.00 92.44 501 ASP A N 1
ATOM 4066 C CA . ASP A 1 501 ? 6.665 -26.082 10.944 1.00 92.44 501 ASP A CA 1
ATOM 4067 C C . ASP A 1 501 ? 6.264 -26.234 9.470 1.00 92.44 501 ASP A C 1
ATOM 4069 O O . ASP A 1 501 ? 5.995 -27.343 8.999 1.00 92.44 501 ASP A O 1
ATOM 4073 N N . CYS A 1 502 ? 6.364 -25.152 8.692 1.00 93.44 502 CYS A N 1
ATOM 4074 C CA . CYS A 1 502 ? 6.025 -25.165 7.268 1.00 93.44 502 CYS A CA 1
ATOM 4075 C C . CYS A 1 502 ? 6.904 -26.149 6.462 1.00 93.44 502 CYS A C 1
ATOM 4077 O O . CYS A 1 502 ? 6.404 -26.877 5.613 1.00 93.44 502 CYS A O 1
ATOM 4079 N N . ILE A 1 503 ? 8.201 -26.286 6.774 1.00 92.44 503 ILE A N 1
ATOM 4080 C CA . ILE A 1 503 ? 9.109 -27.275 6.142 1.00 92.44 503 ILE A CA 1
ATOM 4081 C C . ILE A 1 503 ? 8.701 -28.748 6.398 1.00 92.44 503 ILE A C 1
ATOM 4083 O O . ILE A 1 503 ? 9.091 -29.656 5.641 1.00 92.44 503 ILE A O 1
ATOM 4087 N N . LYS A 1 504 ? 7.960 -29.014 7.482 1.00 91.81 504 LYS A N 1
ATOM 4088 C CA . LYS A 1 504 ? 7.468 -30.356 7.842 1.00 91.81 504 LYS A CA 1
ATOM 4089 C C . LYS A 1 504 ? 6.107 -30.658 7.218 1.00 91.81 504 LYS A C 1
ATOM 4091 O O . LYS A 1 504 ? 5.867 -31.807 6.860 1.00 91.81 504 LYS A O 1
ATOM 4096 N N . THR A 1 505 ? 5.250 -29.648 7.118 1.00 92.44 505 THR A N 1
ATOM 4097 C CA . THR A 1 505 ? 3.823 -29.771 6.776 1.00 92.44 505 THR A CA 1
ATOM 4098 C C . THR A 1 505 ? 3.506 -29.443 5.317 1.00 92.44 505 THR A C 1
ATOM 4100 O O . THR A 1 505 ? 2.566 -30.009 4.767 1.00 92.44 505 THR A O 1
ATOM 4103 N N . GLU A 1 506 ? 4.305 -28.593 4.667 1.00 92.81 506 GLU A N 1
ATOM 4104 C CA . GLU A 1 506 ? 4.053 -28.083 3.317 1.00 92.81 506 GLU A CA 1
ATOM 4105 C C . GLU A 1 506 ? 5.040 -28.657 2.280 1.00 92.81 506 GLU A C 1
ATOM 4107 O O . GLU A 1 506 ? 6.245 -28.773 2.524 1.00 92.81 506 GLU A O 1
ATOM 4112 N N . ASP A 1 507 ? 4.547 -28.975 1.077 1.00 92.44 507 ASP A N 1
ATOM 4113 C CA . ASP A 1 507 ? 5.332 -29.572 -0.020 1.00 92.44 507 ASP A CA 1
ATOM 4114 C C . ASP A 1 507 ? 5.517 -28.650 -1.243 1.00 92.44 507 ASP A C 1
ATOM 4116 O O . ASP A 1 507 ? 6.163 -29.018 -2.232 1.00 92.44 507 ASP A O 1
ATOM 4120 N N . ARG A 1 508 ? 4.963 -27.435 -1.198 1.00 93.44 508 ARG A N 1
ATOM 4121 C CA . ARG A 1 508 ? 4.994 -26.485 -2.318 1.00 93.44 508 ARG A CA 1
ATOM 4122 C C . ARG A 1 508 ? 6.402 -25.928 -2.555 1.00 93.44 508 ARG A C 1
ATOM 4124 O O . ARG A 1 508 ? 7.341 -26.170 -1.795 1.00 93.44 508 ARG A O 1
ATOM 4131 N N . VAL A 1 509 ? 6.573 -25.234 -3.681 1.00 89.62 509 VAL A N 1
ATOM 4132 C CA . VAL A 1 509 ? 7.889 -24.879 -4.252 1.00 89.62 509 VAL A CA 1
ATOM 4133 C C . VAL A 1 509 ? 8.781 -24.132 -3.254 1.00 89.62 509 VAL A C 1
ATOM 4135 O O . VAL A 1 509 ? 9.944 -24.506 -3.082 1.00 89.62 509 VAL A O 1
ATOM 4138 N N . ILE A 1 510 ? 8.236 -23.136 -2.549 1.00 90.88 510 ILE A N 1
ATOM 4139 C CA . ILE A 1 510 ? 8.994 -22.338 -1.577 1.00 90.88 510 ILE A CA 1
ATOM 4140 C C . ILE A 1 510 ? 9.446 -23.167 -0.366 1.00 90.88 510 ILE A C 1
ATOM 4142 O O . ILE A 1 510 ? 10.602 -23.072 0.050 1.00 90.88 510 ILE A O 1
ATOM 4146 N N . TRP A 1 511 ? 8.590 -24.059 0.136 1.00 93.81 511 TRP A N 1
ATOM 4147 C CA . TRP A 1 511 ? 8.867 -24.903 1.302 1.00 93.81 511 TRP A CA 1
ATOM 4148 C C . TRP A 1 511 ? 9.842 -26.038 0.983 1.00 93.81 511 TRP A C 1
ATOM 4150 O O . TRP A 1 511 ? 10.757 -26.297 1.766 1.00 93.81 511 TRP A O 1
ATOM 4160 N N . ARG A 1 512 ? 9.757 -26.638 -0.214 1.00 91.25 512 ARG A N 1
ATOM 4161 C CA . ARG A 1 512 ? 10.792 -27.561 -0.720 1.00 91.25 512 ARG A CA 1
ATOM 4162 C C . ARG A 1 512 ? 12.150 -26.875 -0.867 1.00 91.25 512 ARG A C 1
ATOM 4164 O O . ARG A 1 512 ? 13.159 -27.458 -0.467 1.00 91.25 512 ARG A O 1
ATOM 4171 N N . ALA A 1 513 ? 12.190 -25.641 -1.371 1.00 86.56 513 ALA A N 1
ATOM 4172 C CA . ALA A 1 513 ? 13.428 -24.865 -1.455 1.00 86.56 513 ALA A CA 1
ATOM 4173 C C . ALA A 1 513 ? 13.989 -24.520 -0.061 1.00 86.56 513 ALA A C 1
ATOM 4175 O O . ALA A 1 513 ? 15.183 -24.696 0.180 1.00 86.56 513 ALA A O 1
ATOM 4176 N N . ALA A 1 514 ? 13.140 -24.105 0.885 1.00 86.94 514 ALA A N 1
ATOM 4177 C CA . ALA A 1 514 ? 13.533 -23.844 2.271 1.00 86.94 514 ALA A CA 1
ATOM 4178 C C . ALA A 1 514 ? 14.081 -25.108 2.965 1.00 86.94 514 ALA A C 1
ATOM 4180 O O . ALA A 1 514 ? 15.134 -25.061 3.599 1.00 86.94 514 ALA A O 1
ATOM 4181 N N . LYS A 1 515 ? 13.437 -26.265 2.760 1.00 88.56 515 LYS A N 1
ATOM 4182 C CA . LYS A 1 515 ? 13.888 -27.582 3.242 1.00 88.56 515 LYS A CA 1
ATOM 4183 C C . LYS A 1 515 ? 15.253 -27.975 2.678 1.00 88.56 515 LYS A C 1
ATOM 4185 O O . LYS A 1 515 ? 16.111 -28.444 3.425 1.00 88.56 515 LYS A O 1
ATOM 4190 N N . ALA A 1 516 ? 15.476 -27.754 1.381 1.00 85.25 516 ALA A N 1
ATOM 4191 C CA . ALA A 1 516 ? 16.760 -28.010 0.733 1.00 85.25 516 ALA A CA 1
ATOM 4192 C C . ALA A 1 516 ? 17.871 -27.093 1.276 1.00 85.25 516 ALA A C 1
ATOM 4194 O O . ALA A 1 516 ? 18.940 -27.586 1.637 1.00 85.25 516 ALA A O 1
ATOM 4195 N N . ARG A 1 517 ? 17.598 -25.787 1.422 1.00 79.88 517 ARG A N 1
ATOM 4196 C CA . ARG A 1 517 ? 18.524 -24.810 2.027 1.00 79.88 517 ARG A CA 1
ATOM 4197 C C . ARG A 1 517 ? 18.868 -25.177 3.473 1.00 79.88 517 ARG A C 1
ATOM 4199 O O . ARG A 1 517 ? 20.045 -25.233 3.813 1.00 79.88 517 ARG A O 1
ATOM 4206 N N . LYS A 1 518 ? 17.870 -25.522 4.298 1.00 80.88 518 LYS A N 1
ATOM 4207 C CA . LYS A 1 518 ? 18.093 -25.970 5.683 1.00 80.88 518 LYS A CA 1
ATOM 4208 C C . LYS A 1 518 ? 18.937 -27.245 5.747 1.00 80.88 518 LYS A C 1
ATOM 4210 O O . LYS A 1 518 ? 19.810 -27.341 6.601 1.00 80.88 518 LYS A O 1
ATOM 4215 N N . LYS A 1 519 ? 18.726 -28.201 4.831 1.00 77.25 519 LYS A N 1
ATOM 4216 C CA . LYS A 1 519 ? 19.560 -29.410 4.744 1.00 77.25 519 LYS A CA 1
ATOM 4217 C C . LYS A 1 519 ? 21.011 -29.076 4.378 1.00 77.25 519 LYS A C 1
ATOM 4219 O O . LYS A 1 519 ? 21.915 -29.641 4.981 1.00 77.25 519 LYS A O 1
ATOM 4224 N N . ALA A 1 520 ? 21.224 -28.170 3.420 1.00 68.69 520 ALA A N 1
ATOM 4225 C CA . ALA A 1 520 ? 22.553 -27.738 2.983 1.00 68.69 520 ALA A CA 1
ATOM 4226 C C . ALA A 1 520 ? 23.329 -26.969 4.068 1.00 68.69 520 ALA A C 1
ATOM 4228 O O . ALA A 1 520 ? 24.544 -27.097 4.136 1.00 68.69 520 ALA A O 1
ATOM 4229 N N . ALA A 1 521 ? 22.632 -26.227 4.934 1.00 59.34 521 ALA A N 1
ATOM 4230 C CA . ALA A 1 521 ? 23.222 -25.458 6.032 1.00 59.34 521 ALA A CA 1
ATOM 4231 C C . ALA A 1 521 ? 23.583 -26.286 7.287 1.00 59.34 521 ALA A C 1
ATOM 4233 O O . ALA A 1 521 ? 24.016 -25.714 8.286 1.00 59.34 521 ALA A O 1
ATOM 4234 N N . MET A 1 522 ? 23.393 -27.614 7.284 1.00 48.94 522 MET A N 1
ATOM 4235 C CA . MET A 1 522 ? 23.829 -28.462 8.403 1.00 48.94 522 MET A CA 1
ATOM 4236 C C . MET A 1 522 ? 25.343 -28.752 8.320 1.00 48.94 522 MET A C 1
ATOM 4238 O O . MET A 1 522 ? 25.825 -29.005 7.213 1.00 48.94 522 MET A O 1
ATOM 4242 N N . PRO A 1 523 ? 26.092 -28.826 9.447 1.00 46.12 523 PRO A N 1
ATOM 4243 C CA . PRO A 1 523 ? 27.570 -28.762 9.465 1.00 46.12 523 PRO A CA 1
ATOM 4244 C C . PRO A 1 523 ? 28.364 -29.918 8.816 1.00 46.12 523 PRO A C 1
ATOM 4246 O O . PRO A 1 523 ? 29.563 -30.036 9.046 1.00 46.12 523 PRO A O 1
ATOM 4249 N N . GLY A 1 524 ? 27.724 -30.803 8.043 1.00 53.19 524 GLY A N 1
ATOM 4250 C CA . GLY A 1 524 ? 28.343 -31.984 7.426 1.00 53.19 524 GLY A CA 1
ATOM 4251 C C . GLY A 1 524 ? 28.414 -31.982 5.893 1.00 53.19 524 GLY A C 1
ATOM 4252 O O . GLY A 1 524 ? 28.978 -32.911 5.325 1.00 53.19 524 GLY A O 1
ATOM 4253 N N . ILE A 1 525 ? 27.839 -30.987 5.200 1.00 48.78 525 ILE A N 1
ATOM 4254 C CA . ILE A 1 525 ? 27.765 -30.963 3.715 1.00 48.78 525 ILE A CA 1
ATOM 4255 C C . ILE A 1 525 ? 28.857 -30.075 3.079 1.00 48.78 525 ILE A C 1
ATOM 4257 O O . ILE A 1 525 ? 29.118 -30.137 1.877 1.00 48.78 525 ILE A O 1
ATOM 4261 N N . ASP A 1 526 ? 29.579 -29.330 3.908 1.00 51.88 526 ASP A N 1
ATOM 4262 C CA . ASP A 1 526 ? 30.640 -28.387 3.559 1.00 51.88 526 ASP A CA 1
ATOM 4263 C C . ASP A 1 526 ? 31.693 -28.904 2.562 1.00 51.88 526 ASP A C 1
ATOM 4265 O O . ASP A 1 526 ? 32.072 -28.182 1.643 1.00 51.88 526 ASP A O 1
ATOM 4269 N N . ALA A 1 527 ? 32.168 -30.147 2.703 1.00 50.53 527 ALA A N 1
ATOM 4270 C CA . ALA A 1 527 ? 33.199 -30.698 1.817 1.00 50.53 527 ALA A CA 1
ATOM 4271 C C . ALA A 1 527 ? 32.676 -30.948 0.390 1.00 50.53 527 ALA A C 1
ATOM 4273 O O . ALA A 1 527 ? 33.318 -30.560 -0.585 1.00 50.53 527 ALA A O 1
ATOM 4274 N N . ALA A 1 528 ? 31.485 -31.542 0.265 1.00 49.78 528 ALA A N 1
ATOM 4275 C CA . ALA A 1 528 ? 30.853 -31.792 -1.029 1.00 49.78 528 ALA A CA 1
ATOM 4276 C C . ALA A 1 528 ? 30.366 -30.490 -1.683 1.00 49.78 528 ALA A C 1
ATOM 4278 O O . ALA A 1 528 ? 30.463 -30.338 -2.901 1.00 49.78 528 ALA A O 1
ATOM 4279 N N . HIS A 1 529 ? 29.881 -29.530 -0.887 1.00 47.50 529 HIS A N 1
ATOM 4280 C CA . HIS A 1 529 ? 29.476 -28.224 -1.399 1.00 47.50 529 HIS A CA 1
ATOM 4281 C C . HIS A 1 529 ? 30.682 -27.416 -1.896 1.00 47.50 529 HIS A C 1
ATOM 4283 O O . HIS A 1 529 ? 30.634 -26.939 -3.026 1.00 47.50 529 HIS A O 1
ATOM 4289 N N . ARG A 1 530 ? 31.788 -27.351 -1.133 1.00 49.47 530 ARG A N 1
ATOM 4290 C CA . ARG A 1 530 ? 33.047 -26.729 -1.591 1.00 49.47 530 ARG A CA 1
ATOM 4291 C C . ARG A 1 530 ? 33.560 -27.382 -2.875 1.00 49.47 530 ARG A C 1
ATOM 4293 O O . ARG A 1 530 ? 33.697 -26.684 -3.869 1.00 49.47 530 ARG A O 1
ATOM 4300 N N . ALA A 1 531 ? 33.678 -28.712 -2.920 1.00 53.88 531 ALA A N 1
ATOM 4301 C CA . ALA A 1 531 ? 34.100 -29.423 -4.131 1.00 53.88 531 ALA A CA 1
ATOM 4302 C C . ALA A 1 531 ? 33.188 -29.155 -5.347 1.00 53.88 531 ALA A C 1
ATOM 4304 O O . ALA A 1 531 ? 33.672 -29.030 -6.470 1.00 53.88 531 ALA A O 1
ATOM 4305 N N . THR A 1 532 ? 31.872 -29.021 -5.139 1.00 47.44 532 THR A N 1
ATOM 4306 C CA . THR A 1 532 ? 30.927 -28.676 -6.216 1.00 47.44 532 THR A CA 1
ATOM 4307 C C . THR A 1 532 ? 31.085 -27.221 -6.664 1.00 47.44 532 THR A C 1
ATOM 4309 O O . THR A 1 532 ? 31.042 -26.949 -7.860 1.00 47.44 532 THR A O 1
ATOM 4312 N N . VAL A 1 533 ? 31.294 -26.285 -5.733 1.00 49.66 533 VAL A N 1
ATOM 4313 C CA . VAL A 1 533 ? 31.542 -24.862 -6.023 1.00 49.66 533 VAL A CA 1
ATOM 4314 C C . VAL A 1 533 ? 32.876 -24.672 -6.752 1.00 49.66 533 VAL A C 1
ATOM 4316 O O . VAL A 1 533 ? 32.911 -23.950 -7.744 1.00 49.66 533 VAL A O 1
ATOM 4319 N N . ASP A 1 534 ? 33.933 -25.373 -6.343 1.00 52.28 534 ASP A N 1
ATOM 4320 C CA . ASP A 1 534 ? 35.253 -25.346 -6.986 1.00 52.28 534 ASP A CA 1
ATOM 4321 C C . ASP A 1 534 ? 35.215 -25.982 -8.385 1.00 52.28 534 ASP A C 1
ATOM 4323 O O . ASP A 1 534 ? 35.788 -25.441 -9.336 1.00 52.28 534 ASP A O 1
ATOM 4327 N N . ALA A 1 535 ? 34.470 -27.080 -8.561 1.00 53.91 535 ALA A N 1
ATOM 4328 C CA . ALA A 1 535 ? 34.223 -27.664 -9.878 1.00 53.91 535 ALA A CA 1
ATOM 4329 C C . ALA A 1 535 ? 33.407 -26.718 -10.780 1.00 53.91 535 ALA A C 1
ATOM 4331 O O . ALA A 1 535 ? 33.730 -26.559 -11.959 1.00 53.91 535 ALA A O 1
ATOM 4332 N N . LEU A 1 536 ? 32.393 -26.035 -10.233 1.00 47.19 536 LEU A N 1
ATOM 4333 C CA . LEU A 1 536 ? 31.600 -25.049 -10.971 1.00 47.19 536 LEU A CA 1
ATOM 4334 C C . LEU A 1 536 ? 32.438 -23.819 -11.349 1.00 47.19 536 LEU A C 1
ATOM 4336 O O . LEU A 1 536 ? 32.329 -23.341 -12.474 1.00 47.19 536 LEU A O 1
ATOM 4340 N N . ALA A 1 537 ? 33.303 -23.339 -10.452 1.00 51.94 537 ALA A N 1
ATOM 4341 C CA . ALA A 1 537 ? 34.224 -22.233 -10.705 1.00 51.94 537 ALA A CA 1
ATOM 4342 C C . ALA A 1 537 ? 35.270 -22.605 -11.772 1.00 51.94 537 ALA A C 1
ATOM 4344 O O . ALA A 1 537 ? 35.550 -21.805 -12.663 1.00 51.94 537 ALA A O 1
ATOM 4345 N N . THR A 1 538 ? 35.784 -23.839 -11.736 1.00 64.31 538 THR A N 1
ATOM 4346 C CA . THR A 1 538 ? 36.715 -24.374 -12.741 1.00 64.31 538 THR A CA 1
ATOM 4347 C C . THR A 1 538 ? 36.036 -24.510 -14.108 1.00 64.31 538 THR A C 1
ATOM 4349 O O . THR A 1 538 ? 36.585 -24.068 -15.116 1.00 64.31 538 THR A O 1
ATOM 4352 N N . PHE A 1 539 ? 34.807 -25.037 -14.159 1.00 62.75 539 PHE A N 1
ATOM 4353 C CA . PHE A 1 539 ? 33.989 -25.098 -15.376 1.00 62.75 539 PHE A CA 1
ATOM 4354 C C . PHE A 1 539 ? 33.659 -23.699 -15.923 1.00 62.75 539 PHE A C 1
ATOM 4356 O O . PHE A 1 539 ? 33.755 -23.463 -17.127 1.00 62.75 539 PHE A O 1
ATOM 4363 N N . GLN A 1 540 ? 33.317 -22.747 -15.050 1.00 51.16 540 GLN A N 1
ATOM 4364 C CA . GLN A 1 540 ? 33.076 -21.351 -15.426 1.00 51.16 540 GLN A CA 1
ATOM 4365 C C . GLN A 1 540 ? 34.347 -20.664 -15.940 1.00 51.16 540 GLN A C 1
ATOM 4367 O O . GLN A 1 540 ? 34.254 -19.913 -16.907 1.00 51.16 540 GLN A O 1
ATOM 4372 N N . SER A 1 541 ? 35.522 -20.940 -15.360 1.00 59.03 541 SER A N 1
ATOM 4373 C CA . SER A 1 541 ? 36.803 -20.427 -15.864 1.00 59.03 541 SER A CA 1
ATOM 4374 C C . SER A 1 541 ? 37.124 -21.014 -17.235 1.00 59.03 541 SER A C 1
ATOM 4376 O O . SER A 1 541 ? 37.294 -20.258 -18.185 1.00 59.03 541 SER A O 1
ATOM 4378 N N . ALA A 1 542 ? 37.081 -22.341 -17.385 1.00 64.81 542 ALA A N 1
ATOM 4379 C CA . ALA A 1 542 ? 37.324 -23.005 -18.666 1.00 64.81 542 ALA A CA 1
ATOM 4380 C C . ALA A 1 542 ? 36.370 -22.506 -19.766 1.00 64.81 542 ALA A C 1
ATOM 4382 O O . ALA A 1 542 ? 36.793 -22.228 -20.887 1.00 64.81 542 ALA A O 1
ATOM 4383 N N . LYS A 1 543 ? 35.085 -22.313 -19.438 1.00 69.50 543 LYS A N 1
ATOM 4384 C CA . LYS A 1 543 ? 34.088 -21.785 -20.378 1.00 69.50 543 LYS A CA 1
ATOM 4385 C C . LYS A 1 543 ? 34.272 -20.290 -20.663 1.00 69.50 543 LYS A C 1
ATOM 4387 O O . LYS A 1 543 ? 34.021 -19.857 -21.784 1.00 69.50 543 LYS A O 1
ATOM 4392 N N . ARG A 1 544 ? 34.752 -19.501 -19.697 1.00 63.34 544 ARG A N 1
ATOM 4393 C CA . ARG A 1 544 ? 35.159 -18.101 -19.900 1.00 63.34 544 ARG A CA 1
ATOM 4394 C C . ARG A 1 544 ? 36.361 -18.013 -20.839 1.00 63.34 544 ARG A C 1
ATOM 4396 O O . ARG A 1 544 ? 36.333 -17.196 -21.753 1.00 63.34 544 ARG A O 1
ATOM 4403 N N . ASP A 1 545 ? 37.370 -18.856 -20.654 1.00 67.19 545 ASP A N 1
ATOM 4404 C CA . ASP A 1 545 ? 38.573 -18.885 -21.493 1.00 67.19 545 ASP A CA 1
ATOM 4405 C C . ASP A 1 545 ? 38.257 -19.394 -22.910 1.00 67.19 545 ASP A C 1
ATOM 4407 O O . ASP A 1 545 ? 38.756 -18.844 -23.895 1.00 67.19 545 ASP A O 1
ATOM 4411 N N . GLN A 1 546 ? 37.329 -20.350 -23.039 1.00 71.50 546 GLN A N 1
ATOM 4412 C CA . GLN A 1 546 ? 36.746 -20.759 -24.321 1.00 71.50 546 GLN A CA 1
ATOM 4413 C C . GLN A 1 546 ? 36.019 -19.591 -25.014 1.00 71.50 546 GLN A C 1
ATOM 4415 O O . GLN A 1 546 ? 36.314 -19.269 -26.160 1.00 71.50 546 GLN A O 1
ATOM 4420 N N . ILE A 1 547 ? 35.135 -18.874 -24.310 1.00 62.75 547 ILE A N 1
ATOM 4421 C CA . ILE A 1 547 ? 34.444 -17.700 -24.873 1.00 62.75 547 ILE A CA 1
ATOM 4422 C C . ILE A 1 547 ? 35.448 -16.602 -25.267 1.00 62.75 547 ILE A C 1
ATOM 4424 O O . ILE A 1 547 ? 35.323 -16.012 -26.338 1.00 62.75 547 ILE A O 1
ATOM 4428 N N . LEU A 1 548 ? 36.471 -16.333 -24.450 1.00 59.78 548 LEU A N 1
ATOM 4429 C CA . LEU A 1 548 ? 37.513 -15.339 -24.745 1.00 59.78 548 LEU A CA 1
ATOM 4430 C C . LEU A 1 548 ? 38.409 -15.740 -25.927 1.00 59.78 548 LEU A C 1
ATOM 4432 O O . LEU A 1 548 ? 38.908 -14.858 -26.628 1.00 59.78 548 LEU A O 1
ATOM 4436 N N . THR A 1 549 ? 38.617 -17.036 -26.170 1.00 66.75 549 THR A N 1
ATOM 4437 C CA . THR A 1 549 ? 39.356 -17.527 -27.345 1.00 66.75 549 THR A CA 1
ATOM 4438 C C . THR A 1 549 ? 38.495 -17.525 -28.608 1.00 66.75 549 THR A C 1
ATOM 4440 O O . THR A 1 549 ? 38.992 -17.130 -29.662 1.00 66.75 549 THR A O 1
ATOM 4443 N N . ASP A 1 550 ? 37.197 -17.824 -28.518 1.00 59.56 550 ASP A N 1
ATOM 4444 C CA . ASP A 1 550 ? 36.272 -17.682 -29.649 1.00 59.56 550 ASP A CA 1
ATOM 4445 C C . ASP A 1 550 ? 36.010 -16.211 -30.020 1.00 59.56 550 ASP A C 1
ATOM 4447 O O . ASP A 1 550 ? 35.981 -15.873 -31.203 1.00 59.56 550 ASP A O 1
ATOM 4451 N N . THR A 1 551 ? 35.944 -15.303 -29.037 1.00 53.16 551 THR A N 1
ATOM 4452 C CA . THR A 1 551 ? 35.773 -13.849 -29.268 1.00 53.16 551 THR A CA 1
ATOM 4453 C C . THR A 1 551 ? 36.987 -13.212 -29.969 1.00 53.16 551 THR A C 1
ATOM 4455 O O . THR A 1 551 ? 36.876 -12.133 -30.545 1.00 53.16 551 THR A O 1
ATOM 4458 N N . LYS A 1 552 ? 38.155 -13.876 -29.985 1.00 55.25 552 LYS A N 1
ATOM 4459 C CA . LYS A 1 552 ? 39.337 -13.420 -30.744 1.00 55.25 552 LYS A CA 1
ATOM 4460 C C . LYS A 1 552 ? 39.243 -13.663 -32.258 1.00 55.25 552 LYS A C 1
ATOM 4462 O O . LYS A 1 552 ? 40.134 -13.219 -32.979 1.00 55.25 552 LYS A O 1
ATOM 4467 N N . LYS A 1 553 ? 38.198 -14.331 -32.765 1.00 44.75 553 LYS A N 1
ATOM 4468 C CA . LYS A 1 553 ? 37.930 -14.452 -34.211 1.00 44.75 553 LYS A CA 1
ATOM 4469 C C . LYS A 1 553 ? 37.056 -13.273 -34.671 1.00 44.75 553 LYS A C 1
ATOM 4471 O O . LYS A 1 553 ? 35.886 -13.214 -34.294 1.00 44.75 553 LYS A O 1
ATOM 4476 N N . PRO A 1 554 ? 37.564 -12.334 -35.489 1.00 46.00 554 PRO A N 1
ATOM 4477 C CA . PRO A 1 554 ? 36.795 -11.157 -35.861 1.00 46.00 554 PRO A CA 1
ATOM 4478 C C . PRO A 1 554 ? 35.767 -11.471 -36.956 1.00 46.00 554 PRO A C 1
ATOM 4480 O O . PRO A 1 554 ? 36.109 -11.673 -38.119 1.00 46.00 554 PRO A O 1
ATOM 4483 N N . LYS A 1 555 ? 34.486 -11.388 -36.594 1.00 41.34 555 LYS A N 1
ATOM 4484 C CA . LYS A 1 555 ? 33.452 -10.807 -37.462 1.00 41.34 555 LYS A CA 1
ATOM 4485 C C . LYS A 1 555 ? 32.638 -9.813 -36.643 1.00 41.34 555 LYS A C 1
ATOM 4487 O O . LYS A 1 555 ? 31.585 -10.143 -36.106 1.00 41.34 555 LYS A O 1
ATOM 4492 N N . LEU A 1 556 ? 33.159 -8.590 -36.546 1.00 40.97 556 LEU A N 1
ATOM 4493 C CA . LEU A 1 556 ? 32.373 -7.438 -36.116 1.00 40.97 556 LEU A CA 1
ATOM 4494 C C . LEU A 1 556 ? 31.267 -7.219 -37.153 1.00 40.97 556 LEU A C 1
ATOM 4496 O O . LEU A 1 556 ? 31.532 -6.788 -38.271 1.00 40.97 556 LEU A O 1
ATOM 4500 N N . VAL A 1 557 ? 30.030 -7.548 -36.787 1.00 44.03 557 VAL A N 1
ATOM 4501 C CA . VAL A 1 557 ? 28.849 -7.041 -37.486 1.00 44.03 557 VAL A CA 1
ATOM 4502 C C . VAL A 1 557 ? 28.576 -5.666 -36.888 1.00 44.03 557 VAL A C 1
ATOM 4504 O O . VAL A 1 557 ? 28.247 -5.570 -35.710 1.00 44.03 557 VAL A O 1
ATOM 4507 N N . GLU A 1 558 ? 28.730 -4.604 -37.680 1.00 41.28 558 GLU A N 1
ATOM 4508 C CA . GLU A 1 558 ? 28.776 -3.198 -37.223 1.00 41.28 558 GLU A CA 1
ATOM 4509 C C . GLU A 1 558 ? 27.448 -2.633 -36.660 1.00 41.28 558 GLU A C 1
ATOM 4511 O O . GLU A 1 558 ? 27.299 -1.428 -36.487 1.00 41.28 558 GLU A O 1
ATOM 4516 N N . ASN A 1 559 ? 26.473 -3.487 -36.337 1.00 46.41 559 ASN A N 1
ATOM 4517 C CA . ASN A 1 559 ? 25.172 -3.113 -35.780 1.00 46.41 559 ASN A CA 1
ATOM 4518 C C . ASN A 1 559 ? 24.930 -3.799 -34.422 1.00 46.41 559 ASN A C 1
ATOM 4520 O O . ASN A 1 559 ? 24.098 -4.698 -34.304 1.00 46.41 559 ASN A O 1
ATOM 4524 N N . GLU A 1 560 ? 25.632 -3.353 -33.371 1.00 46.09 560 GLU A N 1
ATOM 4525 C CA . GLU A 1 560 ? 25.475 -3.899 -32.007 1.00 46.09 560 GLU A CA 1
ATOM 4526 C C . GLU A 1 560 ? 24.094 -3.646 -31.358 1.00 46.09 560 GLU A C 1
ATOM 4528 O O . GLU A 1 560 ? 23.797 -4.214 -30.305 1.00 46.09 560 GLU A O 1
ATOM 4533 N N . ASP A 1 561 ? 23.264 -2.781 -31.944 1.00 50.06 561 ASP A N 1
ATOM 4534 C CA . ASP A 1 561 ? 21.920 -2.444 -31.453 1.00 50.06 561 ASP A CA 1
ATOM 4535 C C . ASP A 1 561 ? 20.820 -3.152 -32.279 1.00 50.06 561 ASP A C 1
ATOM 4537 O O . ASP A 1 561 ? 19.724 -2.630 -32.498 1.00 50.06 561 ASP A O 1
ATOM 4541 N N . MET A 1 562 ? 21.119 -4.362 -32.765 1.00 58.31 562 MET A N 1
ATOM 4542 C CA . MET A 1 562 ? 20.168 -5.225 -33.462 1.00 58.31 562 MET A CA 1
ATOM 4543 C C . MET A 1 562 ? 19.452 -6.174 -32.492 1.00 58.31 562 MET A C 1
ATOM 4545 O O . MET A 1 562 ? 20.012 -7.161 -32.016 1.00 58.31 562 MET A O 1
ATOM 4549 N N . PHE A 1 563 ? 18.171 -5.895 -32.267 1.00 62.12 563 PHE A N 1
ATOM 4550 C CA . PHE A 1 563 ? 17.206 -6.869 -31.768 1.00 62.12 563 PHE A CA 1
ATOM 4551 C C . PHE A 1 563 ? 17.152 -8.095 -32.700 1.00 62.12 563 PHE A C 1
ATOM 4553 O O . PHE A 1 563 ? 17.141 -7.939 -33.921 1.00 62.12 563 PHE A O 1
ATOM 4560 N N . LEU A 1 564 ? 17.106 -9.310 -32.138 1.00 65.75 564 LEU A N 1
ATOM 4561 C CA . LEU A 1 564 ? 16.968 -10.559 -32.907 1.00 65.75 564 LEU A CA 1
ATOM 4562 C C . LEU A 1 564 ? 15.716 -10.550 -33.820 1.00 65.75 564 LEU A C 1
ATOM 4564 O O . LEU A 1 564 ? 14.742 -9.863 -33.506 1.00 65.75 564 LEU A O 1
ATOM 4568 N N . PRO A 1 565 ? 15.656 -11.333 -34.908 1.00 64.69 565 PRO A N 1
ATOM 4569 C CA . PRO A 1 565 ? 14.410 -11.507 -35.656 1.00 64.69 565 PRO A CA 1
ATOM 4570 C C . PRO A 1 565 ? 13.241 -11.909 -34.735 1.00 64.69 565 PRO A C 1
ATOM 4572 O O . PRO A 1 565 ? 13.434 -12.603 -33.734 1.00 64.69 565 PRO A O 1
ATOM 4575 N N . LEU A 1 566 ? 12.024 -11.444 -35.031 1.00 59.03 566 LEU A N 1
ATOM 4576 C CA . LEU A 1 566 ? 10.832 -11.926 -34.325 1.00 59.03 566 LEU A CA 1
ATOM 4577 C C . LEU A 1 566 ? 10.621 -13.407 -34.683 1.00 59.03 566 LEU A C 1
ATOM 4579 O O . LEU A 1 566 ? 10.663 -13.730 -35.872 1.00 59.03 566 LEU A O 1
ATOM 4583 N N . PRO A 1 567 ? 10.395 -14.303 -33.705 1.00 51.25 567 PRO A N 1
ATOM 4584 C CA . PRO A 1 567 ? 10.141 -15.705 -34.004 1.00 51.25 567 PRO A CA 1
ATOM 4585 C C . PRO A 1 567 ? 8.847 -15.843 -34.810 1.00 51.25 567 PRO A C 1
ATOM 4587 O O . PRO A 1 567 ? 7.833 -15.203 -34.511 1.00 51.25 567 PRO A O 1
ATOM 4590 N N . SER A 1 568 ? 8.866 -16.701 -35.828 1.00 47.69 568 SER A N 1
ATOM 4591 C CA . SER A 1 568 ? 7.629 -17.094 -36.498 1.00 47.69 568 SER A CA 1
ATOM 4592 C C . SER A 1 568 ? 6.807 -17.980 -35.553 1.00 47.69 568 SER A C 1
ATOM 4594 O O . SER A 1 568 ? 7.354 -18.769 -34.779 1.00 47.69 568 SER A O 1
ATOM 4596 N N . THR A 1 569 ? 5.478 -17.853 -35.574 1.00 44.81 569 THR A N 1
ATOM 4597 C CA . THR A 1 569 ? 4.611 -18.552 -34.604 1.00 44.81 569 THR A CA 1
ATOM 4598 C C . THR A 1 569 ? 4.581 -20.076 -34.768 1.00 44.81 569 THR A C 1
ATOM 4600 O O . THR A 1 569 ? 3.970 -20.739 -33.936 1.00 44.81 569 THR A O 1
ATOM 4603 N N . SER A 1 570 ? 5.230 -20.647 -35.791 1.00 37.50 570 SER A N 1
ATOM 4604 C CA . SER A 1 570 ? 5.374 -22.101 -35.950 1.00 37.50 570 SER A CA 1
ATOM 4605 C C . SER A 1 570 ? 6.443 -22.717 -35.037 1.00 37.50 570 SER A C 1
ATOM 4607 O O . SER A 1 570 ? 6.369 -23.908 -34.757 1.00 37.50 570 SER A O 1
ATOM 4609 N N . GLU A 1 571 ? 7.412 -21.938 -34.537 1.00 35.34 571 GLU A N 1
ATOM 4610 C CA . GLU A 1 571 ? 8.571 -22.474 -33.795 1.00 35.34 571 GLU A CA 1
ATOM 4611 C C . GLU A 1 571 ? 8.441 -22.381 -32.262 1.00 35.34 571 GLU A C 1
ATOM 4613 O O . GLU A 1 571 ? 9.270 -22.911 -31.519 1.00 35.34 571 GLU A O 1
ATOM 4618 N N . MET A 1 572 ? 7.394 -21.732 -31.741 1.00 34.19 572 MET A N 1
ATOM 4619 C CA . MET A 1 572 ? 7.225 -21.538 -30.296 1.00 34.19 572 MET A CA 1
ATOM 4620 C C . MET A 1 572 ? 6.559 -22.734 -29.600 1.00 34.19 572 MET A C 1
ATOM 4622 O O . MET A 1 572 ? 5.408 -22.677 -29.165 1.00 34.19 572 MET A O 1
ATOM 4626 N N . SER A 1 573 ? 7.328 -23.807 -29.405 1.00 29.81 573 SER A N 1
ATOM 4627 C CA . SER A 1 573 ? 7.054 -24.800 -28.357 1.00 29.81 573 SER A CA 1
ATOM 4628 C C . SER A 1 573 ? 8.317 -25.487 -27.836 1.00 29.81 573 SER A C 1
ATOM 4630 O O . SER A 1 573 ? 8.776 -26.480 -28.391 1.00 29.81 573 SER A O 1
ATOM 4632 N N . PRO A 1 574 ? 8.792 -25.045 -26.663 1.00 31.83 574 PRO A N 1
ATOM 4633 C CA . PRO A 1 574 ? 9.288 -25.971 -25.661 1.00 31.83 574 PRO A CA 1
ATOM 4634 C C . PRO A 1 574 ? 8.497 -25.791 -24.361 1.00 31.83 574 PRO A C 1
ATOM 4636 O O . PRO A 1 574 ? 8.777 -24.908 -23.546 1.00 31.83 574 PRO A O 1
ATOM 4639 N N . ARG A 1 575 ? 7.521 -26.677 -24.121 1.00 28.23 575 ARG A N 1
ATOM 4640 C CA . ARG A 1 575 ? 7.101 -26.949 -22.741 1.00 28.23 575 ARG A CA 1
ATOM 4641 C C . ARG A 1 575 ? 8.317 -27.532 -22.022 1.00 28.23 575 ARG A C 1
ATOM 4643 O O . ARG A 1 575 ? 8.811 -28.583 -22.419 1.00 28.23 575 ARG A O 1
ATOM 4650 N N . LEU A 1 576 ? 8.782 -26.866 -20.967 1.00 26.98 576 LEU A N 1
ATOM 4651 C CA . LEU A 1 576 ? 9.686 -27.482 -19.996 1.00 26.98 576 LEU A CA 1
ATOM 4652 C C . LEU A 1 576 ? 8.911 -28.597 -19.288 1.00 26.98 576 LEU A C 1
ATOM 4654 O O . LEU A 1 576 ? 8.153 -28.344 -18.351 1.00 26.98 576 LEU A O 1
ATOM 4658 N N . ASP A 1 577 ? 9.060 -29.815 -19.804 1.00 24.50 577 ASP A N 1
ATOM 4659 C CA . ASP A 1 577 ? 8.336 -31.004 -19.364 1.00 24.50 577 ASP A CA 1
ATOM 4660 C C . ASP A 1 577 ? 8.877 -31.493 -18.011 1.00 24.50 577 ASP A C 1
ATOM 4662 O O . ASP A 1 577 ? 9.708 -32.398 -17.916 1.00 24.50 577 ASP A O 1
ATOM 4666 N N . LEU A 1 578 ? 8.413 -30.857 -16.932 1.00 30.75 578 LEU A N 1
ATOM 4667 C CA . LEU A 1 578 ? 8.539 -31.389 -15.578 1.00 30.75 578 LEU A CA 1
ATOM 4668 C C . LEU A 1 578 ? 7.618 -32.607 -15.453 1.00 30.75 578 LEU A C 1
ATOM 4670 O O . LEU A 1 578 ? 6.482 -32.497 -14.991 1.00 30.75 578 LEU A O 1
ATOM 4674 N N . GLN A 1 579 ? 8.120 -33.765 -15.888 1.00 25.83 579 GLN A N 1
ATOM 4675 C CA . GLN A 1 579 ? 7.376 -35.022 -15.893 1.00 25.83 579 GLN A CA 1
ATOM 4676 C C . GLN A 1 579 ? 6.784 -35.336 -14.516 1.00 25.83 579 GLN A C 1
ATOM 4678 O O . GLN A 1 579 ? 7.500 -35.594 -13.545 1.00 25.83 579 GLN A O 1
ATOM 4683 N N . ALA A 1 580 ? 5.454 -35.371 -14.454 1.00 28.78 580 ALA A N 1
ATOM 4684 C CA . ALA A 1 580 ? 4.734 -35.928 -13.321 1.00 28.78 580 ALA A CA 1
ATOM 4685 C C . ALA A 1 580 ? 4.982 -37.452 -13.230 1.00 28.78 580 ALA A C 1
ATOM 4687 O O . ALA A 1 580 ? 5.118 -38.120 -14.263 1.00 28.78 580 ALA A O 1
ATOM 4688 N N . PRO A 1 581 ? 5.035 -38.037 -12.018 1.00 27.14 581 PRO A N 1
ATOM 4689 C CA . PRO A 1 581 ? 5.300 -39.462 -11.851 1.00 27.14 581 PRO A CA 1
ATOM 4690 C C . PRO A 1 581 ? 4.171 -40.311 -12.452 1.00 27.14 581 PRO A C 1
ATOM 4692 O O . PRO A 1 581 ? 3.006 -40.182 -12.082 1.00 27.14 581 PRO A O 1
ATOM 4695 N N . LYS A 1 582 ? 4.529 -41.207 -13.379 1.00 25.98 582 LYS A N 1
ATOM 4696 C CA . LYS A 1 582 ? 3.586 -42.070 -14.106 1.00 25.98 582 LYS A CA 1
ATOM 4697 C C . LYS A 1 582 ? 2.965 -43.132 -13.190 1.00 25.98 582 LYS A C 1
ATOM 4699 O O . LYS A 1 582 ? 3.609 -44.136 -12.883 1.00 25.98 582 LYS A O 1
ATOM 4704 N N . THR A 1 583 ? 1.692 -42.977 -12.839 1.00 27.19 583 THR A N 1
ATOM 4705 C CA . THR A 1 583 ? 0.873 -44.069 -12.291 1.00 27.19 583 THR A CA 1
ATOM 4706 C C . THR A 1 583 ? 0.552 -45.069 -13.406 1.00 27.19 583 THR A C 1
ATOM 4708 O O . THR A 1 583 ? 0.015 -44.694 -14.446 1.00 27.19 583 THR A O 1
ATOM 4711 N N . LYS A 1 584 ? 0.900 -46.348 -13.221 1.00 24.62 584 LYS A N 1
ATOM 4712 C CA . LYS A 1 584 ? 0.603 -47.415 -14.192 1.00 24.62 584 LYS A CA 1
ATOM 4713 C C . LYS A 1 584 ? -0.793 -47.995 -13.953 1.00 24.62 584 LYS A C 1
ATOM 4715 O O . LYS A 1 584 ? -1.057 -48.467 -12.852 1.00 24.62 584 LYS A O 1
ATOM 4720 N N . THR A 1 585 ? -1.581 -48.129 -15.018 1.00 26.17 585 THR A N 1
ATOM 4721 C CA . THR A 1 585 ? -2.741 -49.035 -15.070 1.00 26.17 585 THR A CA 1
ATOM 4722 C C . THR A 1 585 ? -2.638 -49.887 -16.340 1.00 26.17 585 THR A C 1
ATOM 4724 O O . THR A 1 585 ? -2.233 -49.385 -17.386 1.00 26.17 585 THR A O 1
ATOM 4727 N N . LYS A 1 586 ? -2.908 -51.196 -16.235 1.00 23.50 586 LYS A N 1
ATOM 4728 C CA . LYS A 1 586 ? -2.761 -52.185 -17.323 1.00 23.50 586 LYS A CA 1
ATOM 4729 C C . LYS A 1 586 ? -4.059 -52.349 -18.123 1.00 23.50 586 LYS A C 1
ATOM 4731 O O . LYS A 1 586 ? -5.098 -52.504 -17.490 1.00 23.50 586 LYS A O 1
ATOM 4736 N N . THR A 1 587 ? -3.954 -52.564 -19.440 1.00 28.80 587 THR A N 1
ATOM 4737 C CA . THR A 1 587 ? -4.956 -53.330 -20.217 1.00 28.80 587 THR A CA 1
ATOM 4738 C C . THR A 1 587 ? -4.356 -53.990 -21.471 1.00 28.80 587 THR A C 1
ATOM 4740 O O . THR A 1 587 ? -3.288 -53.590 -21.933 1.00 28.80 587 THR A O 1
ATOM 4743 N N . ARG A 1 588 ? -5.063 -54.992 -22.018 1.00 25.25 588 ARG A N 1
ATOM 4744 C CA . ARG A 1 588 ? -4.820 -55.720 -23.285 1.00 25.25 588 ARG A CA 1
ATOM 4745 C C . ARG A 1 588 ? -6.183 -55.906 -23.985 1.00 25.25 588 ARG A C 1
ATOM 4747 O O . ARG A 1 588 ? -7.156 -56.126 -23.273 1.00 25.25 588 ARG A O 1
ATOM 4754 N N . GLY A 1 589 ? -6.316 -55.863 -25.312 1.00 24.66 589 GLY A N 1
ATOM 4755 C CA . GLY A 1 589 ? -5.326 -55.580 -26.365 1.00 24.66 589 GLY A CA 1
ATOM 4756 C C . GLY A 1 589 ? -5.560 -56.439 -27.620 1.00 24.66 589 GLY A C 1
ATOM 4757 O O . GLY A 1 589 ? -6.469 -57.263 -27.618 1.00 24.66 589 GLY A O 1
ATOM 4758 N N . GLU A 1 590 ? -4.664 -56.316 -28.609 1.00 25.94 590 GLU A N 1
ATOM 4759 C CA . GLU A 1 590 ? -4.595 -57.145 -29.841 1.00 25.94 590 GLU A CA 1
ATOM 4760 C C . GLU A 1 590 ? -5.673 -56.844 -30.935 1.00 25.94 590 GLU A C 1
ATOM 4762 O O . GLU A 1 590 ? -6.597 -56.084 -30.650 1.00 25.94 590 GLU A O 1
ATOM 4767 N N . PRO A 1 591 ? -5.469 -57.209 -32.230 1.00 32.91 591 PRO A N 1
ATOM 4768 C CA . PRO A 1 591 ? -4.900 -56.250 -33.201 1.00 32.91 591 PRO A CA 1
ATOM 4769 C C . PRO A 1 591 ? -5.605 -56.155 -34.588 1.00 32.91 591 PRO A C 1
ATOM 4771 O O . PRO A 1 591 ? -6.496 -56.935 -34.906 1.00 32.91 591 PRO A O 1
ATOM 4774 N N . GLY A 1 592 ? -5.099 -55.261 -35.456 1.00 24.44 592 GLY A N 1
ATOM 4775 C CA . GLY A 1 592 ? -5.452 -55.120 -36.888 1.00 24.44 592 GLY A CA 1
ATOM 4776 C C . GLY A 1 592 ? -6.154 -53.786 -37.203 1.00 24.44 592 GLY A C 1
ATOM 4777 O O . GLY A 1 592 ? -6.863 -53.270 -36.349 1.00 24.44 592 GLY A O 1
ATOM 4778 N N . VAL A 1 593 ? -5.992 -53.138 -38.364 1.00 26.97 593 VAL A N 1
ATOM 4779 C CA . VAL A 1 593 ? -5.230 -53.428 -39.602 1.00 26.97 593 VAL A CA 1
ATOM 4780 C C . VAL A 1 593 ? -4.586 -52.113 -40.080 1.00 26.97 593 VAL A C 1
ATOM 4782 O O . VAL A 1 593 ? -5.106 -51.039 -39.787 1.00 26.97 593 VAL A O 1
ATOM 4785 N N . ALA A 1 594 ? -3.456 -52.179 -40.790 1.00 29.45 594 ALA A N 1
ATOM 4786 C CA . ALA A 1 594 ? -2.872 -51.014 -41.454 1.00 29.45 594 ALA A CA 1
ATOM 4787 C C . ALA A 1 594 ? -3.450 -50.863 -42.870 1.00 29.45 594 ALA A C 1
ATOM 4789 O O . ALA A 1 594 ? -3.316 -51.782 -43.674 1.00 29.45 594 ALA A O 1
ATOM 4790 N N . GLU A 1 595 ? -4.031 -49.704 -43.176 1.00 28.25 595 GLU A N 1
ATOM 4791 C CA . GLU A 1 595 ? -4.247 -49.251 -44.553 1.00 28.25 595 GLU A CA 1
ATOM 4792 C C . GLU A 1 595 ? -3.407 -47.997 -44.797 1.00 28.25 595 GLU A C 1
ATOM 4794 O O . GLU A 1 595 ? -3.458 -47.026 -44.039 1.00 28.25 595 GLU A O 1
ATOM 4799 N N . GLU A 1 596 ? -2.595 -48.047 -45.849 1.00 30.89 596 GLU A N 1
ATOM 4800 C CA . GLU A 1 596 ? -1.815 -46.916 -46.333 1.00 30.89 596 GLU A CA 1
ATOM 4801 C C . GLU A 1 596 ? -2.718 -46.022 -47.189 1.00 30.89 596 GLU A C 1
ATOM 4803 O O . GLU A 1 596 ? -3.182 -46.430 -48.252 1.00 30.89 596 GLU A O 1
ATOM 4808 N N . THR A 1 597 ? -2.930 -44.776 -46.769 1.00 26.44 597 THR A N 1
ATOM 4809 C CA . THR A 1 597 ? -3.490 -43.733 -47.640 1.00 26.44 597 THR A CA 1
ATOM 4810 C C . THR A 1 597 ? -2.551 -42.542 -47.673 1.00 26.44 597 THR A C 1
ATOM 4812 O O . THR A 1 597 ? -2.177 -42.021 -46.621 1.00 26.44 597 THR A O 1
ATOM 4815 N N . ASN A 1 598 ? -2.176 -42.133 -48.890 1.00 26.34 598 ASN A N 1
ATOM 4816 C CA . ASN A 1 598 ? -1.287 -41.006 -49.168 1.00 26.34 598 ASN A CA 1
ATOM 4817 C C . ASN A 1 598 ? -1.623 -39.767 -48.332 1.00 26.34 598 ASN A C 1
ATOM 4819 O O . ASN A 1 598 ? -2.780 -39.358 -48.237 1.00 26.34 598 ASN A O 1
ATOM 4823 N N . VAL A 1 599 ? -0.580 -39.127 -47.806 1.00 28.45 599 VAL A N 1
ATOM 4824 C CA . VAL A 1 599 ? -0.674 -37.751 -47.321 1.00 28.45 599 VAL A CA 1
ATOM 4825 C C . VAL A 1 599 ? -0.583 -36.841 -48.542 1.00 28.45 599 VAL A C 1
ATOM 4827 O O . VAL A 1 599 ? 0.513 -36.488 -48.972 1.00 28.45 599 VAL A O 1
ATOM 4830 N N . ASP A 1 600 ? -1.735 -36.484 -49.109 1.00 28.31 600 ASP A N 1
ATOM 4831 C CA . ASP A 1 600 ? -1.816 -35.326 -49.999 1.00 28.31 600 ASP A CA 1
ATOM 4832 C C . ASP A 1 600 ? -1.343 -34.075 -49.241 1.00 28.31 600 ASP A C 1
ATOM 4834 O O . ASP A 1 600 ? -1.641 -33.898 -48.053 1.00 28.31 600 ASP A O 1
ATOM 4838 N N . GLU A 1 601 ? -0.608 -33.194 -49.925 1.00 31.98 601 GLU A N 1
ATOM 4839 C CA . GLU A 1 601 ? -0.199 -31.900 -49.378 1.00 31.98 601 GLU A CA 1
ATOM 4840 C C . GLU A 1 601 ? -1.438 -31.062 -49.041 1.00 31.98 601 GLU A C 1
ATOM 4842 O O . GLU A 1 601 ? -2.041 -30.414 -49.899 1.00 31.98 601 GLU A O 1
ATOM 4847 N N . ALA A 1 602 ? -1.812 -31.058 -47.761 1.00 33.97 602 ALA A N 1
ATOM 4848 C CA . ALA A 1 602 ? -2.853 -30.189 -47.246 1.00 33.97 602 ALA A CA 1
ATOM 4849 C C . ALA A 1 602 ? -2.405 -28.728 -47.390 1.00 33.97 602 ALA A C 1
ATOM 4851 O O . ALA A 1 602 ? -1.627 -28.210 -46.585 1.00 33.97 602 ALA A O 1
ATOM 4852 N N . THR A 1 603 ? -2.920 -28.066 -48.427 1.00 28.91 603 THR A N 1
ATOM 4853 C CA . THR A 1 603 ? -2.805 -26.622 -48.628 1.00 28.91 603 THR A CA 1
ATOM 4854 C C . THR A 1 603 ? -3.165 -25.896 -47.339 1.00 28.91 603 THR A C 1
ATOM 4856 O O . THR A 1 603 ? -4.289 -26.027 -46.849 1.00 28.91 603 THR A O 1
ATOM 4859 N N . VAL A 1 604 ? -2.220 -25.124 -46.801 1.00 33.84 604 VAL A N 1
ATOM 4860 C CA . VAL A 1 604 ? -2.460 -24.263 -45.641 1.00 33.84 604 VAL A CA 1
ATOM 4861 C C . VAL A 1 604 ? -3.511 -23.230 -46.033 1.00 33.84 604 VAL A C 1
ATOM 4863 O O . VAL A 1 604 ? -3.234 -22.324 -46.817 1.00 33.84 604 VAL A O 1
ATOM 4866 N N . ASP A 1 605 ? -4.719 -23.381 -45.496 1.00 31.17 605 ASP A N 1
ATOM 4867 C CA . ASP A 1 605 ? -5.794 -22.409 -45.657 1.00 31.17 605 ASP A CA 1
ATOM 4868 C C . ASP A 1 605 ? -5.440 -21.167 -44.823 1.00 31.17 605 ASP A C 1
ATOM 4870 O O . ASP A 1 605 ? -5.668 -21.110 -43.611 1.00 31.17 605 ASP A O 1
ATOM 4874 N N . GLU A 1 606 ? -4.761 -20.202 -45.455 1.00 35.59 606 GLU A N 1
ATOM 4875 C CA . GLU A 1 606 ? -4.346 -18.948 -44.826 1.00 35.59 606 GLU A CA 1
ATOM 4876 C C . GLU A 1 606 ? -5.573 -18.097 -44.470 1.00 35.59 606 GLU A C 1
ATOM 4878 O O . GLU A 1 606 ? -5.969 -17.185 -45.201 1.00 35.59 606 GLU A O 1
ATOM 4883 N N . THR A 1 607 ? -6.154 -18.340 -43.292 1.00 41.81 607 THR A N 1
ATOM 4884 C CA . THR A 1 607 ? -7.096 -17.397 -42.684 1.00 41.81 607 THR A CA 1
ATOM 4885 C C . THR A 1 607 ? -6.413 -16.026 -42.584 1.00 41.81 607 THR A C 1
ATOM 4887 O O . THR A 1 607 ? -5.394 -15.917 -41.890 1.00 41.81 607 THR A O 1
ATOM 4890 N N . PRO A 1 608 ? -6.921 -14.975 -43.254 1.00 55.09 608 PRO A N 1
ATOM 4891 C CA . PRO A 1 608 ? -6.209 -13.709 -43.353 1.00 55.09 608 PRO A CA 1
ATOM 4892 C C . PRO A 1 608 ? -6.047 -13.062 -41.975 1.00 55.09 608 PRO A C 1
ATOM 4894 O O . PRO A 1 608 ? -7.013 -12.936 -41.220 1.00 55.09 608 PRO A O 1
ATOM 4897 N N . LEU A 1 609 ? -4.818 -12.631 -41.666 1.00 59.25 609 LEU A N 1
ATOM 4898 C CA . LEU A 1 609 ? -4.458 -12.022 -40.382 1.00 59.25 609 LEU A CA 1
ATOM 4899 C C . LEU A 1 609 ? -5.433 -10.885 -40.001 1.00 59.25 609 LEU A C 1
ATOM 4901 O O . LEU A 1 609 ? -5.687 -9.992 -40.824 1.00 59.25 609 LEU A O 1
ATOM 4905 N N . PRO A 1 610 ? -5.963 -10.868 -38.759 1.00 71.56 610 PRO A N 1
ATOM 4906 C CA . PRO A 1 610 ? -6.921 -9.854 -38.341 1.00 71.56 610 PRO A CA 1
ATOM 4907 C C . PRO A 1 610 ? -6.293 -8.459 -38.430 1.00 71.56 610 PRO A C 1
ATOM 4909 O O . PRO A 1 610 ? -5.241 -8.181 -37.856 1.00 71.56 610 PRO A O 1
ATOM 4912 N N . THR A 1 611 ? -6.943 -7.589 -39.206 1.00 83.19 611 THR A N 1
ATOM 4913 C CA . THR A 1 611 ? -6.403 -6.285 -39.605 1.00 83.19 611 THR A CA 1
ATOM 4914 C C . THR A 1 611 ? -6.911 -5.165 -38.693 1.00 83.19 611 THR A C 1
ATOM 4916 O O . THR A 1 611 ? -8.069 -4.747 -38.786 1.00 83.19 611 THR A O 1
ATOM 4919 N N . ILE A 1 612 ? -6.023 -4.626 -37.860 1.00 87.50 612 ILE A N 1
ATOM 4920 C CA . ILE A 1 612 ? -6.278 -3.524 -36.927 1.00 87.50 612 ILE A CA 1
ATOM 4921 C C . ILE A 1 612 ? -6.069 -2.185 -37.652 1.00 87.50 612 ILE A C 1
ATOM 4923 O O . ILE A 1 612 ? -5.028 -1.930 -38.263 1.00 87.50 612 ILE A O 1
ATOM 4927 N N . LYS A 1 613 ? -7.071 -1.302 -37.601 1.00 88.69 613 LYS A N 1
ATOM 4928 C CA . LYS A 1 613 ? -7.050 0.006 -38.279 1.00 88.69 613 LYS A CA 1
ATOM 4929 C C . LYS A 1 613 ? -6.649 1.090 -37.289 1.00 88.69 613 LYS A C 1
ATOM 4931 O O . LYS A 1 613 ? -7.372 1.312 -36.327 1.00 88.69 613 LYS A O 1
ATOM 4936 N N . LEU A 1 614 ? -5.556 1.803 -37.556 1.00 91.50 614 LEU A N 1
ATOM 4937 C CA . LEU A 1 614 ? -5.039 2.837 -36.655 1.00 91.50 614 LEU A CA 1
ATOM 4938 C C . LEU A 1 614 ? -5.025 4.238 -37.297 1.00 91.50 614 LEU A C 1
ATOM 4940 O O . LEU A 1 614 ? -4.762 4.369 -38.501 1.00 91.50 614 LEU A O 1
ATOM 4944 N N . PRO A 1 615 ? -5.238 5.309 -36.506 1.00 93.12 615 PRO A N 1
ATOM 4945 C CA . PRO A 1 615 ? -4.905 6.678 -36.895 1.00 93.12 615 PRO A CA 1
ATOM 4946 C C . PRO A 1 615 ? -3.406 6.849 -37.174 1.00 93.12 615 PRO A C 1
ATOM 4948 O O . PRO A 1 615 ? -2.571 6.101 -36.664 1.00 93.12 615 PRO A O 1
ATOM 4951 N N . LYS A 1 616 ? -3.029 7.888 -37.935 1.00 92.00 616 LYS A N 1
ATOM 4952 C CA . LYS A 1 616 ? -1.633 8.120 -38.366 1.00 92.00 616 LYS A CA 1
ATOM 4953 C C . LYS A 1 616 ? -0.613 8.126 -37.220 1.00 92.00 616 LYS A C 1
ATOM 4955 O O . LYS A 1 616 ? 0.469 7.564 -37.381 1.00 92.00 616 LYS A O 1
ATOM 4960 N N . ARG A 1 617 ? -0.941 8.741 -36.077 1.00 92.38 617 ARG A N 1
ATOM 4961 C CA . ARG A 1 617 ? -0.062 8.796 -34.891 1.00 92.38 617 ARG A CA 1
ATOM 4962 C C . ARG A 1 617 ? 0.216 7.390 -34.351 1.00 92.38 617 ARG A C 1
ATOM 4964 O O . ARG A 1 617 ? 1.371 6.999 -34.242 1.00 92.38 617 ARG A O 1
ATOM 4971 N N . SER A 1 618 ? -0.837 6.622 -34.120 1.00 94.06 618 SER A N 1
ATOM 4972 C CA . SER A 1 618 ? -0.787 5.292 -33.509 1.00 94.06 618 SER A CA 1
ATOM 4973 C C . SER A 1 618 ? -0.211 4.234 -34.451 1.00 94.06 618 SER A C 1
ATOM 4975 O O . SER A 1 618 ? 0.601 3.411 -34.041 1.00 94.06 618 SER A O 1
ATOM 4977 N N . TYR A 1 619 ? -0.498 4.335 -35.751 1.00 93.81 619 TYR A N 1
ATOM 4978 C CA . TYR A 1 619 ? 0.187 3.558 -36.788 1.00 93.81 619 TYR A CA 1
ATOM 4979 C C . TYR A 1 619 ? 1.705 3.830 -36.808 1.00 93.81 619 TYR A C 1
ATOM 4981 O O . TYR A 1 619 ? 2.504 2.910 -36.969 1.00 93.81 619 TYR A O 1
ATOM 4989 N N . THR A 1 620 ? 2.119 5.084 -36.591 1.00 93.81 620 THR A N 1
ATOM 4990 C CA . THR A 1 620 ? 3.544 5.451 -36.504 1.00 93.81 620 THR A CA 1
ATOM 4991 C C . THR A 1 620 ? 4.201 4.852 -35.253 1.00 93.81 620 THR A C 1
ATOM 4993 O O . THR A 1 620 ? 5.280 4.279 -35.365 1.00 93.81 620 THR A O 1
ATOM 4996 N N . THR A 1 621 ? 3.532 4.890 -34.093 1.00 95.00 621 THR A N 1
ATOM 4997 C CA . THR A 1 621 ? 3.978 4.206 -32.861 1.00 95.00 621 THR A CA 1
ATOM 4998 C C . THR A 1 621 ? 4.264 2.725 -33.100 1.00 95.00 621 THR A C 1
ATOM 5000 O O . THR A 1 621 ? 5.338 2.235 -32.756 1.00 95.00 621 THR A O 1
ATOM 5003 N N . VAL A 1 622 ? 3.330 2.015 -33.737 1.00 93.62 622 VAL A N 1
ATOM 5004 C CA . VAL A 1 622 ? 3.465 0.576 -34.003 1.00 93.62 622 VAL A CA 1
ATOM 5005 C C . VAL A 1 622 ? 4.617 0.276 -34.970 1.00 93.62 622 VAL A C 1
ATOM 5007 O O . VAL A 1 622 ? 5.340 -0.699 -34.768 1.00 93.62 622 VAL A O 1
ATOM 5010 N N . ARG A 1 623 ? 4.879 1.137 -35.963 1.00 93.12 623 ARG A N 1
ATOM 5011 C CA . ARG A 1 623 ? 6.069 0.996 -36.824 1.00 93.12 623 ARG A CA 1
ATOM 5012 C C . ARG A 1 623 ? 7.383 1.124 -36.051 1.00 93.12 623 ARG A C 1
ATOM 5014 O O . ARG A 1 623 ? 8.342 0.453 -36.410 1.00 93.12 623 ARG A O 1
ATOM 5021 N N . TYR A 1 624 ? 7.433 1.926 -34.988 1.00 94.06 624 TYR A N 1
ATOM 5022 C CA . TYR A 1 624 ? 8.614 2.028 -34.118 1.00 94.06 624 TYR A CA 1
ATOM 5023 C C . TYR A 1 624 ? 8.724 0.863 -33.113 1.00 94.06 624 TYR A C 1
ATOM 5025 O O . TYR A 1 624 ? 9.828 0.517 -32.700 1.00 94.06 624 TYR A O 1
ATOM 5033 N N . MET A 1 625 ? 7.607 0.215 -32.752 1.00 93.44 625 MET A N 1
ATOM 5034 C CA . MET A 1 625 ? 7.607 -1.041 -31.978 1.00 93.44 625 MET A CA 1
ATOM 5035 C C . MET A 1 625 ? 8.126 -2.235 -32.792 1.00 93.44 625 MET A C 1
ATOM 5037 O O . MET A 1 625 ? 8.732 -3.142 -32.224 1.00 93.44 625 MET A O 1
ATOM 5041 N N . PHE A 1 626 ? 7.905 -2.228 -34.110 1.00 93.00 626 PHE A N 1
ATOM 5042 C CA . PHE A 1 626 ? 8.299 -3.292 -35.038 1.00 93.00 626 PHE A CA 1
ATOM 5043 C C . PHE A 1 626 ? 9.114 -2.734 -36.225 1.00 93.00 626 PHE A C 1
ATOM 5045 O O . PHE A 1 626 ? 8.619 -2.767 -37.352 1.00 93.00 626 PHE A O 1
ATOM 5052 N N . PRO A 1 627 ? 10.313 -2.158 -36.014 1.00 90.12 627 PRO A N 1
ATOM 5053 C CA . PRO A 1 627 ? 11.006 -1.353 -37.024 1.00 90.12 627 PRO A CA 1
ATOM 5054 C C . PRO A 1 627 ? 11.613 -2.183 -38.164 1.00 90.12 627 PRO A C 1
ATOM 5056 O O . PRO A 1 627 ? 12.373 -3.122 -37.926 1.00 90.12 627 PRO A O 1
ATOM 5059 N N . GLU A 1 628 ? 11.354 -1.770 -39.408 1.00 87.56 628 GLU A N 1
ATOM 5060 C CA . GLU A 1 628 ? 12.024 -2.321 -40.602 1.00 87.56 628 GLU A CA 1
ATOM 5061 C C . GLU A 1 628 ? 13.337 -1.591 -40.898 1.00 87.56 628 GLU A C 1
ATOM 5063 O O . GLU A 1 628 ? 14.319 -2.219 -41.291 1.00 87.56 628 GLU A O 1
ATOM 5068 N N . SER A 1 629 ? 13.363 -0.266 -40.710 1.00 85.00 629 SER A N 1
ATOM 5069 C CA . SER A 1 629 ? 14.507 0.574 -41.069 1.00 85.00 629 SER A CA 1
ATOM 5070 C C . SER A 1 629 ? 15.330 1.013 -39.845 1.00 85.00 629 SER A C 1
ATOM 5072 O O . SER A 1 629 ? 14.800 1.070 -38.726 1.00 85.00 629 SER A O 1
ATOM 5074 N N . PRO A 1 630 ? 16.622 1.358 -40.020 1.00 82.25 630 PRO A N 1
ATOM 5075 C CA . PRO A 1 630 ? 17.450 1.901 -38.942 1.00 82.25 630 PRO A CA 1
ATOM 5076 C C . PRO A 1 630 ? 16.876 3.187 -38.330 1.00 82.25 630 PRO A C 1
ATOM 5078 O O . PRO A 1 630 ? 16.972 3.393 -37.121 1.00 82.25 630 PRO A O 1
ATOM 5081 N N . GLU A 1 631 ? 16.232 4.033 -39.138 1.00 85.56 631 GLU A N 1
ATOM 5082 C CA . GLU A 1 631 ? 15.657 5.307 -38.696 1.00 85.56 631 GLU A CA 1
ATOM 5083 C C . GLU A 1 631 ? 14.431 5.101 -37.801 1.00 85.56 631 GLU A C 1
ATOM 5085 O O . GLU A 1 631 ? 14.240 5.873 -36.861 1.00 85.56 631 GLU A O 1
ATOM 5090 N N . GLU A 1 632 ? 13.612 4.075 -38.071 1.00 87.69 632 GLU A N 1
ATOM 5091 C CA . GLU A 1 632 ? 12.503 3.662 -37.197 1.00 87.69 632 GLU A CA 1
ATOM 5092 C C . GLU A 1 632 ? 13.032 3.088 -35.874 1.00 87.69 632 GLU A C 1
ATOM 5094 O O . GLU A 1 632 ? 12.514 3.419 -34.807 1.00 87.69 632 GLU A O 1
ATOM 5099 N N . ARG A 1 633 ? 14.108 2.289 -35.931 1.00 85.19 633 ARG A N 1
ATOM 5100 C CA . ARG A 1 633 ? 14.725 1.612 -34.773 1.00 85.19 633 ARG A CA 1
ATOM 5101 C C . ARG A 1 633 ? 15.283 2.566 -33.712 1.00 85.19 633 ARG A C 1
ATOM 5103 O O . ARG A 1 633 ? 15.480 2.152 -32.573 1.00 85.19 633 ARG A O 1
ATOM 5110 N N . GLN A 1 634 ? 15.540 3.823 -34.069 1.00 87.25 634 GLN A N 1
ATOM 5111 C CA . GLN A 1 634 ? 16.113 4.842 -33.182 1.00 87.25 634 GLN A CA 1
ATOM 5112 C C . GLN A 1 634 ? 15.071 5.805 -32.579 1.00 87.25 634 GLN A C 1
ATOM 5114 O O . GLN A 1 634 ? 15.450 6.746 -31.881 1.00 87.25 634 GLN A O 1
ATOM 5119 N N . LYS A 1 635 ? 13.766 5.626 -32.834 1.00 91.44 635 LYS A N 1
ATOM 5120 C CA . LYS A 1 635 ? 12.734 6.559 -32.346 1.00 91.44 635 LYS A CA 1
ATOM 5121 C C . LYS A 1 635 ? 12.274 6.245 -30.923 1.00 91.44 635 LYS A C 1
ATOM 5123 O O . LYS A 1 635 ? 11.825 5.140 -30.635 1.00 91.44 635 LYS A O 1
ATOM 5128 N N . SER A 1 636 ? 12.343 7.251 -30.055 1.00 93.06 636 SER A N 1
ATOM 5129 C CA . SER A 1 636 ? 11.625 7.287 -28.780 1.00 93.06 636 SER A CA 1
ATOM 5130 C C . SER A 1 636 ? 10.215 7.857 -28.961 1.00 93.06 636 SER A C 1
ATOM 5132 O O . SER A 1 636 ? 9.932 8.549 -29.945 1.00 93.06 636 SER A O 1
ATOM 5134 N N . ILE A 1 637 ? 9.329 7.582 -28.002 1.00 95.50 637 ILE A N 1
ATOM 5135 C CA . ILE A 1 637 ? 7.975 8.153 -27.946 1.00 95.50 637 ILE A CA 1
ATOM 5136 C C . ILE A 1 637 ? 7.586 8.516 -26.514 1.00 95.50 637 ILE A C 1
ATOM 5138 O O . ILE A 1 637 ? 7.989 7.856 -25.562 1.00 95.50 637 ILE A O 1
ATOM 5142 N N . GLU A 1 638 ? 6.720 9.512 -26.360 1.00 94.69 638 GLU A N 1
ATOM 5143 C CA . GLU A 1 638 ? 6.124 9.825 -25.059 1.00 94.69 638 GLU A CA 1
ATOM 5144 C C . GLU A 1 638 ? 5.124 8.745 -24.627 1.00 94.69 638 GLU A C 1
ATOM 5146 O O . GLU A 1 638 ? 4.326 8.264 -25.436 1.00 94.69 638 GLU A O 1
ATOM 5151 N N . TRP A 1 639 ? 5.115 8.412 -23.337 1.00 93.94 639 TRP A N 1
ATOM 5152 C CA . TRP A 1 639 ? 4.245 7.404 -22.724 1.00 93.94 639 TRP A CA 1
ATOM 5153 C C . TRP A 1 639 ? 2.769 7.616 -23.060 1.00 93.94 639 TRP A C 1
ATOM 5155 O O . TRP A 1 639 ? 2.081 6.679 -23.453 1.00 93.94 639 TRP A O 1
ATOM 5165 N N . ASP A 1 640 ? 2.285 8.856 -23.000 1.00 92.94 640 ASP A N 1
ATOM 5166 C CA . ASP A 1 640 ? 0.884 9.165 -23.300 1.00 92.94 640 ASP A CA 1
ATOM 5167 C C . ASP A 1 640 ? 0.557 8.938 -24.793 1.00 92.94 640 ASP A C 1
ATOM 5169 O O . ASP A 1 640 ? -0.584 8.642 -25.151 1.00 92.94 640 ASP A O 1
ATOM 5173 N N . THR A 1 641 ? 1.565 8.994 -25.679 1.00 95.06 641 THR A N 1
ATOM 5174 C CA . THR A 1 641 ? 1.430 8.569 -27.084 1.00 95.06 641 THR A CA 1
ATOM 5175 C C . THR A 1 641 ? 1.282 7.057 -27.186 1.00 95.06 641 THR A C 1
ATOM 5177 O O . THR A 1 641 ? 0.434 6.588 -27.942 1.00 95.06 641 THR A O 1
ATOM 5180 N N . PHE A 1 642 ? 2.069 6.292 -26.425 1.00 95.81 642 PHE A N 1
ATOM 5181 C CA . PHE A 1 642 ? 1.950 4.834 -26.363 1.00 95.81 642 PHE A CA 1
ATOM 5182 C C . PHE A 1 642 ? 0.589 4.405 -25.803 1.00 95.81 642 PHE A C 1
ATOM 5184 O O . PHE A 1 642 ? -0.097 3.608 -26.436 1.00 95.81 642 PHE A O 1
ATOM 5191 N N . VAL A 1 643 ? 0.143 5.004 -24.693 1.00 94.38 643 VAL A N 1
ATOM 5192 C CA . VAL A 1 643 ? -1.177 4.743 -24.092 1.00 94.38 643 VAL A CA 1
ATOM 5193 C C . VAL A 1 643 ? -2.305 5.014 -25.089 1.00 94.38 643 VAL A C 1
ATOM 5195 O O . VAL A 1 643 ? -3.164 4.156 -25.275 1.00 94.38 643 VAL A O 1
ATOM 5198 N N . ALA A 1 644 ? -2.276 6.156 -25.785 1.00 94.06 644 ALA A N 1
ATOM 5199 C CA . ALA A 1 644 ? -3.252 6.459 -26.833 1.00 94.06 644 ALA A CA 1
ATOM 5200 C C . ALA A 1 644 ? -3.184 5.465 -28.010 1.00 94.06 644 ALA A C 1
ATOM 5202 O O . ALA A 1 644 ? -4.216 5.075 -28.545 1.00 94.06 644 ALA A O 1
ATOM 5203 N N . SER A 1 645 ? -1.983 5.004 -28.377 1.00 95.12 645 SER A N 1
ATOM 5204 C CA . SER A 1 645 ? -1.802 4.035 -29.468 1.00 95.12 645 SER A CA 1
ATOM 5205 C C . SER A 1 645 ? -2.340 2.647 -29.116 1.00 95.12 645 SER A C 1
ATOM 5207 O O . SER A 1 645 ? -2.917 1.981 -29.970 1.00 95.12 645 SER A O 1
ATOM 5209 N N . MET A 1 646 ? -2.189 2.228 -27.857 1.00 94.88 646 MET A N 1
ATOM 5210 C CA . MET A 1 646 ? -2.790 1.005 -27.319 1.00 94.88 646 MET A CA 1
ATOM 5211 C C . MET A 1 646 ? -4.322 1.119 -27.242 1.00 94.88 646 MET A C 1
ATOM 5213 O O . MET A 1 646 ? -5.018 0.153 -27.545 1.00 94.88 646 MET A O 1
ATOM 5217 N N . ALA A 1 647 ? -4.849 2.301 -26.900 1.00 93.44 647 ALA A N 1
ATOM 5218 C CA . ALA A 1 647 ? -6.288 2.567 -26.881 1.00 93.44 647 ALA A CA 1
ATOM 5219 C C . ALA A 1 647 ? -6.922 2.503 -28.278 1.00 93.44 647 ALA A C 1
ATOM 5221 O O . ALA A 1 647 ? -7.920 1.808 -28.464 1.00 93.44 647 ALA A O 1
ATOM 5222 N N . ASP A 1 648 ? -6.293 3.124 -29.282 1.00 92.62 648 ASP A N 1
ATOM 5223 C CA . ASP A 1 648 ? -6.705 3.000 -30.689 1.00 92.62 648 ASP A CA 1
ATOM 5224 C C . ASP A 1 648 ? -6.640 1.543 -31.198 1.00 92.62 648 ASP A C 1
ATOM 5226 O O . ASP A 1 648 ? -7.341 1.186 -32.144 1.00 92.62 648 ASP A O 1
ATOM 5230 N N . ALA A 1 649 ? -5.813 0.698 -30.570 1.00 91.69 649 ALA A N 1
ATOM 5231 C CA . ALA A 1 649 ? -5.673 -0.728 -30.864 1.00 91.69 649 ALA A CA 1
ATOM 5232 C C . ALA A 1 649 ? -6.587 -1.647 -30.018 1.00 91.69 649 ALA A C 1
ATOM 5234 O O . ALA A 1 649 ? -6.400 -2.862 -30.042 1.00 91.69 649 ALA A O 1
ATOM 5235 N N . GLY A 1 650 ? -7.559 -1.098 -29.275 1.00 91.06 650 GLY A N 1
ATOM 5236 C CA . GLY A 1 650 ? -8.587 -1.870 -28.555 1.00 91.06 650 GLY A CA 1
ATOM 5237 C C . GLY A 1 650 ? -8.300 -2.184 -27.079 1.00 91.06 650 GLY A C 1
ATOM 5238 O O . GLY A 1 650 ? -9.055 -2.936 -26.461 1.00 91.06 650 GLY A O 1
ATOM 5239 N N . PHE A 1 651 ? -7.245 -1.615 -26.485 1.00 92.56 651 PHE A N 1
ATOM 5240 C CA . PHE A 1 651 ? -6.904 -1.824 -25.072 1.00 92.56 651 PHE A CA 1
ATOM 5241 C C . PHE A 1 651 ? -7.368 -0.675 -24.169 1.00 92.56 651 PHE A C 1
ATOM 5243 O O . PHE A 1 651 ? -7.187 0.496 -24.483 1.00 92.56 651 PHE A O 1
ATOM 5250 N N . VAL A 1 652 ? -7.856 -0.991 -22.970 1.00 90.75 652 VAL A N 1
ATOM 5251 C CA . VAL A 1 652 ? -8.106 0.007 -21.918 1.00 90.75 652 VAL A CA 1
ATOM 5252 C C . VAL A 1 652 ? -6.952 0.005 -20.921 1.00 90.75 652 VAL A C 1
ATOM 5254 O O . VAL A 1 652 ? -6.650 -1.017 -20.306 1.00 90.75 652 VAL A O 1
ATOM 5257 N N . ALA A 1 653 ? -6.317 1.166 -20.753 1.00 88.31 653 ALA A N 1
ATOM 5258 C CA . ALA A 1 653 ? -5.252 1.377 -19.780 1.00 88.31 653 ALA A CA 1
ATOM 5259 C C . ALA A 1 653 ? -5.819 1.673 -18.378 1.00 88.31 653 ALA A C 1
ATOM 5261 O O . ALA A 1 653 ? -6.662 2.555 -18.200 1.00 88.31 653 ALA A O 1
ATOM 5262 N N . LYS A 1 654 ? -5.319 0.965 -17.363 1.00 82.56 654 LYS A N 1
ATOM 5263 C CA . LYS A 1 654 ? -5.659 1.126 -15.945 1.00 82.56 654 LYS A CA 1
ATOM 5264 C C . LYS A 1 654 ? -4.377 1.200 -15.117 1.00 82.56 654 LYS A C 1
ATOM 5266 O O . LYS A 1 654 ? -3.574 0.271 -15.128 1.00 82.56 654 LYS A O 1
ATOM 5271 N N . ASN A 1 655 ? -4.200 2.277 -14.354 1.00 74.94 655 ASN A N 1
ATOM 5272 C CA . ASN A 1 655 ? -3.094 2.385 -13.397 1.00 74.94 655 ASN A CA 1
ATOM 5273 C C . ASN A 1 655 ? -3.278 1.349 -12.273 1.00 74.94 655 ASN A C 1
ATOM 5275 O O . ASN A 1 655 ? -4.339 1.312 -11.644 1.00 74.94 655 ASN A O 1
ATOM 5279 N N . GLY A 1 656 ? -2.252 0.531 -12.023 1.00 64.94 656 GLY A N 1
ATOM 5280 C CA . GLY A 1 656 ? -2.226 -0.498 -10.973 1.00 64.94 656 GLY A CA 1
ATOM 5281 C C . GLY A 1 656 ? -1.363 -0.142 -9.755 1.00 64.94 656 GLY A C 1
ATOM 5282 O O . GLY A 1 656 ? -1.201 -0.979 -8.875 1.00 64.94 656 GLY A O 1
ATOM 5283 N N . GLY A 1 657 ? -0.830 1.083 -9.697 1.00 65.94 657 GLY A N 1
ATOM 5284 C CA . GLY A 1 657 ? 0.002 1.594 -8.601 1.00 65.94 657 GLY A CA 1
ATOM 5285 C C . GLY A 1 657 ? 1.469 1.784 -9.002 1.00 65.94 657 GLY A C 1
ATOM 5286 O O . GLY A 1 657 ? 2.071 0.952 -9.683 1.00 65.94 657 GLY A O 1
ATOM 5287 N N . GLY A 1 658 ? 2.057 2.903 -8.586 1.00 72.25 658 GLY A N 1
ATOM 5288 C CA . GLY A 1 658 ? 3.419 3.295 -8.940 1.00 72.25 658 GLY A CA 1
ATOM 5289 C C . GLY A 1 658 ? 3.534 3.474 -10.450 1.00 72.25 658 GLY A C 1
ATOM 5290 O O . GLY A 1 658 ? 2.722 4.163 -11.065 1.00 72.25 658 GLY A O 1
ATOM 5291 N N . SER A 1 659 ? 4.505 2.800 -11.066 1.00 77.38 659 SER A N 1
ATOM 5292 C CA . SER A 1 659 ? 4.677 2.803 -12.520 1.00 77.38 659 SER A CA 1
ATOM 5293 C C . SER A 1 659 ? 3.795 1.777 -13.229 1.00 77.38 659 SER A C 1
ATOM 5295 O O . SER A 1 659 ? 3.730 1.818 -14.452 1.00 77.38 659 SER A O 1
ATOM 5297 N N . ILE A 1 660 ? 3.111 0.861 -12.532 1.00 81.94 660 ILE A N 1
ATOM 5298 C CA . ILE A 1 660 ? 2.325 -0.180 -13.206 1.00 81.94 660 ILE A CA 1
ATOM 5299 C C . ILE A 1 660 ? 1.112 0.411 -13.926 1.00 81.94 660 ILE A C 1
ATOM 5301 O O . ILE A 1 660 ? 0.237 1.037 -13.318 1.00 81.94 660 ILE A O 1
ATOM 5305 N N . VAL A 1 661 ? 1.015 0.095 -15.218 1.00 86.31 661 VAL A N 1
ATOM 5306 C CA . VAL A 1 661 ? -0.177 0.305 -16.037 1.00 86.31 661 VAL A CA 1
ATOM 5307 C C . VAL A 1 661 ? -0.555 -1.006 -16.721 1.00 86.31 661 VAL A C 1
ATOM 5309 O O . VAL A 1 661 ? 0.210 -1.571 -17.507 1.00 86.31 661 VAL A O 1
ATOM 5312 N N . THR A 1 662 ? -1.754 -1.486 -16.405 1.00 88.56 662 THR A N 1
ATOM 5313 C CA . THR A 1 662 ? -2.386 -2.654 -17.021 1.00 88.56 662 THR A CA 1
ATOM 5314 C C . THR A 1 662 ? -3.146 -2.217 -18.263 1.00 88.56 662 THR A C 1
ATOM 5316 O O . THR A 1 662 ? -3.932 -1.278 -18.207 1.00 88.56 662 THR A O 1
ATOM 5319 N N . PHE A 1 663 ? -2.949 -2.921 -19.367 1.00 91.81 663 PHE A N 1
ATOM 5320 C CA . PHE A 1 663 ? -3.693 -2.784 -20.609 1.00 91.81 663 PHE A CA 1
ATOM 5321 C C . PHE A 1 663 ? -4.560 -4.033 -20.777 1.00 91.81 663 PHE A C 1
ATOM 5323 O O . PHE A 1 663 ? -4.036 -5.144 -20.871 1.00 91.81 663 PHE A O 1
ATOM 5330 N N . GLU A 1 664 ? -5.879 -3.859 -20.802 1.00 90.88 664 GLU A N 1
ATOM 5331 C CA . GLU A 1 664 ? -6.861 -4.942 -20.957 1.00 90.88 664 GLU A CA 1
ATOM 5332 C C . GLU A 1 664 ? -7.543 -4.839 -22.327 1.00 90.88 664 GLU A C 1
ATOM 5334 O O . GLU A 1 664 ? -8.153 -3.809 -22.626 1.00 90.88 664 GLU A O 1
ATOM 5339 N N . ASN A 1 665 ? -7.448 -5.883 -23.159 1.00 89.19 665 ASN A N 1
ATOM 5340 C CA . ASN A 1 665 ? -8.167 -5.941 -24.436 1.00 89.19 665 ASN A CA 1
ATOM 5341 C C . ASN A 1 665 ? -9.686 -6.035 -24.169 1.00 89.19 665 ASN A C 1
ATOM 5343 O O . ASN A 1 665 ? -10.114 -6.796 -23.303 1.00 89.19 665 ASN A O 1
ATOM 5347 N N . GLN A 1 666 ? -10.487 -5.239 -24.882 1.00 81.00 666 GLN A N 1
ATOM 5348 C CA . GLN A 1 666 ? -11.952 -5.190 -24.752 1.00 81.00 666 GLN A CA 1
ATOM 5349 C C . GLN A 1 666 ? -12.704 -6.308 -25.501 1.00 81.00 666 GLN A C 1
ATOM 5351 O O . GLN A 1 666 ? -13.918 -6.436 -25.344 1.00 81.00 666 GLN A O 1
ATOM 5356 N N . GLU A 1 667 ? -12.028 -7.106 -26.328 1.00 77.69 667 GLU A N 1
ATOM 5357 C CA . GLU A 1 667 ? -12.641 -8.233 -27.041 1.00 77.69 667 GLU A CA 1
ATOM 5358 C C . GLU A 1 667 ? -13.015 -9.390 -26.094 1.00 77.69 667 GLU A C 1
ATOM 5360 O O . GLU A 1 667 ? -12.411 -9.579 -25.041 1.00 77.69 667 GLU A O 1
ATOM 5365 N N . ALA A 1 668 ? -13.995 -10.218 -26.477 1.00 47.72 668 ALA A N 1
ATOM 5366 C CA . ALA A 1 668 ? -14.547 -11.273 -25.612 1.00 47.72 668 ALA A CA 1
ATOM 5367 C C . ALA A 1 668 ? -13.543 -12.384 -25.218 1.00 47.72 668 ALA A C 1
ATOM 5369 O O . ALA A 1 668 ? -13.764 -13.102 -24.246 1.00 47.72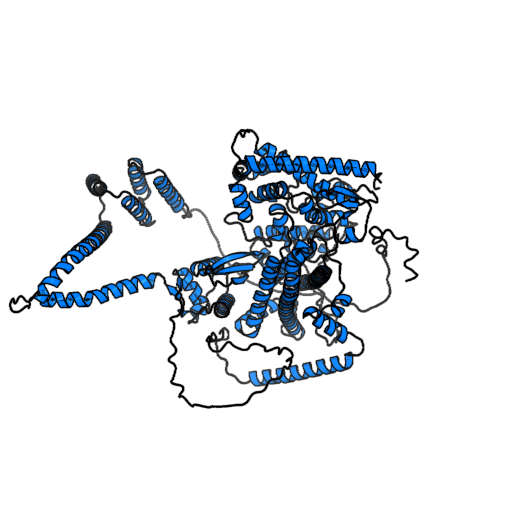 668 ALA A O 1
ATOM 5370 N N . THR A 1 669 ? -12.435 -12.517 -25.952 1.00 56.50 669 THR A N 1
ATOM 5371 C CA . THR A 1 669 ? -11.289 -13.396 -25.644 1.00 56.50 669 THR A CA 1
ATOM 5372 C C . THR A 1 669 ? -10.072 -12.610 -25.130 1.00 56.50 669 THR A C 1
ATOM 5374 O O . THR A 1 669 ? -8.939 -13.087 -25.201 1.00 56.50 669 THR A O 1
ATOM 5377 N N . GLY A 1 670 ? -10.280 -11.370 -24.680 1.00 61.12 670 GLY A N 1
ATOM 5378 C CA . GLY A 1 670 ? -9.246 -10.371 -24.435 1.00 61.12 670 GLY A CA 1
ATOM 5379 C C . GLY A 1 670 ? -8.274 -10.722 -23.309 1.00 61.12 670 GLY A C 1
ATOM 5380 O O . GLY A 1 670 ? -8.645 -10.845 -22.143 1.00 61.12 670 GLY A O 1
ATOM 5381 N N . GLY A 1 671 ? -6.989 -10.827 -23.654 1.00 83.56 671 GLY A N 1
ATOM 5382 C CA . GLY A 1 671 ? -5.902 -10.899 -22.679 1.00 83.56 671 GLY A CA 1
ATOM 5383 C C . GLY A 1 671 ? -5.587 -9.545 -22.024 1.00 83.56 671 GLY A C 1
ATOM 5384 O O . GLY A 1 671 ? -5.993 -8.482 -22.499 1.00 83.56 671 GLY A O 1
ATOM 5385 N N . LYS A 1 672 ? -4.786 -9.587 -20.953 1.00 90.38 672 LYS A N 1
ATOM 5386 C CA . LYS A 1 672 ? -4.223 -8.404 -20.282 1.00 90.38 672 LYS A CA 1
ATOM 5387 C C . LYS A 1 672 ? -2.697 -8.421 -20.337 1.00 90.38 672 LYS A C 1
ATOM 5389 O O . LYS A 1 672 ? -2.094 -9.489 -20.286 1.00 90.38 672 LYS A O 1
ATOM 5394 N N . ILE A 1 673 ? -2.076 -7.249 -20.385 1.00 92.12 673 ILE A N 1
ATOM 5395 C CA . ILE A 1 673 ? -0.618 -7.082 -20.303 1.00 92.12 673 ILE A CA 1
ATOM 5396 C C . ILE A 1 673 ? -0.264 -5.864 -19.467 1.00 92.12 673 ILE A C 1
ATOM 5398 O O . ILE A 1 673 ? -1.043 -4.922 -19.367 1.00 92.12 673 ILE A O 1
ATOM 5402 N N . ILE A 1 674 ? 0.901 -5.891 -18.827 1.00 91.56 674 ILE A N 1
ATOM 5403 C CA . ILE A 1 674 ? 1.318 -4.847 -17.896 1.00 91.56 674 ILE A CA 1
ATOM 5404 C C . ILE A 1 674 ? 2.689 -4.311 -18.283 1.00 91.56 674 ILE A C 1
ATOM 5406 O O . ILE A 1 674 ? 3.632 -5.075 -18.513 1.00 91.56 674 ILE A O 1
ATOM 5410 N N . PHE A 1 675 ? 2.790 -2.986 -18.310 1.00 91.81 675 PHE A N 1
ATOM 5411 C CA . PHE A 1 675 ? 4.015 -2.244 -18.568 1.00 91.81 675 PHE A CA 1
ATOM 5412 C C . PHE A 1 675 ? 4.274 -1.251 -17.432 1.00 91.81 675 PHE A C 1
ATOM 5414 O O . PHE A 1 675 ? 3.335 -0.701 -16.853 1.00 91.81 675 PHE A O 1
ATOM 5421 N N . HIS A 1 676 ? 5.549 -1.007 -17.133 1.00 88.44 676 HIS A N 1
ATOM 5422 C CA . HIS A 1 676 ? 5.945 0.102 -16.276 1.00 88.44 676 HIS A CA 1
ATOM 5423 C C . HIS A 1 676 ? 5.998 1.389 -17.107 1.00 88.44 676 HIS A C 1
ATOM 5425 O O . HIS A 1 676 ? 6.648 1.441 -18.152 1.00 88.44 676 HIS A O 1
ATOM 5431 N N . ARG A 1 677 ? 5.318 2.433 -16.629 1.00 87.81 677 ARG A N 1
ATOM 5432 C CA . ARG A 1 677 ? 5.504 3.813 -17.071 1.00 87.81 677 ARG A CA 1
ATOM 5433 C C . ARG A 1 677 ? 6.959 4.225 -16.788 1.00 87.81 677 ARG A C 1
ATOM 5435 O O . ARG A 1 677 ? 7.383 4.081 -15.639 1.00 87.81 677 ARG A O 1
ATOM 5442 N N . PRO A 1 678 ? 7.700 4.757 -17.777 1.00 88.31 678 PRO A N 1
ATOM 5443 C CA . PRO A 1 678 ? 9.066 5.235 -17.576 1.00 88.31 678 PRO A CA 1
ATOM 5444 C C . PRO A 1 678 ? 9.171 6.310 -16.484 1.00 88.31 678 PRO A C 1
ATOM 5446 O O . PRO A 1 678 ? 8.262 7.127 -16.311 1.00 88.31 678 PRO A O 1
ATOM 5449 N N . HIS A 1 679 ? 10.296 6.307 -15.766 1.00 84.44 679 HIS A N 1
ATOM 5450 C CA . HIS A 1 679 ? 10.626 7.252 -14.698 1.00 84.44 679 HIS A CA 1
ATOM 5451 C C . HIS A 1 679 ? 12.124 7.617 -14.762 1.00 84.44 679 HIS A C 1
ATOM 5453 O O . HIS A 1 679 ? 12.928 6.730 -15.064 1.00 84.44 679 HIS A O 1
ATOM 5459 N N . PRO A 1 680 ? 12.544 8.872 -14.481 1.00 79.25 680 PRO A N 1
ATOM 5460 C CA . PRO A 1 680 ? 11.760 10.037 -14.022 1.00 79.25 680 PRO A CA 1
ATOM 5461 C C . PRO A 1 680 ? 10.918 10.727 -15.093 1.00 79.25 680 PRO A C 1
ATOM 5463 O O . PRO A 1 680 ? 9.911 11.366 -14.776 1.00 79.25 680 PRO A O 1
ATOM 5466 N N . ASP A 1 681 ? 11.324 10.597 -16.351 1.00 82.00 681 ASP A N 1
ATOM 5467 C CA . ASP A 1 681 ? 10.626 11.174 -17.489 1.00 82.00 681 ASP A CA 1
ATOM 5468 C C . ASP A 1 681 ? 9.747 10.103 -18.140 1.00 82.00 681 ASP A C 1
ATOM 5470 O O . ASP A 1 681 ? 10.228 8.989 -18.353 1.00 82.00 681 ASP A O 1
ATOM 5474 N N . PRO A 1 682 ? 8.491 10.411 -18.507 1.00 86.38 682 PRO A N 1
ATOM 5475 C CA . PRO A 1 682 ? 7.564 9.458 -19.108 1.00 86.38 682 PRO A CA 1
ATOM 5476 C C . PRO A 1 682 ? 7.859 9.239 -20.606 1.00 86.38 682 PRO A C 1
ATOM 5478 O O . PRO A 1 682 ? 6.942 9.225 -21.420 1.00 86.38 682 PRO A O 1
ATOM 5481 N N . SER A 1 683 ? 9.129 9.074 -20.982 1.00 92.25 683 SER A N 1
ATOM 5482 C CA . SER A 1 683 ? 9.569 8.859 -22.364 1.00 92.25 683 SER A CA 1
ATOM 5483 C C . SER A 1 683 ? 10.072 7.424 -22.537 1.00 92.25 683 SER A C 1
ATOM 5485 O O . SER A 1 683 ? 10.881 6.934 -21.750 1.00 92.25 683 SER A O 1
ATOM 5487 N N . ILE A 1 684 ? 9.560 6.728 -23.548 1.00 94.00 684 ILE A N 1
ATOM 5488 C CA . ILE A 1 684 ? 9.915 5.347 -23.876 1.00 94.00 684 ILE A CA 1
ATOM 5489 C C . ILE A 1 684 ? 11.082 5.388 -24.863 1.00 94.00 684 ILE A C 1
ATOM 5491 O O . ILE A 1 684 ? 10.925 5.828 -26.006 1.00 94.00 684 ILE A O 1
ATOM 5495 N N . ASP A 1 685 ? 12.257 4.927 -24.431 1.00 93.00 685 ASP A N 1
ATOM 5496 C CA . ASP A 1 685 ? 13.420 4.794 -25.312 1.00 93.00 685 ASP A CA 1
ATOM 5497 C C . ASP A 1 685 ? 13.235 3.664 -26.350 1.00 93.00 685 ASP A C 1
ATOM 5499 O O . ASP A 1 685 ? 12.408 2.767 -26.149 1.00 93.00 685 ASP A O 1
ATOM 5503 N N . PRO A 1 686 ? 13.998 3.661 -27.460 1.00 93.19 686 PRO A N 1
ATOM 5504 C CA . PRO A 1 686 ? 13.742 2.737 -28.563 1.00 93.19 686 PRO A CA 1
ATOM 5505 C C . PRO A 1 686 ? 13.920 1.261 -28.186 1.00 93.19 686 PRO A C 1
ATOM 5507 O O . PRO A 1 686 ? 13.241 0.403 -28.751 1.00 93.19 686 PRO A O 1
ATOM 5510 N N . ILE A 1 687 ? 14.803 0.949 -27.226 1.00 92.81 687 ILE A N 1
ATOM 5511 C CA . ILE A 1 687 ? 15.023 -0.423 -26.746 1.00 92.81 687 ILE A CA 1
ATOM 5512 C C . ILE A 1 687 ? 13.824 -0.857 -25.902 1.00 92.81 687 ILE A C 1
ATOM 5514 O O . ILE A 1 687 ? 13.295 -1.949 -26.095 1.00 92.81 687 ILE A O 1
ATOM 5518 N N . MET A 1 688 ? 13.342 0.006 -25.005 1.00 93.19 688 MET A N 1
ATOM 5519 C CA . MET A 1 688 ? 12.122 -0.273 -24.251 1.00 93.19 688 MET A CA 1
ATOM 5520 C C . MET A 1 688 ? 10.913 -0.468 -25.184 1.00 93.19 688 MET A C 1
ATOM 5522 O O . MET A 1 688 ? 10.173 -1.435 -25.008 1.00 93.19 688 MET A O 1
ATOM 5526 N N . LEU A 1 689 ? 10.745 0.380 -26.204 1.00 95.06 689 LEU A N 1
ATOM 5527 C CA . LEU A 1 689 ? 9.612 0.315 -27.135 1.00 95.06 689 LEU A CA 1
ATOM 5528 C C . LEU A 1 689 ? 9.586 -0.986 -27.955 1.00 95.06 689 LEU A C 1
ATOM 5530 O O . LEU A 1 689 ? 8.537 -1.620 -28.085 1.00 95.06 689 LEU A O 1
ATOM 5534 N N . GLN A 1 690 ? 10.740 -1.422 -28.461 1.00 93.88 690 GLN A N 1
ATOM 5535 C CA . GLN A 1 690 ? 10.870 -2.694 -29.182 1.00 93.88 690 GLN A CA 1
ATOM 5536 C C . GLN A 1 690 ? 10.665 -3.900 -28.253 1.00 93.88 690 GLN A C 1
ATOM 5538 O O . GLN A 1 690 ? 9.980 -4.855 -28.622 1.00 93.88 690 GLN A O 1
ATOM 5543 N N . SER A 1 691 ? 11.150 -3.840 -27.008 1.00 94.25 691 SER A N 1
ATOM 5544 C CA . SER A 1 691 ? 10.852 -4.862 -25.994 1.00 94.25 691 SER A CA 1
ATOM 5545 C C . S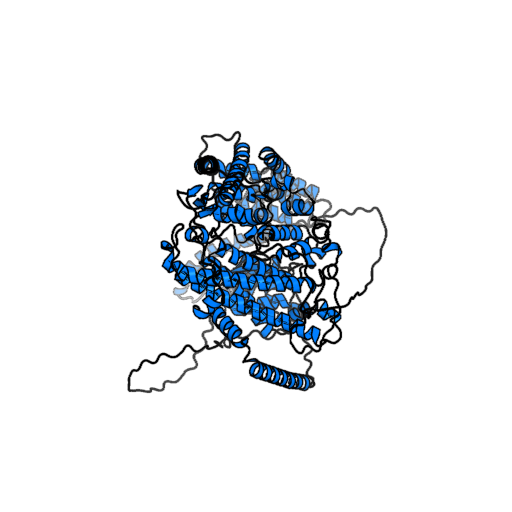ER A 1 691 ? 9.360 -4.935 -25.641 1.00 94.25 691 SER A C 1
ATOM 5547 O O . SER A 1 691 ? 8.838 -6.031 -25.429 1.00 94.25 691 SER A O 1
ATOM 5549 N N . MET A 1 692 ? 8.640 -3.806 -25.625 1.00 95.19 692 MET A N 1
ATOM 5550 C CA . MET A 1 692 ? 7.174 -3.796 -25.516 1.00 95.19 692 MET A CA 1
ATOM 5551 C C . MET A 1 692 ? 6.530 -4.460 -26.740 1.00 95.19 692 MET A C 1
ATOM 5553 O O . MET A 1 692 ? 5.689 -5.341 -26.571 1.00 95.19 692 MET A O 1
ATOM 5557 N N . GLY A 1 693 ? 6.985 -4.130 -27.956 1.00 94.38 693 GLY A N 1
ATOM 5558 C CA . GLY A 1 693 ? 6.565 -4.781 -29.205 1.00 94.38 693 GLY A CA 1
ATOM 5559 C C . GLY A 1 693 ? 6.721 -6.304 -29.174 1.00 94.38 693 GLY A C 1
ATOM 5560 O O . GLY A 1 693 ? 5.780 -7.030 -29.488 1.00 94.38 693 GLY A O 1
ATOM 5561 N N . ARG A 1 694 ? 7.856 -6.815 -28.685 1.00 93.81 694 ARG A N 1
ATOM 5562 C CA . ARG A 1 694 ? 8.075 -8.261 -28.500 1.00 93.81 694 ARG A CA 1
ATOM 5563 C C . ARG A 1 694 ? 7.119 -8.913 -27.518 1.00 93.81 694 ARG A C 1
ATOM 5565 O O . ARG A 1 694 ? 6.668 -10.026 -27.767 1.00 93.81 694 ARG A O 1
ATOM 5572 N N . ARG A 1 695 ? 6.806 -8.249 -26.404 1.00 94.75 695 ARG A N 1
ATOM 5573 C CA . ARG A 1 695 ? 5.821 -8.772 -25.449 1.00 94.75 695 ARG A CA 1
ATOM 5574 C C . ARG A 1 695 ? 4.417 -8.781 -26.063 1.00 94.75 695 ARG A C 1
ATOM 5576 O O . ARG A 1 695 ? 3.694 -9.755 -25.876 1.00 94.75 695 ARG A O 1
ATOM 5583 N N . MET A 1 696 ? 4.066 -7.778 -26.872 1.00 93.81 696 MET A N 1
ATOM 5584 C CA . MET A 1 696 ? 2.822 -7.794 -27.656 1.00 93.81 696 MET A CA 1
ATOM 5585 C C . MET A 1 696 ? 2.794 -8.939 -28.682 1.00 93.81 696 MET A C 1
ATOM 5587 O O . MET A 1 696 ? 1.775 -9.612 -28.818 1.00 93.81 696 MET A O 1
ATOM 5591 N N . ASN A 1 697 ? 3.913 -9.212 -29.359 1.00 92.44 697 ASN A N 1
ATOM 5592 C CA . ASN A 1 697 ? 4.051 -10.348 -30.273 1.00 92.44 697 ASN A CA 1
ATOM 5593 C C . ASN A 1 697 ? 3.883 -11.697 -29.547 1.00 92.44 697 ASN A C 1
ATOM 5595 O O . ASN A 1 697 ? 3.064 -12.514 -29.958 1.00 92.44 697 ASN A O 1
ATOM 5599 N N . LYS A 1 698 ? 4.582 -11.892 -28.422 1.00 90.62 698 LYS A N 1
ATOM 5600 C CA . LYS A 1 698 ? 4.525 -13.105 -27.591 1.00 90.62 698 LYS A CA 1
ATOM 5601 C C . LYS A 1 698 ? 3.121 -13.414 -27.058 1.00 90.62 698 LYS A C 1
ATOM 5603 O O . LYS A 1 698 ? 2.725 -14.575 -27.054 1.00 90.62 698 LYS A O 1
ATOM 5608 N N . TRP A 1 699 ? 2.396 -12.403 -26.572 1.00 90.75 699 TRP A N 1
ATOM 5609 C CA . TRP A 1 699 ? 1.133 -12.606 -25.845 1.00 90.75 699 TRP A CA 1
ATOM 5610 C C . TRP A 1 699 ? -0.137 -12.380 -26.677 1.00 90.75 699 TRP A C 1
ATOM 5612 O O . TRP A 1 699 ? -1.172 -12.949 -26.345 1.00 90.75 699 TRP A O 1
ATOM 5622 N N . PHE A 1 700 ? -0.074 -11.587 -27.752 1.00 90.00 700 PHE A N 1
ATOM 5623 C CA . PHE A 1 700 ? -1.228 -11.260 -28.611 1.00 90.00 700 PHE A CA 1
ATOM 5624 C C . PHE A 1 700 ? -0.973 -11.539 -30.097 1.00 90.00 700 PHE A C 1
ATOM 5626 O O . PHE A 1 700 ? -1.769 -11.138 -30.944 1.00 90.00 700 PHE A O 1
ATOM 5633 N N . GLY A 1 701 ? 0.154 -12.167 -30.444 1.00 89.19 701 GLY A N 1
ATOM 5634 C CA . GLY A 1 701 ? 0.516 -12.464 -31.830 1.00 89.19 701 GLY A CA 1
ATOM 5635 C C . GLY A 1 701 ? 0.837 -11.235 -32.684 1.00 89.19 701 GLY A C 1
ATOM 5636 O O . GLY A 1 701 ? 1.041 -11.399 -33.882 1.00 89.19 701 GLY A O 1
ATOM 5637 N N . TRP A 1 702 ? 0.893 -10.026 -32.103 1.00 90.69 702 TRP A N 1
ATOM 5638 C CA . TRP A 1 702 ? 1.066 -8.766 -32.835 1.00 90.69 702 TRP A CA 1
ATOM 5639 C C . TRP A 1 702 ? 2.280 -8.800 -33.772 1.00 90.69 702 TRP A C 1
ATOM 5641 O O . TRP A 1 702 ? 3.400 -9.102 -33.352 1.00 90.69 702 TRP A O 1
ATOM 5651 N N . ARG A 1 703 ? 2.059 -8.437 -35.037 1.00 88.62 703 ARG A N 1
ATOM 5652 C CA . ARG A 1 703 ? 3.096 -8.237 -36.058 1.00 88.62 703 ARG A CA 1
ATOM 5653 C C . ARG A 1 703 ? 2.841 -6.943 -36.820 1.00 88.62 703 ARG A C 1
ATOM 5655 O O . ARG A 1 703 ? 1.722 -6.433 -36.811 1.00 88.62 703 ARG A O 1
ATOM 5662 N N . ARG A 1 704 ? 3.859 -6.430 -37.510 1.00 89.31 704 ARG A N 1
ATOM 5663 C CA . ARG A 1 704 ? 3.795 -5.162 -38.254 1.00 89.31 704 ARG A CA 1
ATOM 5664 C C . ARG A 1 704 ? 2.687 -5.158 -39.315 1.00 89.31 704 ARG A C 1
ATOM 5666 O O . ARG A 1 704 ? 2.017 -4.145 -39.490 1.00 89.31 704 ARG A O 1
ATOM 5673 N N . GLU A 1 705 ? 2.458 -6.296 -39.966 1.00 88.00 705 GLU A N 1
ATOM 5674 C CA . GLU A 1 705 ? 1.518 -6.466 -41.083 1.00 88.00 705 GLU A CA 1
ATOM 5675 C C . GLU A 1 705 ? 0.050 -6.461 -40.634 1.00 88.00 705 GLU A C 1
ATOM 5677 O O . GLU A 1 705 ? -0.842 -6.223 -41.446 1.00 88.00 705 GLU A O 1
ATOM 5682 N N . MET A 1 706 ? -0.215 -6.682 -39.340 1.00 89.12 706 MET A N 1
ATOM 5683 C CA . MET A 1 706 ? -1.572 -6.658 -38.780 1.00 89.12 706 MET A CA 1
ATOM 5684 C C . MET A 1 706 ? -2.170 -5.247 -38.738 1.00 89.12 706 MET A C 1
ATOM 5686 O O . MET A 1 706 ? -3.376 -5.102 -38.555 1.00 89.12 706 MET A O 1
ATOM 5690 N N . PHE A 1 707 ? -1.354 -4.201 -38.887 1.00 91.25 707 PHE A N 1
ATOM 5691 C CA . PHE A 1 707 ? -1.775 -2.818 -38.696 1.00 91.25 707 PHE A CA 1
ATOM 5692 C C . PHE A 1 707 ? -1.830 -2.056 -40.013 1.00 91.25 707 PHE A C 1
ATOM 5694 O O . PHE A 1 707 ? -0.872 -2.033 -40.782 1.00 91.25 707 PHE A O 1
ATOM 5701 N N . VAL A 1 708 ? -2.940 -1.356 -40.247 1.00 91.25 708 VAL A N 1
ATOM 5702 C CA . VAL A 1 708 ? -3.123 -0.511 -41.434 1.00 91.25 708 VAL A CA 1
ATOM 5703 C C . VAL A 1 708 ? -3.546 0.901 -41.057 1.00 91.25 708 VAL A C 1
ATOM 5705 O O . VAL A 1 708 ? -4.319 1.125 -40.123 1.00 91.25 708 VAL A O 1
ATOM 5708 N N . LEU A 1 709 ? -3.072 1.874 -41.833 1.00 89.62 709 LEU A N 1
ATOM 5709 C CA . LEU A 1 709 ? -3.498 3.261 -41.704 1.00 89.62 709 LEU A CA 1
ATOM 5710 C C . LEU A 1 709 ? -4.964 3.401 -42.144 1.00 89.62 709 LEU A C 1
ATOM 5712 O O . LEU A 1 709 ? -5.294 3.103 -43.294 1.00 89.62 709 LEU A O 1
ATOM 5716 N N . ALA A 1 710 ? -5.827 3.910 -41.260 1.00 81.62 710 ALA A N 1
ATOM 5717 C CA . ALA A 1 710 ? -7.272 4.012 -41.497 1.00 81.62 710 ALA A CA 1
ATOM 5718 C C . ALA A 1 710 ? -7.642 4.714 -42.828 1.00 81.62 710 ALA A C 1
ATOM 5720 O O . ALA A 1 710 ? -8.560 4.283 -43.531 1.00 81.62 710 ALA A O 1
ATOM 5721 N N . ASP A 1 711 ? -6.881 5.739 -43.228 1.00 68.12 711 ASP A N 1
ATOM 5722 C CA . ASP A 1 711 ? -7.114 6.513 -44.456 1.00 68.12 711 ASP A CA 1
ATOM 5723 C C . ASP A 1 711 ? -6.830 5.748 -45.762 1.00 68.12 711 ASP A C 1
ATOM 5725 O O . ASP A 1 711 ? -7.389 6.081 -46.812 1.00 68.12 711 ASP A O 1
ATOM 5729 N N . GLN A 1 712 ? -6.002 4.695 -45.736 1.00 57.78 712 GLN A N 1
ATOM 5730 C CA . GLN A 1 712 ? -5.675 3.938 -46.954 1.00 57.78 712 GLN A CA 1
ATOM 5731 C C . GLN A 1 712 ? -6.887 3.182 -47.516 1.00 57.78 712 GLN A C 1
ATOM 5733 O O . GLN A 1 712 ? -6.967 2.963 -48.727 1.00 57.78 712 GLN A O 1
ATOM 5738 N N . ILE A 1 713 ? -7.866 2.837 -46.671 1.00 51.78 713 ILE A N 1
ATOM 5739 C CA . ILE A 1 713 ? -9.091 2.160 -47.111 1.00 51.78 713 ILE A CA 1
ATOM 5740 C C . ILE A 1 713 ? -9.992 3.115 -47.905 1.00 51.78 713 ILE A C 1
ATOM 5742 O O . ILE A 1 713 ? -10.550 2.678 -48.910 1.00 51.78 713 ILE A O 1
ATOM 5746 N N . LYS A 1 714 ? -10.060 4.416 -47.567 1.00 48.75 714 LYS A N 1
ATOM 5747 C CA . LYS A 1 714 ? -10.764 5.413 -48.405 1.00 48.75 714 LYS A CA 1
ATOM 5748 C C . LYS A 1 714 ? -10.216 5.395 -49.833 1.00 48.75 714 LYS A C 1
ATOM 5750 O O . LYS A 1 714 ? -10.981 5.199 -50.772 1.00 48.75 714 LYS A O 1
ATOM 5755 N N . TYR A 1 715 ? -8.894 5.482 -49.995 1.00 44.75 715 TYR A N 1
ATOM 5756 C CA . TYR A 1 715 ? -8.252 5.434 -51.314 1.00 44.75 715 TYR A CA 1
ATOM 5757 C C . TYR A 1 715 ? -8.402 4.080 -52.028 1.00 44.75 715 TYR A C 1
ATOM 5759 O O . TYR A 1 715 ? -8.571 4.059 -53.248 1.00 44.75 715 TYR A O 1
ATOM 5767 N N . ARG A 1 716 ? -8.372 2.947 -51.310 1.00 42.84 716 ARG A N 1
ATOM 5768 C CA . ARG A 1 716 ? -8.592 1.614 -51.906 1.00 42.84 716 ARG A CA 1
ATOM 5769 C C . ARG A 1 716 ? -10.036 1.426 -52.381 1.00 42.84 716 ARG A C 1
ATOM 5771 O O . ARG A 1 716 ? -10.229 1.004 -53.516 1.00 42.84 716 ARG A O 1
ATOM 5778 N N . VAL A 1 717 ? -11.032 1.798 -51.575 1.00 47.41 717 VAL A N 1
ATOM 5779 C CA . VAL A 1 717 ? -12.459 1.756 -51.952 1.00 47.41 717 VAL A CA 1
ATOM 5780 C C . VAL A 1 717 ? -12.739 2.710 -53.115 1.00 47.41 717 VAL A C 1
ATOM 5782 O O . VAL A 1 717 ? -13.401 2.327 -54.074 1.00 47.41 717 VAL A O 1
ATOM 5785 N N . GLN A 1 718 ? -12.161 3.913 -53.096 1.00 45.84 718 GLN A N 1
ATOM 5786 C CA . GLN A 1 718 ? -12.301 4.891 -54.176 1.00 45.84 718 GLN A CA 1
ATOM 5787 C C . GLN A 1 718 ? -11.637 4.406 -55.480 1.00 45.84 718 GLN A C 1
ATOM 5789 O O . GLN A 1 718 ? -12.242 4.516 -56.545 1.00 45.84 718 GLN A O 1
ATOM 5794 N N . ARG A 1 719 ? -10.456 3.763 -55.421 1.00 41.84 719 ARG A N 1
ATOM 5795 C CA . ARG A 1 719 ? -9.856 3.077 -56.585 1.00 41.84 719 ARG A CA 1
ATOM 5796 C C . ARG A 1 719 ? -10.698 1.903 -57.082 1.00 41.84 719 ARG A C 1
ATOM 5798 O O . ARG A 1 719 ? -10.810 1.742 -58.291 1.00 41.84 719 ARG A O 1
ATOM 5805 N N . LEU A 1 720 ? -11.270 1.090 -56.194 1.00 44.25 720 LEU A N 1
ATOM 5806 C CA . LEU A 1 720 ? -12.114 -0.048 -56.576 1.00 44.25 720 LEU A CA 1
ATOM 5807 C C . LEU A 1 720 ? -13.422 0.421 -57.231 1.00 44.25 720 LEU A C 1
ATOM 5809 O O . LEU A 1 720 ? -13.819 -0.147 -58.243 1.00 44.25 720 LEU A O 1
ATOM 5813 N N . ALA A 1 721 ? -14.024 1.512 -56.750 1.00 44.72 721 ALA A N 1
ATOM 5814 C CA . ALA A 1 721 ? -15.159 2.162 -57.406 1.00 44.72 721 ALA A CA 1
ATOM 5815 C C . ALA A 1 721 ? -14.793 2.696 -58.808 1.00 44.72 721 ALA A C 1
ATOM 5817 O O . ALA A 1 721 ? -15.526 2.461 -59.767 1.00 44.72 721 ALA A O 1
ATOM 5818 N N . ILE A 1 722 ? -13.623 3.334 -58.953 1.00 50.03 722 ILE A N 1
ATOM 5819 C CA . ILE A 1 722 ? -13.085 3.813 -60.245 1.00 50.03 722 ILE A CA 1
ATOM 5820 C C . ILE A 1 722 ? -12.680 2.652 -61.177 1.00 50.03 722 ILE A C 1
ATOM 5822 O O . ILE A 1 722 ? -12.684 2.799 -62.398 1.00 50.03 722 ILE A O 1
ATOM 5826 N N . ALA A 1 723 ? -12.325 1.482 -60.643 1.00 44.91 723 ALA A N 1
ATOM 5827 C CA . ALA A 1 723 ? -12.070 0.282 -61.438 1.00 44.91 723 ALA A CA 1
ATOM 5828 C C . ALA A 1 723 ? -13.384 -0.366 -61.910 1.00 44.91 723 ALA A C 1
ATOM 5830 O O . ALA A 1 723 ? -13.490 -0.756 -63.073 1.00 44.91 723 ALA A O 1
ATOM 5831 N N . ALA A 1 724 ? -14.398 -0.410 -61.040 1.00 42.56 724 ALA A N 1
ATOM 5832 C CA . ALA A 1 724 ? -15.726 -0.949 -61.324 1.00 42.56 724 ALA A CA 1
ATOM 5833 C C . ALA A 1 724 ? -16.546 -0.103 -62.319 1.00 42.56 724 ALA A C 1
ATOM 5835 O O . ALA A 1 724 ? -17.479 -0.627 -62.926 1.00 42.56 724 ALA A O 1
ATOM 5836 N N . SER A 1 725 ? -16.198 1.172 -62.542 1.00 45.38 725 SER A N 1
ATOM 5837 C CA . SER A 1 725 ? -16.831 2.014 -63.570 1.00 45.38 725 SER A CA 1
ATOM 5838 C C . SER A 1 725 ? -16.272 1.797 -64.986 1.00 45.38 725 SER A C 1
ATOM 5840 O O . SER A 1 725 ? -16.989 2.008 -65.962 1.00 45.38 725 SER A O 1
ATOM 5842 N N . ARG A 1 726 ? -15.037 1.294 -65.139 1.00 46.06 726 ARG A N 1
ATOM 5843 C CA . ARG A 1 726 ? -14.387 1.093 -66.459 1.00 46.06 726 ARG A CA 1
ATOM 5844 C C . ARG A 1 726 ? -15.149 0.187 -67.451 1.00 46.06 726 ARG A C 1
ATOM 5846 O O . ARG A 1 726 ? -15.053 0.444 -68.653 1.00 46.06 726 ARG A O 1
ATOM 5853 N N . PRO A 1 727 ? -15.902 -0.853 -67.031 1.00 42.91 727 PRO A N 1
ATOM 5854 C CA . PRO A 1 727 ? -16.743 -1.630 -67.945 1.00 42.91 727 PRO A CA 1
ATOM 5855 C C . PRO A 1 727 ? -17.913 -0.827 -68.540 1.00 42.91 727 PRO A C 1
ATOM 5857 O O . PRO A 1 727 ? -18.318 -1.091 -69.673 1.00 42.91 727 PRO A O 1
ATOM 5860 N N . PHE A 1 728 ? -18.440 0.169 -67.815 1.00 43.91 728 PHE A N 1
ATOM 5861 C CA . PHE A 1 728 ? -19.559 0.996 -68.281 1.00 43.91 728 PHE A CA 1
ATOM 5862 C C . PHE A 1 728 ? -19.145 1.958 -69.405 1.00 43.91 728 PHE A C 1
ATOM 5864 O O . PHE A 1 728 ? -19.875 2.084 -70.391 1.00 43.91 728 PHE A O 1
ATOM 5871 N N . ASP A 1 729 ? -17.948 2.548 -69.327 1.00 45.62 729 ASP A N 1
ATOM 5872 C CA . ASP A 1 729 ? -17.434 3.459 -70.365 1.00 45.62 729 ASP A CA 1
ATOM 5873 C C . ASP A 1 729 ? -17.225 2.747 -71.718 1.00 45.62 729 ASP A C 1
ATOM 5875 O O . ASP A 1 729 ? -17.468 3.323 -72.784 1.00 45.62 729 ASP A O 1
ATOM 5879 N N . ARG A 1 730 ? -16.844 1.457 -71.708 1.00 40.84 730 ARG A N 1
ATOM 5880 C CA . ARG A 1 730 ? -16.757 0.646 -72.941 1.00 40.84 730 ARG A CA 1
ATOM 5881 C C . ARG A 1 730 ? -18.128 0.421 -73.585 1.00 40.84 730 ARG A C 1
ATOM 5883 O O . ARG A 1 730 ? -18.236 0.525 -74.805 1.00 40.84 730 ARG A O 1
ATOM 5890 N N . LEU A 1 731 ? -19.171 0.159 -72.795 1.00 40.59 731 LEU A N 1
ATOM 5891 C CA . LEU A 1 731 ? -20.542 -0.014 -73.300 1.00 40.59 731 LEU A CA 1
ATOM 5892 C C . LEU A 1 731 ? -21.125 1.293 -73.859 1.00 40.59 731 LEU A C 1
ATOM 5894 O O . LEU A 1 731 ? -21.830 1.280 -74.871 1.00 40.59 731 LEU A O 1
ATOM 5898 N N . GLN A 1 732 ? -20.772 2.435 -73.263 1.00 44.38 732 GLN A N 1
ATOM 5899 C CA . GLN A 1 732 ? -21.196 3.750 -73.748 1.00 44.38 732 GLN A CA 1
ATOM 5900 C C . GLN A 1 732 ? -20.609 4.087 -75.133 1.00 44.38 732 GLN A C 1
ATOM 5902 O O . GLN A 1 732 ? -21.250 4.787 -75.919 1.00 44.38 732 GLN A O 1
ATOM 5907 N N . LYS A 1 733 ? -19.430 3.539 -75.468 1.00 42.97 733 LYS A N 1
ATOM 5908 C CA . LYS A 1 733 ? -18.783 3.718 -76.779 1.00 42.97 733 LYS A CA 1
ATOM 5909 C C . LYS A 1 733 ? -19.486 2.950 -77.908 1.00 42.97 733 LYS A C 1
ATOM 5911 O O . LYS A 1 733 ? -19.546 3.460 -79.022 1.00 42.97 733 LYS A O 1
ATOM 5916 N N . TYR A 1 734 ? -20.086 1.791 -77.615 1.00 40.53 734 TYR A N 1
ATOM 5917 C CA . TYR A 1 734 ? -20.919 1.052 -78.578 1.00 40.53 734 TYR A CA 1
ATOM 5918 C C . TYR A 1 734 ? -22.264 1.747 -78.849 1.00 40.53 734 TYR A C 1
ATOM 5920 O O . TYR A 1 734 ? -22.718 1.779 -79.987 1.00 40.53 734 TYR A O 1
ATOM 5928 N N . CYS A 1 735 ? -22.869 2.384 -77.841 1.00 43.09 735 CYS A N 1
ATOM 5929 C CA . CYS A 1 735 ? -24.175 3.045 -77.987 1.00 43.09 735 CYS A CA 1
ATOM 5930 C C . CYS A 1 735 ? -24.151 4.372 -78.778 1.00 43.09 735 CYS A C 1
ATOM 5932 O O . CYS A 1 735 ? -25.210 4.950 -79.007 1.00 43.09 735 CYS A O 1
ATOM 5934 N N . ARG A 1 736 ? -22.975 4.880 -79.183 1.00 42.97 736 ARG A N 1
ATOM 5935 C CA . ARG A 1 736 ? -22.850 6.085 -80.031 1.00 42.97 736 ARG A CA 1
ATOM 5936 C C . ARG A 1 736 ? -22.785 5.797 -81.532 1.00 42.97 736 ARG A C 1
ATOM 5938 O O . ARG A 1 736 ? -22.929 6.731 -82.314 1.00 42.97 736 ARG A O 1
ATOM 5945 N N . ILE A 1 737 ? -22.589 4.544 -81.942 1.00 43.31 737 ILE A N 1
ATOM 5946 C CA . ILE A 1 737 ? -22.614 4.158 -83.357 1.00 43.31 737 ILE A CA 1
ATOM 5947 C C . ILE A 1 737 ? -24.014 3.627 -83.654 1.00 43.31 737 ILE A C 1
ATOM 5949 O O . ILE A 1 737 ? -24.298 2.441 -83.505 1.00 43.31 737 ILE A O 1
ATOM 5953 N N . GLY A 1 738 ? -24.912 4.541 -84.017 1.00 45.56 738 GLY A N 1
ATOM 5954 C CA . GLY A 1 738 ? -26.291 4.208 -84.345 1.00 45.56 738 GLY A CA 1
ATOM 5955 C C . GLY A 1 738 ? -26.379 3.329 -85.591 1.00 45.56 738 GLY A C 1
ATOM 5956 O O . GLY A 1 738 ? -26.270 3.824 -86.709 1.00 45.56 738 GLY A O 1
ATOM 5957 N N . ARG A 1 739 ? -26.637 2.035 -85.393 1.00 38.22 739 ARG A N 1
ATOM 5958 C CA . ARG A 1 739 ? -27.344 1.190 -86.360 1.00 38.22 739 ARG A CA 1
ATOM 5959 C C . ARG A 1 739 ? -28.428 0.419 -85.624 1.00 38.22 739 ARG A C 1
ATOM 5961 O O . ARG A 1 739 ? -28.157 -0.545 -84.914 1.00 38.22 739 ARG A O 1
ATOM 5968 N N . SER A 1 740 ? -29.661 0.881 -85.781 1.00 44.41 740 SER A N 1
ATOM 5969 C CA . SER A 1 740 ? -30.827 0.024 -85.625 1.00 44.41 740 SER A CA 1
ATOM 5970 C C . SER A 1 740 ? -30.786 -1.017 -86.737 1.00 44.41 740 SER A C 1
ATOM 5972 O O . SER A 1 740 ? -30.876 -0.633 -87.895 1.00 44.41 740 SER A O 1
ATOM 5974 N N . ASP A 1 741 ? -30.573 -2.283 -86.383 1.00 43.91 741 ASP A N 1
ATOM 5975 C CA . ASP A 1 741 ? -31.344 -3.433 -86.874 1.00 43.91 741 ASP A CA 1
ATOM 5976 C C . ASP A 1 741 ? -30.834 -4.724 -86.211 1.00 43.91 741 ASP A C 1
ATOM 5978 O O . ASP A 1 741 ? -29.632 -4.923 -86.044 1.00 43.91 741 ASP A O 1
ATOM 5982 N N . GLY A 1 742 ? -31.758 -5.598 -85.792 1.00 51.50 742 GLY A N 1
ATOM 5983 C CA . GLY A 1 742 ? -31.436 -6.911 -85.212 1.00 51.50 742 GLY A CA 1
ATOM 5984 C C . GLY A 1 742 ? -31.131 -6.942 -83.704 1.00 51.50 742 GLY A C 1
ATOM 5985 O O . GLY A 1 742 ? -30.027 -7.295 -83.300 1.00 51.50 742 GLY A O 1
ATOM 5986 N N . ILE A 1 743 ? -32.127 -6.674 -82.844 1.00 41.66 743 ILE A N 1
ATOM 5987 C CA . ILE A 1 743 ? -32.050 -6.989 -81.399 1.00 41.66 743 ILE A CA 1
ATOM 5988 C C . ILE A 1 743 ? -33.232 -7.892 -80.988 1.00 41.66 743 ILE A C 1
ATOM 5990 O O . ILE A 1 743 ? -34.383 -7.461 -81.101 1.00 41.66 743 ILE A O 1
ATOM 5994 N N . PRO A 1 744 ? -32.994 -9.121 -80.480 1.00 43.81 744 PRO A N 1
ATOM 5995 C CA . PRO A 1 744 ? -34.062 -10.061 -80.137 1.00 43.81 744 PRO A CA 1
ATOM 5996 C C . PRO A 1 744 ? -34.816 -9.699 -78.834 1.00 43.81 744 PRO A C 1
ATOM 5998 O O . PRO A 1 744 ? -34.276 -9.003 -77.964 1.00 43.81 744 PRO A O 1
ATOM 6001 N N . PRO A 1 745 ? -36.054 -10.205 -78.630 1.00 40.09 745 PRO A N 1
ATOM 6002 C CA . PRO A 1 745 ? -37.003 -9.649 -77.650 1.00 40.09 745 PRO A CA 1
ATOM 6003 C C . PRO A 1 745 ? -36.551 -9.635 -76.180 1.00 40.09 745 PRO A C 1
ATOM 6005 O O . PRO A 1 745 ? -36.981 -8.770 -75.414 1.00 40.09 745 PRO A O 1
ATOM 6008 N N . ARG A 1 746 ? -35.651 -10.542 -75.769 1.00 44.19 746 ARG A N 1
ATOM 6009 C CA . ARG A 1 746 ? -35.161 -10.635 -74.376 1.00 44.19 746 ARG A CA 1
ATOM 6010 C C . ARG A 1 746 ? -34.362 -9.409 -73.900 1.00 44.19 746 ARG A C 1
ATOM 6012 O O . ARG A 1 746 ? -34.208 -9.235 -72.694 1.00 44.19 746 ARG A O 1
ATOM 6019 N N . ALA A 1 747 ? -33.898 -8.533 -74.797 1.00 44.44 747 ALA A N 1
ATOM 6020 C CA . ALA A 1 747 ? -33.178 -7.316 -74.410 1.00 44.44 747 ALA A CA 1
ATOM 6021 C C . ALA A 1 747 ? -34.089 -6.198 -73.856 1.00 44.44 747 ALA A C 1
ATOM 6023 O O . ALA A 1 747 ? -33.648 -5.422 -73.006 1.00 44.44 747 ALA A O 1
ATOM 6024 N N . LYS A 1 748 ? -35.365 -6.126 -74.274 1.00 40.41 748 LYS A N 1
ATOM 6025 C CA . LYS A 1 748 ? -36.272 -5.032 -73.868 1.00 40.41 748 LYS A CA 1
ATOM 6026 C C . LYS A 1 748 ? -36.646 -5.081 -72.379 1.00 40.41 748 LYS A C 1
ATOM 6028 O O . LYS A 1 748 ? -36.698 -4.031 -71.744 1.00 40.41 748 LYS A O 1
ATOM 6033 N N . LEU A 1 749 ? -36.804 -6.272 -71.786 1.00 37.06 749 LEU A N 1
ATOM 6034 C CA . LEU A 1 749 ? -37.127 -6.401 -70.353 1.00 37.06 749 LEU A CA 1
ATOM 6035 C C . LEU A 1 749 ? -36.000 -5.904 -69.426 1.00 37.06 749 LEU A C 1
ATOM 6037 O O . LEU A 1 749 ? -36.278 -5.331 -68.374 1.00 37.06 749 LEU A O 1
ATOM 6041 N N . ARG A 1 750 ? -34.724 -6.073 -69.806 1.00 36.84 750 ARG A N 1
ATOM 6042 C CA . ARG A 1 750 ? -33.591 -5.647 -68.961 1.00 36.84 750 ARG A CA 1
ATOM 6043 C C . ARG A 1 750 ? -33.393 -4.129 -68.920 1.00 36.84 750 ARG A C 1
ATOM 6045 O O . ARG A 1 750 ? -32.847 -3.635 -67.939 1.00 36.84 750 ARG A O 1
ATOM 6052 N N . MET A 1 751 ? -33.853 -3.380 -69.926 1.00 34.34 751 MET A N 1
ATOM 6053 C CA . MET A 1 751 ? -33.745 -1.915 -69.914 1.00 34.34 751 MET A CA 1
ATOM 6054 C C . MET A 1 751 ? -34.671 -1.251 -68.885 1.00 34.34 751 MET A C 1
ATOM 6056 O O . MET A 1 751 ? -34.297 -0.225 -68.316 1.00 34.34 751 MET A O 1
ATOM 6060 N N . HIS A 1 752 ? -35.842 -1.831 -68.599 1.00 33.62 752 HIS A N 1
ATOM 6061 C CA . HIS A 1 752 ? -36.834 -1.183 -67.734 1.00 33.62 752 HIS A CA 1
ATOM 6062 C C . HIS A 1 752 ? -36.458 -1.246 -66.241 1.00 33.62 752 HIS A C 1
ATOM 6064 O O . HIS A 1 752 ? -36.514 -0.230 -65.554 1.00 33.62 752 HIS A O 1
ATOM 6070 N N . CYS A 1 753 ? -35.930 -2.377 -65.751 1.00 32.28 753 CYS A N 1
ATOM 6071 C CA . CYS A 1 753 ? -35.392 -2.454 -64.381 1.00 32.28 753 CYS A CA 1
ATOM 6072 C C . CYS A 1 753 ? -34.137 -1.586 -64.160 1.00 32.28 753 CYS A C 1
ATOM 6074 O O . CYS A 1 753 ? -33.838 -1.208 -63.025 1.00 32.28 753 CYS A O 1
ATOM 6076 N N . VAL A 1 754 ? -33.384 -1.265 -65.219 1.00 36.28 754 VAL A N 1
ATOM 6077 C CA . VAL A 1 754 ? -32.170 -0.440 -65.109 1.00 36.28 754 VAL A CA 1
ATOM 6078 C C . VAL A 1 754 ? -32.501 1.055 -65.023 1.00 36.28 754 VAL A C 1
ATOM 6080 O O . VAL A 1 754 ? -31.781 1.773 -64.329 1.00 36.28 754 VAL A O 1
ATOM 6083 N N . SER A 1 755 ? -33.591 1.548 -65.631 1.00 33.28 755 SER A N 1
ATOM 6084 C CA . SER A 1 755 ? -33.937 2.978 -65.535 1.00 33.28 755 SER A CA 1
ATOM 6085 C C . SER A 1 755 ? -34.359 3.398 -64.120 1.00 33.28 755 SER A C 1
ATOM 6087 O O . SER A 1 755 ? -33.922 4.451 -63.658 1.00 33.28 755 SER A O 1
ATOM 6089 N N . GLN A 1 756 ? -35.102 2.557 -63.386 1.00 33.28 756 GLN A N 1
ATOM 6090 C CA . GLN A 1 756 ? -35.497 2.852 -61.998 1.00 33.28 756 GLN A CA 1
ATOM 6091 C C . GLN A 1 756 ? -34.292 2.935 -61.043 1.00 33.28 756 GLN A C 1
ATOM 6093 O O . GLN A 1 756 ? -34.175 3.898 -60.285 1.00 33.28 756 GLN A O 1
ATOM 6098 N N . ARG A 1 757 ? -33.328 2.001 -61.122 1.00 33.62 757 ARG A N 1
ATOM 6099 C CA . ARG A 1 757 ? -32.091 2.091 -60.314 1.00 33.62 757 ARG A CA 1
ATOM 6100 C C . ARG A 1 757 ? -31.187 3.252 -60.741 1.00 33.62 757 ARG A C 1
ATOM 6102 O O . ARG A 1 757 ? -30.512 3.836 -59.894 1.00 33.62 757 ARG A O 1
ATOM 6109 N N . ARG A 1 758 ? -31.198 3.623 -62.027 1.00 35.09 758 ARG A N 1
ATOM 6110 C CA . ARG A 1 758 ? -30.452 4.779 -62.551 1.00 35.09 758 ARG A CA 1
ATOM 6111 C C . ARG A 1 758 ? -30.997 6.104 -62.014 1.00 35.09 758 ARG A C 1
ATOM 6113 O O . ARG A 1 758 ? -30.190 6.966 -61.693 1.00 35.09 758 ARG A O 1
ATOM 6120 N N . GLY A 1 759 ? -32.314 6.247 -61.848 1.00 32.41 759 GLY A N 1
ATOM 6121 C CA . GLY A 1 759 ? -32.917 7.428 -61.215 1.00 32.41 759 GLY A CA 1
ATOM 6122 C C . GLY A 1 759 ? -32.405 7.649 -59.788 1.00 32.41 759 GLY A C 1
ATOM 6123 O O . GLY A 1 759 ? -31.909 8.727 -59.469 1.00 32.41 759 GLY A O 1
ATOM 6124 N N . MET A 1 760 ? -32.424 6.600 -58.960 1.00 30.86 760 MET A N 1
ATOM 6125 C CA . MET A 1 760 ? -32.021 6.687 -57.551 1.00 30.86 760 MET A CA 1
ATOM 6126 C C . MET A 1 760 ? -30.519 6.984 -57.373 1.00 30.86 760 MET A C 1
ATOM 6128 O O . MET A 1 760 ? -30.149 7.830 -56.562 1.00 30.86 760 MET A O 1
ATOM 6132 N N . TYR A 1 761 ? -29.648 6.353 -58.173 1.00 32.03 761 TYR A N 1
ATOM 6133 C CA . TYR A 1 761 ? -28.202 6.620 -58.126 1.00 32.03 761 TYR A CA 1
ATOM 6134 C C . TYR A 1 761 ? -27.822 7.994 -58.696 1.00 32.03 761 TYR A C 1
ATOM 6136 O O . TYR A 1 761 ? -26.922 8.641 -58.165 1.00 32.03 761 TYR A O 1
ATOM 6144 N N . MET A 1 762 ? -28.498 8.460 -59.754 1.00 34.19 762 MET A N 1
ATOM 6145 C CA . MET A 1 762 ? -28.260 9.799 -60.307 1.00 34.19 762 MET A CA 1
ATOM 6146 C C . MET A 1 762 ? -28.693 10.890 -59.323 1.00 34.19 762 MET A C 1
ATOM 6148 O O . MET A 1 762 ? -27.975 11.870 -59.189 1.00 34.19 762 MET A O 1
ATOM 6152 N N . LEU A 1 763 ? -29.801 10.715 -58.591 1.00 32.38 763 LEU A N 1
ATOM 6153 C CA . LEU A 1 763 ? -30.291 11.714 -57.632 1.00 32.38 763 LEU A CA 1
ATOM 6154 C C . LEU A 1 763 ? -29.329 11.912 -56.443 1.00 32.38 763 LEU A C 1
ATOM 6156 O O . LEU A 1 763 ? -29.018 13.046 -56.078 1.00 32.38 763 LEU A O 1
ATOM 6160 N N . VAL A 1 764 ? -28.804 10.814 -55.884 1.00 32.75 764 VAL A N 1
ATOM 6161 C CA . VAL A 1 764 ? -27.827 10.838 -54.775 1.00 32.75 764 VAL A CA 1
ATOM 6162 C C . VAL A 1 764 ? -26.463 11.364 -55.234 1.00 32.75 764 VAL A C 1
ATOM 6164 O O . VAL A 1 764 ? -25.821 12.142 -54.532 1.00 32.75 764 VAL A O 1
ATOM 6167 N N . ASN A 1 765 ? -26.008 10.981 -56.430 1.00 34.78 765 ASN A N 1
ATOM 6168 C CA . ASN A 1 765 ? -24.718 11.451 -56.934 1.00 34.78 765 ASN A CA 1
ATOM 6169 C C . ASN A 1 765 ? -24.792 12.910 -57.425 1.00 34.78 765 ASN A C 1
ATOM 6171 O O . ASN A 1 765 ? -23.818 13.639 -57.278 1.00 34.78 765 ASN A O 1
ATOM 6175 N N . ALA A 1 766 ? -25.943 13.370 -57.934 1.00 34.91 766 ALA A N 1
ATOM 6176 C CA . ALA A 1 766 ? -26.167 14.772 -58.293 1.00 34.91 766 ALA A CA 1
ATOM 6177 C C . ALA A 1 766 ? -26.244 15.681 -57.059 1.00 34.91 766 ALA A C 1
ATOM 6179 O O . ALA A 1 766 ? -25.649 16.751 -57.075 1.00 34.91 766 ALA A O 1
ATOM 6180 N N . THR A 1 767 ? -26.889 15.258 -55.965 1.00 34.25 767 THR A N 1
ATOM 6181 C CA . THR A 1 767 ? -26.837 16.014 -54.696 1.00 34.25 767 THR A CA 1
ATOM 6182 C C . THR A 1 767 ? -25.404 16.096 -54.166 1.00 34.25 767 THR A C 1
ATOM 6184 O O . THR A 1 767 ? -24.928 17.190 -53.872 1.00 34.25 767 THR A O 1
ATOM 6187 N N . PHE A 1 768 ? -24.660 14.985 -54.155 1.00 34.16 768 PHE A N 1
ATOM 6188 C CA . PHE A 1 768 ? -23.262 14.974 -53.703 1.00 34.16 768 PHE A CA 1
ATOM 6189 C C . PHE A 1 768 ? -22.315 15.799 -54.603 1.00 34.16 768 PHE A C 1
ATOM 6191 O O . PHE A 1 768 ? -21.430 16.505 -54.106 1.00 34.16 768 PHE A O 1
ATOM 6198 N N . GLN A 1 769 ? -22.504 15.759 -55.928 1.00 35.56 769 GLN A N 1
ATOM 6199 C CA . GLN A 1 769 ? -21.735 16.564 -56.887 1.00 35.56 769 GLN A CA 1
ATOM 6200 C C . GLN A 1 769 ? -22.115 18.048 -56.849 1.00 35.56 769 GLN A C 1
ATOM 6202 O O . GLN A 1 769 ? -21.217 18.884 -56.923 1.00 35.56 769 GLN A O 1
ATOM 6207 N N . SER A 1 770 ? -23.388 18.400 -56.658 1.00 35.66 770 SER A N 1
ATOM 6208 C CA . SER A 1 770 ? -23.799 19.794 -56.457 1.00 35.66 770 SER A CA 1
ATOM 6209 C C . SER A 1 770 ? -23.201 20.360 -55.171 1.00 35.66 770 SER A C 1
ATOM 6211 O O . SER A 1 770 ? -22.548 21.397 -55.231 1.00 35.66 770 SER A O 1
ATOM 6213 N N . SER A 1 771 ? -23.291 19.656 -54.035 1.00 33.16 771 SER A N 1
ATOM 6214 C CA . SER A 1 771 ? -22.674 20.113 -52.779 1.00 33.16 771 SER A CA 1
ATOM 6215 C C . SER A 1 771 ? -21.157 20.296 -52.899 1.00 33.16 771 SER A C 1
ATOM 6217 O O . SER A 1 771 ? -20.622 21.298 -52.433 1.00 33.16 771 SER A O 1
ATOM 6219 N N . THR A 1 772 ? -20.445 19.381 -53.566 1.00 34.84 772 THR A N 1
ATOM 6220 C CA . THR A 1 772 ? -18.986 19.511 -53.756 1.00 34.84 772 THR A CA 1
ATOM 6221 C C . THR A 1 772 ? -18.587 20.543 -54.816 1.00 34.84 772 THR A C 1
ATOM 6223 O O . THR A 1 772 ? -17.516 21.137 -54.701 1.00 34.84 772 THR A O 1
ATOM 6226 N N . THR A 1 773 ? -19.439 20.818 -55.809 1.00 35.78 773 THR A N 1
ATOM 6227 C CA . THR A 1 773 ? -19.211 21.878 -56.810 1.00 35.78 773 THR A CA 1
ATOM 6228 C C . THR A 1 773 ? -19.522 23.263 -56.246 1.00 35.78 773 THR A C 1
ATOM 6230 O O . THR A 1 773 ? -18.796 24.204 -56.550 1.00 35.78 773 THR A O 1
ATOM 6233 N N . ILE A 1 774 ? -20.532 23.387 -55.378 1.00 35.59 774 ILE A N 1
ATOM 6234 C CA . ILE A 1 774 ? -20.822 24.614 -54.621 1.00 35.59 774 ILE A CA 1
ATOM 6235 C C . ILE A 1 774 ? -19.656 24.917 -53.675 1.00 35.59 774 ILE A C 1
ATOM 6237 O O . ILE A 1 774 ? -19.092 26.001 -53.766 1.00 35.59 774 ILE A O 1
ATOM 6241 N N . VAL A 1 775 ? -19.204 23.935 -52.880 1.00 33.94 775 VAL A N 1
ATOM 6242 C CA . VAL A 1 775 ? -18.041 24.089 -51.981 1.00 33.94 775 VAL A CA 1
ATOM 6243 C C . VAL A 1 775 ? -16.759 24.453 -52.742 1.00 33.94 775 VAL A C 1
ATOM 6245 O O . VAL A 1 775 ? -15.985 25.277 -52.256 1.00 33.94 775 VAL A O 1
ATOM 6248 N N . LYS A 1 776 ? -16.537 23.900 -53.945 1.00 33.91 776 LYS A N 1
ATOM 6249 C CA . LYS A 1 776 ? -15.421 24.323 -54.807 1.00 33.91 776 LYS A CA 1
ATOM 6250 C C . LYS A 1 776 ? -15.592 25.739 -55.347 1.00 33.91 776 LYS A C 1
ATOM 6252 O O . LYS A 1 776 ? -14.676 26.530 -55.185 1.00 33.91 776 LYS A O 1
ATOM 6257 N N . LYS A 1 777 ? -16.754 26.098 -55.904 1.00 34.69 777 LYS A N 1
ATOM 6258 C CA . LYS A 1 777 ? -16.999 27.465 -56.392 1.00 34.69 777 LYS A CA 1
ATOM 6259 C C . LYS A 1 777 ? -16.819 28.514 -55.292 1.00 34.69 777 LYS A C 1
ATOM 6261 O O . LYS A 1 777 ? -16.200 29.530 -55.566 1.00 34.69 777 LYS A O 1
ATOM 6266 N N . THR A 1 778 ? -17.280 28.253 -54.065 1.00 36.31 778 THR A N 1
ATOM 6267 C CA . THR A 1 778 ? -17.075 29.166 -52.923 1.00 36.31 778 THR A CA 1
ATOM 6268 C C . THR A 1 778 ? -15.627 29.225 -52.432 1.00 36.31 778 THR A C 1
ATOM 6270 O O . THR A 1 778 ? -15.232 30.232 -51.852 1.00 36.31 778 THR A O 1
ATOM 6273 N N . ALA A 1 779 ? -14.830 28.173 -52.646 1.00 33.72 779 ALA A N 1
ATOM 6274 C CA . ALA A 1 779 ? -13.395 28.197 -52.359 1.00 33.72 779 ALA A CA 1
ATOM 6275 C C . ALA A 1 779 ? -12.614 28.957 -53.447 1.00 33.72 779 ALA A C 1
ATOM 6277 O O . ALA A 1 779 ? -11.749 29.766 -53.126 1.00 33.72 779 ALA A O 1
ATOM 6278 N N . ASP A 1 780 ? -12.963 28.745 -54.717 1.00 31.92 780 ASP A N 1
ATOM 6279 C CA . ASP A 1 780 ? -12.300 29.356 -55.873 1.00 31.92 780 ASP A CA 1
ATOM 6280 C C . ASP A 1 780 ? -12.683 30.846 -56.052 1.00 31.92 780 ASP A C 1
ATOM 6282 O O . ASP A 1 780 ? -11.923 31.611 -56.641 1.00 31.92 780 ASP A O 1
ATOM 6286 N N . SER A 1 781 ? -13.819 31.305 -55.506 1.00 35.62 781 SER A N 1
ATOM 6287 C CA . SER A 1 781 ? -14.206 32.728 -55.493 1.00 35.62 781 SER A CA 1
ATOM 6288 C C . SER A 1 781 ? -13.579 33.550 -54.353 1.00 35.62 781 SER A C 1
ATOM 6290 O O . SER A 1 781 ? -13.808 34.755 -54.278 1.00 35.62 781 SER A O 1
ATOM 6292 N N . ALA A 1 782 ? -12.791 32.938 -53.461 1.00 37.03 782 ALA A N 1
ATOM 6293 C CA . ALA A 1 782 ? -12.233 33.606 -52.279 1.00 37.03 782 ALA A CA 1
ATOM 6294 C C . ALA A 1 782 ? -11.000 34.502 -52.554 1.00 37.03 782 ALA A C 1
ATOM 6296 O O . ALA A 1 782 ? -10.517 35.163 -51.633 1.00 37.03 782 ALA A O 1
ATOM 6297 N N . GLU A 1 783 ? -10.497 34.565 -53.794 1.00 36.00 783 GLU A N 1
ATOM 6298 C CA . GLU A 1 783 ? -9.407 35.482 -54.186 1.00 36.00 783 GLU A CA 1
ATOM 6299 C C . GLU A 1 783 ? -9.885 36.867 -54.674 1.00 36.00 783 GLU A C 1
ATOM 6301 O O . GLU A 1 783 ? -9.061 37.759 -54.891 1.00 36.00 783 GLU A O 1
ATOM 6306 N N . VAL A 1 784 ? -11.198 37.108 -54.783 1.00 37.25 784 VAL A N 1
ATOM 6307 C CA . VAL A 1 784 ? -11.754 38.431 -55.125 1.00 37.25 784 VAL A CA 1
ATOM 6308 C C . VAL A 1 784 ? -12.373 39.077 -53.885 1.00 37.25 784 VAL A C 1
ATOM 6310 O O . VAL A 1 784 ? -13.204 38.481 -53.209 1.00 37.25 784 VAL A O 1
ATOM 6313 N N . LYS A 1 785 ? -11.973 40.318 -53.577 1.00 37.28 785 LYS A N 1
ATOM 6314 C CA . LYS A 1 785 ? -12.551 41.111 -52.478 1.00 37.28 785 LYS A CA 1
ATOM 6315 C C . LYS A 1 785 ? -13.995 41.517 -52.818 1.00 37.28 785 LYS A C 1
ATOM 6317 O O . LYS A 1 785 ? -14.150 42.324 -53.734 1.00 37.28 785 LYS A O 1
ATOM 6322 N N . PRO A 1 786 ? -15.020 41.101 -52.053 1.00 35.47 786 PRO A N 1
ATOM 6323 C CA . PRO A 1 786 ? -16.352 41.683 -52.159 1.00 35.47 786 PRO A CA 1
ATOM 6324 C C . PRO A 1 786 ? -16.349 43.003 -51.381 1.00 35.47 786 PRO A C 1
ATOM 6326 O O . PRO A 1 786 ? -16.165 43.015 -50.161 1.00 35.47 786 PRO A O 1
ATOM 6329 N N . THR A 1 787 ? -16.490 44.127 -52.082 1.00 36.28 787 THR A N 1
ATOM 6330 C CA . THR A 1 787 ? -16.558 45.468 -51.469 1.00 36.28 787 THR A CA 1
ATOM 6331 C C . THR A 1 787 ? -17.974 46.011 -51.306 1.00 36.28 787 THR A C 1
ATOM 6333 O O . THR A 1 787 ? -18.115 47.089 -50.733 1.00 36.28 787 THR A O 1
ATOM 6336 N N . ASP A 1 788 ? -19.004 45.291 -51.759 1.00 34.97 788 ASP A N 1
ATOM 6337 C CA . ASP A 1 788 ? -20.398 45.727 -51.653 1.00 34.97 788 ASP A CA 1
ATOM 6338 C C . ASP A 1 788 ? -21.249 44.785 -50.783 1.00 34.97 788 ASP A C 1
ATOM 6340 O O . ASP A 1 788 ? -21.037 43.573 -50.708 1.00 34.97 788 ASP A O 1
ATOM 6344 N N . ARG A 1 789 ? -22.203 45.380 -50.066 1.00 34.75 789 ARG A N 1
ATOM 6345 C CA . ARG A 1 789 ? -23.045 44.746 -49.044 1.00 34.75 789 ARG A CA 1
ATOM 6346 C C . ARG A 1 789 ? -24.279 44.061 -49.647 1.00 34.75 789 ARG A C 1
ATOM 6348 O O . ARG A 1 789 ? -24.919 43.266 -48.965 1.00 34.75 789 ARG A O 1
ATOM 6355 N N . SER A 1 790 ? -24.589 44.367 -50.906 1.00 37.72 790 SER A N 1
ATOM 6356 C CA . SER A 1 790 ? -25.704 43.829 -51.695 1.00 37.72 790 SER A CA 1
ATOM 6357 C C . SER A 1 790 ? -25.492 42.368 -52.121 1.00 37.72 790 SER A C 1
ATOM 6359 O O . SER A 1 790 ? -26.381 41.542 -51.927 1.00 37.72 790 SER A O 1
ATOM 6361 N N . GLU A 1 791 ? -24.303 42.010 -52.618 1.00 40.91 791 GLU A N 1
ATOM 6362 C CA . GLU A 1 791 ? -23.994 40.639 -53.068 1.00 40.91 791 GLU A CA 1
ATOM 6363 C C . GLU A 1 791 ? -24.022 39.618 -51.917 1.00 40.91 791 GLU A C 1
ATOM 6365 O O . GLU A 1 791 ? -24.486 38.491 -52.082 1.00 40.91 791 GLU A O 1
ATOM 6370 N N . LEU A 1 792 ? -23.588 40.024 -50.718 1.00 38.22 792 LEU A N 1
ATOM 6371 C CA . LEU A 1 792 ? -23.630 39.173 -49.523 1.00 38.22 792 LEU A CA 1
ATOM 6372 C C . LEU A 1 792 ? -25.058 38.924 -49.009 1.00 38.22 792 LEU A C 1
ATOM 6374 O O . LEU A 1 792 ? -25.297 37.886 -48.396 1.00 38.22 792 LEU A O 1
ATOM 6378 N N . ALA A 1 793 ? -26.001 39.838 -49.266 1.00 37.91 793 ALA A N 1
ATOM 6379 C CA . ALA A 1 793 ? -27.407 39.648 -48.910 1.00 37.91 793 ALA A CA 1
ATOM 6380 C C . ALA A 1 793 ? -28.092 38.623 -49.832 1.00 37.91 793 ALA A C 1
ATOM 6382 O O . ALA A 1 793 ? -28.780 37.730 -49.344 1.00 37.91 793 ALA A O 1
ATOM 6383 N N . ALA A 1 794 ? -27.822 38.680 -51.142 1.00 40.88 794 ALA A N 1
ATOM 6384 C CA . ALA A 1 794 ? -28.364 37.722 -52.111 1.00 40.88 794 ALA A CA 1
ATOM 6385 C C . ALA A 1 794 ? -27.900 36.275 -51.837 1.00 40.88 794 ALA A C 1
ATOM 6387 O O . ALA A 1 794 ? -28.693 35.338 -51.902 1.00 40.88 794 ALA A O 1
ATOM 6388 N N . ILE A 1 795 ? -26.629 36.091 -51.455 1.00 40.66 795 ILE A N 1
ATOM 6389 C CA . ILE A 1 795 ? -26.085 34.774 -51.075 1.00 40.66 795 ILE A CA 1
ATOM 6390 C C . ILE A 1 795 ? -26.742 34.241 -49.786 1.00 40.66 795 ILE A C 1
ATOM 6392 O O . ILE A 1 795 ? -26.878 33.028 -49.624 1.00 40.66 795 ILE A O 1
ATOM 6396 N N . ALA A 1 796 ? -27.165 35.121 -48.871 1.00 36.81 796 ALA A N 1
ATOM 6397 C CA . ALA A 1 796 ? -27.869 34.726 -47.652 1.00 36.81 796 ALA A CA 1
ATOM 6398 C C . ALA A 1 796 ? -29.315 34.270 -47.934 1.00 36.81 796 ALA A C 1
ATOM 6400 O O . ALA A 1 796 ? -29.701 33.202 -47.458 1.00 36.81 796 ALA A O 1
ATOM 6401 N N . GLU A 1 797 ? -30.075 35.002 -48.762 1.00 40.25 797 GLU A N 1
ATOM 6402 C CA . GLU A 1 797 ? -31.424 34.587 -49.202 1.00 40.25 797 GLU A CA 1
ATOM 6403 C C . GLU A 1 797 ? -31.405 33.225 -49.921 1.00 40.25 797 GLU A C 1
ATOM 6405 O O . GLU A 1 797 ? -32.244 32.360 -49.655 1.00 40.25 797 GLU A O 1
ATOM 6410 N N . GLU A 1 798 ? -30.417 32.989 -50.792 1.00 40.34 798 GLU A N 1
ATOM 6411 C CA . GLU A 1 798 ? -30.295 31.723 -51.531 1.00 40.34 798 GLU A CA 1
ATOM 6412 C C . GLU A 1 798 ? -29.929 30.532 -50.612 1.00 40.34 798 GLU A C 1
ATOM 6414 O O . GLU A 1 798 ? -30.288 29.384 -50.890 1.00 40.34 798 GLU A O 1
ATOM 6419 N N . LEU A 1 799 ? -29.276 30.796 -49.471 1.00 37.81 799 LEU A N 1
ATOM 6420 C CA . LEU A 1 799 ? -28.975 29.800 -48.435 1.00 37.81 799 LEU A CA 1
ATOM 6421 C C . LEU A 1 799 ? -30.182 29.488 -47.534 1.00 37.81 799 LEU A C 1
ATOM 6423 O O . LEU A 1 799 ? -30.403 28.310 -47.226 1.00 37.81 799 LEU A O 1
ATOM 6427 N N . GLU A 1 800 ? -30.979 30.492 -47.145 1.00 37.03 800 GLU A N 1
ATOM 6428 C CA . GLU A 1 800 ? -32.189 30.304 -46.321 1.00 37.03 800 GLU A CA 1
ATOM 6429 C C . GLU A 1 800 ? -33.287 29.505 -47.038 1.00 37.03 800 GLU A C 1
ATOM 6431 O O . GLU A 1 800 ? -34.003 28.725 -46.403 1.00 37.03 800 GLU A O 1
ATOM 6436 N N . ALA A 1 801 ? -33.371 29.596 -48.369 1.00 39.56 801 ALA A N 1
ATOM 6437 C CA . ALA A 1 801 ? -34.290 28.782 -49.167 1.00 39.56 801 ALA A CA 1
ATOM 6438 C C . ALA A 1 801 ? -34.032 27.259 -49.041 1.00 39.56 801 ALA A C 1
ATOM 6440 O O . ALA A 1 801 ? -34.930 26.447 -49.293 1.00 39.56 801 ALA A O 1
ATOM 6441 N N . SER A 1 802 ? -32.832 26.840 -48.616 1.00 43.16 802 SER A N 1
ATOM 6442 C CA . SER A 1 802 ? -32.482 25.428 -48.429 1.00 43.16 802 SER A CA 1
ATOM 6443 C C . SER A 1 802 ? -32.776 24.941 -46.997 1.00 43.16 802 SER A C 1
ATOM 6445 O O . SER A 1 802 ? -32.059 25.230 -46.041 1.00 43.16 802 SER A O 1
ATOM 6447 N N . HIS A 1 803 ? -33.840 24.147 -46.830 1.00 37.28 803 HIS A N 1
ATOM 6448 C CA . HIS A 1 803 ? -34.324 23.658 -45.525 1.00 37.28 803 HIS A CA 1
ATOM 6449 C C . HIS A 1 803 ? -33.381 22.635 -44.832 1.00 37.28 803 HIS A C 1
ATOM 6451 O O . HIS A 1 803 ? -33.705 21.455 -44.701 1.00 37.28 803 HIS A O 1
ATOM 6457 N N . SER A 1 804 ? -32.201 23.065 -44.356 1.00 40.78 804 SER A N 1
ATOM 6458 C CA . SER A 1 804 ? -31.316 22.254 -43.491 1.00 40.78 804 SER A CA 1
ATOM 6459 C C . SER A 1 804 ? -30.305 23.075 -42.654 1.00 40.78 804 SER A C 1
ATOM 6461 O O . SER A 1 804 ? -29.088 22.986 -42.828 1.00 40.78 804 SER A O 1
ATOM 6463 N N . GLY A 1 805 ? -30.788 23.827 -41.654 1.00 38.41 805 GLY A N 1
ATOM 6464 C CA . GLY A 1 805 ? -29.960 24.711 -40.801 1.00 38.41 805 GLY A CA 1
ATOM 6465 C C . GLY A 1 805 ? -28.773 24.063 -40.050 1.00 38.41 805 GLY A C 1
ATOM 6466 O O . GLY A 1 805 ? -27.865 24.760 -39.591 1.00 38.41 805 GLY A O 1
ATOM 6467 N N . HIS A 1 806 ? -28.715 22.729 -39.964 1.00 39.81 806 HIS A N 1
ATOM 6468 C CA . HIS A 1 806 ? -27.574 21.996 -39.394 1.00 39.81 806 HIS A CA 1
ATOM 6469 C C . HIS A 1 806 ? -26.319 21.966 -40.286 1.00 39.81 806 HIS A C 1
ATOM 6471 O O . HIS A 1 806 ? -25.216 21.774 -39.773 1.00 39.81 806 HIS A O 1
ATOM 6477 N N . ILE A 1 807 ? -26.454 22.145 -41.605 1.00 39.44 807 ILE A N 1
ATOM 6478 C CA . ILE A 1 807 ? -25.307 22.118 -42.529 1.00 39.44 807 ILE A CA 1
ATOM 6479 C C . ILE A 1 807 ? -24.641 23.501 -42.583 1.00 39.44 807 ILE A C 1
ATOM 6481 O O . ILE A 1 807 ? -23.416 23.603 -42.519 1.00 39.44 807 ILE A O 1
ATOM 6485 N N . VAL A 1 808 ? -25.447 24.568 -42.603 1.00 40.34 808 VAL A N 1
ATOM 6486 C CA . VAL A 1 808 ? -24.989 25.969 -42.657 1.00 40.34 808 VAL A CA 1
ATOM 6487 C C . VAL A 1 808 ? -24.110 26.325 -41.450 1.00 40.34 808 VAL A C 1
ATOM 6489 O O . VAL A 1 808 ? -23.022 26.878 -41.611 1.00 40.34 808 VAL A O 1
ATOM 6492 N N . THR A 1 809 ? -24.524 25.923 -40.245 1.00 39.75 809 THR A N 1
ATOM 6493 C CA . THR A 1 809 ? -23.751 26.126 -39.005 1.00 39.75 809 THR A CA 1
ATOM 6494 C C . THR A 1 809 ? -22.409 25.384 -39.013 1.00 39.75 809 THR A C 1
ATOM 6496 O O . THR A 1 809 ? -21.396 25.944 -38.595 1.00 39.75 809 THR A O 1
ATOM 6499 N N . SER A 1 810 ? -22.357 24.161 -39.556 1.00 40.34 810 SER A N 1
ATOM 6500 C CA . SER A 1 810 ? -21.100 23.411 -39.703 1.00 40.34 810 SER A CA 1
ATOM 6501 C C . SER A 1 810 ? -20.131 24.093 -40.679 1.00 40.34 810 SER A C 1
ATOM 6503 O O . SER A 1 810 ? -18.942 24.230 -40.374 1.00 40.34 810 SER A O 1
ATOM 6505 N N . SER A 1 811 ? -20.634 24.579 -41.818 1.00 40.84 811 SER A N 1
ATOM 6506 C CA . SER A 1 811 ? -19.833 25.256 -42.848 1.00 40.84 811 SER A CA 1
ATOM 6507 C C . SER A 1 811 ? -19.307 26.625 -42.405 1.00 40.84 811 SER A C 1
ATOM 6509 O O . SER A 1 811 ? -18.143 26.935 -42.658 1.00 40.84 811 SER A O 1
ATOM 6511 N N . LEU A 1 812 ? -20.105 27.419 -41.681 1.00 40.41 812 LEU A N 1
ATOM 6512 C CA . LEU A 1 812 ? -19.655 28.691 -41.094 1.00 40.41 812 LEU A CA 1
ATOM 6513 C C . LEU A 1 812 ? -18.559 28.483 -40.036 1.00 40.41 812 LEU A C 1
ATOM 6515 O O . LEU A 1 812 ? -17.554 29.196 -40.044 1.00 40.41 812 LEU A O 1
ATOM 6519 N N . CYS A 1 813 ? -18.682 27.461 -39.179 1.00 41.72 813 CYS A N 1
ATOM 6520 C CA . CYS A 1 813 ? -17.616 27.104 -38.238 1.00 41.72 813 CYS A CA 1
ATOM 6521 C C . CYS A 1 813 ? -16.333 26.624 -38.941 1.00 41.72 813 CYS A C 1
ATOM 6523 O O . CYS A 1 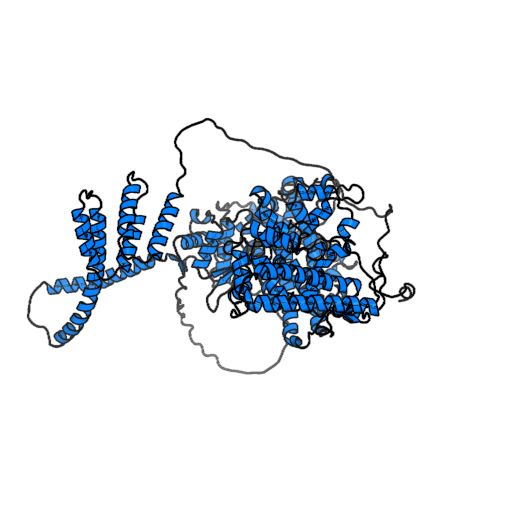813 ? -15.241 26.948 -38.474 1.00 41.72 813 CYS A O 1
ATOM 6525 N N . HIS A 1 814 ? -16.433 25.909 -40.068 1.00 41.97 814 HIS A N 1
ATOM 6526 C CA . HIS A 1 814 ? -15.258 25.523 -40.861 1.00 41.97 814 HIS A CA 1
ATOM 6527 C C . HIS A 1 814 ? -14.599 26.721 -41.560 1.00 41.97 814 HIS A C 1
ATOM 6529 O O . HIS A 1 814 ? -13.372 26.805 -41.564 1.00 41.97 814 HIS A O 1
ATOM 6535 N N . MET A 1 815 ? -15.370 27.685 -42.078 1.00 38.16 815 MET A N 1
ATOM 6536 C CA . MET A 1 815 ? -14.812 28.931 -42.629 1.00 38.16 815 MET A CA 1
ATOM 6537 C C . MET A 1 815 ? -14.087 29.760 -41.559 1.00 38.16 815 MET A C 1
ATOM 6539 O O . MET A 1 815 ? -12.979 30.233 -41.804 1.00 38.16 815 MET A O 1
ATOM 6543 N N . ALA A 1 816 ? -14.638 29.858 -40.344 1.00 40.16 816 ALA A N 1
ATOM 6544 C CA . ALA A 1 816 ? -13.958 30.507 -39.219 1.00 40.16 816 ALA A CA 1
ATOM 6545 C C . ALA A 1 816 ? -12.640 29.803 -38.823 1.00 40.16 816 ALA A C 1
ATOM 6547 O O . ALA A 1 816 ? -11.699 30.464 -38.387 1.00 40.16 816 ALA A O 1
ATOM 6548 N N . PHE A 1 817 ? -12.550 28.481 -39.010 1.00 39.50 817 PHE A N 1
ATOM 6549 C CA . PHE A 1 817 ? -11.334 27.690 -38.772 1.00 39.50 817 PHE A CA 1
ATOM 6550 C C . PHE A 1 817 ? -10.295 27.789 -39.906 1.00 39.50 817 PHE A C 1
ATOM 6552 O O . PHE A 1 817 ? -9.112 27.551 -39.670 1.00 39.50 817 PHE A O 1
ATOM 6559 N N . ALA A 1 818 ? -10.722 28.123 -41.128 1.00 37.16 818 ALA A N 1
ATOM 6560 C CA . ALA A 1 818 ? -9.869 28.187 -42.319 1.00 37.16 818 ALA A CA 1
ATOM 6561 C C . ALA A 1 818 ? -9.142 29.537 -42.501 1.00 37.16 818 ALA A C 1
ATOM 6563 O O . ALA A 1 818 ? -8.192 29.626 -43.281 1.00 37.16 818 ALA A O 1
ATOM 6564 N N . LEU A 1 819 ? -9.550 30.590 -41.783 1.00 39.47 819 LEU A N 1
ATOM 6565 C CA . LEU A 1 819 ? -8.910 31.908 -41.844 1.00 39.47 819 LEU A CA 1
ATOM 6566 C C . LEU A 1 819 ? -7.525 31.894 -41.171 1.00 39.47 819 LEU A C 1
ATOM 6568 O O . LEU A 1 819 ? -7.392 31.957 -39.948 1.00 39.47 819 LEU A O 1
ATOM 6572 N N . HIS A 1 820 ? -6.479 31.835 -41.999 1.00 37.62 820 HIS A N 1
ATOM 6573 C CA . HIS A 1 820 ? -5.081 31.739 -41.572 1.00 37.62 820 HIS A CA 1
ATOM 6574 C C . HIS A 1 820 ? -4.628 32.940 -40.696 1.00 37.62 820 HIS A C 1
ATOM 6576 O O . HIS A 1 820 ? -5.086 34.066 -40.914 1.00 37.62 820 HIS A O 1
ATOM 6582 N N . PRO A 1 821 ? -3.683 32.777 -39.739 1.00 36.31 821 PRO A N 1
ATOM 6583 C CA . PRO A 1 821 ? -3.452 33.771 -38.674 1.00 36.31 821 PRO A CA 1
ATOM 6584 C C . PRO A 1 821 ? -2.742 35.091 -39.058 1.00 36.31 821 PRO A C 1
ATOM 6586 O O . PRO A 1 821 ? -2.237 35.780 -38.172 1.00 36.31 821 PRO A O 1
ATOM 6589 N N . THR A 1 822 ? -2.627 35.462 -40.333 1.00 37.22 822 THR A N 1
ATOM 6590 C CA . THR A 1 822 ? -1.713 36.535 -40.793 1.00 37.22 822 THR A CA 1
ATOM 6591 C C . THR A 1 822 ? -2.392 37.822 -41.283 1.00 37.22 822 THR A C 1
ATOM 6593 O O . THR A 1 822 ? -1.701 38.758 -41.678 1.00 37.22 822 THR A O 1
ATOM 6596 N N . SER A 1 823 ? -3.725 37.926 -41.224 1.00 42.00 823 SER A N 1
ATOM 6597 C CA . SER A 1 823 ? -4.471 39.109 -41.694 1.00 42.00 823 SER A CA 1
ATOM 6598 C C . SER A 1 823 ? -4.668 40.188 -40.619 1.00 42.00 823 SER A C 1
ATOM 6600 O O . SER A 1 823 ? -5.202 39.924 -39.543 1.00 42.00 823 SER A O 1
ATOM 6602 N N . ARG A 1 824 ? -4.339 41.445 -40.955 1.00 38.56 824 ARG A N 1
ATOM 6603 C CA . ARG A 1 824 ? -4.512 42.645 -40.102 1.00 38.56 824 ARG A CA 1
ATOM 6604 C C . ARG A 1 824 ? -5.977 43.112 -39.953 1.00 38.56 824 ARG A C 1
ATOM 6606 O O . ARG A 1 824 ? -6.214 44.150 -39.351 1.00 38.56 824 ARG A O 1
ATOM 6613 N N . ASN A 1 825 ? -6.941 42.371 -40.511 1.00 46.47 825 ASN A N 1
ATOM 6614 C CA . ASN A 1 825 ? -8.379 42.689 -40.512 1.00 46.47 825 ASN A CA 1
ATOM 6615 C C . ASN A 1 825 ? -9.247 41.661 -39.749 1.00 46.47 825 ASN A C 1
ATOM 6617 O O . ASN A 1 825 ? -10.470 41.684 -39.900 1.00 46.47 825 ASN A O 1
ATOM 6621 N N . GLN A 1 826 ? -8.652 40.768 -38.939 1.00 43.03 826 GLN A N 1
ATOM 6622 C CA . GLN A 1 826 ? -9.403 39.741 -38.192 1.00 43.03 826 GLN A CA 1
ATOM 6623 C C . GLN A 1 826 ? -10.575 40.323 -37.384 1.00 43.03 826 GLN A C 1
ATOM 6625 O O . GLN A 1 826 ? -11.681 39.799 -37.484 1.00 43.03 826 GLN A O 1
ATOM 6630 N N . ASP A 1 827 ? -10.377 41.433 -36.669 1.00 40.62 827 ASP A N 1
ATOM 6631 C CA . ASP A 1 827 ? -11.402 41.984 -35.771 1.00 40.62 827 ASP A CA 1
ATOM 6632 C C . ASP A 1 827 ? -12.677 42.435 -36.505 1.00 40.62 827 ASP A C 1
ATOM 6634 O O . ASP A 1 827 ? -13.777 42.230 -35.997 1.00 40.62 827 ASP A O 1
ATOM 6638 N N . LYS A 1 828 ? -12.562 42.962 -37.735 1.00 40.00 828 LYS A N 1
ATOM 6639 C CA . LYS A 1 828 ? -13.733 43.342 -38.549 1.00 40.00 828 LYS A CA 1
ATOM 6640 C C . LYS A 1 828 ? -14.502 42.128 -39.065 1.00 40.00 828 LYS A C 1
ATOM 6642 O O . LYS A 1 828 ? -15.725 42.139 -39.045 1.00 40.00 828 LYS A O 1
ATOM 6647 N N . VAL A 1 829 ? -13.806 41.076 -39.501 1.00 42.34 829 VAL A N 1
ATOM 6648 C CA . VAL A 1 829 ? -14.459 39.838 -39.969 1.00 42.34 829 VAL A CA 1
ATOM 6649 C C . VAL A 1 829 ? -15.143 39.122 -38.802 1.00 42.34 829 VAL A C 1
ATOM 6651 O O . VAL A 1 829 ? -16.279 38.676 -38.934 1.00 42.34 829 VAL A O 1
ATOM 6654 N N . ILE A 1 830 ? -14.488 39.077 -37.639 1.00 45.78 830 ILE A N 1
ATOM 6655 C CA . ILE A 1 830 ? -15.035 38.487 -36.413 1.00 45.78 830 ILE A CA 1
ATOM 6656 C C . ILE A 1 830 ? -16.251 39.282 -35.916 1.00 45.78 830 ILE A C 1
ATOM 6658 O O . ILE A 1 830 ? -17.260 38.667 -35.579 1.00 45.78 830 ILE A O 1
ATOM 6662 N N . GLN A 1 831 ? -16.213 40.622 -35.936 1.00 40.94 831 GLN A N 1
ATOM 6663 C CA . GLN A 1 831 ? -17.389 41.447 -35.625 1.00 40.94 831 GLN A CA 1
ATOM 6664 C C . GLN A 1 831 ? -18.551 41.194 -36.595 1.00 40.94 831 GLN A C 1
ATOM 6666 O O . GLN A 1 831 ? -19.671 40.992 -36.135 1.00 40.94 831 GLN A O 1
ATOM 6671 N N . THR A 1 832 ? -18.311 41.136 -37.909 1.00 39.91 832 THR A N 1
ATOM 6672 C CA . THR A 1 832 ? -19.379 40.869 -38.891 1.00 39.91 832 THR A CA 1
ATOM 6673 C C . THR A 1 832 ? -20.005 39.484 -38.698 1.00 39.91 832 THR A C 1
ATOM 6675 O O . THR A 1 832 ? -21.226 39.361 -38.718 1.00 39.91 832 THR A O 1
ATOM 6678 N N . VAL A 1 833 ? -19.197 38.447 -38.447 1.00 42.62 833 VAL A N 1
ATOM 6679 C CA . VAL A 1 833 ? -19.700 37.089 -38.167 1.00 42.62 833 VAL A CA 1
ATOM 6680 C C . VAL A 1 833 ? -20.483 37.039 -36.849 1.00 42.62 833 VAL A C 1
ATOM 6682 O O . VAL A 1 833 ? -21.509 36.369 -36.785 1.00 42.62 833 VAL A O 1
ATOM 6685 N N . LEU A 1 834 ? -20.055 37.770 -35.814 1.00 42.72 834 LEU A N 1
ATOM 6686 C CA . LEU A 1 834 ? -20.795 37.860 -34.550 1.00 42.72 834 LEU A CA 1
ATOM 6687 C C . LEU A 1 834 ? -22.139 38.590 -34.696 1.00 42.72 834 LEU A C 1
ATOM 6689 O O . LEU A 1 834 ? -23.101 38.154 -34.076 1.00 42.72 834 LEU A O 1
ATOM 6693 N N . VAL A 1 835 ? -22.224 39.631 -35.534 1.00 39.19 835 VAL A N 1
ATOM 6694 C CA . VAL A 1 835 ? -23.483 40.351 -35.824 1.00 39.19 835 VAL A CA 1
ATOM 6695 C C . VAL A 1 835 ? -24.478 39.463 -36.587 1.00 39.19 835 VAL A C 1
ATOM 6697 O O . VAL A 1 835 ? -25.647 39.383 -36.223 1.00 39.19 835 VAL A O 1
ATOM 6700 N N . VAL A 1 836 ? -24.019 38.712 -37.595 1.00 40.69 836 VAL A N 1
ATOM 6701 C CA . VAL A 1 836 ? -24.881 37.768 -38.341 1.00 40.69 836 VAL A CA 1
ATOM 6702 C C . VAL A 1 836 ? -25.361 36.606 -37.454 1.00 40.69 836 VAL A C 1
ATOM 6704 O O . VAL A 1 836 ? -26.481 36.116 -37.605 1.00 40.69 836 VAL A O 1
ATOM 6707 N N . LEU A 1 837 ? -24.541 36.175 -36.491 1.00 44.19 837 LEU A N 1
ATOM 6708 C CA . LEU A 1 837 ? -24.914 35.153 -35.508 1.00 44.19 837 LEU A CA 1
ATOM 6709 C C . LEU A 1 837 ? -25.768 35.682 -34.339 1.00 44.19 837 LEU A C 1
ATOM 6711 O O . LEU A 1 837 ? -26.300 34.862 -33.592 1.00 44.19 837 LEU A O 1
ATOM 6715 N N . SER A 1 838 ? -25.905 37.003 -34.156 1.00 38.50 838 SER A N 1
ATOM 6716 C CA . SER A 1 838 ? -26.794 37.588 -33.139 1.00 38.50 838 SER A CA 1
ATOM 6717 C C . SER A 1 838 ? -28.204 37.892 -33.651 1.00 38.50 838 SER A C 1
ATOM 6719 O O . SER A 1 838 ? -29.139 37.817 -32.860 1.00 38.50 838 SER A O 1
ATOM 6721 N N . ASP A 1 839 ? -28.364 38.186 -34.946 1.00 37.94 839 ASP A N 1
ATOM 6722 C CA . ASP A 1 839 ? -29.677 38.465 -35.559 1.00 37.94 839 ASP A CA 1
ATOM 6723 C C . ASP A 1 839 ? -30.394 37.198 -36.076 1.00 37.94 839 ASP A C 1
ATOM 6725 O O . ASP A 1 839 ? -31.575 37.242 -36.419 1.00 37.94 839 ASP A O 1
ATOM 6729 N N . SER A 1 840 ? -29.713 36.047 -36.108 1.00 44.31 840 SER A N 1
ATOM 6730 C CA . SER A 1 840 ? -30.299 34.758 -36.500 1.00 44.31 840 SER A CA 1
ATOM 6731 C C . SER A 1 840 ? -30.756 33.938 -35.283 1.00 44.31 840 SER A C 1
ATOM 6733 O O . SER A 1 840 ? -30.068 33.855 -34.266 1.00 44.31 840 SER A O 1
ATOM 6735 N N . ALA A 1 841 ? -31.923 33.287 -35.383 1.00 40.97 841 ALA A N 1
ATOM 6736 C CA . ALA A 1 841 ? -32.564 32.530 -34.295 1.00 40.97 841 ALA A CA 1
ATOM 6737 C C . ALA A 1 841 ? -31.896 31.159 -34.009 1.00 40.97 841 ALA A C 1
ATOM 6739 O O . ALA A 1 841 ? -32.535 30.105 -34.016 1.00 40.97 841 ALA A O 1
ATOM 6740 N N . VAL A 1 842 ? -30.581 31.160 -33.779 1.00 44.91 842 VAL A N 1
ATOM 6741 C CA . VAL A 1 842 ? -29.747 29.967 -33.572 1.00 44.91 842 VAL A CA 1
ATOM 6742 C C . VAL A 1 842 ? -29.709 29.573 -32.081 1.00 44.91 842 VAL A C 1
ATOM 6744 O O . VAL A 1 842 ? -29.566 30.440 -31.217 1.00 44.91 842 VAL A O 1
ATOM 6747 N N . PRO A 1 843 ? -29.779 28.272 -31.718 1.00 39.12 843 PRO A N 1
ATOM 6748 C CA . PRO A 1 843 ? -29.736 27.849 -30.318 1.00 39.12 843 PRO A CA 1
ATOM 6749 C C . PRO A 1 843 ? -28.449 28.266 -29.581 1.00 39.12 843 PRO A C 1
ATOM 6751 O O . PRO A 1 843 ? -27.336 27.991 -30.033 1.00 39.12 843 PRO A O 1
ATOM 6754 N N . SER A 1 844 ? -28.615 28.830 -28.378 1.00 36.00 844 SER A N 1
ATOM 6755 C CA . SER A 1 844 ? -27.563 29.385 -27.496 1.00 36.00 844 SER A CA 1
ATOM 6756 C C . SER A 1 844 ? -26.308 28.502 -27.303 1.00 36.00 844 SER A C 1
ATOM 6758 O O . SER A 1 844 ? -25.189 29.005 -27.147 1.00 36.00 844 SER A O 1
ATOM 6760 N N . ALA A 1 845 ? -26.452 27.175 -27.384 1.00 36.59 845 ALA A N 1
ATOM 6761 C CA . ALA A 1 845 ? -25.333 26.235 -27.313 1.00 36.59 845 ALA A CA 1
ATOM 6762 C C . ALA A 1 845 ? -24.310 26.412 -28.457 1.00 36.59 845 ALA A C 1
ATOM 6764 O O . ALA A 1 845 ? -23.105 26.354 -28.210 1.00 36.59 845 ALA A O 1
ATOM 6765 N N . ALA A 1 846 ? -24.759 26.675 -29.690 1.00 39.62 846 ALA A N 1
ATOM 6766 C CA . ALA A 1 846 ? -23.867 26.863 -30.838 1.00 39.62 846 ALA A CA 1
ATOM 6767 C C . ALA A 1 846 ? -23.076 28.178 -30.729 1.00 39.62 846 ALA A C 1
ATOM 6769 O O . ALA A 1 846 ? -21.861 28.189 -30.940 1.00 39.62 846 ALA A O 1
ATOM 6770 N N . LEU A 1 847 ? -23.741 29.256 -30.294 1.00 38.25 847 LEU A N 1
ATOM 6771 C CA . LEU A 1 847 ? -23.110 30.551 -30.026 1.00 38.25 847 LEU A CA 1
ATOM 6772 C C . LEU A 1 847 ? -22.019 30.423 -28.945 1.00 38.25 847 LEU A C 1
ATOM 6774 O O . LEU A 1 847 ? -20.897 30.904 -29.107 1.00 38.25 847 LEU A O 1
ATOM 6778 N N . THR A 1 848 ? -22.320 29.680 -27.875 1.00 37.34 848 THR A N 1
ATOM 6779 C CA . THR A 1 848 ? -21.386 29.406 -26.770 1.00 37.34 848 THR A CA 1
ATOM 6780 C C . THR A 1 848 ? -20.151 28.626 -27.238 1.00 37.34 848 THR A C 1
ATOM 6782 O O . THR A 1 848 ? -19.031 28.943 -26.825 1.00 37.34 848 THR A O 1
ATOM 6785 N N . ILE A 1 849 ? -20.317 27.638 -28.126 1.00 41.53 849 ILE A N 1
ATOM 6786 C CA . ILE A 1 849 ? -19.206 26.854 -28.697 1.00 41.53 849 ILE A CA 1
ATOM 6787 C C . ILE A 1 849 ? -18.328 27.721 -29.613 1.00 41.53 849 ILE A C 1
ATOM 6789 O O . ILE A 1 849 ? -17.097 27.636 -29.530 1.00 41.53 849 ILE A O 1
ATOM 6793 N N . ALA A 1 850 ? -18.929 28.593 -30.431 1.00 38.31 850 ALA A N 1
ATOM 6794 C CA . ALA A 1 850 ? -18.200 29.512 -31.306 1.00 38.31 850 ALA A CA 1
ATOM 6795 C C . ALA A 1 850 ? -17.358 30.518 -30.498 1.00 38.31 850 ALA A C 1
ATOM 6797 O O . ALA A 1 850 ? -16.140 30.597 -30.684 1.00 38.31 850 ALA A O 1
ATOM 6798 N N . VAL A 1 851 ? -17.969 31.204 -29.523 1.00 38.62 851 VAL A N 1
ATOM 6799 C CA . VAL A 1 851 ? -17.284 32.170 -28.641 1.00 38.62 851 VAL A CA 1
ATOM 6800 C C . VAL A 1 851 ? -16.176 31.495 -27.821 1.00 38.62 851 VAL A C 1
ATOM 6802 O O . VAL A 1 851 ? -15.060 32.013 -27.738 1.00 38.62 851 VAL A O 1
ATOM 6805 N N . SER A 1 852 ? -16.429 30.296 -27.282 1.00 38.34 852 SER A N 1
ATOM 6806 C CA . SER A 1 852 ? -15.424 29.526 -26.529 1.00 38.34 852 SER A CA 1
ATOM 6807 C C . SER A 1 852 ? -14.228 29.101 -27.385 1.00 38.34 852 SER A C 1
ATOM 6809 O O . SER A 1 852 ? -13.105 29.019 -26.882 1.00 38.34 852 SER A O 1
ATOM 6811 N N . SER A 1 853 ? -14.451 28.838 -28.675 1.00 39.69 853 SER A N 1
ATOM 6812 C CA . SER A 1 853 ? -13.395 28.450 -29.618 1.00 39.69 853 SER A CA 1
ATOM 6813 C C . SER A 1 853 ? -12.544 29.649 -30.042 1.00 39.69 853 SER A C 1
ATOM 6815 O O . SER A 1 853 ? -11.316 29.548 -30.026 1.00 39.69 853 SER A O 1
ATOM 6817 N N . LEU A 1 854 ? -13.159 30.810 -30.301 1.00 37.62 854 LEU A N 1
ATOM 6818 C CA . LEU A 1 854 ? -12.437 32.066 -30.555 1.00 37.62 854 LEU A CA 1
ATOM 6819 C C . LEU A 1 854 ? -11.591 32.510 -29.349 1.00 37.62 854 LEU A C 1
ATOM 6821 O O . LEU A 1 854 ? -10.406 32.814 -29.503 1.00 37.62 854 LEU A O 1
ATOM 6825 N N . ALA A 1 855 ? -12.148 32.452 -28.136 1.00 36.66 855 ALA A N 1
ATOM 6826 C CA . ALA A 1 855 ? -11.419 32.767 -26.903 1.00 36.66 855 ALA A CA 1
ATOM 6827 C C . ALA A 1 855 ? -10.236 31.811 -26.637 1.00 36.66 855 ALA A C 1
ATOM 6829 O O . ALA A 1 855 ? -9.283 32.169 -25.940 1.00 36.66 855 ALA A O 1
ATOM 6830 N N . ARG A 1 856 ? -10.275 30.594 -27.196 1.00 36.34 856 ARG A N 1
ATOM 6831 C CA . ARG A 1 856 ? -9.183 29.613 -27.127 1.00 36.34 856 ARG A CA 1
ATOM 6832 C C . ARG A 1 856 ? -8.113 29.868 -28.200 1.00 36.34 856 ARG A C 1
ATOM 6834 O O . ARG A 1 856 ? -6.936 29.689 -27.903 1.00 36.34 856 ARG A O 1
ATOM 6841 N N . ALA A 1 857 ? -8.495 30.364 -29.380 1.00 38.53 857 ALA A N 1
ATOM 6842 C CA . ALA A 1 857 ? -7.578 30.748 -30.459 1.00 38.53 857 ALA A CA 1
ATOM 6843 C C . ALA A 1 857 ? -6.777 32.040 -30.174 1.00 38.53 857 ALA A C 1
ATOM 6845 O O . ALA A 1 857 ? -5.641 32.171 -30.624 1.00 38.53 857 ALA A O 1
ATOM 6846 N N . GLN A 1 858 ? -7.319 32.984 -29.392 1.00 36.84 858 GLN A N 1
ATOM 6847 C CA . GLN A 1 858 ? -6.581 34.200 -29.006 1.00 36.84 858 GLN A CA 1
ATOM 6848 C C . GLN A 1 858 ? -5.489 33.973 -27.941 1.00 36.84 858 GLN A C 1
ATOM 6850 O O . GLN A 1 858 ? -4.593 34.803 -27.807 1.00 36.84 858 GLN A O 1
ATOM 6855 N N . ARG A 1 859 ? -5.504 32.856 -27.198 1.00 34.31 859 ARG A N 1
ATOM 6856 C CA . ARG A 1 859 ? -4.532 32.592 -26.112 1.00 34.31 859 ARG A CA 1
ATOM 6857 C C . ARG A 1 859 ? -3.169 32.062 -26.576 1.00 34.31 859 ARG A C 1
ATOM 6859 O O . ARG A 1 859 ? -2.282 31.887 -25.748 1.00 34.31 859 ARG A O 1
ATOM 6866 N N . SER A 1 860 ? -2.981 31.807 -27.870 1.00 33.81 860 SER A N 1
ATOM 6867 C CA . SER A 1 860 ? -1.776 31.169 -28.425 1.00 33.81 860 SER A CA 1
ATOM 6868 C C . SER A 1 860 ? -0.815 32.136 -29.135 1.00 33.81 860 SER A C 1
ATOM 6870 O O . SER A 1 860 ? -0.220 31.776 -30.151 1.00 33.81 860 SER A O 1
ATOM 6872 N N . ARG A 1 861 ? -0.639 33.364 -28.620 1.00 29.42 861 ARG A N 1
ATOM 6873 C CA . ARG A 1 861 ? 0.431 34.284 -29.056 1.00 29.42 861 ARG A CA 1
ATOM 6874 C C . ARG A 1 861 ? 1.212 34.865 -27.873 1.00 29.42 861 ARG A C 1
ATOM 6876 O O . ARG A 1 861 ? 0.609 35.564 -27.060 1.00 29.42 861 ARG A O 1
ATOM 6883 N N . PRO A 1 862 ? 2.542 34.675 -27.801 1.00 28.14 862 PRO A N 1
ATOM 6884 C CA . PRO A 1 862 ? 3.394 35.539 -26.998 1.00 28.14 862 PRO A CA 1
ATOM 6885 C C . PRO A 1 862 ? 3.559 36.897 -27.700 1.00 28.14 862 PRO A C 1
ATOM 6887 O O . PRO A 1 862 ? 3.848 36.964 -28.895 1.00 28.14 862 PRO A O 1
ATOM 6890 N N . PHE A 1 863 ? 3.388 37.988 -26.954 1.00 25.91 863 PHE A N 1
ATOM 6891 C CA . PHE A 1 863 ? 3.789 39.323 -27.398 1.00 25.91 863 PHE A CA 1
ATOM 6892 C C . PHE A 1 863 ? 5.313 39.445 -27.359 1.00 25.91 863 PHE A C 1
ATOM 6894 O O . PHE A 1 863 ? 5.903 39.210 -26.309 1.00 25.91 863 PHE A O 1
ATOM 6901 N N . HIS A 1 864 ? 5.919 39.955 -28.430 1.00 24.39 864 HIS A N 1
ATOM 6902 C CA . HIS A 1 864 ? 7.157 40.732 -28.342 1.00 24.39 864 HIS A CA 1
ATOM 6903 C C . HIS A 1 864 ? 7.031 41.976 -29.227 1.00 24.39 864 HIS A C 1
ATOM 6905 O O . HIS A 1 864 ? 7.135 41.910 -30.450 1.00 24.39 864 HIS A O 1
ATOM 6911 N N . CYS A 1 865 ? 6.795 43.114 -28.575 1.00 22.92 865 CYS A N 1
ATOM 6912 C CA . CYS A 1 865 ? 7.221 44.414 -29.075 1.00 22.92 865 CYS A CA 1
ATOM 6913 C C . CYS A 1 865 ? 8.543 44.749 -28.375 1.00 22.92 865 CYS A C 1
ATOM 6915 O O . CYS A 1 865 ? 8.739 44.402 -27.213 1.00 22.92 865 CYS A O 1
ATOM 6917 N N . SER A 1 866 ? 9.453 45.389 -29.094 1.00 21.98 866 SER A N 1
ATOM 6918 C CA . SER A 1 866 ? 10.804 45.712 -28.642 1.00 21.98 866 SER A CA 1
ATOM 6919 C C . SER A 1 866 ? 10.850 46.717 -27.484 1.00 21.98 866 SER A C 1
ATOM 6921 O O . SER A 1 866 ? 10.498 47.870 -27.718 1.00 21.98 866 SER A O 1
ATOM 6923 N N . THR A 1 867 ? 11.440 46.329 -26.344 1.00 22.58 867 THR A N 1
ATOM 6924 C CA . THR A 1 867 ? 12.468 47.133 -25.644 1.00 22.58 867 THR A CA 1
ATOM 6925 C C . THR A 1 867 ? 13.337 46.248 -24.734 1.00 22.58 867 THR A C 1
ATOM 6927 O O . THR A 1 867 ? 12.785 45.496 -23.943 1.00 22.58 867 THR A O 1
ATOM 6930 N N . MET A 1 868 ? 14.668 46.425 -24.793 1.00 22.17 868 MET A N 1
ATOM 6931 C CA . MET A 1 868 ? 15.703 45.943 -23.843 1.00 22.17 868 MET A CA 1
ATOM 6932 C C . MET A 1 868 ? 15.884 44.417 -23.605 1.00 22.17 868 MET A C 1
ATOM 6934 O O . MET A 1 868 ? 14.934 43.652 -23.620 1.00 22.17 868 MET A O 1
ATOM 6938 N N . GLN A 1 869 ? 17.082 43.901 -23.285 1.00 23.50 869 GLN A N 1
ATOM 6939 C CA . GLN A 1 869 ? 18.447 44.261 -23.720 1.00 23.50 869 GLN A CA 1
ATOM 6940 C C . GLN A 1 869 ? 19.422 43.112 -23.351 1.00 23.50 869 GLN A C 1
ATOM 6942 O O . GLN A 1 869 ? 19.333 42.569 -22.259 1.00 23.50 869 GLN A O 1
ATOM 6947 N N . THR A 1 870 ? 20.405 42.840 -24.221 1.00 22.88 870 THR A N 1
ATOM 6948 C CA . THR A 1 870 ? 21.760 42.301 -23.919 1.00 22.88 870 THR A CA 1
ATOM 6949 C C . THR A 1 870 ? 22.001 40.940 -23.220 1.00 22.88 870 THR A C 1
ATOM 6951 O O . THR A 1 870 ? 21.705 40.759 -22.049 1.00 22.88 870 THR A O 1
ATOM 6954 N N . LEU A 1 871 ? 22.823 40.137 -23.924 1.00 22.14 871 LEU A N 1
ATOM 6955 C CA . LEU A 1 871 ? 23.885 39.215 -23.455 1.00 22.14 871 LEU A CA 1
ATOM 6956 C C . LEU A 1 871 ? 23.489 37.901 -22.739 1.00 22.14 871 LEU A C 1
ATOM 6958 O O . LEU A 1 871 ? 22.576 37.875 -21.934 1.00 22.14 871 LEU A O 1
ATOM 6962 N N . GLN A 1 872 ? 24.237 36.792 -22.812 1.00 22.64 872 GLN A N 1
ATOM 6963 C CA . GLN A 1 872 ? 25.058 36.075 -23.813 1.00 22.64 872 GLN A CA 1
ATOM 6964 C C . GLN A 1 872 ? 25.747 34.903 -23.057 1.00 22.64 872 GLN A C 1
ATOM 6966 O O . GLN A 1 872 ? 25.914 34.984 -21.846 1.00 22.64 872 GLN A O 1
ATOM 6971 N N . MET A 1 873 ? 26.253 33.905 -23.799 1.00 21.05 873 MET A N 1
ATOM 6972 C CA . MET A 1 873 ? 27.262 32.884 -23.411 1.00 21.05 873 MET A CA 1
ATOM 6973 C C . MET A 1 873 ? 26.827 31.571 -22.706 1.00 21.05 873 MET A C 1
ATOM 6975 O O . MET A 1 873 ? 26.072 31.533 -21.742 1.00 21.05 873 MET A O 1
ATOM 6979 N N . GLN A 1 874 ? 27.400 30.478 -23.230 1.00 20.36 874 GLN A N 1
ATOM 6980 C CA . GLN A 1 874 ? 27.592 29.140 -22.634 1.00 20.36 874 GLN A CA 1
ATOM 6981 C C . GLN A 1 874 ? 29.107 28.980 -22.270 1.00 20.36 874 GLN A C 1
ATOM 6983 O O . GLN A 1 874 ? 29.809 29.988 -22.362 1.00 20.36 874 GLN A O 1
ATOM 6988 N N . PRO A 1 875 ? 29.721 27.775 -22.119 1.00 29.17 875 PRO A N 1
ATOM 6989 C CA . PRO A 1 875 ? 29.374 26.502 -21.433 1.00 29.17 875 PRO A CA 1
ATOM 6990 C C . PRO A 1 875 ? 30.505 26.028 -20.444 1.00 29.17 875 PRO A C 1
ATOM 6992 O O . PRO A 1 875 ? 31.438 26.777 -20.188 1.00 29.17 875 PRO A O 1
ATOM 6995 N N . ILE A 1 876 ? 30.479 24.739 -20.016 1.00 20.66 876 ILE A N 1
ATOM 6996 C CA . ILE A 1 876 ? 31.625 23.776 -19.822 1.00 20.66 876 ILE A CA 1
ATOM 6997 C C . ILE A 1 876 ? 31.808 23.100 -18.422 1.00 20.66 876 ILE A C 1
ATOM 6999 O O . ILE A 1 876 ? 32.297 23.692 -17.472 1.00 20.66 876 ILE A O 1
ATOM 7003 N N . MET A 1 877 ? 31.462 21.797 -18.388 1.00 19.89 877 MET A N 1
ATOM 7004 C CA . MET A 1 877 ? 32.111 20.570 -17.826 1.00 19.89 877 MET A CA 1
ATOM 7005 C C . MET A 1 877 ? 32.960 20.502 -16.520 1.00 19.89 877 MET A C 1
ATOM 7007 O O . MET A 1 877 ? 34.026 21.096 -16.433 1.00 19.89 877 MET A O 1
ATOM 7011 N N . GLY A 1 878 ? 32.636 19.474 -15.702 1.00 21.02 878 GLY A N 1
ATOM 7012 C CA . GLY A 1 878 ? 33.577 18.536 -15.024 1.00 21.02 878 GLY A CA 1
ATOM 7013 C C . GLY A 1 878 ? 34.100 18.897 -13.615 1.00 21.02 878 GLY A C 1
ATOM 7014 O O . GLY A 1 878 ? 34.155 20.065 -13.269 1.00 21.02 878 GLY A O 1
ATOM 7015 N N . THR A 1 879 ? 34.522 17.972 -12.728 1.00 20.56 879 THR A N 1
ATOM 7016 C CA . THR A 1 879 ? 34.464 16.483 -12.689 1.00 20.56 879 THR A CA 1
ATOM 7017 C C . THR A 1 879 ? 34.862 15.948 -11.288 1.00 20.56 879 THR A C 1
ATOM 7019 O O . THR A 1 879 ? 35.765 16.501 -10.676 1.00 20.56 879 THR A O 1
ATOM 7022 N N . TYR A 1 880 ? 34.309 14.789 -10.889 1.00 20.47 880 TYR A N 1
ATOM 7023 C CA . TYR A 1 880 ? 34.850 13.789 -9.929 1.00 20.47 880 TYR A CA 1
ATOM 7024 C C . TYR A 1 880 ? 35.015 14.075 -8.413 1.00 20.47 880 TYR A C 1
ATOM 7026 O O . TYR A 1 880 ? 35.146 15.197 -7.944 1.00 20.47 880 TYR A O 1
ATOM 7034 N N . ALA A 1 881 ? 34.984 12.972 -7.647 1.00 22.09 881 ALA A N 1
ATOM 7035 C CA . ALA A 1 881 ? 35.032 12.870 -6.181 1.00 22.09 881 ALA A CA 1
ATOM 7036 C C . ALA A 1 881 ? 35.739 11.554 -5.743 1.00 22.09 881 ALA A C 1
ATOM 7038 O O . ALA A 1 881 ? 36.193 10.811 -6.616 1.00 22.09 881 ALA A O 1
ATOM 7039 N N . ARG A 1 882 ? 35.676 11.222 -4.430 1.00 23.38 882 ARG A N 1
ATOM 7040 C CA . ARG A 1 882 ? 35.975 9.921 -3.746 1.00 23.38 882 ARG A CA 1
ATOM 7041 C C . ARG A 1 882 ? 37.416 9.694 -3.218 1.00 23.38 882 ARG A C 1
ATOM 7043 O O . ARG A 1 882 ? 38.357 10.142 -3.853 1.00 23.38 882 ARG A O 1
ATOM 7050 N N . HIS A 1 883 ? 37.671 8.937 -2.128 1.00 24.50 883 HIS A N 1
ATOM 7051 C CA . HIS A 1 883 ? 36.843 8.570 -0.948 1.00 24.50 883 HIS A CA 1
ATOM 7052 C C . HIS A 1 883 ? 37.663 8.011 0.253 1.00 24.50 883 HIS A C 1
ATOM 7054 O O . HIS A 1 883 ? 38.860 7.761 0.151 1.00 24.50 883 HIS A O 1
ATOM 7060 N N . LEU A 1 884 ? 36.942 7.826 1.372 1.00 25.98 884 LEU A N 1
ATOM 7061 C CA . LEU A 1 884 ? 37.276 7.311 2.717 1.00 25.98 884 LEU A CA 1
ATOM 7062 C C . LEU A 1 884 ? 37.439 5.778 2.823 1.00 25.98 884 LEU A C 1
ATOM 7064 O O . LEU A 1 884 ? 37.058 5.093 1.890 1.00 25.98 884 LEU A O 1
ATOM 7068 N N . ILE A 1 885 ? 37.887 5.277 4.000 1.00 32.03 885 ILE A N 1
ATOM 7069 C CA . ILE A 1 885 ? 38.342 3.906 4.395 1.00 32.03 885 ILE A CA 1
ATOM 7070 C C . ILE A 1 885 ? 37.276 3.038 5.140 1.00 32.03 885 ILE A C 1
ATOM 7072 O O . ILE A 1 885 ? 36.432 3.581 5.844 1.00 32.03 885 ILE A O 1
ATOM 7076 N N . GLN A 1 886 ? 37.351 1.695 5.024 1.00 29.50 886 GLN A N 1
ATOM 7077 C CA . GLN A 1 886 ? 36.587 0.572 5.648 1.00 29.50 886 GLN A CA 1
ATOM 7078 C C . GLN A 1 886 ? 37.611 -0.435 6.245 1.00 29.50 886 GLN A C 1
ATOM 7080 O O . GLN A 1 886 ? 38.774 -0.432 5.860 1.00 29.50 886 GLN A O 1
ATOM 7085 N N . GLY A 1 887 ? 37.274 -1.371 7.136 1.00 26.73 887 GLY A N 1
ATOM 7086 C CA . GLY A 1 887 ? 36.015 -1.628 7.833 1.00 26.73 887 GLY A CA 1
ATOM 7087 C C . GLY A 1 887 ? 35.896 -3.095 8.291 1.00 26.73 887 GLY A C 1
ATOM 7088 O O . GLY A 1 887 ? 36.893 -3.794 8.401 1.00 26.73 887 GLY A O 1
ATOM 7089 N N . ARG A 1 888 ? 34.642 -3.537 8.473 1.00 26.19 888 ARG A N 1
ATOM 7090 C CA . ARG A 1 888 ? 34.148 -4.877 8.878 1.00 26.19 888 ARG A CA 1
ATOM 7091 C C . ARG A 1 888 ? 34.539 -5.428 10.261 1.00 26.19 888 ARG A C 1
ATOM 7093 O O . ARG A 1 888 ? 35.618 -5.233 10.790 1.00 26.19 888 ARG A O 1
ATOM 7100 N N . LEU A 1 889 ? 33.550 -6.141 10.803 1.00 25.03 889 LEU A N 1
ATOM 7101 C CA . LEU A 1 889 ? 33.554 -6.875 12.061 1.00 25.03 889 LEU A CA 1
ATOM 7102 C C . LEU A 1 889 ? 34.194 -8.249 11.855 1.00 25.03 889 LEU A C 1
ATOM 7104 O O . LEU A 1 889 ? 33.806 -8.950 10.919 1.00 25.03 889 LEU A O 1
ATOM 7108 N N . ASN A 1 890 ? 35.060 -8.647 12.780 1.00 21.91 890 ASN A N 1
ATOM 7109 C CA . ASN A 1 890 ? 34.935 -9.930 13.469 1.00 21.91 890 ASN A CA 1
ATOM 7110 C C . ASN A 1 890 ? 35.812 -9.886 14.725 1.00 21.91 890 ASN A C 1
ATOM 7112 O O . ASN A 1 890 ? 36.980 -10.241 14.668 1.00 21.91 890 ASN A O 1
ATOM 7116 N N . ASP A 1 891 ? 35.227 -9.461 15.842 1.00 23.75 891 ASP A N 1
ATOM 7117 C CA . ASP A 1 891 ? 35.726 -9.790 17.176 1.00 23.75 891 ASP A CA 1
ATOM 7118 C C . ASP A 1 891 ? 34.523 -10.081 18.070 1.00 23.75 891 ASP A C 1
ATOM 7120 O O . ASP A 1 891 ? 33.525 -9.354 18.068 1.00 23.75 891 ASP A O 1
ATOM 7124 N N . GLY A 1 892 ? 34.607 -11.195 18.791 1.00 22.28 892 GLY A N 1
ATOM 7125 C CA . GLY A 1 892 ? 33.694 -11.522 19.875 1.00 22.28 892 GLY A CA 1
ATOM 7126 C C . GLY A 1 892 ? 34.302 -11.114 21.215 1.00 22.28 892 GLY A C 1
ATOM 7127 O O . GLY A 1 892 ? 35.515 -11.162 21.377 1.00 22.28 892 GLY A O 1
ATOM 7128 N N . ALA A 1 893 ? 33.421 -10.827 22.176 1.00 21.62 893 ALA A N 1
ATOM 7129 C CA . ALA A 1 893 ? 33.686 -10.442 23.568 1.00 21.62 893 ALA A CA 1
ATOM 7130 C C . ALA A 1 893 ? 34.028 -8.958 23.845 1.00 21.62 893 ALA A C 1
ATOM 7132 O O . ALA A 1 893 ? 34.989 -8.401 23.332 1.00 21.62 893 ALA A O 1
ATOM 7133 N N . SER A 1 894 ? 33.246 -8.390 24.777 1.00 22.67 894 SER A N 1
ATOM 7134 C CA . SER A 1 894 ? 33.458 -7.141 25.536 1.00 22.67 894 SER A CA 1
ATOM 7135 C C . SER A 1 894 ? 33.600 -5.838 24.724 1.00 22.67 894 SER A C 1
ATOM 7137 O O . SER A 1 894 ? 34.637 -5.549 24.151 1.00 22.67 894 SER A O 1
ATOM 7139 N N . GLN A 1 895 ? 32.625 -4.925 24.752 1.00 24.47 895 GLN A N 1
ATOM 7140 C CA . GLN A 1 895 ? 32.161 -4.298 25.998 1.00 24.47 895 GLN A CA 1
ATOM 7141 C C . GLN A 1 895 ? 30.641 -4.095 26.098 1.00 24.47 895 GLN A C 1
ATOM 7143 O O . GLN A 1 895 ? 29.935 -3.821 25.132 1.00 24.47 895 GLN A O 1
ATOM 7148 N N . THR A 1 896 ? 30.167 -4.202 27.336 1.00 25.28 896 THR A N 1
ATOM 7149 C CA . THR A 1 896 ? 28.790 -4.004 27.794 1.00 25.28 896 THR A CA 1
ATOM 7150 C C . THR A 1 896 ? 28.441 -2.533 28.029 1.00 25.28 896 THR A C 1
ATOM 7152 O O . THR A 1 896 ? 29.130 -1.873 28.803 1.00 25.28 896 THR A O 1
ATOM 7155 N N . ALA A 1 897 ? 27.294 -2.078 27.518 1.00 23.20 897 ALA A N 1
ATOM 7156 C CA . ALA A 1 897 ? 26.472 -1.028 28.135 1.00 23.20 897 ALA A CA 1
ATOM 7157 C C . ALA A 1 897 ? 25.031 -1.093 27.583 1.00 23.20 897 ALA A C 1
ATOM 7159 O O . ALA A 1 897 ? 24.855 -1.188 26.372 1.00 23.20 897 ALA A O 1
ATOM 7160 N N . GLY A 1 898 ? 24.007 -1.021 28.447 1.00 22.83 898 GLY A N 1
ATOM 7161 C CA . GLY A 1 898 ? 22.613 -0.797 28.015 1.00 22.83 898 GLY A CA 1
ATOM 7162 C C . GLY A 1 898 ? 21.677 -2.014 27.901 1.00 22.83 898 GLY A C 1
ATOM 7163 O O . GLY A 1 898 ? 20.802 -2.023 27.039 1.00 22.83 898 GLY A O 1
ATOM 7164 N N . LEU A 1 899 ? 21.802 -3.031 28.764 1.00 24.56 899 LEU A N 1
ATOM 7165 C CA . LEU A 1 899 ? 20.769 -4.073 28.901 1.00 24.56 899 LEU A CA 1
ATOM 7166 C C . LEU A 1 899 ? 19.528 -3.543 29.652 1.00 24.56 899 LEU A C 1
ATOM 7168 O O . LEU A 1 899 ? 19.401 -3.725 30.858 1.00 24.56 899 LEU A O 1
ATOM 7172 N N . THR A 1 900 ? 18.582 -2.953 28.920 1.00 26.48 900 THR A N 1
ATOM 7173 C CA . THR A 1 900 ? 17.188 -2.740 29.360 1.00 26.48 900 THR A CA 1
ATOM 7174 C C . THR A 1 900 ? 16.246 -3.001 28.184 1.00 26.48 900 THR A C 1
ATOM 7176 O O . THR A 1 900 ? 15.895 -2.087 27.443 1.00 26.48 900 THR A O 1
ATOM 7179 N N . GLY A 1 901 ? 15.892 -4.273 27.966 1.00 28.33 901 GLY A N 1
ATOM 7180 C CA . GLY A 1 901 ? 15.092 -4.685 26.801 1.00 28.33 901 GLY A CA 1
ATOM 7181 C C . GLY A 1 901 ? 14.580 -6.131 26.804 1.00 28.33 901 GLY A C 1
ATOM 7182 O O . GLY A 1 901 ? 14.212 -6.638 25.751 1.00 28.33 901 GLY A O 1
ATOM 7183 N N . LEU A 1 902 ? 14.563 -6.810 27.958 1.00 25.02 902 LEU A N 1
ATOM 7184 C CA . LEU A 1 902 ? 14.015 -8.169 28.121 1.00 25.02 902 LEU A CA 1
ATOM 7185 C C . LEU A 1 902 ? 13.085 -8.260 29.347 1.00 25.02 902 LEU A C 1
ATOM 7187 O O . LEU A 1 902 ? 13.156 -9.194 30.139 1.00 25.02 902 LEU A O 1
ATOM 7191 N N . SER A 1 903 ? 12.211 -7.263 29.503 1.00 26.72 903 SER A N 1
ATOM 7192 C CA . SER A 1 903 ? 11.157 -7.233 30.533 1.00 26.72 903 SER A CA 1
ATOM 7193 C C . SER A 1 903 ? 9.782 -6.784 30.015 1.00 26.72 903 SER A C 1
ATOM 7195 O O . SER A 1 903 ? 8.848 -6.684 30.802 1.00 26.72 903 SER A O 1
ATOM 7197 N N . GLU A 1 904 ? 9.630 -6.533 28.709 1.00 28.66 904 GLU A N 1
ATOM 7198 C CA . GLU A 1 904 ? 8.400 -5.979 28.106 1.00 28.66 904 GLU A CA 1
ATOM 7199 C C . GLU A 1 904 ? 7.746 -6.922 27.073 1.00 28.66 904 GLU A C 1
ATOM 7201 O O . GLU A 1 904 ? 7.104 -6.485 26.126 1.00 28.66 904 GLU A O 1
ATOM 7206 N N . ILE A 1 905 ? 7.859 -8.239 27.292 1.00 27.17 905 ILE A N 1
ATOM 7207 C CA . ILE A 1 905 ? 6.987 -9.271 26.680 1.00 27.17 905 ILE A CA 1
ATOM 7208 C C . ILE A 1 905 ? 6.147 -9.949 27.792 1.00 27.17 905 ILE A C 1
ATOM 7210 O O . ILE A 1 905 ? 5.778 -11.114 27.719 1.00 27.17 905 ILE A O 1
ATOM 7214 N N . SER A 1 906 ? 5.846 -9.202 28.862 1.00 25.98 906 SER A N 1
ATOM 7215 C CA . SER A 1 906 ? 5.193 -9.714 30.083 1.00 25.98 906 SER A CA 1
ATOM 7216 C C . SER A 1 906 ? 3.854 -9.037 30.406 1.00 25.98 906 SER A C 1
ATOM 7218 O O . SER A 1 906 ? 3.401 -9.096 31.544 1.00 25.98 906 SER A O 1
ATOM 7220 N N . VAL A 1 907 ? 3.217 -8.386 29.422 1.00 27.75 907 VAL A N 1
ATOM 7221 C CA . VAL A 1 907 ? 1.871 -7.783 29.572 1.00 27.75 907 VAL A CA 1
ATOM 7222 C C . VAL A 1 907 ? 0.808 -8.484 28.707 1.00 27.75 907 VAL A C 1
ATOM 7224 O O . VAL A 1 907 ? -0.369 -8.423 29.037 1.00 27.75 907 VAL A O 1
ATOM 7227 N N . GLU A 1 908 ? 1.190 -9.237 27.664 1.00 31.50 908 GLU A N 1
ATOM 7228 C CA . GLU A 1 908 ? 0.245 -10.066 26.879 1.00 31.50 908 GLU A CA 1
ATOM 7229 C C . GLU A 1 908 ? 0.119 -11.522 27.372 1.00 31.50 908 GLU A C 1
ATOM 7231 O O . GLU A 1 908 ? -0.767 -12.251 26.928 1.00 31.50 908 GLU A O 1
ATOM 7236 N N . LEU A 1 909 ? 0.958 -11.954 28.321 1.00 29.62 909 LEU A N 1
ATOM 7237 C CA . LEU A 1 909 ? 0.908 -13.290 28.923 1.00 29.62 909 LEU A CA 1
ATOM 7238 C C . LEU A 1 909 ? 0.854 -13.179 30.450 1.00 29.62 909 LEU A C 1
ATOM 7240 O O . LEU A 1 909 ? 1.879 -13.036 31.113 1.00 29.62 909 LEU A O 1
ATOM 7244 N N . GLY A 1 910 ? -0.355 -13.267 31.008 1.00 30.58 910 GLY A N 1
ATOM 7245 C CA . GLY A 1 910 ? -0.609 -13.263 32.453 1.00 30.58 910 GLY A CA 1
ATOM 7246 C C . GLY A 1 910 ? -0.183 -14.563 33.143 1.00 30.58 910 GLY A C 1
ATOM 7247 O O . GLY A 1 910 ? -1.029 -15.292 33.651 1.00 30.58 910 GLY A O 1
ATOM 7248 N N . VAL A 1 911 ? 1.119 -14.865 33.144 1.00 28.14 911 VAL A N 1
ATOM 7249 C CA . VAL A 1 911 ? 1.709 -16.044 33.797 1.00 28.14 911 VAL A CA 1
ATOM 7250 C C . VAL A 1 911 ? 2.895 -15.610 34.655 1.00 28.14 911 VAL A C 1
ATOM 7252 O O . VAL A 1 911 ? 3.864 -15.029 34.171 1.00 28.14 911 VAL A O 1
ATOM 7255 N N . THR A 1 912 ? 2.836 -15.906 35.953 1.00 27.62 912 THR A N 1
ATOM 7256 C CA . THR A 1 912 ? 3.925 -15.614 36.894 1.00 27.62 912 THR A CA 1
ATOM 7257 C C . THR A 1 912 ? 5.197 -16.387 36.542 1.00 27.62 912 THR A C 1
ATOM 7259 O O . THR A 1 912 ? 5.155 -17.598 36.328 1.00 27.62 912 THR A O 1
ATOM 7262 N N . ALA A 1 913 ? 6.346 -15.707 36.567 1.00 25.25 913 ALA A N 1
ATOM 7263 C CA . ALA A 1 913 ? 7.646 -16.167 36.055 1.00 25.25 913 ALA A CA 1
ATOM 7264 C C . ALA A 1 913 ? 8.327 -17.341 36.811 1.00 25.25 913 ALA A C 1
ATOM 7266 O O . ALA A 1 913 ? 9.553 -17.439 36.826 1.00 25.25 913 ALA A O 1
ATOM 7267 N N . ARG A 1 914 ? 7.565 -18.231 37.462 1.00 23.98 914 ARG A N 1
ATOM 7268 C CA . ARG A 1 914 ? 8.086 -19.361 38.255 1.00 23.98 914 ARG A CA 1
ATOM 7269 C C . ARG A 1 914 ? 7.841 -20.744 37.642 1.00 23.98 914 ARG A C 1
ATOM 7271 O O . ARG A 1 914 ? 8.480 -21.695 38.082 1.00 23.98 914 ARG A O 1
ATOM 7278 N N . GLU A 1 915 ? 6.982 -20.859 36.628 1.00 27.84 915 GLU A N 1
ATOM 7279 C CA . GLU A 1 915 ? 6.653 -22.150 35.988 1.00 27.84 915 GLU A CA 1
ATOM 7280 C C . GLU A 1 915 ? 7.419 -22.407 34.676 1.00 27.84 915 GLU A C 1
ATOM 7282 O O . GLU A 1 915 ? 7.685 -23.556 34.337 1.00 27.84 915 GLU A O 1
ATOM 7287 N N . VAL A 1 916 ? 7.893 -21.358 33.992 1.00 29.73 916 VAL A N 1
ATOM 7288 C CA . VAL A 1 916 ? 8.608 -21.452 32.694 1.00 29.73 916 VAL A CA 1
ATOM 7289 C C . VAL A 1 916 ? 10.023 -22.063 32.810 1.00 29.73 916 VAL A C 1
ATOM 7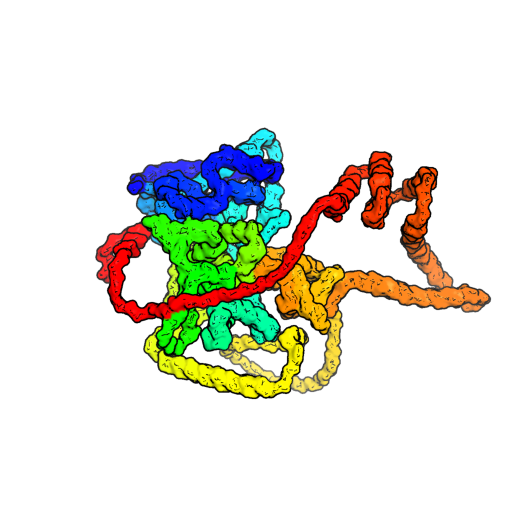291 O O . VAL A 1 916 ? 10.645 -22.388 31.808 1.00 29.73 916 VAL A O 1
ATOM 7294 N N . LEU A 1 917 ? 10.546 -22.272 34.024 1.00 26.08 917 LEU A N 1
ATOM 7295 C CA . LEU A 1 917 ? 11.883 -22.844 34.263 1.00 26.08 917 LEU A CA 1
ATOM 7296 C C . LEU A 1 917 ? 11.892 -24.369 34.519 1.00 26.08 917 LEU A C 1
ATOM 7298 O O . LEU A 1 917 ? 12.875 -24.889 35.052 1.00 26.08 917 LEU A O 1
ATOM 7302 N N . LYS A 1 918 ? 10.816 -25.098 34.174 1.00 26.09 918 LYS A N 1
ATOM 7303 C CA . LYS A 1 918 ? 10.726 -26.567 34.350 1.00 26.09 918 LYS A CA 1
ATOM 7304 C C . LYS A 1 918 ? 10.103 -27.363 33.184 1.00 26.09 918 LYS A C 1
ATOM 7306 O O . LYS A 1 918 ? 9.797 -28.541 33.374 1.00 26.09 918 LYS A O 1
ATOM 7311 N N . SER A 1 919 ? 9.980 -26.773 31.994 1.00 27.77 919 SER A N 1
ATOM 7312 C CA . SER A 1 919 ? 9.617 -27.458 30.736 1.00 27.77 919 SER A CA 1
ATOM 7313 C C . SER A 1 919 ? 10.566 -27.070 29.611 1.00 27.77 919 SER A C 1
ATOM 7315 O O . SER A 1 919 ? 11.026 -27.985 28.900 1.00 27.77 919 SER A O 1
#

Secondary structure (DSSP, 8-state):
-PPB--HHHHHHHHHHHHHHHHHHHHHHHHHHHHHHHHHHHHHHHS-HHHHHHHHHHH-TT---STTHHHHHHHTT--HHHHHH-GGGG-TT--HHHHHH-HHHHHHHHHHHHHS-HHHHHHHHHHHTHHHHHTT-S---B-S-EEE-SGGGTT-EE---HHHHHTTSEEEHHHHHHHHHHHHHHHHHHHHHHHHHHTT--TTSPP--HHHHHHHHTTTPPTT----S-GGGGHHHH-S----HHHHHHHHHHHHHHHHHHHHHHHH-HHHHHHHHHHHTTSHHHHHHTTSHHHHHHHHHHHHHHHHHHHHHHHHHHHHHHHHHHHHHHGGG--TTSPPPHHHHHHHHHHHHHHHHHHHHHHHHHHHHHHHSGGGGGGEE-EE--TT----SS-----PEEPHHHH--BTTB-HHHHHHHHH-HHHHHHHHTTS-TT-TTSPPHHHHHHHHHHHHHH--HHHHHTS-HHHHHHHHHHHHHHHHHHHHHT-SSPPPP--HHHHHHH--SHHHHHHHHHHHHTSTTSHHHHHHHHHHHHHHHHHHHHHHHHHTTS----S-TT-PPPPPPTTS-------PPP-------------------------PPPP-EEE-HHHHHHHHHHS-SSHHHHT--EEHHHHHHHHHHTTEEEEEEETTEEEEEE-STT--EEEEEPPSSS-EE-HHHHHHHHHHHHHHH---GGGEEEHHHHHHHHHHHHHHHHHHHHHHHHHTTS-------THHHHHHHHHHHHHHHHHHHHHHHHHHHHHHHHHHHGGGS----HHHHHHHHHHHHTSS-HHHHHHHHHHHHHHS-TT-TTHHHHHHHHHHHHHHS---HHHHHHHHHHHHHHTTS-----------------------EE-------S--------SSSS-SS----TTSTT--

Organism: NCBI:txid97972

Radius of gyration: 36.86 Å; chains: 1; bounding box: 83×104×125 Å

Foldseek 3Di:
DAAADDPVRLQVLLVVLVVLLVVLLQLLLVLLQACVVLLLVLLVPDALVRQLVLLCVLPVLAAADLCVVVCCQQVPPDLVVLAVDLNLLCSRTHSCNCSVQVLQLLLLSCQSSPDDLLLQLLVSLVSCLQCVLVVSYHWHAYQWKAASDDPRHSGTDHDDQLLVLQVRIGHSRSSSSSSVSSSVSSSSSSSSSVVSCPPDDPPHGTDNVVSVVCLVVVVDDVPDDQAQACLLSQSRNYGQDQDLVVLLVLLVQQLQVLVLLLVCCVAWLLSVVVVLVQQCQFQVCVVVPPPPVNVLSSVVVNVVSVVSSVLSVLLSVLSVQLVVVCVVCVVVFDRPDDGDVSNLVSLQVSLVSLQVVLLVLLVVLVQVLCGFPLRVVQWAWAAAPPPPPDPDRDPPGPTDGDVLLQDDDVPNRNSLSVCCVPVVLVSLSNLSSDRPPNSNGDDPSSSSVSNRVCLVPDDQSNQCSCAQVSLVSVSVSSSSVVSSVSSCSRGSRHDNDDLVVCLVVPDGDVSVVSVVVVVCPPPPCVVVVVVVVVVVVVVVVVVVVVVVVVVVDDDPPVCSNDTDDQDDPVPPDDDPCPDDDDDDDDDDDDDDDDDDDDDDPDPPPCPDQAAQEAAPLLLLLLCLLAPPDPVSLFDKDAQVSVQVSLVSRQWDWDNNRRQWIKTWHPDPVIDIHIDGQHPPGSMQGSSNSNSVSSVCCVPVVDDSVNYDHNCVVVVVVVVVVVVVCVVVVVVVVVVVPDDDDDDDDVVVVVVVVVVVVVVVVCVVVVVVVVVVVVVVVVVVVVVDDDPDPVVVVVVVVVVVVDPDPVVVLVVLLVVVVPPDPPDPCVVVVVVVSVVVVVPDPDDPVSVVVSVVVVVVVVVPDDDDDDDDDDDDDDDDDDDDDDHHHDDDDDDDDDDDDDPDDPPPVDPSDPDPPPPVVPD

pLDDT: mean 70.78, std 25.63, range [19.89, 98.25]

Sequence (919 aa):
MYIELEESEATAVLEQYNKKARESQQYLRCAVQQHGDDILTRWRKRTKAKRAALLSHAEPDLPQREDFIVHLNNAGTPWHMVRAHRKYFLPYLNVDKLVQNPSTLVGLLHARAKDSLEEWAPFDHEQLRNSWGLGFIDVDFNAGAVFMYGPRYGTLTKWEAGAAHRHDIVGYPRARLIIEAQITLLQFLKRVVEQLIVGLPDDKPASATKIEELILSGLRVAGDGACWSNFVNRPFTGPPRFDIDALVAQVKARADITSDHLWLLQTEPSYLKRHMRKIAQMETIESTGRNRIGLALITAELVAEMDINWFWRSAQVEFEHLQKFYGRYRDSIMPGSPMPKRVDDALGALELTLVNELHTRIKQLGAMVTQRPGFRSIYDSATPPVGSNTSGVMYEVKTRVKSQFTQQDGDVPVGQALAYRTERLWWILFQLQGEPDSEKRYPYPMLLDMLNEHLAISDRHERGRLDEILYEKLSDYATLLELLWTVRMHRPRNTNRIVDDCIKTEDRVIWRAAKARKKAAMPGIDAAHRATVDALATFQSAKRDQILTDTKKPKLVENEDMFLPLPSTSEMSPRLDLQAPKTKTKTRGEPGVAEETNVDEATVDETPLPTIKLPKRSYTTVRYMFPESPEERQKSIEWDTFVASMADAGFVAKNGGGSIVTFENQEATGGKIIFHRPHPDPSIDPIMLQSMGRRMNKWFGWRREMFVLADQIKYRVQRLAIAASRPFDRLQKYCRIGRSDGIPPRAKLRMHCVSQRRGMYMLVNATFQSSTTIVKKTADSAEVKPTDRSELAAIAEELEASHSGHIVTSSLCHMAFALHPTSRNQDKVIQTVLVVLSDSAVPSAALTIAVSSLARAQRSRPFHCSTMQTLQMQPIMGTYARHLIQGRLNDGASQTAGLTGLSEISVELGVTAREVLKS